Protein AF-0000000071471561 (afdb_homodimer)

Solvent-accessible surface area (backbone atoms only — not comparable to full-atom values): 44310 Å² total; per-residue (Å²): 127,81,76,67,47,61,45,76,45,82,42,90,43,82,54,46,35,36,35,37,38,11,44,52,33,10,51,59,67,51,56,48,54,49,37,71,71,69,61,42,63,32,34,41,39,25,17,30,48,26,49,35,51,91,61,40,70,78,67,25,47,67,76,41,44,51,57,51,51,70,68,31,80,70,55,53,69,68,57,44,51,56,53,57,59,40,50,43,67,58,82,99,40,77,39,69,52,59,49,96,84,70,33,74,63,61,74,44,59,95,60,61,74,28,47,41,52,40,36,59,72,56,79,39,81,59,83,48,40,34,40,28,31,46,13,34,66,25,28,41,65,48,52,39,32,42,74,73,59,76,43,70,44,77,47,59,43,70,31,29,36,63,29,34,38,32,43,35,28,76,78,50,36,32,36,42,35,32,38,33,17,35,83,44,80,90,37,28,89,47,56,62,60,82,81,74,79,81,79,52,100,82,62,79,70,71,32,18,34,48,31,39,25,34,35,32,46,54,47,51,8,39,28,50,49,48,52,52,48,46,42,68,75,36,47,68,59,51,68,36,28,52,29,37,36,38,23,21,55,42,33,85,63,33,41,70,53,33,48,50,38,40,72,70,62,37,43,32,36,40,12,23,42,93,76,37,44,48,55,27,28,44,36,49,57,71,74,36,86,42,74,70,64,56,46,46,53,42,31,51,46,41,52,53,50,24,56,52,43,66,74,43,42,69,67,52,49,56,54,32,70,75,39,61,87,54,42,59,26,40,49,49,36,30,48,58,54,54,63,54,67,57,76,94,55,96,81,69,69,74,44,66,76,54,69,65,57,38,60,74,63,66,62,76,73,68,49,77,79,42,42,66,54,62,77,41,40,70,57,37,50,52,49,36,33,72,61,25,37,40,34,28,33,11,40,44,91,31,26,43,37,40,37,34,37,49,83,41,22,40,23,39,39,39,36,18,47,35,55,72,53,53,76,44,64,107,129,82,76,68,46,61,45,75,45,80,41,89,43,81,52,46,36,37,35,37,38,11,44,52,33,9,51,59,68,52,56,47,54,49,36,70,70,69,61,42,63,35,33,42,38,23,18,29,49,25,50,34,51,92,60,39,70,77,66,24,48,65,76,41,44,52,57,51,51,69,68,31,80,70,54,54,70,66,57,42,50,56,53,57,61,42,50,44,69,58,81,100,42,75,39,66,53,59,47,97,85,70,32,75,64,64,72,45,58,93,60,60,74,28,46,42,52,41,36,61,72,57,79,39,80,58,83,46,41,33,39,29,30,47,14,34,65,23,27,41,65,49,51,38,32,40,75,72,58,76,42,72,44,78,45,59,42,69,31,28,36,63,29,35,37,32,44,35,28,76,79,48,36,34,35,41,34,31,39,34,15,36,83,43,82,91,36,27,88,47,57,61,59,80,81,75,76,82,79,50,99,81,62,80,72,69,32,16,32,48,31,39,23,34,36,32,45,56,46,51,8,38,28,49,50,49,52,50,49,46,41,66,76,37,46,69,58,51,68,36,28,51,28,37,38,39,22,22,55,41,34,87,65,32,42,71,53,33,48,48,38,39,74,70,62,37,43,32,36,40,13,25,41,92,76,34,43,48,53,28,27,43,35,50,57,72,74,35,86,40,73,67,64,57,47,46,54,42,29,52,45,43,52,53,51,23,55,52,44,68,74,44,42,68,65,49,50,56,54,34,71,76,38,61,86,53,42,60,25,42,48,47,36,30,49,59,54,53,64,54,67,58,77,95,56,96,81,70,71,75,43,67,74,54,69,66,59,40,60,74,62,66,60,78,73,69,50,74,77,42,43,64,53,60,76,40,38,70,57,36,49,53,48,36,34,72,61,24,37,40,35,27,33,11,38,45,91,31,25,42,36,39,36,34,36,48,84,41,23,40,24,39,40,39,37,16,48,35,54,72,53,51,77,44,65,106

Radius of gyration: 29.61 Å; Cα contacts (8 Å, |Δi|>4): 1736; chains: 2; bounding box: 71×85×74 Å

InterPro domains:
  IPR018829 Domain of unknown function DUF2433 [PF10360] (278-424)
  IPR029052 Metallo-dependent phosphatase-like [SSF56300] (18-195)
  IPR052743 Fungal Glutaminase GtaA [PTHR31987] (7-424)

pLDDT: mean 89.07, std 12.84, range [26.78, 98.81]

Sequence (852 aa):
MTMETVRTHVLEQHGIVILCVADVRGNLSLFNELADQYHPDVIIHTGNFGFLDSESIERIHESYLRHIVEFSPLLSPDLILKISELSKVSGDAVQHLSNDNMNLKTLLQGQDISELSKFLSGELKLNVPVYAIYGMCEDSYVINKFRYGEYSIPNLYIIDDSKLHVVQIKDQPILLSGIGGSLSYHKLFHQGTTHGAHRSNEIIPISGDPGNIWITMLQLGKLMDSLVRYSQEYPHMYNKAIKFFVTHQSPTREPLLEHLSIFFKMDYTISNSLHFKYISSYNALTVSLSFESYKLKFAEARTKLAKIWGKVQKKYERLLLQLPQLVSYIDLALCIYDKIPTKPLDDLPLLALSPTVKESLEVETPLQSLNSVIRHLNDLYYVSFQHAWHYNICDVGCGSLILELDNGTMKMNAISKGFNFSFRKEMTMETVRTHVLEQHGIVILCVADVRGNLSLFNELADQYHPDVIIHTGNFGFLDSESIERIHESYLRHIVEFSPLLSPDLILKISELSKVSGDAVQHLSNDNMNLKTLLQGQDISELSKFLSGELKLNVPVYAIYGMCEDSYVINKFRYGEYSIPNLYIIDDSKLHVVQIKDQPILLSGIGGSLSYHKLFHQGTTHGAHRSNEIIPISGDPGNIWITMLQLGKLMDSLVRYSQEYPHMYNKAIKFFVTHQSPTREPLLEHLSIFFKMDYTISNSLHFKYISSYNALTVSLSFESYKLKFAEARTKLAKIWGKVQKKYERLLLQLPQLVSYIDLALCIYDKIPTKPLDDLPLLALSPTVKESLEVETPLQSLNSVIRHLNDLYYVSFQHAWHYNICDVGCGSLILELDNGTMKMNAISKGFNFSFRKE

Structure (mmCIF, N/CA/C/O backbone):
data_AF-0000000071471561-model_v1
#
loop_
_entity.id
_entity.type
_entity.pdbx_description
1 polymer 'DUF2433 domain-containing protein'
#
loop_
_atom_site.group_PDB
_atom_site.id
_atom_site.type_symbol
_atom_site.label_atom_id
_atom_site.label_alt_id
_atom_site.label_comp_id
_atom_site.label_asym_id
_atom_site.label_entity_id
_atom_site.label_seq_id
_atom_site.pdbx_PDB_ins_code
_atom_site.Cartn_x
_atom_site.Cartn_y
_atom_site.Cartn_z
_atom_site.occupancy
_atom_site.B_iso_or_equiv
_atom_site.auth_seq_id
_atom_site.auth_comp_id
_atom_site.auth_asym_id
_atom_site.auth_atom_id
_atom_site.pdbx_PDB_model_num
ATOM 1 N N . MET A 1 1 ? 13.328 -34.906 -24.125 1 26.86 1 MET A N 1
ATOM 2 C CA . MET A 1 1 ? 13.664 -33.5 -24.219 1 26.86 1 MET A CA 1
ATOM 3 C C . MET A 1 1 ? 13.57 -32.812 -22.859 1 26.86 1 MET A C 1
ATOM 5 O O . MET A 1 1 ? 12.531 -32.875 -22.203 1 26.86 1 MET A O 1
ATOM 9 N N . THR A 1 2 ? 14.5 -32.688 -22 1 36.34 2 THR A N 1
ATOM 10 C CA . THR A 1 2 ? 14.602 -32.094 -20.672 1 36.34 2 THR A CA 1
ATOM 11 C C . THR A 1 2 ? 13.812 -30.797 -20.578 1 36.34 2 THR A C 1
ATOM 13 O O . THR A 1 2 ? 14.039 -29.875 -21.359 1 36.34 2 THR A O 1
ATOM 16 N N . MET A 1 3 ? 12.555 -30.891 -20.297 1 46.47 3 MET A N 1
ATOM 17 C CA . MET A 1 3 ? 11.648 -29.75 -20.25 1 46.47 3 MET A CA 1
ATOM 18 C C . MET A 1 3 ? 12.367 -28.516 -19.703 1 46.47 3 MET A C 1
ATOM 20 O O . MET A 1 3 ? 12.984 -28.562 -18.641 1 46.47 3 MET A O 1
ATOM 24 N N . GLU A 1 4 ? 12.766 -27.625 -20.484 1 60.59 4 GLU A N 1
ATOM 25 C CA . GLU A 1 4 ? 13.484 -26.391 -20.203 1 60.59 4 GLU A CA 1
ATOM 26 C C . GLU A 1 4 ? 12.805 -25.609 -19.078 1 60.59 4 GLU A C 1
ATOM 28 O O . GLU A 1 4 ? 11.633 -25.25 -19.188 1 60.59 4 GLU A O 1
ATOM 33 N N . THR A 1 5 ? 13.305 -25.641 -17.875 1 71.69 5 THR A N 1
ATOM 34 C CA . THR A 1 5 ? 12.875 -25.016 -16.625 1 71.69 5 THR A CA 1
ATOM 35 C C . THR A 1 5 ? 12.75 -23.5 -16.797 1 71.69 5 THR A C 1
ATOM 37 O O . THR A 1 5 ? 11.93 -22.859 -16.141 1 71.69 5 THR A O 1
ATOM 40 N N . VAL A 1 6 ? 13.469 -23.016 -17.844 1 81.56 6 VAL A N 1
ATOM 41 C CA . VAL A 1 6 ? 13.469 -21.562 -18.031 1 81.56 6 VAL A CA 1
ATOM 42 C C . VAL A 1 6 ? 13.25 -21.234 -19.5 1 81.56 6 VAL A C 1
ATOM 44 O O . VAL A 1 6 ? 13.922 -21.797 -20.375 1 81.56 6 VAL A O 1
ATOM 47 N N . ARG A 1 7 ? 12.289 -20.484 -19.766 1 84.69 7 ARG A N 1
ATOM 48 C CA . ARG A 1 7 ? 12.047 -19.969 -21.109 1 84.69 7 ARG A CA 1
ATOM 49 C C . ARG A 1 7 ? 12.445 -18.516 -21.234 1 84.69 7 ARG A C 1
ATOM 51 O O . ARG A 1 7 ? 12.07 -17.688 -20.391 1 84.69 7 ARG A O 1
ATOM 58 N N . THR A 1 8 ? 13.203 -18.188 -22.219 1 83.75 8 THR A N 1
ATOM 59 C CA . THR A 1 8 ? 13.703 -16.828 -22.406 1 83.75 8 THR A CA 1
ATOM 60 C C . THR A 1 8 ? 13.078 -16.188 -23.641 1 83.75 8 THR A C 1
ATOM 62 O O . THR A 1 8 ? 13.023 -16.797 -24.703 1 83.75 8 THR A O 1
ATOM 65 N N . HIS A 1 9 ? 12.5 -15.141 -23.406 1 87.12 9 HIS A N 1
ATOM 66 C CA . HIS A 1 9 ? 11.984 -14.305 -24.484 1 87.12 9 HIS A CA 1
ATOM 67 C C . HIS A 1 9 ? 12.859 -13.07 -24.688 1 87.12 9 HIS A C 1
ATOM 69 O O . HIS A 1 9 ? 12.977 -12.234 -23.797 1 87.12 9 HIS A O 1
ATOM 75 N N . VAL A 1 10 ? 13.406 -12.891 -25.859 1 85 10 VAL A N 1
ATOM 76 C CA . VAL A 1 10 ? 14.367 -11.812 -26.109 1 85 10 VAL A CA 1
ATOM 77 C C . VAL A 1 10 ? 13.672 -10.672 -26.844 1 85 10 VAL A C 1
ATOM 79 O O . VAL A 1 10 ? 13 -10.883 -27.859 1 85 10 VAL A O 1
ATOM 82 N N . LEU A 1 11 ? 13.766 -9.531 -26.203 1 85.69 11 LEU A N 1
ATOM 83 C CA . LEU A 1 11 ? 13.297 -8.297 -26.828 1 85.69 11 LEU A CA 1
ATOM 84 C C . LEU A 1 11 ? 14.461 -7.383 -27.172 1 85.69 11 LEU A C 1
ATOM 86 O O . LEU A 1 11 ? 15.328 -7.125 -26.344 1 85.69 11 LEU A O 1
ATOM 90 N N . GLU A 1 12 ? 14.594 -6.898 -28.344 1 80.44 12 GLU A N 1
ATOM 91 C CA . GLU A 1 12 ? 15.727 -6.102 -28.812 1 80.44 12 GLU A CA 1
ATOM 92 C C . GLU A 1 12 ? 15.562 -4.637 -28.438 1 80.44 12 GLU A C 1
ATOM 94 O O . GLU A 1 12 ? 16.484 -3.834 -28.625 1 80.44 12 GLU A O 1
ATOM 99 N N . GLN A 1 13 ? 14.641 -4.312 -27.719 1 81 13 GLN A N 1
ATOM 100 C CA . GLN A 1 13 ? 14.375 -2.918 -27.391 1 81 13 GLN A CA 1
ATOM 101 C C . GLN A 1 13 ? 15.055 -2.531 -26.078 1 81 13 GLN A C 1
ATOM 103 O O . GLN A 1 13 ? 15.453 -3.4 -25.297 1 81 13 GLN A O 1
ATOM 108 N N . HIS A 1 14 ? 15.344 -1.159 -25.953 1 79.38 14 HIS A N 1
ATOM 109 C CA . HIS A 1 14 ? 16 -0.63 -24.766 1 79.38 14 HIS A CA 1
ATOM 110 C C . HIS A 1 14 ? 15.031 -0.507 -23.594 1 79.38 14 HIS A C 1
ATOM 112 O O . HIS A 1 14 ? 15.445 -0.505 -22.438 1 79.38 14 HIS A O 1
ATOM 118 N N . GLY A 1 15 ? 13.766 -0.477 -23.781 1 88.62 15 GLY A N 1
ATOM 119 C CA . GLY A 1 15 ? 12.734 -0.353 -22.766 1 88.62 15 GLY A CA 1
ATOM 120 C C . GLY A 1 15 ? 11.555 -1.28 -22.984 1 88.62 15 GLY A C 1
ATOM 121 O O . GLY A 1 15 ? 11.391 -1.833 -24.078 1 88.62 15 GLY A O 1
ATOM 122 N N . ILE A 1 16 ? 10.938 -1.589 -21.891 1 94.88 16 ILE A N 1
ATOM 123 C CA . ILE A 1 16 ? 9.789 -2.486 -21.984 1 94.88 16 ILE A CA 1
ATOM 124 C C . ILE A 1 16 ? 8.617 -1.907 -21.203 1 94.88 16 ILE A C 1
ATOM 126 O O . ILE A 1 16 ? 8.805 -1.293 -20.156 1 94.88 16 ILE A O 1
ATOM 130 N N . VAL A 1 17 ? 7.453 -2.047 -21.75 1 97.56 17 VAL A N 1
ATOM 131 C CA . VAL A 1 17 ? 6.219 -1.693 -21.062 1 97.56 17 VAL A CA 1
ATOM 132 C C . VAL A 1 17 ? 5.492 -2.963 -20.609 1 97.56 17 VAL A C 1
ATOM 134 O O . VAL A 1 17 ? 5.172 -3.822 -21.438 1 97.56 17 VAL A O 1
ATOM 137 N N . ILE A 1 18 ? 5.285 -3.098 -19.344 1 98.38 18 ILE A N 1
ATOM 138 C CA . ILE A 1 18 ? 4.621 -4.262 -18.766 1 98.38 18 ILE A CA 1
ATOM 139 C C . ILE A 1 18 ? 3.25 -3.865 -18.219 1 98.38 18 ILE A C 1
ATOM 141 O O . ILE A 1 18 ? 3.145 -2.998 -17.359 1 98.38 18 ILE A O 1
ATOM 145 N N . LEU A 1 19 ? 2.254 -4.461 -18.766 1 98.81 19 LEU A N 1
ATOM 146 C CA . LEU A 1 19 ? 0.909 -4.27 -18.234 1 98.81 19 LEU A CA 1
ATOM 147 C C . LEU A 1 19 ? 0.542 -5.387 -17.266 1 98.81 19 LEU A C 1
ATOM 149 O O . LEU A 1 19 ? 0.648 -6.566 -17.609 1 98.81 19 LEU A O 1
ATOM 153 N N . CYS A 1 20 ? 0.188 -5.051 -16.031 1 98.75 20 CYS A N 1
ATOM 154 C CA . CYS A 1 20 ? -0.228 -6.031 -15.031 1 98.75 20 CYS A CA 1
ATOM 155 C C . CYS A 1 20 ? -1.725 -5.934 -14.758 1 98.75 20 CYS A C 1
ATOM 157 O O . CYS A 1 20 ? -2.23 -4.863 -14.422 1 98.75 20 CYS A O 1
ATOM 159 N N . VAL A 1 21 ? -2.432 -7.008 -14.883 1 98.06 21 VAL A N 1
ATOM 160 C CA . VAL A 1 21 ? -3.871 -7.051 -14.648 1 98.06 21 VAL A CA 1
ATOM 161 C C . VAL A 1 21 ? -4.23 -8.297 -13.844 1 98.06 21 VAL A C 1
ATOM 163 O O . VAL A 1 21 ? -3.402 -9.203 -13.688 1 98.06 21 VAL A O 1
ATOM 166 N N . ALA A 1 22 ? -5.418 -8.289 -13.312 1 97.5 22 ALA A N 1
ATOM 167 C CA . ALA A 1 22 ? -5.836 -9.422 -12.484 1 97.5 22 ALA A CA 1
ATOM 168 C C . ALA A 1 22 ? -7.273 -9.82 -12.797 1 97.5 22 ALA A C 1
ATOM 170 O O . ALA A 1 22 ? -8.102 -8.977 -13.148 1 97.5 22 ALA A O 1
ATOM 171 N N . ASP A 1 23 ? -7.551 -11.078 -12.727 1 96.62 23 ASP A N 1
ATOM 172 C CA . ASP A 1 23 ? -8.891 -11.648 -12.727 1 96.62 23 ASP A CA 1
ATOM 173 C C . ASP A 1 23 ? -9.633 -11.312 -14.016 1 96.62 23 ASP A C 1
ATOM 175 O O . ASP A 1 23 ? -10.727 -10.742 -13.984 1 96.62 23 ASP A O 1
ATOM 179 N N . VAL A 1 24 ? -9.086 -11.789 -15.062 1 97.38 24 VAL A N 1
ATOM 180 C CA . VAL A 1 24 ? -9.75 -11.641 -16.359 1 97.38 24 VAL A CA 1
ATOM 181 C C . VAL A 1 24 ? -10.93 -12.609 -16.438 1 97.38 24 VAL A C 1
ATOM 183 O O . VAL A 1 24 ? -11.875 -12.391 -17.203 1 97.38 24 VAL A O 1
ATOM 186 N N . ARG A 1 25 ? -10.891 -13.711 -15.805 1 96.75 25 ARG A N 1
ATOM 187 C CA . ARG A 1 25 ? -11.961 -14.672 -15.555 1 96.75 25 ARG A CA 1
ATOM 188 C C . ARG A 1 25 ? -12.594 -15.148 -16.859 1 96.75 25 ARG A C 1
ATOM 190 O O . ARG A 1 25 ? -13.812 -15.117 -17.016 1 96.75 25 ARG A O 1
ATOM 197 N N . GLY A 1 26 ? -11.719 -15.508 -17.812 1 97.94 26 GLY A N 1
ATOM 198 C CA . GLY A 1 26 ? -12.188 -16.156 -19.016 1 97.94 26 GLY A CA 1
ATOM 199 C C . GLY A 1 26 ? -12.398 -15.18 -20.172 1 97.94 26 GLY A C 1
ATOM 200 O O . GLY A 1 26 ? -12.547 -15.594 -21.328 1 97.94 26 GLY A O 1
ATOM 201 N N . ASN A 1 27 ? -12.523 -13.883 -19.844 1 98 27 ASN A N 1
ATOM 202 C CA . ASN A 1 27 ? -12.625 -12.875 -20.891 1 98 27 ASN A CA 1
ATOM 203 C C . ASN A 1 27 ? -11.266 -12.57 -21.516 1 98 27 ASN A C 1
ATOM 205 O O . ASN A 1 27 ? -10.773 -11.445 -21.406 1 98 27 ASN A O 1
ATOM 209 N N . LEU A 1 28 ? -10.781 -13.484 -22.234 1 98.5 28 LEU A N 1
ATOM 210 C CA . LEU A 1 28 ? -9.391 -13.469 -22.672 1 98.5 28 LEU A CA 1
ATOM 211 C C . LEU A 1 28 ? -9.188 -12.453 -23.797 1 98.5 28 LEU A C 1
ATOM 213 O O . LEU A 1 28 ? -8.102 -11.883 -23.922 1 98.5 28 LEU A O 1
ATOM 217 N N . SER A 1 29 ? -10.125 -12.172 -24.562 1 98.31 29 SER A N 1
ATOM 218 C CA . SER A 1 29 ? -10.031 -11.188 -25.625 1 98.31 29 SER A CA 1
ATOM 219 C C . SER A 1 29 ? -9.75 -9.797 -25.078 1 98.31 29 SER A C 1
ATOM 221 O O . SER A 1 29 ? -9.266 -8.922 -25.797 1 98.31 29 SER A O 1
ATOM 223 N N . LEU A 1 30 ? -10.117 -9.656 -23.844 1 98.25 30 LEU A N 1
ATOM 224 C CA . LEU A 1 30 ? -9.852 -8.383 -23.172 1 98.25 30 LEU A CA 1
ATOM 225 C C . LEU A 1 30 ? -8.367 -8.039 -23.219 1 98.25 30 LEU A C 1
ATOM 227 O O . LEU A 1 30 ? -7.996 -6.867 -23.266 1 98.25 30 LEU A O 1
ATOM 231 N N . PHE A 1 31 ? -7.484 -9.031 -23.266 1 98.69 31 PHE A N 1
ATOM 232 C CA . PHE A 1 31 ? -6.051 -8.789 -23.344 1 98.69 31 PHE A CA 1
ATOM 233 C C . PHE A 1 31 ? -5.715 -7.992 -24.609 1 98.69 31 PHE A C 1
ATOM 235 O O . PHE A 1 31 ? -4.875 -7.094 -24.562 1 98.69 31 PHE A O 1
ATOM 242 N N . ASN A 1 32 ? -6.355 -8.359 -25.641 1 98.62 32 ASN A N 1
ATOM 243 C CA . ASN A 1 32 ? -6.102 -7.668 -26.891 1 98.62 32 ASN A CA 1
ATOM 244 C C . ASN A 1 32 ? -6.625 -6.234 -26.859 1 98.62 32 ASN A C 1
ATOM 246 O O . ASN A 1 32 ? -5.988 -5.324 -27.406 1 98.62 32 ASN A O 1
ATOM 250 N N . GLU A 1 33 ? -7.777 -6.062 -26.25 1 98.31 33 GLU A N 1
ATOM 251 C CA . GLU A 1 33 ? -8.297 -4.711 -26.078 1 98.31 33 GLU A CA 1
ATOM 252 C C . GLU A 1 33 ? -7.332 -3.854 -25.25 1 98.31 33 GLU A C 1
ATOM 254 O O . GLU A 1 33 ? -7.055 -2.705 -25.609 1 98.31 33 GLU A O 1
ATOM 259 N N . LEU A 1 34 ? -6.883 -4.414 -24.172 1 98.19 34 LEU A N 1
ATOM 260 C CA . LEU A 1 34 ? -5.941 -3.709 -23.312 1 98.19 34 LEU A CA 1
ATOM 261 C C . LEU A 1 34 ? -4.625 -3.449 -24.031 1 98.19 34 LEU A C 1
ATOM 263 O O . LEU A 1 34 ? -3.996 -2.408 -23.828 1 98.19 34 LEU A O 1
ATOM 267 N N . ALA A 1 35 ? -4.215 -4.387 -24.859 1 98.25 35 ALA A N 1
ATOM 268 C CA . ALA A 1 35 ? -2.998 -4.211 -25.656 1 98.25 35 ALA A CA 1
ATOM 269 C C . ALA A 1 35 ? -3.129 -3.031 -26.609 1 98.25 35 ALA A C 1
ATOM 271 O O . ALA A 1 35 ? -2.168 -2.291 -26.828 1 98.25 35 ALA A O 1
ATOM 272 N N . ASP A 1 36 ? -4.25 -2.871 -27.156 1 98.19 36 ASP A N 1
ATOM 273 C CA . ASP A 1 36 ? -4.504 -1.753 -28.062 1 98.19 36 ASP A CA 1
ATOM 274 C C . ASP A 1 36 ? -4.5 -0.427 -27.312 1 98.19 36 ASP A C 1
ATOM 276 O O . ASP A 1 36 ? -4.035 0.59 -27.828 1 98.19 36 ASP A O 1
ATOM 280 N N . GLN A 1 37 ? -4.977 -0.523 -26.125 1 97.25 37 GLN A N 1
ATOM 281 C CA . GLN A 1 37 ? -5.137 0.687 -25.328 1 97.25 37 GLN A CA 1
ATOM 282 C C . GLN A 1 37 ? -3.797 1.152 -24.766 1 97.25 37 GLN A C 1
ATOM 284 O O . GLN A 1 37 ? -3.473 2.34 -24.828 1 97.25 37 GLN A O 1
ATOM 289 N N . TYR A 1 38 ? -3.018 0.22 -24.203 1 97 38 TYR A N 1
ATOM 290 C CA . TYR A 1 38 ? -1.844 0.606 -23.438 1 97 38 TYR A CA 1
ATOM 291 C C . TYR A 1 38 ? -0.561 0.299 -24.203 1 97 38 TYR A C 1
ATOM 293 O O . TYR A 1 38 ? 0.523 0.733 -23.797 1 97 38 TYR A O 1
ATOM 301 N N . HIS A 1 39 ? -0.584 -0.482 -25.234 1 97.62 39 HIS A N 1
ATOM 302 C CA . HIS A 1 39 ? 0.533 -0.859 -26.094 1 97.62 39 HIS A CA 1
ATOM 303 C C . HIS A 1 39 ? 1.671 -1.468 -25.281 1 97.62 39 HIS A C 1
ATOM 305 O O . HIS A 1 39 ? 2.824 -1.051 -25.422 1 97.62 39 HIS A O 1
ATOM 311 N N . PRO A 1 40 ? 1.354 -2.469 -24.5 1 97.94 40 PRO A N 1
ATOM 312 C CA . PRO A 1 40 ? 2.412 -3.145 -23.734 1 97.94 40 PRO A CA 1
ATOM 313 C C . PRO A 1 40 ? 3.244 -4.086 -24.609 1 97.94 40 PRO A C 1
ATOM 315 O O . PRO A 1 40 ? 2.785 -4.531 -25.656 1 97.94 40 PRO A O 1
ATOM 318 N N . ASP A 1 41 ? 4.465 -4.344 -24.172 1 96.94 41 ASP A N 1
ATOM 319 C CA . ASP A 1 41 ? 5.281 -5.387 -24.797 1 96.94 41 ASP A CA 1
ATOM 320 C C . ASP A 1 41 ? 4.914 -6.766 -24.25 1 96.94 41 ASP A C 1
ATOM 322 O O . ASP A 1 41 ? 5.008 -7.766 -24.969 1 96.94 41 ASP A O 1
ATOM 326 N N . VAL A 1 42 ? 4.527 -6.793 -22.969 1 97.5 42 VAL A N 1
ATOM 327 C CA . VAL A 1 42 ? 4.102 -8.031 -22.328 1 97.5 42 VAL A CA 1
ATOM 328 C C . VAL A 1 42 ? 2.998 -7.742 -21.312 1 97.5 42 VAL A C 1
ATOM 330 O O . VAL A 1 42 ? 2.889 -6.617 -20.812 1 97.5 42 VAL A O 1
ATOM 333 N N . ILE A 1 43 ? 2.18 -8.703 -21.047 1 98.69 43 ILE A N 1
ATOM 334 C CA . ILE A 1 43 ? 1.148 -8.617 -20.016 1 98.69 43 ILE A CA 1
ATOM 335 C C . ILE A 1 43 ? 1.405 -9.672 -18.938 1 98.69 43 ILE A C 1
ATOM 337 O O . ILE A 1 43 ? 1.694 -10.828 -19.25 1 98.69 43 ILE A O 1
ATOM 341 N N . ILE A 1 44 ? 1.419 -9.258 -17.719 1 98.75 44 ILE A N 1
ATOM 342 C CA . ILE A 1 44 ? 1.446 -10.18 -16.578 1 98.75 44 ILE A CA 1
ATOM 343 C C . ILE A 1 44 ? 0.057 -10.273 -15.961 1 98.75 44 ILE A C 1
ATOM 345 O O . ILE A 1 44 ? -0.538 -9.25 -15.602 1 98.75 44 ILE A O 1
ATOM 349 N N . HIS A 1 45 ? -0.479 -11.43 -15.883 1 98.69 45 HIS A N 1
ATOM 350 C CA . HIS A 1 45 ? -1.801 -11.633 -15.297 1 98.69 45 HIS A CA 1
ATOM 351 C C . HIS A 1 45 ? -1.715 -12.445 -14.016 1 98.69 45 HIS A C 1
ATOM 353 O O . HIS A 1 45 ? -0.998 -13.453 -13.953 1 98.69 45 HIS A O 1
ATOM 359 N N . THR A 1 46 ? -2.385 -12 -12.961 1 98.25 46 THR A N 1
ATOM 360 C CA . THR A 1 46 ? -2.535 -12.766 -11.727 1 98.25 46 THR A CA 1
ATOM 361 C C . THR A 1 46 ? -4.012 -12.992 -11.414 1 98.25 46 THR A C 1
ATOM 363 O O . THR A 1 46 ? -4.887 -12.391 -12.039 1 98.25 46 THR A O 1
ATOM 366 N N . GLY A 1 47 ? -4.297 -13.867 -10.508 1 96.94 47 GLY A N 1
ATOM 367 C CA . GLY A 1 47 ? -5.664 -14.188 -10.148 1 96.94 47 GLY A CA 1
ATOM 368 C C . GLY A 1 47 ? -6.301 -15.219 -11.062 1 96.94 47 GLY A C 1
ATOM 369 O O . GLY A 1 47 ? -5.605 -16.062 -11.633 1 96.94 47 GLY A O 1
ATOM 370 N N . ASN A 1 48 ? -7.633 -15.164 -11.125 1 97 48 ASN A N 1
ATOM 371 C CA . ASN A 1 48 ? -8.352 -16.125 -11.961 1 97 48 ASN A CA 1
ATOM 372 C C . ASN A 1 48 ? -8.266 -15.758 -13.438 1 97 48 ASN A C 1
ATOM 374 O O . ASN A 1 48 ? -8.734 -14.688 -13.844 1 97 48 ASN A O 1
ATOM 378 N N . PHE A 1 49 ? -7.727 -16.656 -14.219 1 98.19 49 PHE A N 1
ATOM 379 C CA . PHE A 1 49 ? -7.473 -16.422 -15.633 1 98.19 49 PHE A CA 1
ATOM 380 C C . PHE A 1 49 ? -8.656 -16.875 -16.469 1 98.19 49 PHE A C 1
ATOM 382 O O . PHE A 1 49 ? -9.117 -16.141 -17.359 1 98.19 49 PHE A O 1
ATOM 389 N N . GLY A 1 50 ? -9.172 -18 -16.188 1 98.19 50 GLY A N 1
ATOM 390 C CA . GLY A 1 50 ? -10.219 -18.625 -16.984 1 98.19 50 GLY A CA 1
ATOM 391 C C . GLY A 1 50 ? -9.766 -19.906 -17.672 1 98.19 50 GLY A C 1
ATOM 392 O O . GLY A 1 50 ? -10.164 -20.188 -18.797 1 98.19 50 GLY A O 1
ATOM 393 N N . PHE A 1 51 ? -8.922 -20.656 -16.953 1 98.12 51 PHE A N 1
ATOM 394 C CA . PHE A 1 51 ? -8.547 -21.969 -17.469 1 98.12 51 PHE A CA 1
ATOM 395 C C . PHE A 1 51 ? -9.703 -22.953 -17.359 1 98.12 51 PHE A C 1
ATOM 397 O O . PHE A 1 51 ? -9.641 -23.922 -16.594 1 98.12 51 PHE A O 1
ATOM 404 N N . LEU A 1 52 ? -10.711 -22.703 -18.156 1 97.44 52 LEU A N 1
ATOM 405 C CA . LEU A 1 52 ? -11.953 -23.469 -18.25 1 97.44 52 LEU A CA 1
ATOM 406 C C . LEU A 1 52 ? -12.266 -23.812 -19.703 1 97.44 52 LEU A C 1
ATOM 408 O O . LEU A 1 52 ? -12.281 -22.938 -20.562 1 97.44 52 LEU A O 1
ATOM 412 N N . ASP A 1 53 ? -12.445 -25.062 -20 1 95.19 53 ASP A N 1
ATOM 413 C CA . ASP A 1 53 ? -12.789 -25.453 -21.359 1 95.19 53 ASP A CA 1
ATOM 414 C C . ASP A 1 53 ? -14.25 -25.891 -21.453 1 95.19 53 ASP A C 1
ATOM 416 O O . ASP A 1 53 ? -15.031 -25.641 -20.531 1 95.19 53 ASP A O 1
ATOM 420 N N . SER A 1 54 ? -14.672 -26.469 -22.547 1 91.69 54 SER A N 1
ATOM 421 C CA . SER A 1 54 ? -16.078 -26.766 -22.844 1 91.69 54 SER A CA 1
ATOM 422 C C . SER A 1 54 ? -16.625 -27.844 -21.906 1 91.69 54 SER A C 1
ATOM 424 O O . SER A 1 54 ? -17.828 -27.906 -21.688 1 91.69 54 SER A O 1
ATOM 426 N N . GLU A 1 55 ? -15.797 -28.609 -21.344 1 92.56 55 GLU A N 1
ATOM 427 C CA . GLU A 1 55 ? -16.25 -29.719 -20.5 1 92.56 55 GLU A CA 1
ATOM 428 C C . GLU A 1 55 ? -16.172 -29.344 -19.016 1 92.56 55 GLU A C 1
ATOM 430 O O . GLU A 1 55 ? -16.578 -30.125 -18.156 1 92.56 55 GLU A O 1
ATOM 435 N N . SER A 1 56 ? -15.641 -28.172 -18.734 1 94.69 56 SER A N 1
ATOM 436 C CA . SER A 1 56 ? -15.391 -27.781 -17.359 1 94.69 56 SER A CA 1
ATOM 437 C C . SER A 1 56 ? -16.688 -27.672 -16.562 1 94.69 56 SER A C 1
ATOM 439 O O . SER A 1 56 ? -16.75 -28.031 -15.391 1 94.69 56 SER A O 1
ATOM 441 N N . ILE A 1 57 ? -17.734 -27.203 -17.203 1 93.94 57 ILE A N 1
ATOM 442 C CA . ILE A 1 57 ? -19.016 -27 -16.531 1 93.94 57 ILE A CA 1
ATOM 443 C C . ILE A 1 57 ? -19.516 -28.328 -15.977 1 93.94 57 ILE A C 1
ATOM 445 O O . ILE A 1 57 ? -20 -28.391 -14.844 1 93.94 57 ILE A O 1
ATOM 449 N N . GLU A 1 58 ? -19.344 -29.344 -16.703 1 91.19 58 GLU A N 1
ATOM 450 C CA . GLU A 1 58 ? -19.812 -30.656 -16.281 1 91.19 58 GLU A CA 1
ATOM 451 C C . GLU A 1 58 ? -18.906 -31.234 -15.195 1 91.19 58 GLU A C 1
ATOM 453 O O . GLU A 1 58 ? -19.375 -31.891 -14.273 1 91.19 58 GLU A O 1
ATOM 458 N N . ARG A 1 59 ? -17.656 -30.953 -15.258 1 91.62 59 ARG A N 1
ATOM 459 C CA . ARG A 1 59 ? -16.656 -31.547 -14.375 1 91.62 59 ARG A CA 1
ATOM 460 C C . ARG A 1 59 ? -16.672 -30.859 -13.008 1 91.62 59 ARG A C 1
ATOM 462 O O . ARG A 1 59 ? -16.422 -31.516 -11.984 1 91.62 59 ARG A O 1
ATOM 469 N N . ILE A 1 60 ? -16.906 -29.625 -12.93 1 93.56 60 ILE A N 1
ATOM 470 C CA . ILE A 1 60 ? -16.734 -28.828 -11.719 1 93.56 60 ILE A CA 1
ATOM 471 C C . ILE A 1 60 ? -17.938 -29.016 -10.797 1 93.56 60 ILE A C 1
ATOM 473 O O . ILE A 1 60 ? -19.078 -29.016 -11.258 1 93.56 60 ILE A O 1
ATOM 477 N N . HIS A 1 61 ? -17.594 -29.219 -9.539 1 91.94 61 HIS A N 1
ATOM 478 C CA . HIS A 1 61 ? -18.641 -29.344 -8.523 1 91.94 61 HIS A CA 1
ATOM 479 C C . HIS A 1 61 ? -19.516 -28.094 -8.477 1 91.94 61 HIS A C 1
ATOM 481 O O . HIS A 1 61 ? -19.016 -26.984 -8.664 1 91.94 61 HIS A O 1
ATOM 487 N N . GLU A 1 62 ? -20.719 -28.25 -8.125 1 89.69 62 GLU A N 1
ATOM 488 C CA . GLU A 1 62 ? -21.719 -27.188 -8.195 1 89.69 62 GLU A CA 1
ATOM 489 C C . GLU A 1 62 ? -21.328 -26 -7.309 1 89.69 62 GLU A C 1
ATOM 491 O O . GLU A 1 62 ? -21.5 -24.844 -7.699 1 89.69 62 GLU A O 1
ATOM 496 N N . SER A 1 63 ? -20.875 -26.297 -6.137 1 89.12 63 SER A N 1
ATOM 497 C CA . SER A 1 63 ? -20.531 -25.219 -5.203 1 89.12 63 SER A CA 1
ATOM 498 C C . SER A 1 63 ? -19.453 -24.312 -5.773 1 89.12 63 SER A C 1
ATOM 500 O O . SER A 1 63 ? -19.531 -23.094 -5.66 1 89.12 63 SER A O 1
ATOM 502 N N . TYR A 1 64 ? -18.469 -24.906 -6.398 1 93 64 TYR A N 1
ATOM 503 C CA . TYR A 1 64 ? -17.391 -24.141 -7.02 1 93 64 TYR A CA 1
ATOM 504 C C . TYR A 1 64 ? -17.891 -23.422 -8.273 1 93 64 TYR A C 1
ATOM 506 O O . TYR A 1 64 ? -17.516 -22.281 -8.531 1 93 64 TYR A O 1
ATOM 514 N N . LEU A 1 65 ? -18.719 -24.094 -8.938 1 93.31 65 LEU A N 1
ATOM 515 C CA . LEU A 1 65 ? -19.234 -23.547 -10.18 1 93.31 65 LEU A CA 1
ATOM 516 C C . LEU A 1 65 ? -20.062 -22.297 -9.914 1 93.31 65 LEU A C 1
ATOM 518 O O . LEU A 1 65 ? -20.031 -21.344 -10.695 1 93.31 65 LEU A O 1
ATOM 522 N N . ARG A 1 66 ? -20.781 -22.266 -8.875 1 91.62 66 ARG A N 1
ATOM 523 C CA . ARG A 1 66 ? -21.578 -21.094 -8.5 1 91.62 66 ARG A CA 1
ATOM 524 C C . ARG A 1 66 ? -20.703 -19.875 -8.273 1 91.62 66 ARG A C 1
ATOM 526 O O . ARG A 1 66 ? -21.031 -18.781 -8.703 1 91.62 66 ARG A O 1
ATOM 533 N N . HIS A 1 67 ? -19.625 -20.109 -7.68 1 90.25 67 HIS A N 1
ATOM 534 C CA . HIS A 1 67 ? -18.688 -19.031 -7.422 1 90.25 67 HIS A CA 1
ATOM 535 C C . HIS A 1 67 ? -18.094 -18.484 -8.727 1 90.25 67 HIS A C 1
ATOM 537 O O . HIS A 1 67 ? -17.984 -17.281 -8.906 1 90.25 67 HIS A O 1
ATOM 543 N N . ILE A 1 68 ? -17.766 -19.391 -9.555 1 94.19 68 ILE A N 1
ATOM 544 C CA . ILE A 1 68 ? -17.172 -19.016 -10.828 1 94.19 68 ILE A CA 1
ATOM 545 C C . ILE A 1 68 ? -18.172 -18.203 -11.648 1 94.19 68 ILE A C 1
ATOM 547 O O . ILE A 1 68 ? -17.828 -17.156 -12.211 1 94.19 68 ILE A O 1
ATOM 551 N N . VAL A 1 69 ? -19.391 -18.641 -11.609 1 93.06 69 VAL A N 1
ATOM 552 C CA . VAL A 1 69 ? -20.438 -18.031 -12.414 1 93.06 69 VAL A CA 1
ATOM 553 C C . VAL A 1 69 ? -20.812 -16.672 -11.852 1 93.06 69 VAL A C 1
ATOM 555 O O . VAL A 1 69 ? -21.078 -15.734 -12.602 1 93.06 69 VAL A O 1
ATOM 558 N N . GLU A 1 70 ? -20.766 -16.562 -10.609 1 90.62 70 GLU A N 1
ATOM 559 C CA . GLU A 1 70 ? -21.141 -15.328 -9.938 1 90.62 70 GLU A CA 1
ATOM 560 C C . GLU A 1 70 ? -20.25 -14.164 -10.398 1 90.62 70 GLU A C 1
ATOM 562 O O . GLU A 1 70 ? -20.734 -13.031 -10.5 1 90.62 70 GLU A O 1
ATOM 567 N N . PHE A 1 71 ? -19.031 -14.438 -10.75 1 89.62 71 PHE A N 1
ATOM 568 C CA . PHE A 1 71 ? -18.109 -13.359 -11.07 1 89.62 71 PHE A CA 1
ATOM 569 C C . PHE A 1 71 ? -17.719 -13.398 -12.547 1 89.62 71 PHE A C 1
ATOM 571 O O . PHE A 1 71 ? -16.781 -12.711 -12.969 1 89.62 71 PHE A O 1
ATOM 578 N N . SER A 1 72 ? -18.469 -14.141 -13.305 1 93.5 72 SER A N 1
ATOM 579 C CA . SER A 1 72 ? -18.125 -14.273 -14.719 1 93.5 72 SER A CA 1
ATOM 580 C C . SER A 1 72 ? -18.5 -13.016 -15.5 1 93.5 72 SER A C 1
ATOM 582 O O . SER A 1 72 ? -19.656 -12.57 -15.461 1 93.5 72 SER A O 1
ATOM 584 N N . PRO A 1 73 ? -17.547 -12.477 -16.234 1 94.31 73 PRO A N 1
ATOM 585 C CA . PRO A 1 73 ? -17.844 -11.305 -17.062 1 94.31 73 PRO A CA 1
ATOM 586 C C . PRO A 1 73 ? -18.531 -11.672 -18.375 1 94.31 73 PRO A C 1
ATOM 588 O O . PRO A 1 73 ? -18.953 -10.789 -19.125 1 94.31 73 PRO A O 1
ATOM 591 N N . LEU A 1 74 ? -18.672 -12.938 -18.656 1 95.44 74 LEU A N 1
ATOM 592 C CA . LEU A 1 74 ? -19.156 -13.383 -19.953 1 95.44 74 LEU A CA 1
ATOM 593 C C . LEU A 1 74 ? -20.656 -13.711 -19.891 1 95.44 74 LEU A C 1
ATOM 595 O O . LEU A 1 74 ? -21.312 -13.805 -20.922 1 95.44 74 LEU A O 1
ATOM 599 N N . LEU A 1 75 ? -21.141 -13.914 -18.719 1 94.62 75 LEU A N 1
ATOM 600 C CA . LEU A 1 75 ? -22.547 -14.297 -18.562 1 94.62 75 LEU A CA 1
ATOM 601 C C . LEU A 1 75 ? -23.422 -13.062 -18.328 1 94.62 75 LEU A C 1
ATOM 603 O O . LEU A 1 75 ? -22.984 -12.094 -17.703 1 94.62 75 LEU A O 1
ATOM 607 N N . SER A 1 76 ? -24.609 -13.133 -18.781 1 93.44 76 SER A N 1
ATOM 608 C CA . SER A 1 76 ? -25.531 -12.023 -18.594 1 93.44 76 SER A CA 1
ATOM 609 C C . SER A 1 76 ? -25.938 -11.883 -17.125 1 93.44 76 SER A C 1
ATOM 611 O O . SER A 1 76 ? -26.094 -12.883 -16.422 1 93.44 76 SER A O 1
ATOM 613 N N . PRO A 1 77 ? -26.125 -10.633 -16.75 1 91.38 77 PRO A N 1
ATOM 614 C CA . PRO A 1 77 ? -26.547 -10.406 -15.359 1 91.38 77 PRO A CA 1
ATOM 615 C C . PRO A 1 77 ? -27.844 -11.133 -15.023 1 91.38 77 PRO A C 1
ATOM 617 O O . PRO A 1 77 ? -28.016 -11.609 -13.891 1 91.38 77 PRO A O 1
ATOM 620 N N . ASP A 1 78 ? -28.734 -11.25 -15.938 1 91.56 78 ASP A N 1
ATOM 621 C CA . ASP A 1 78 ? -30 -11.93 -15.719 1 91.56 78 ASP A CA 1
ATOM 622 C C . ASP A 1 78 ? -29.797 -13.406 -15.422 1 91.56 78 ASP A C 1
ATOM 624 O O . ASP A 1 78 ? -30.453 -13.969 -14.539 1 91.56 78 ASP A O 1
ATOM 628 N N . LEU A 1 79 ? -28.922 -13.938 -16.188 1 91 79 LEU A N 1
ATOM 629 C CA . LEU A 1 79 ? -28.625 -15.352 -15.984 1 91 79 LEU A CA 1
ATOM 630 C C . LEU A 1 79 ? -27.984 -15.578 -14.617 1 91 79 LEU A C 1
ATOM 632 O O . LEU A 1 79 ? -28.328 -16.531 -13.906 1 91 79 LEU A O 1
ATOM 636 N N . ILE A 1 80 ? -27.047 -14.703 -14.211 1 90.88 80 ILE A N 1
ATOM 637 C CA . ILE A 1 80 ? -26.375 -14.805 -12.922 1 90.88 80 ILE A CA 1
ATOM 638 C C . ILE A 1 80 ? -27.406 -14.695 -11.797 1 90.88 80 ILE A C 1
ATOM 640 O O . ILE A 1 80 ? -27.359 -15.453 -10.828 1 90.88 80 ILE A O 1
ATOM 644 N N . LEU A 1 81 ? -28.312 -13.797 -11.992 1 89.69 81 LEU A N 1
ATOM 645 C CA . LEU A 1 81 ? -29.375 -13.625 -11 1 89.69 81 LEU A CA 1
ATOM 646 C C . LEU A 1 81 ? -30.234 -14.875 -10.898 1 89.69 81 LEU A C 1
ATOM 648 O O . LEU A 1 81 ? -30.594 -15.305 -9.797 1 89.69 81 LEU A O 1
ATOM 652 N N . LYS A 1 82 ? -30.609 -15.445 -11.984 1 87.38 82 LYS A N 1
ATOM 653 C CA . LYS A 1 82 ? -31.406 -16.672 -12.008 1 87.38 82 LYS A CA 1
ATOM 654 C C . LYS A 1 82 ? -30.703 -17.797 -11.273 1 87.38 82 LYS A C 1
ATOM 656 O O . LYS A 1 82 ? -31.328 -18.562 -10.547 1 87.38 82 LYS A O 1
ATOM 661 N N . ILE A 1 83 ? -29.438 -17.828 -11.547 1 87.31 83 ILE A N 1
ATOM 662 C CA . ILE A 1 83 ? -28.641 -18.875 -10.914 1 87.31 83 ILE A CA 1
ATOM 663 C C . ILE A 1 83 ? -28.578 -18.641 -9.414 1 87.31 83 ILE A C 1
ATOM 665 O O . ILE A 1 83 ? -28.656 -19.578 -8.617 1 87.31 83 ILE A O 1
ATOM 669 N N . SER A 1 84 ? -28.391 -17.391 -8.992 1 83.56 84 SER A N 1
ATOM 670 C CA . SER A 1 84 ? -28.312 -17.031 -7.582 1 83.56 84 SER A CA 1
ATOM 671 C C . SER A 1 84 ? -29.609 -17.391 -6.852 1 83.56 84 SER A C 1
ATOM 673 O O . SER A 1 84 ? -29.578 -17.719 -5.664 1 83.56 84 SER A O 1
ATOM 675 N N . GLU A 1 85 ? -30.641 -17.422 -7.488 1 81 85 GLU A N 1
ATOM 676 C CA . GLU A 1 85 ? -31.953 -17.703 -6.906 1 81 85 GLU A CA 1
ATOM 677 C C . GLU A 1 85 ? -32.125 -19.203 -6.676 1 81 85 GLU A C 1
ATOM 679 O O . GLU A 1 85 ? -33 -19.625 -5.898 1 81 85 GLU A O 1
ATOM 684 N N . LEU A 1 86 ? -31.422 -19.938 -7.402 1 77.44 86 LEU A N 1
ATOM 685 C CA . LEU A 1 86 ? -31.516 -21.391 -7.199 1 77.44 86 LEU A CA 1
ATOM 686 C C . LEU A 1 86 ? -31.016 -21.766 -5.809 1 77.44 86 LEU A C 1
ATOM 688 O O . LEU A 1 86 ? -31.297 -22.859 -5.324 1 77.44 86 LEU A O 1
ATOM 692 N N . SER A 1 87 ? -30.234 -20.953 -5.125 1 64.75 87 SER A N 1
ATOM 693 C CA . SER A 1 87 ? -29.688 -21.234 -3.803 1 64.75 87 SER A CA 1
ATOM 694 C C . SER A 1 87 ? -30.594 -20.703 -2.703 1 64.75 87 SER A C 1
ATOM 696 O O . SER A 1 87 ? -31 -19.547 -2.738 1 64.75 87 SER A O 1
ATOM 698 N N . LYS A 1 88 ? -31.812 -21.328 -2.338 1 53.31 88 LYS A N 1
ATOM 699 C CA . LYS A 1 88 ? -32.625 -20.922 -1.188 1 53.31 88 LYS A CA 1
ATOM 700 C C . LYS A 1 88 ? -31.891 -21.188 0.121 1 53.31 88 LYS A C 1
ATOM 702 O O . LYS A 1 88 ? -31.375 -22.297 0.338 1 53.31 88 LYS A O 1
ATOM 707 N N . VAL A 1 89 ? -31.391 -20.219 0.72 1 46.06 89 VAL A N 1
ATOM 708 C CA . VAL A 1 89 ? -30.859 -20.281 2.082 1 46.06 89 VAL A CA 1
ATOM 709 C C . VAL A 1 89 ? -31.953 -20.781 3.025 1 46.06 89 VAL A C 1
ATOM 711 O O . VAL A 1 89 ? -33 -20.141 3.184 1 46.06 89 VAL A O 1
ATOM 714 N N . SER A 1 90 ? -32.312 -21.938 2.928 1 43.97 90 SER A N 1
ATOM 715 C CA . SER A 1 90 ? -33.188 -22.328 4.02 1 43.97 90 SER A CA 1
ATOM 716 C C . SER A 1 90 ? -32.406 -22.641 5.285 1 43.97 90 SER A C 1
ATOM 718 O O . SER A 1 90 ? -31.844 -23.734 5.426 1 43.97 90 SER A O 1
ATOM 720 N N . GLY A 1 91 ? -32.312 -21.859 6.445 1 44.66 91 GLY A N 1
ATOM 721 C CA . GLY A 1 91 ? -31.656 -21.891 7.746 1 44.66 91 GLY A CA 1
ATOM 722 C C . GLY A 1 91 ? -30.141 -21.844 7.66 1 44.66 91 GLY A C 1
ATOM 723 O O . GLY A 1 91 ? -29.578 -21.016 6.949 1 44.66 91 GLY A O 1
ATOM 724 N N . ASP A 1 92 ? -29.484 -22.734 8.57 1 45.94 92 ASP A N 1
ATOM 725 C CA . ASP A 1 92 ? -28.047 -22.875 8.742 1 45.94 92 ASP A CA 1
ATOM 726 C C . ASP A 1 92 ? -27.406 -23.547 7.535 1 45.94 92 ASP A C 1
ATOM 728 O O . ASP A 1 92 ? -26.188 -23.766 7.504 1 45.94 92 ASP A O 1
ATOM 732 N N . ALA A 1 93 ? -28.375 -24.109 6.695 1 47.25 93 ALA A N 1
ATOM 733 C CA . ALA A 1 93 ? -27.906 -24.938 5.59 1 47.25 93 ALA A CA 1
ATOM 734 C C . ALA A 1 93 ? -28.297 -24.344 4.246 1 47.25 93 ALA A C 1
ATOM 736 O O . ALA A 1 93 ? -29.406 -23.828 4.086 1 47.25 93 ALA A O 1
ATOM 737 N N . VAL A 1 94 ? -27.312 -23.812 3.461 1 49.19 94 VAL A N 1
ATOM 738 C CA . VAL A 1 94 ? -27.547 -23.516 2.053 1 49.19 94 VAL A CA 1
ATOM 739 C C . VAL A 1 94 ? -28.172 -24.719 1.36 1 49.19 94 VAL A C 1
ATOM 741 O O . VAL A 1 94 ? -27.562 -25.797 1.317 1 49.19 94 VAL A O 1
ATOM 744 N N . GLN A 1 95 ? -29.422 -24.828 1.361 1 50.56 95 GLN A N 1
ATOM 745 C CA . GLN A 1 95 ? -30.047 -25.906 0.59 1 50.56 95 GLN A CA 1
ATOM 746 C C . GLN A 1 95 ? -30.062 -25.562 -0.899 1 50.56 95 GLN A C 1
ATOM 748 O O . GLN A 1 95 ? -30.438 -24.469 -1.289 1 50.56 95 GLN A O 1
ATOM 753 N N . HIS A 1 96 ? -29.125 -26.125 -1.655 1 52.47 96 HIS A N 1
ATOM 754 C CA . HIS A 1 96 ? -29.156 -26.062 -3.111 1 52.47 96 HIS A CA 1
ATOM 755 C C . HIS A 1 96 ? -30.453 -26.656 -3.666 1 52.47 96 HIS A C 1
ATOM 757 O O . HIS A 1 96 ? -30.781 -27.797 -3.377 1 52.47 96 HIS A O 1
ATOM 763 N N . LEU A 1 97 ? -31.438 -25.875 -3.781 1 51.16 97 LEU A N 1
ATOM 764 C CA . LEU A 1 97 ? -32.688 -26.344 -4.352 1 51.16 97 LEU A CA 1
ATOM 765 C C . LEU A 1 97 ? -32.469 -26.906 -5.75 1 51.16 97 LEU A C 1
ATOM 767 O O . LEU A 1 97 ? -32.938 -26.328 -6.738 1 51.16 97 LEU A O 1
ATOM 771 N N . SER A 1 98 ? -31.344 -27.375 -5.996 1 50.88 98 SER A N 1
ATOM 772 C CA . SER A 1 98 ? -31.312 -28.062 -7.277 1 50.88 98 SER A CA 1
ATOM 773 C C . SER A 1 98 ? -32.438 -29.109 -7.371 1 50.88 98 SER A C 1
ATOM 775 O O . SER A 1 98 ? -32.344 -30.156 -6.738 1 50.88 98 SER A O 1
ATOM 777 N N . ASN A 1 99 ? -33.625 -28.75 -7.336 1 48.16 99 ASN A N 1
ATOM 778 C CA . ASN A 1 99 ? -34.594 -29.734 -7.758 1 48.16 99 ASN A CA 1
ATOM 779 C C . ASN A 1 99 ? -34.25 -30.328 -9.125 1 48.16 99 ASN A C 1
ATOM 781 O O . ASN A 1 99 ? -33.5 -29.734 -9.891 1 48.16 99 ASN A O 1
ATOM 785 N N . ASP A 1 100 ? -34.688 -31.562 -9.461 1 48.66 100 ASP A N 1
ATOM 786 C CA . ASP A 1 100 ? -34.5 -32.438 -10.602 1 48.66 100 ASP A CA 1
ATOM 787 C C . ASP A 1 100 ? -34.5 -31.656 -11.914 1 48.66 100 ASP A C 1
ATOM 789 O O . ASP A 1 100 ? -33.812 -32.031 -12.859 1 48.66 100 ASP A O 1
ATOM 793 N N . ASN A 1 101 ? -35.438 -30.594 -12.109 1 49.34 101 ASN A N 1
ATOM 794 C CA . ASN A 1 101 ? -35.719 -30.062 -13.438 1 49.34 101 ASN A CA 1
ATOM 795 C C . ASN A 1 101 ? -34.781 -28.922 -13.805 1 49.34 101 ASN A C 1
ATOM 797 O O . ASN A 1 101 ? -34.438 -28.766 -14.977 1 49.34 101 ASN A O 1
ATOM 801 N N . MET A 1 102 ? -34.5 -27.812 -12.953 1 58.78 102 MET A N 1
ATOM 802 C CA . MET A 1 102 ? -33.656 -26.703 -13.359 1 58.78 102 MET A CA 1
ATOM 803 C C . MET A 1 102 ? -32.375 -26.641 -12.516 1 58.78 102 MET A C 1
ATOM 805 O O . MET A 1 102 ? -32.438 -26.344 -11.32 1 58.78 102 MET A O 1
ATOM 809 N N . ASN A 1 103 ? -31.281 -27.359 -12.938 1 78.31 103 ASN A N 1
ATOM 810 C CA . ASN A 1 103 ? -29.984 -27.422 -12.266 1 78.31 103 ASN A CA 1
ATOM 811 C C . ASN A 1 103 ? -28.984 -26.438 -12.898 1 78.31 103 ASN A C 1
ATOM 813 O O . ASN A 1 103 ? -29.203 -25.953 -14 1 78.31 103 ASN A O 1
ATOM 817 N N . LEU A 1 104 ? -28.094 -25.812 -12.086 1 85.94 104 LEU A N 1
ATOM 818 C CA . LEU A 1 104 ? -27.062 -24.859 -12.484 1 85.94 104 LEU A CA 1
ATOM 819 C C . LEU A 1 104 ? -26.438 -25.25 -13.82 1 85.94 104 LEU A C 1
ATOM 821 O O . LEU A 1 104 ? -26.312 -24.422 -14.727 1 85.94 104 LEU A O 1
ATOM 825 N N . LYS A 1 105 ? -26.297 -26.484 -13.977 1 87.56 105 LYS A N 1
ATOM 826 C CA . LYS A 1 105 ? -25.625 -26.969 -15.172 1 87.56 105 LYS A CA 1
ATOM 827 C C . LYS A 1 105 ? -26.547 -26.906 -16.391 1 87.56 105 LYS A C 1
ATOM 829 O O . LYS A 1 105 ? -26.094 -26.625 -17.5 1 87.56 105 LYS A O 1
ATOM 834 N N . THR A 1 106 ? -27.828 -27.078 -16.125 1 86.81 106 THR A N 1
ATOM 835 C CA . THR A 1 106 ? -28.797 -26.953 -17.203 1 86.81 106 THR A CA 1
ATOM 836 C C . THR A 1 106 ? -28.922 -25.516 -17.672 1 86.81 106 THR A C 1
ATOM 838 O O . THR A 1 106 ? -29 -25.25 -18.875 1 86.81 106 THR A O 1
ATOM 841 N N . LEU A 1 107 ? -28.875 -24.656 -16.766 1 88 107 LEU A N 1
ATOM 842 C CA . LEU A 1 107 ? -29 -23.25 -17.078 1 88 107 LEU A CA 1
ATOM 843 C C . LEU A 1 107 ? -27.781 -22.75 -17.859 1 88 107 LEU A C 1
ATOM 845 O O . LEU A 1 107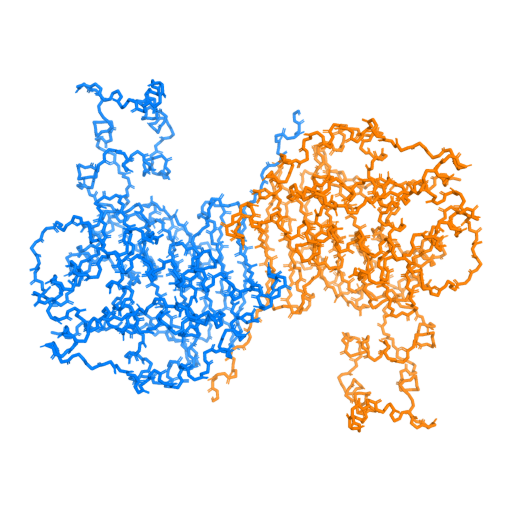 ? -27.875 -21.812 -18.641 1 88 107 LEU A O 1
ATOM 849 N N . LEU A 1 108 ? -26.656 -23.438 -17.625 1 91.81 108 LEU A N 1
ATOM 850 C CA . LEU A 1 108 ? -25.406 -23 -18.234 1 91.81 108 LEU A CA 1
ATOM 851 C C . LEU A 1 108 ? -25.188 -23.703 -19.578 1 91.81 108 LEU A C 1
ATOM 853 O O . LEU A 1 108 ? -24.172 -23.469 -20.234 1 91.81 108 LEU A O 1
ATOM 857 N N . GLN A 1 109 ? -26.219 -24.5 -19.922 1 86.5 109 GLN A N 1
ATOM 858 C CA . GLN A 1 109 ? -26.094 -25.188 -21.219 1 86.5 109 GLN A CA 1
ATOM 859 C C . GLN A 1 109 ? -26 -24.188 -22.359 1 86.5 109 GLN A C 1
ATOM 861 O O . GLN A 1 109 ? -26.812 -23.266 -22.469 1 86.5 109 GLN A O 1
ATOM 866 N N . GLY A 1 110 ? -24.969 -24.344 -23.203 1 85.44 110 GLY A N 1
ATOM 867 C CA . GLY A 1 110 ? -24.781 -23.469 -24.344 1 85.44 110 GLY A CA 1
ATOM 868 C C . GLY A 1 110 ? -24.062 -22.172 -24 1 85.44 110 GLY A C 1
ATOM 869 O O . GLY A 1 110 ? -23.828 -21.344 -24.859 1 85.44 110 GLY A O 1
ATOM 870 N N . GLN A 1 111 ? -23.766 -22.016 -22.703 1 90.38 111 GLN A N 1
ATOM 871 C CA . GLN A 1 111 ? -23.078 -20.797 -22.266 1 90.38 111 GLN A CA 1
ATOM 872 C C . GLN A 1 111 ? -21.562 -21.016 -22.188 1 90.38 111 GLN A C 1
ATOM 874 O O . GLN A 1 111 ? -21.109 -22.125 -21.891 1 90.38 111 GLN A O 1
ATOM 879 N N . ASP A 1 112 ? -20.828 -19.969 -22.547 1 91.25 112 ASP A N 1
ATOM 880 C CA . ASP A 1 112 ? -19.375 -20 -22.375 1 91.25 112 ASP A CA 1
ATOM 881 C C . ASP A 1 112 ? -18.953 -19.25 -21.109 1 91.25 112 ASP A C 1
ATOM 883 O O . ASP A 1 112 ? -19.25 -18.062 -20.969 1 91.25 112 ASP A O 1
ATOM 887 N N . ILE A 1 113 ? -18.266 -19.953 -20.281 1 94.75 113 ILE A N 1
ATOM 888 C CA . ILE A 1 113 ? -17.781 -19.312 -19.062 1 94.75 113 ILE A CA 1
ATOM 889 C C . ILE A 1 113 ? -16.328 -18.906 -19.234 1 94.75 113 ILE A C 1
ATOM 891 O O . ILE A 1 113 ? -15.727 -18.328 -18.328 1 94.75 113 ILE A O 1
ATOM 895 N N . SER A 1 114 ? -15.695 -19.234 -20.391 1 97.94 114 SER A N 1
ATOM 896 C CA . SER A 1 114 ? -14.352 -18.828 -20.781 1 97.94 114 SER A CA 1
ATOM 897 C C . SER A 1 114 ? -14.18 -18.859 -22.281 1 97.94 114 SER A C 1
ATOM 899 O O . SER A 1 114 ? -14.727 -19.734 -22.969 1 97.94 114 SER A O 1
ATOM 901 N N . GLU A 1 115 ? -13.398 -17.969 -22.766 1 98.12 115 GLU A N 1
ATOM 902 C CA . GLU A 1 115 ? -13.094 -17.938 -24.188 1 98.12 115 GLU A CA 1
ATOM 903 C C . GLU A 1 115 ? -11.93 -18.875 -24.531 1 98.12 115 GLU A C 1
ATOM 905 O O . GLU A 1 115 ? -11.453 -18.875 -25.672 1 98.12 115 GLU A O 1
ATOM 910 N N . LEU A 1 116 ? -11.508 -19.656 -23.641 1 98.44 116 LEU A N 1
ATOM 911 C CA . LEU A 1 116 ? -10.312 -20.484 -23.781 1 98.44 116 LEU A CA 1
ATOM 912 C C . LEU A 1 116 ? -10.43 -21.375 -25.016 1 98.44 116 LEU A C 1
ATOM 914 O O . LEU A 1 116 ? -9.469 -21.516 -25.766 1 98.44 116 LEU A O 1
ATOM 918 N N . SER A 1 117 ? -11.602 -21.969 -25.203 1 97.12 117 SER A N 1
ATOM 919 C CA . SER A 1 117 ? -11.797 -22.891 -26.312 1 97.12 117 SER A CA 1
ATOM 920 C C . SER A 1 117 ? -11.586 -22.203 -27.656 1 97.12 117 SER A C 1
ATOM 922 O O . SER A 1 117 ? -11.07 -22.797 -28.594 1 97.12 117 SER A O 1
ATOM 924 N N . LYS A 1 118 ? -11.938 -20.984 -27.703 1 97.75 118 LYS A N 1
ATOM 925 C CA . LYS A 1 118 ? -11.766 -20.219 -28.938 1 97.75 118 LYS A CA 1
ATOM 926 C C . LYS A 1 118 ? -10.289 -19.938 -29.203 1 97.75 118 LYS A C 1
ATOM 928 O O . LYS A 1 118 ? -9.867 -19.828 -30.359 1 97.75 118 LYS A O 1
ATOM 933 N N . PHE A 1 119 ? -9.539 -19.75 -28.219 1 98.38 119 PHE A N 1
ATOM 934 C CA . PHE A 1 119 ? -8.102 -19.531 -28.359 1 98.38 119 PHE A CA 1
ATOM 935 C C . PHE A 1 119 ? -7.387 -20.844 -28.672 1 98.38 119 PHE A C 1
ATOM 937 O O . PHE A 1 119 ? -6.422 -20.875 -29.438 1 98.38 119 PHE A O 1
ATOM 944 N N . LEU A 1 120 ? -7.883 -21.938 -28.109 1 97.81 120 LEU A N 1
ATOM 945 C CA . LEU A 1 120 ? -7.305 -23.25 -28.375 1 97.81 120 LEU A CA 1
ATOM 946 C C . LEU A 1 120 ? -7.523 -23.672 -29.812 1 97.81 120 LEU A C 1
ATOM 948 O O . LEU A 1 120 ? -6.641 -24.266 -30.438 1 97.81 120 LEU A O 1
ATOM 952 N N . SER A 1 121 ? -8.664 -23.312 -30.359 1 96.62 121 SER A N 1
ATOM 953 C CA . SER A 1 121 ? -9 -23.703 -31.719 1 96.62 121 SER A CA 1
ATOM 954 C C . SER A 1 121 ? -8.312 -22.781 -32.75 1 96.62 121 SER A C 1
ATOM 956 O O . SER A 1 121 ? -8.258 -23.109 -33.938 1 96.62 121 SER A O 1
ATOM 958 N N . GLY A 1 122 ? -7.887 -21.578 -32.25 1 96.88 122 GLY A N 1
ATOM 959 C CA . GLY A 1 122 ? -7.25 -20.609 -33.156 1 96.88 122 GLY A CA 1
ATOM 960 C C . GLY A 1 122 ? -8.211 -19.594 -33.719 1 96.88 122 GLY A C 1
ATOM 961 O O . GLY A 1 122 ? -7.816 -18.703 -34.469 1 96.88 122 GLY A O 1
ATOM 962 N N . GLU A 1 123 ? -9.445 -19.734 -33.312 1 97.44 123 GLU A N 1
ATOM 963 C CA . GLU A 1 123 ? -10.422 -18.719 -33.719 1 97.44 123 GLU A CA 1
ATOM 964 C C . GLU A 1 123 ? -10.016 -17.344 -33.219 1 97.44 123 GLU A C 1
ATOM 966 O O . GLU A 1 123 ? -10.188 -16.344 -33.938 1 97.44 123 GLU A O 1
ATOM 971 N N . LEU A 1 124 ? -9.555 -17.25 -31.984 1 97.81 124 LEU A N 1
ATOM 972 C CA . LEU A 1 124 ? -8.992 -16.031 -31.391 1 97.81 124 LEU A CA 1
ATOM 973 C C . LEU A 1 124 ? -7.508 -16.219 -31.109 1 97.81 124 LEU A C 1
ATOM 975 O O . LEU A 1 124 ? -7.035 -17.344 -30.938 1 97.81 124 LEU A O 1
ATOM 979 N N . LYS A 1 125 ? -6.801 -15.094 -31.125 1 98.31 125 LYS A N 1
ATOM 980 C CA . LYS A 1 125 ? -5.367 -15.133 -30.859 1 98.31 125 LYS A CA 1
ATOM 981 C C . LYS A 1 125 ? -4.953 -13.992 -29.922 1 98.31 125 LYS A C 1
ATOM 983 O O . LYS A 1 125 ? -5.602 -12.953 -29.891 1 98.31 125 LYS A O 1
ATOM 988 N N . LEU A 1 126 ? -3.955 -14.227 -29.141 1 98.44 126 LEU A N 1
ATOM 989 C CA . LEU A 1 126 ? -3.359 -13.164 -28.344 1 98.44 126 LEU A CA 1
ATOM 990 C C . LEU A 1 126 ? -2.357 -12.359 -29.156 1 98.44 126 LEU A C 1
ATOM 992 O O . LEU A 1 126 ? -1.454 -12.922 -29.781 1 98.44 126 LEU A O 1
ATOM 996 N N . ASN A 1 127 ? -2.41 -11.047 -29.094 1 97.81 127 ASN A N 1
ATOM 997 C CA . ASN A 1 127 ? -1.585 -10.172 -29.906 1 97.81 127 ASN A CA 1
ATOM 998 C C . ASN A 1 127 ? -0.233 -9.891 -29.266 1 97.81 127 ASN A C 1
ATOM 1000 O O . ASN A 1 127 ? 0.725 -9.523 -29.938 1 97.81 127 ASN A O 1
ATOM 1004 N N . VAL A 1 128 ? -0.202 -10 -27.953 1 97.19 128 VAL A N 1
ATOM 1005 C CA . VAL A 1 128 ? 1.025 -9.766 -27.203 1 97.19 128 VAL A CA 1
ATOM 1006 C C . VAL A 1 128 ? 1.261 -10.922 -26.234 1 97.19 128 VAL A C 1
ATOM 1008 O O . VAL A 1 128 ? 0.316 -11.602 -25.828 1 97.19 128 VAL A O 1
ATOM 1011 N N . PRO A 1 129 ? 2.539 -11.188 -25.891 1 97.69 129 PRO A N 1
ATOM 1012 C CA . PRO A 1 129 ? 2.803 -12.242 -24.906 1 97.69 129 PRO A CA 1
ATOM 1013 C C . PRO A 1 129 ? 2.117 -12 -23.562 1 97.69 129 PRO A C 1
ATOM 1015 O O . PRO A 1 129 ? 2.172 -10.883 -23.031 1 97.69 129 PRO A O 1
ATOM 1018 N N . VAL A 1 130 ? 1.464 -13 -23.078 1 98.62 130 VAL A N 1
ATOM 1019 C CA . VAL A 1 130 ? 0.787 -12.961 -21.781 1 98.62 130 VAL A CA 1
ATOM 1020 C C . VAL A 1 130 ? 1.41 -13.992 -20.844 1 98.62 130 VAL A C 1
ATOM 1022 O O . VAL A 1 130 ? 1.443 -15.188 -21.156 1 98.62 130 VAL A O 1
ATOM 1025 N N . TYR A 1 131 ? 1.988 -13.547 -19.797 1 98.62 131 TYR A N 1
ATOM 1026 C CA . TYR A 1 131 ? 2.494 -14.398 -18.719 1 98.62 131 TYR A CA 1
ATOM 1027 C C . TYR A 1 131 ? 1.498 -14.484 -17.578 1 98.62 131 TYR A C 1
ATOM 1029 O O . TYR A 1 131 ? 1.174 -13.469 -16.953 1 98.62 131 TYR A O 1
ATOM 1037 N N . ALA A 1 132 ? 1.025 -15.688 -17.25 1 98.5 132 ALA A N 1
ATOM 1038 C CA . ALA A 1 132 ? -0.079 -15.781 -16.297 1 98.5 132 ALA A CA 1
ATOM 1039 C C . ALA A 1 132 ? 0.14 -16.922 -15.32 1 98.5 132 ALA A C 1
ATOM 1041 O O . ALA A 1 132 ? 0.677 -17.969 -15.688 1 98.5 132 ALA A O 1
ATOM 1042 N N . ILE A 1 133 ? -0.247 -16.688 -14.109 1 98.25 133 ILE A N 1
ATOM 1043 C CA . ILE A 1 133 ? -0.463 -17.812 -13.195 1 98.25 133 ILE A CA 1
ATOM 1044 C C . ILE A 1 133 ? -1.933 -18.219 -13.227 1 98.25 133 ILE A C 1
ATOM 1046 O O . ILE A 1 133 ? -2.768 -17.531 -13.82 1 98.25 133 ILE A O 1
ATOM 1050 N N . TYR A 1 134 ? -2.203 -19.406 -12.695 1 97.56 134 TYR A N 1
ATOM 1051 C CA . TYR A 1 134 ? -3.594 -19.812 -12.5 1 97.56 134 TYR A CA 1
ATOM 1052 C C . TYR A 1 134 ? -4.082 -19.406 -11.109 1 97.56 134 TYR A C 1
ATOM 1054 O O . TYR A 1 134 ? -3.311 -19.406 -10.148 1 97.56 134 TYR A O 1
ATOM 1062 N N . GLY A 1 135 ? -5.348 -19.016 -11.008 1 96.75 135 GLY A N 1
ATOM 1063 C CA . GLY A 1 135 ? -5.945 -18.641 -9.742 1 96.75 135 GLY A CA 1
ATOM 1064 C C . GLY A 1 135 ? -6.547 -19.812 -8.992 1 96.75 135 GLY A C 1
ATOM 1065 O O . GLY A 1 135 ? -6.184 -20.969 -9.242 1 96.75 135 GLY A O 1
ATOM 1066 N N . MET A 1 136 ? -7.395 -19.516 -8.047 1 96.19 136 MET A N 1
ATOM 1067 C CA . MET A 1 136 ? -8.031 -20.516 -7.199 1 96.19 136 MET A CA 1
ATOM 1068 C C . MET A 1 136 ? -9.195 -21.172 -7.926 1 96.19 136 MET A C 1
ATOM 1070 O O . MET A 1 136 ? -9.383 -22.391 -7.84 1 96.19 136 MET A O 1
ATOM 1074 N N . CYS A 1 137 ? -9.922 -20.406 -8.648 1 96.12 137 CYS A N 1
ATOM 1075 C CA . CYS A 1 137 ? -11.156 -20.875 -9.258 1 96.12 137 CYS A CA 1
ATOM 1076 C C . CYS A 1 137 ? -10.922 -21.281 -10.711 1 96.12 137 CYS A C 1
ATOM 1078 O O . CYS A 1 137 ? -11.484 -20.688 -11.625 1 96.12 137 CYS A O 1
ATOM 1080 N N . GLU A 1 138 ? -10.133 -22.25 -10.906 1 96.69 138 GLU A N 1
ATOM 1081 C CA . GLU A 1 138 ? -9.789 -22.797 -12.219 1 96.69 138 GLU A CA 1
ATOM 1082 C C . GLU A 1 138 ? -10.047 -24.297 -12.273 1 96.69 138 GLU A C 1
ATOM 1084 O O . GLU A 1 138 ? -10.352 -24.922 -11.258 1 96.69 138 GLU A O 1
ATOM 1089 N N . ASP A 1 139 ? -10.031 -24.844 -13.445 1 95.56 139 ASP A N 1
ATOM 1090 C CA . ASP A 1 139 ? -10.172 -26.281 -13.633 1 95.56 139 ASP A CA 1
ATOM 1091 C C . ASP A 1 139 ? -8.812 -26.969 -13.664 1 95.56 139 ASP A C 1
ATOM 1093 O O . ASP A 1 139 ? -8.047 -26.797 -14.617 1 95.56 139 ASP A O 1
ATOM 1097 N N . SER A 1 140 ? -8.562 -27.781 -12.664 1 93.69 140 SER A N 1
ATOM 1098 C CA . SER A 1 140 ? -7.27 -28.453 -12.539 1 93.69 140 SER A CA 1
ATOM 1099 C C . SER A 1 140 ? -6.977 -29.312 -13.766 1 93.69 140 SER A C 1
ATOM 1101 O O . SER A 1 140 ? -5.824 -29.422 -14.195 1 93.69 140 SER A O 1
ATOM 1103 N N . TYR A 1 141 ? -7.996 -29.844 -14.359 1 92.31 141 TYR A N 1
ATOM 1104 C CA . TYR A 1 141 ? -7.832 -30.688 -15.539 1 92.31 141 TYR A CA 1
ATOM 1105 C C . TYR A 1 141 ? -7.301 -29.875 -16.719 1 92.31 1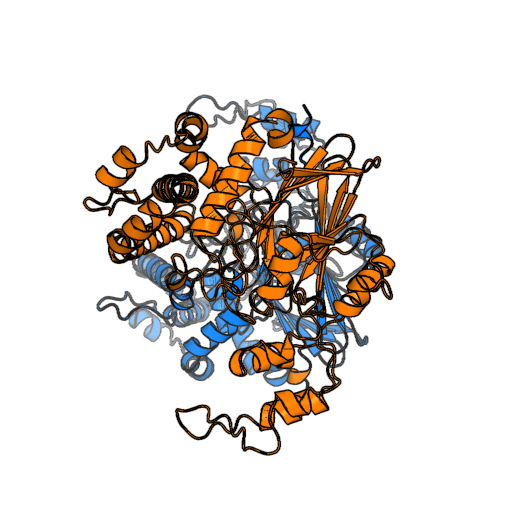41 TYR A C 1
ATOM 1107 O O . TYR A 1 141 ? -6.406 -30.328 -17.438 1 92.31 141 TYR A O 1
ATOM 1115 N N . VAL A 1 142 ? -7.82 -28.797 -16.859 1 95.38 142 VAL A N 1
ATOM 1116 C CA . VAL A 1 142 ? -7.445 -27.938 -17.984 1 95.38 142 VAL A CA 1
ATOM 1117 C C . VAL A 1 142 ? -6.008 -27.453 -17.797 1 95.38 142 VAL A C 1
ATOM 1119 O O . VAL A 1 142 ? -5.215 -27.469 -18.75 1 95.38 142 VAL A O 1
ATOM 1122 N N . ILE A 1 143 ? -5.625 -27.047 -16.625 1 95 143 ILE A N 1
ATOM 1123 C CA . ILE A 1 143 ? -4.277 -26.562 -16.344 1 95 143 ILE A CA 1
ATOM 1124 C C . ILE A 1 143 ? -3.27 -27.688 -16.594 1 95 143 ILE A C 1
ATOM 1126 O O . ILE A 1 143 ? -2.207 -27.453 -17.188 1 95 143 ILE A O 1
ATOM 1130 N N . ASN A 1 144 ? -3.598 -28.859 -16.203 1 91.75 144 ASN A N 1
ATOM 1131 C CA . ASN A 1 144 ? -2.705 -29.984 -16.406 1 91.75 144 ASN A CA 1
ATOM 1132 C C . ASN A 1 144 ? -2.533 -30.297 -17.891 1 91.75 144 ASN A C 1
ATOM 1134 O O . ASN A 1 144 ? -1.461 -30.734 -18.312 1 91.75 144 ASN A O 1
ATOM 1138 N N . LYS A 1 145 ? -3.619 -30.094 -18.641 1 92.25 145 LYS A N 1
ATOM 1139 C CA . LYS A 1 145 ? -3.484 -30.281 -20.078 1 92.25 145 LYS A CA 1
ATOM 1140 C C . LYS A 1 145 ? -2.453 -29.328 -20.672 1 92.25 145 LYS A C 1
ATOM 1142 O O . LYS A 1 145 ? -1.74 -29.672 -21.609 1 92.25 145 LYS A O 1
ATOM 1147 N N . PHE A 1 146 ? -2.396 -28.141 -20.125 1 93.5 146 PHE A N 1
ATOM 1148 C CA . PHE A 1 146 ? -1.353 -27.219 -20.547 1 93.5 146 PHE A CA 1
ATOM 1149 C C . PHE A 1 146 ? 0.018 -27.703 -20.094 1 93.5 146 PHE A C 1
ATOM 1151 O O . PHE A 1 146 ? 0.982 -27.656 -20.859 1 93.5 146 PHE A O 1
ATOM 1158 N N . ARG A 1 147 ? 0.071 -28.172 -18.891 1 89.69 147 ARG A N 1
ATOM 1159 C CA . ARG A 1 147 ? 1.326 -28.609 -18.297 1 89.69 147 ARG A CA 1
ATOM 1160 C C . ARG A 1 147 ? 1.917 -29.797 -19.062 1 89.69 147 ARG A C 1
ATOM 1162 O O . ARG A 1 147 ? 3.135 -29.891 -19.219 1 89.69 147 ARG A O 1
ATOM 1169 N N . TYR A 1 148 ? 1.035 -30.641 -19.578 1 86.88 148 TYR A N 1
ATOM 1170 C CA . TYR A 1 148 ? 1.483 -31.844 -20.266 1 86.88 148 TYR A CA 1
ATOM 1171 C C . TYR A 1 148 ? 1.646 -31.578 -21.766 1 86.88 148 TYR A C 1
ATOM 1173 O O . TYR A 1 148 ? 2.004 -32.469 -22.516 1 86.88 148 TYR A O 1
ATOM 1181 N N . GLY A 1 149 ? 1.272 -30.391 -22.188 1 89.06 149 GLY A N 1
ATOM 1182 C CA . GLY A 1 149 ? 1.507 -30 -23.578 1 89.06 149 GLY A CA 1
ATOM 1183 C C . GLY A 1 149 ? 0.361 -30.359 -24.5 1 89.06 149 GLY A C 1
ATOM 1184 O O . GLY A 1 149 ? 0.484 -30.25 -25.719 1 89.06 149 GLY A O 1
ATOM 1185 N N . GLU A 1 150 ? -0.702 -30.875 -23.875 1 91.94 150 GLU A N 1
ATOM 1186 C CA . GLU A 1 150 ? -1.877 -31.156 -24.703 1 91.94 150 GLU A CA 1
ATOM 1187 C C . GLU A 1 150 ? -2.516 -29.875 -25.219 1 91.94 150 GLU A C 1
ATOM 1189 O O . GLU A 1 150 ? -3.068 -29.859 -26.328 1 91.94 150 GLU A O 1
ATOM 1194 N N . TYR A 1 151 ? -2.547 -28.922 -24.375 1 95.69 151 TYR A N 1
ATOM 1195 C CA . TYR A 1 151 ? -3.043 -27.609 -24.75 1 95.69 151 TYR A CA 1
ATOM 1196 C C . TYR A 1 151 ? -1.895 -26.609 -24.922 1 95.69 151 TYR A C 1
ATOM 1198 O O . TYR A 1 151 ? -0.878 -26.719 -24.234 1 95.69 151 TYR A O 1
ATOM 1206 N N . SER A 1 152 ? -2.023 -25.781 -25.859 1 96.25 152 SER A N 1
ATOM 1207 C CA . SER A 1 152 ? -1.102 -24.672 -26.062 1 96.25 152 SER A CA 1
ATOM 1208 C C . SER A 1 152 ? -1.778 -23.516 -26.797 1 96.25 152 SER A C 1
ATOM 1210 O O . SER A 1 152 ? -2.574 -23.734 -27.703 1 96.25 152 SER A O 1
ATOM 1212 N N . ILE A 1 153 ? -1.527 -22.391 -26.359 1 97.81 153 ILE A N 1
ATOM 1213 C CA . ILE A 1 153 ? -2.006 -21.172 -27 1 97.81 153 ILE A CA 1
ATOM 1214 C C . ILE A 1 153 ? -0.824 -20.25 -27.297 1 97.81 153 ILE A C 1
ATOM 1216 O O . ILE A 1 153 ? -0.081 -19.875 -26.391 1 97.81 153 ILE A O 1
ATOM 1220 N N . PRO A 1 154 ? -0.613 -19.891 -28.594 1 97.25 154 PRO A N 1
ATOM 1221 C CA . PRO A 1 154 ? 0.481 -18.969 -28.906 1 97.25 154 PRO A CA 1
ATOM 1222 C C . PRO A 1 154 ? 0.422 -17.688 -28.078 1 97.25 154 PRO A C 1
ATOM 1224 O O . PRO A 1 154 ? -0.656 -17.109 -27.891 1 97.25 154 PRO A O 1
ATOM 1227 N N . ASN A 1 155 ? 1.546 -17.297 -27.484 1 97.5 155 ASN A N 1
ATOM 1228 C CA . ASN A 1 155 ? 1.736 -16.062 -26.719 1 97.5 155 ASN A CA 1
ATOM 1229 C C . ASN A 1 155 ? 1.24 -16.203 -25.281 1 97.5 155 ASN A C 1
ATOM 1231 O O . ASN A 1 155 ? 1.305 -15.258 -24.5 1 97.5 155 ASN A O 1
ATOM 1235 N N . LEU A 1 156 ? 0.757 -17.344 -24.953 1 98.19 156 LEU A N 1
ATOM 1236 C CA . LEU A 1 156 ? 0.406 -17.578 -23.547 1 98.19 156 LEU A CA 1
ATOM 1237 C C . LEU A 1 156 ? 1.498 -18.375 -22.844 1 98.19 156 LEU A C 1
ATOM 1239 O O . LEU A 1 156 ? 1.852 -19.469 -23.266 1 98.19 156 LEU A O 1
ATOM 1243 N N . TYR A 1 157 ? 2.041 -17.859 -21.859 1 97.44 157 TYR A N 1
ATOM 1244 C CA . TYR A 1 157 ? 3.084 -18.484 -21.047 1 97.44 157 TYR A CA 1
ATOM 1245 C C . TYR A 1 157 ? 2.643 -18.641 -19.609 1 97.44 157 TYR A C 1
ATOM 1247 O O . TYR A 1 157 ? 2.465 -17.641 -18.891 1 97.44 157 TYR A O 1
ATOM 1255 N N . ILE A 1 158 ? 2.535 -19.812 -19.172 1 97.19 158 ILE A N 1
ATOM 1256 C CA . ILE A 1 158 ? 2.047 -20.078 -17.828 1 97.19 158 ILE A CA 1
ATOM 1257 C C . ILE A 1 158 ? 3.221 -20.109 -16.859 1 97.19 158 ILE A C 1
ATOM 1259 O O . ILE A 1 158 ? 4.188 -20.859 -17.062 1 97.19 158 ILE A O 1
ATOM 1263 N N . ILE A 1 159 ? 3.146 -19.266 -15.836 1 97.06 159 ILE A N 1
ATOM 1264 C CA . ILE A 1 159 ? 4.117 -19.234 -14.742 1 97.06 159 ILE A CA 1
ATOM 1265 C C . ILE A 1 159 ? 3.715 -20.25 -13.68 1 97.06 159 ILE A C 1
ATOM 1267 O O . ILE A 1 159 ? 2.604 -20.203 -13.148 1 97.06 159 ILE A O 1
ATOM 1271 N N . ASP A 1 160 ? 4.551 -21.141 -13.359 1 94.38 160 ASP A N 1
ATOM 1272 C CA . ASP A 1 160 ? 4.227 -22.109 -12.312 1 94.38 160 ASP A CA 1
ATOM 1273 C C . ASP A 1 160 ? 5.488 -22.625 -11.633 1 94.38 160 ASP A C 1
ATOM 1275 O O . ASP A 1 160 ? 6.551 -22 -11.727 1 94.38 160 ASP A O 1
ATOM 1279 N N . ASP A 1 161 ? 5.371 -23.688 -10.891 1 93.12 161 ASP A N 1
ATOM 1280 C CA . ASP A 1 161 ? 6.461 -24.203 -10.062 1 93.12 161 ASP A CA 1
ATOM 1281 C C . ASP A 1 161 ? 7.586 -24.766 -10.922 1 93.12 161 ASP A C 1
ATOM 1283 O O . ASP A 1 161 ? 8.742 -24.812 -10.484 1 93.12 161 ASP A O 1
ATOM 1287 N N . SER A 1 162 ? 7.312 -25.094 -12.156 1 89.69 162 SER A N 1
ATOM 1288 C CA . SER A 1 162 ? 8.32 -25.75 -12.977 1 89.69 162 SER A CA 1
ATOM 1289 C C . SER A 1 162 ? 8.773 -24.844 -14.117 1 89.69 162 SER A C 1
ATOM 1291 O O . SER A 1 162 ? 9.773 -25.125 -14.781 1 89.69 162 SER A O 1
ATOM 1293 N N . LYS A 1 163 ? 8.094 -23.781 -14.305 1 91.25 163 LYS A N 1
ATOM 1294 C CA . LYS A 1 163 ? 8.398 -22.938 -15.461 1 91.25 163 LYS A CA 1
ATOM 1295 C C . LYS A 1 163 ? 8.695 -21.5 -15.031 1 91.25 163 LYS A C 1
ATOM 1297 O O . LYS A 1 163 ? 7.793 -20.781 -14.602 1 91.25 163 LYS A O 1
ATOM 1302 N N . LEU A 1 164 ? 9.922 -21.125 -15.188 1 95.12 164 LEU A N 1
ATOM 1303 C CA . LEU A 1 164 ? 10.367 -19.75 -15.039 1 95.12 164 LEU A CA 1
ATOM 1304 C C . LEU A 1 164 ? 10.492 -19.062 -16.391 1 95.12 164 LEU A C 1
ATOM 1306 O O . LEU A 1 164 ? 10.766 -19.719 -17.406 1 95.12 164 LEU A O 1
ATOM 1310 N N . HIS A 1 165 ? 10.227 -17.828 -16.406 1 97.06 165 HIS A N 1
ATOM 1311 C CA . HIS A 1 165 ? 10.32 -17.094 -17.672 1 97.06 165 HIS A CA 1
ATOM 1312 C C . HIS A 1 165 ? 11.258 -15.891 -17.531 1 97.06 165 HIS A C 1
ATOM 1314 O O . HIS A 1 165 ? 11.195 -15.164 -16.547 1 97.06 165 HIS A O 1
ATOM 1320 N N . VAL A 1 166 ? 12.125 -15.758 -18.5 1 95.94 166 VAL A N 1
ATOM 1321 C CA . VAL A 1 166 ? 13.031 -14.617 -18.531 1 95.94 166 VAL A CA 1
ATOM 1322 C C . VAL A 1 166 ? 12.742 -13.758 -19.766 1 95.94 166 VAL A C 1
ATOM 1324 O O . VAL A 1 166 ? 12.719 -14.266 -20.891 1 95.94 166 VAL A O 1
ATOM 1327 N N . VAL A 1 167 ? 12.383 -12.547 -19.531 1 94.81 167 VAL A N 1
ATOM 1328 C CA . VAL A 1 167 ? 12.273 -11.57 -20.609 1 94.81 167 VAL A CA 1
ATOM 1329 C C . VAL A 1 167 ? 13.578 -10.773 -20.719 1 94.81 167 VAL A C 1
ATOM 1331 O O . VAL A 1 167 ? 13.867 -9.938 -19.875 1 94.81 167 VAL A O 1
ATOM 1334 N N . GLN A 1 168 ? 14.281 -11.031 -21.734 1 90.12 168 GLN A N 1
ATOM 1335 C CA . GLN A 1 168 ? 15.586 -10.406 -21.906 1 90.12 168 GLN A CA 1
ATOM 1336 C C . GLN A 1 168 ? 15.477 -9.109 -22.703 1 90.12 168 GLN A C 1
ATOM 1338 O O . GLN A 1 168 ? 15.062 -9.117 -23.875 1 90.12 168 GLN A O 1
ATOM 1343 N N . ILE A 1 169 ? 15.742 -8.055 -22 1 86.56 169 ILE A N 1
ATOM 1344 C CA . ILE A 1 169 ? 15.844 -6.75 -22.641 1 86.56 169 ILE A CA 1
ATOM 1345 C C . ILE A 1 169 ? 17.297 -6.293 -22.656 1 86.56 169 ILE A C 1
ATOM 1347 O O . ILE A 1 169 ? 18.016 -6.438 -21.656 1 86.56 169 ILE A O 1
ATOM 1351 N N . LYS A 1 170 ? 17.922 -5.934 -23.734 1 78.38 170 LYS A N 1
ATOM 1352 C CA . LYS A 1 170 ? 19.312 -5.656 -24.062 1 78.38 170 LYS A CA 1
ATOM 1353 C C . LYS A 1 170 ? 20.203 -5.758 -22.812 1 78.38 170 LYS A C 1
ATOM 1355 O O . LYS A 1 170 ? 21.156 -6.543 -22.797 1 78.38 170 LYS A O 1
ATOM 1360 N N . ASP A 1 171 ? 20.047 -4.879 -21.812 1 76 171 ASP A N 1
ATOM 1361 C CA . ASP A 1 171 ? 21.047 -4.961 -20.75 1 76 171 ASP A CA 1
ATOM 1362 C C . ASP A 1 171 ? 20.391 -5.258 -19.406 1 76 171 ASP A C 1
ATOM 1364 O O . ASP A 1 171 ? 21.031 -5.156 -18.359 1 76 171 ASP A O 1
ATOM 1368 N N . GLN A 1 172 ? 19.25 -5.695 -19.359 1 88.69 172 GLN A N 1
ATOM 1369 C CA . GLN A 1 172 ? 18.594 -5.922 -18.078 1 88.69 172 GLN A CA 1
ATOM 1370 C C . GLN A 1 172 ? 17.5 -6.988 -18.203 1 88.69 172 GLN A C 1
ATOM 1372 O O . GLN A 1 172 ? 16.406 -6.719 -18.703 1 88.69 172 GLN A O 1
ATOM 1377 N N . PRO A 1 173 ? 17.844 -8.219 -17.75 1 92.25 173 PRO A N 1
ATOM 1378 C CA . PRO A 1 173 ? 16.812 -9.266 -17.828 1 92.25 173 PRO A CA 1
ATOM 1379 C C . PRO A 1 173 ? 15.75 -9.133 -16.734 1 92.25 173 PRO A C 1
ATOM 1381 O O . PRO A 1 173 ? 16.031 -8.617 -15.648 1 92.25 173 PRO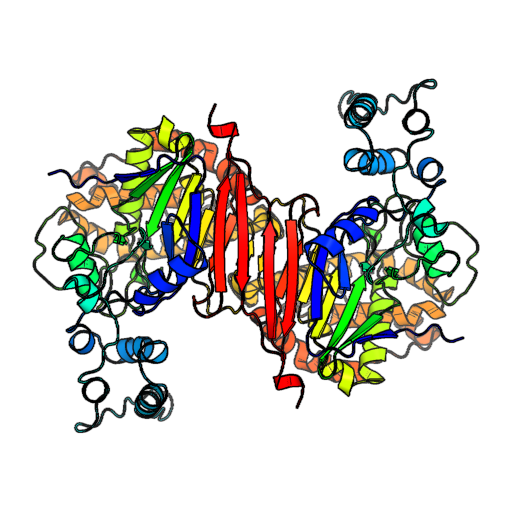 A O 1
ATOM 1384 N N . ILE A 1 174 ? 14.555 -9.57 -17.047 1 96.19 174 ILE A N 1
ATOM 1385 C CA . ILE A 1 174 ? 13.453 -9.664 -16.094 1 96.19 174 ILE A CA 1
ATOM 1386 C C . ILE A 1 174 ? 13.102 -11.133 -15.852 1 96.19 174 ILE A C 1
ATOM 1388 O O . ILE A 1 174 ? 12.852 -11.883 -16.797 1 96.19 174 ILE A O 1
ATOM 1392 N N . LEU A 1 175 ? 13.203 -11.57 -14.672 1 97.62 175 LEU A N 1
ATOM 1393 C CA . LEU A 1 175 ? 12.828 -12.93 -14.305 1 97.62 175 LEU A CA 1
ATOM 1394 C C . LEU A 1 175 ? 11.414 -12.969 -13.742 1 97.62 175 LEU A C 1
ATOM 1396 O O . LEU A 1 175 ? 11.102 -12.258 -12.789 1 97.62 175 LEU A O 1
ATOM 1400 N N . LEU A 1 176 ? 10.547 -13.75 -14.336 1 98.31 176 LEU A N 1
ATOM 1401 C CA . LEU A 1 176 ? 9.188 -13.969 -13.867 1 98.31 176 LEU A CA 1
ATOM 1402 C C . LEU A 1 176 ? 9.039 -15.352 -13.242 1 98.31 176 LEU A C 1
ATOM 1404 O O . LEU A 1 176 ? 9.219 -16.359 -13.914 1 98.31 176 LEU A O 1
ATOM 1408 N N . SER A 1 177 ? 8.797 -15.367 -11.977 1 98.25 177 SER A N 1
ATOM 1409 C CA . SER A 1 177 ? 8.508 -16.594 -11.242 1 98.25 177 SER A CA 1
ATOM 1410 C C . SER A 1 177 ? 7.215 -16.469 -10.438 1 98.25 177 SER A C 1
ATOM 1412 O O . SER A 1 177 ? 6.707 -15.352 -10.25 1 98.25 177 SER A O 1
ATOM 1414 N N . GLY A 1 178 ? 6.691 -17.547 -10.062 1 98.06 178 GLY A N 1
ATOM 1415 C CA . GLY A 1 178 ? 5.449 -17.469 -9.312 1 98.06 178 GLY A CA 1
ATOM 1416 C C . GLY A 1 178 ? 4.777 -18.828 -9.141 1 98.06 178 GLY A C 1
ATOM 1417 O O . GLY A 1 178 ? 5.328 -19.844 -9.531 1 98.06 178 GLY A O 1
ATOM 1418 N N . ILE A 1 179 ? 3.672 -18.797 -8.539 1 97.38 179 ILE A N 1
ATOM 1419 C CA . ILE A 1 179 ? 2.877 -19.984 -8.289 1 97.38 179 ILE A CA 1
ATOM 1420 C C . ILE A 1 179 ? 1.399 -19.609 -8.188 1 97.38 179 ILE A C 1
ATOM 1422 O O . ILE A 1 179 ? 1.046 -18.625 -7.551 1 97.38 179 ILE A O 1
ATOM 1426 N N . GLY A 1 180 ? 0.615 -20.344 -8.898 1 97.12 180 GLY A N 1
ATOM 1427 C CA . GLY A 1 180 ? -0.821 -20.125 -8.836 1 97.12 180 GLY A CA 1
ATOM 1428 C C . GLY A 1 180 ? -1.513 -20.969 -7.785 1 97.12 180 GLY A C 1
ATOM 1429 O O . GLY A 1 180 ? -0.899 -21.875 -7.203 1 97.12 180 GLY A O 1
ATOM 1430 N N . GLY A 1 181 ? -2.814 -20.656 -7.52 1 96.69 181 GLY A N 1
ATOM 1431 C CA . GLY A 1 181 ? -3.59 -21.375 -6.523 1 96.69 181 GLY A CA 1
ATOM 1432 C C . GLY A 1 181 ? -3.605 -20.688 -5.172 1 96.69 181 GLY A C 1
ATOM 1433 O O . GLY A 1 181 ? -2.814 -19.781 -4.926 1 96.69 181 GLY A O 1
ATOM 1434 N N . SER A 1 182 ? -4.426 -21.156 -4.332 1 96.06 182 SER A N 1
ATOM 1435 C CA . SER A 1 182 ? -4.551 -20.578 -3.002 1 96.06 182 SER A CA 1
ATOM 1436 C C . SER A 1 182 ? -3.654 -21.281 -1.995 1 96.06 182 SER A C 1
ATOM 1438 O O . SER A 1 182 ? -3.422 -22.5 -2.107 1 96.06 182 SER A O 1
ATOM 1440 N N . LEU A 1 183 ? -3.158 -20.562 -1.089 1 96.88 183 LEU A N 1
ATOM 1441 C CA . LEU A 1 183 ? -2.387 -21.156 -0.002 1 96.88 183 LEU A CA 1
ATOM 1442 C C . LEU A 1 183 ? -3.26 -21.375 1.231 1 96.88 183 LEU A C 1
ATOM 1444 O O . LEU A 1 183 ? -3.834 -20.422 1.76 1 96.88 183 LEU A O 1
ATOM 1448 N N . SER A 1 184 ? -3.465 -22.562 1.555 1 95.19 184 SER A N 1
ATOM 1449 C CA . SER A 1 184 ? -4.129 -22.984 2.785 1 95.19 184 SER A CA 1
ATOM 1450 C C . SER A 1 184 ? -3.287 -24 3.547 1 95.19 184 SER A C 1
ATOM 1452 O O . SER A 1 184 ? -2.928 -25.047 3.004 1 95.19 184 SER A O 1
ATOM 1454 N N . TYR A 1 185 ? -3.094 -23.75 4.789 1 95.69 185 TYR A N 1
ATOM 1455 C CA . TYR A 1 185 ? -2.189 -24.578 5.578 1 95.69 185 TYR A CA 1
ATOM 1456 C C . TYR A 1 185 ? -2.691 -26.016 5.652 1 95.69 185 TYR A C 1
ATOM 1458 O O . TYR A 1 185 ? -1.906 -26.969 5.555 1 95.69 185 TYR A O 1
ATOM 1466 N N . HIS A 1 186 ? -3.914 -26.156 5.766 1 93 186 HIS A N 1
ATOM 1467 C CA . HIS A 1 186 ? -4.484 -27.484 5.949 1 93 186 HIS A CA 1
ATOM 1468 C C . HIS A 1 186 ? -4.441 -28.297 4.656 1 93 186 HIS A C 1
ATOM 1470 O O . HIS A 1 186 ? -4.652 -29.5 4.668 1 93 186 HIS A O 1
ATOM 1476 N N . LYS A 1 187 ? -4.172 -27.625 3.551 1 95.56 187 LYS A N 1
ATOM 1477 C CA . LYS A 1 187 ? -4.152 -28.312 2.266 1 95.56 187 LYS A CA 1
ATOM 1478 C C . LYS A 1 187 ? -2.729 -28.469 1.743 1 95.56 187 LYS A C 1
ATOM 1480 O O . LYS A 1 187 ? -2.514 -29.031 0.665 1 95.56 187 LYS A O 1
ATOM 1485 N N . LEU A 1 188 ? -1.763 -28.047 2.479 1 96.56 188 LEU A N 1
ATOM 1486 C CA . LEU A 1 188 ? -0.375 -28 2.029 1 96.56 188 LEU A CA 1
ATOM 1487 C C . LEU A 1 188 ? 0.133 -29.406 1.706 1 96.56 188 LEU A C 1
ATOM 1489 O O . LEU A 1 188 ? 1.062 -29.562 0.911 1 96.56 188 LEU A O 1
ATOM 1493 N N . PHE A 1 189 ? -0.469 -30.453 2.309 1 95.12 189 PHE A N 1
ATOM 1494 C CA . PHE A 1 189 ? 0.018 -31.812 2.113 1 95.12 189 PHE A CA 1
ATOM 1495 C C . PHE A 1 189 ? -1.072 -32.688 1.523 1 95.12 189 PHE A C 1
ATOM 1497 O O . PHE A 1 189 ? -1.067 -33.906 1.724 1 95.12 189 PHE A O 1
ATOM 1504 N N . HIS A 1 190 ? -1.956 -32 0.824 1 91.31 190 HIS A N 1
ATOM 1505 C CA . HIS A 1 190 ? -3.057 -32.688 0.152 1 91.31 190 HIS A CA 1
ATOM 1506 C C . HIS A 1 190 ? -3.078 -32.375 -1.338 1 91.31 190 HIS A C 1
ATOM 1508 O O . HIS A 1 190 ? -3.307 -31.219 -1.725 1 91.31 190 HIS A O 1
ATOM 1514 N N . GLN A 1 191 ? -2.934 -33.312 -2.186 1 87.94 191 GLN A N 1
ATOM 1515 C CA . GLN A 1 191 ? -2.822 -33.094 -3.625 1 87.94 191 GLN A CA 1
ATOM 1516 C C . GLN A 1 191 ? -4.195 -32.906 -4.262 1 87.94 191 GLN A C 1
ATOM 1518 O O . GLN A 1 191 ? -4.312 -32.25 -5.305 1 87.94 191 GLN A O 1
ATOM 1523 N N . GLY A 1 192 ? -5.188 -33.25 -3.668 1 86.5 192 GLY A N 1
ATOM 1524 C CA . GLY A 1 192 ? -6.512 -33.188 -4.266 1 86.5 192 GLY A CA 1
ATOM 1525 C C . GLY A 1 192 ? -6.797 -34.344 -5.211 1 86.5 192 GLY A C 1
ATOM 1526 O O . GLY A 1 192 ? -6.254 -35.438 -5.051 1 86.5 192 GLY A O 1
ATOM 1527 N N . THR A 1 193 ? -7.789 -34.156 -6.086 1 76.62 193 THR A N 1
ATOM 1528 C CA . THR A 1 193 ? -8.234 -35.188 -6.996 1 76.62 193 THR A CA 1
ATOM 1529 C C . THR A 1 193 ? -7.328 -35.281 -8.219 1 76.62 193 THR A C 1
ATOM 1531 O O . THR A 1 193 ? -6.977 -34.25 -8.805 1 76.62 193 THR A O 1
ATOM 1534 N N . THR A 1 194 ? -6.625 -36.344 -8.398 1 66.94 194 THR A N 1
ATOM 1535 C CA . THR A 1 194 ? -5.789 -36.531 -9.578 1 66.94 194 THR A CA 1
ATOM 1536 C C . THR A 1 194 ? -6.562 -37.219 -10.695 1 66.94 194 THR A C 1
ATOM 1538 O O . THR A 1 194 ? -7.176 -38.25 -10.469 1 66.94 194 THR A O 1
ATOM 1541 N N . HIS A 1 195 ? -7.094 -36.281 -11.523 1 57.22 195 HIS A N 1
ATOM 1542 C CA . HIS A 1 195 ? -7.785 -36.875 -12.656 1 57.22 195 HIS A CA 1
ATOM 1543 C C . HIS A 1 195 ? -6.828 -37.125 -13.82 1 57.22 195 HIS A C 1
ATOM 1545 O O . HIS A 1 195 ? -6.016 -36.25 -14.156 1 57.22 195 HIS A O 1
ATOM 1551 N N . GLY A 1 196 ? -6.73 -38.438 -14.398 1 53.19 196 GLY A N 1
ATOM 1552 C CA . GLY A 1 196 ? -6.066 -38.875 -15.609 1 53.19 196 GLY A CA 1
ATOM 1553 C C . GLY A 1 196 ? -4.668 -39.406 -15.367 1 53.19 196 GLY A C 1
ATOM 1554 O O . GLY A 1 196 ? -4.125 -39.281 -14.273 1 53.19 196 GLY A O 1
ATOM 1555 N N . ALA A 1 197 ? -4.207 -40.125 -16.359 1 49.34 197 ALA A N 1
ATOM 1556 C CA . ALA A 1 197 ? -3.045 -41.031 -16.453 1 49.34 197 ALA A CA 1
ATOM 1557 C C . ALA A 1 197 ? -1.76 -40.281 -16.109 1 49.34 197 ALA A C 1
ATOM 1559 O O . ALA A 1 197 ? -1.521 -39.156 -16.625 1 49.34 197 ALA A O 1
ATOM 1560 N N . HIS A 1 198 ? -1.268 -40.375 -14.867 1 50.97 198 HIS A N 1
ATOM 1561 C CA . HIS A 1 198 ? 0.124 -40.094 -14.555 1 50.97 198 HIS A CA 1
ATOM 1562 C C . HIS A 1 198 ? 1.037 -40.375 -15.734 1 50.97 198 HIS A C 1
ATOM 1564 O O . HIS A 1 198 ? 1.327 -41.531 -16.031 1 50.97 198 HIS A O 1
ATOM 1570 N N . ARG A 1 199 ? 0.865 -39.562 -16.844 1 50.41 199 ARG A N 1
ATOM 1571 C CA . ARG A 1 199 ? 1.655 -39.969 -18 1 50.41 199 ARG A CA 1
ATOM 1572 C C . ARG A 1 199 ? 3.139 -40.031 -17.656 1 50.41 199 ARG A C 1
ATOM 1574 O O . ARG A 1 199 ? 3.877 -40.844 -18.234 1 50.41 199 ARG A O 1
ATOM 1581 N N . SER A 1 200 ? 3.689 -38.875 -17.047 1 49.62 200 SER A N 1
ATOM 1582 C CA . SER A 1 200 ? 5.141 -38.875 -16.875 1 49.62 200 SER A CA 1
ATOM 1583 C C . SER A 1 200 ? 5.527 -38.656 -15.422 1 49.62 200 SER A C 1
ATOM 1585 O O . SER A 1 200 ? 4.809 -37.969 -14.688 1 49.62 200 SER A O 1
ATOM 1587 N N . ASN A 1 201 ? 6.25 -39.594 -14.773 1 50.09 201 ASN A N 1
ATOM 1588 C CA . ASN A 1 201 ? 6.883 -39.5 -13.461 1 50.09 201 ASN A CA 1
ATOM 1589 C C . ASN A 1 201 ? 7.516 -38.156 -13.234 1 50.09 201 ASN A C 1
ATOM 1591 O O . ASN A 1 201 ? 7.887 -37.812 -12.109 1 50.09 201 ASN A O 1
ATOM 1595 N N . GLU A 1 202 ? 7.609 -37.281 -14.266 1 55.06 202 GLU A N 1
ATOM 1596 C CA . GLU A 1 202 ? 8.469 -36.125 -14.102 1 55.06 202 GLU A CA 1
ATOM 1597 C C . GLU A 1 202 ? 7.652 -34.875 -13.773 1 55.06 202 GLU A C 1
ATOM 1599 O O . GLU A 1 202 ? 8.18 -33.906 -13.219 1 55.06 202 GLU A O 1
ATOM 1604 N N . ILE A 1 203 ? 6.309 -34.875 -14.07 1 61.25 203 ILE A N 1
ATOM 1605 C CA . ILE A 1 203 ? 5.562 -33.656 -13.805 1 61.25 203 ILE A CA 1
ATOM 1606 C C . ILE A 1 203 ? 4.523 -33.906 -12.711 1 61.25 203 ILE A C 1
ATOM 1608 O O . ILE A 1 203 ? 3.699 -34.812 -12.828 1 61.25 203 ILE A O 1
ATOM 1612 N N . ILE A 1 204 ? 4.699 -33.094 -11.641 1 71.12 204 ILE A N 1
ATOM 1613 C CA . ILE A 1 204 ? 3.717 -33.156 -10.562 1 71.12 204 ILE A CA 1
ATOM 1614 C C . ILE A 1 204 ? 2.441 -32.438 -11 1 71.12 204 ILE A C 1
ATOM 1616 O O . ILE A 1 204 ? 2.48 -31.25 -11.375 1 71.12 204 ILE A O 1
ATOM 1620 N N . PRO A 1 205 ? 1.409 -33.188 -11.109 1 79.94 205 PRO A N 1
ATOM 1621 C CA . PRO A 1 205 ? 0.157 -32.5 -11.445 1 79.94 205 PRO A CA 1
ATOM 1622 C C . PRO A 1 205 ? -0.177 -31.375 -10.477 1 79.94 205 PRO A C 1
ATOM 1624 O O . PRO A 1 205 ? 0.225 -31.422 -9.312 1 79.94 205 PRO A O 1
ATOM 1627 N N . ILE A 1 206 ? -0.853 -30.391 -11.055 1 87.69 206 ILE A N 1
ATOM 1628 C CA . ILE A 1 206 ? -1.262 -29.297 -10.18 1 87.69 206 ILE A CA 1
ATOM 1629 C C . ILE A 1 206 ? -2.236 -29.828 -9.125 1 87.69 206 ILE A C 1
ATOM 1631 O O . ILE A 1 206 ? -2.953 -30.797 -9.367 1 87.69 206 ILE A O 1
ATOM 1635 N N . SER A 1 207 ? -2.158 -29.203 -8.039 1 90 207 SER A N 1
ATOM 1636 C CA . SER A 1 207 ? -2.982 -29.656 -6.918 1 90 207 SER A CA 1
ATOM 1637 C C . SER A 1 207 ? -4.332 -28.953 -6.906 1 90 207 SER A C 1
ATOM 1639 O O . SER A 1 207 ? -4.43 -27.781 -7.297 1 90 207 SER A O 1
ATOM 1641 N N . GLY A 1 208 ? -5.297 -29.672 -6.426 1 91.75 208 GLY A N 1
ATOM 1642 C CA . GLY A 1 208 ? -6.645 -29.125 -6.309 1 91.75 208 GLY A CA 1
ATOM 1643 C C . GLY A 1 208 ? -7.688 -30 -6.992 1 91.75 208 GLY A C 1
ATOM 1644 O O . GLY A 1 208 ? -7.398 -31.125 -7.41 1 91.75 208 GLY A O 1
ATOM 1645 N N . ASP A 1 209 ? -8.922 -29.516 -6.957 1 91.88 209 ASP A N 1
ATOM 1646 C CA . ASP A 1 209 ? -10.062 -30.094 -7.656 1 91.88 209 ASP A CA 1
ATOM 1647 C C . ASP A 1 209 ? -10.539 -29.172 -8.781 1 91.88 209 ASP A C 1
ATOM 1649 O O . ASP A 1 209 ? -10.211 -27.984 -8.805 1 91.88 209 ASP A O 1
ATOM 1653 N N . PRO A 1 210 ? -11.188 -29.875 -9.727 1 93.56 210 PRO A N 1
ATOM 1654 C CA . PRO A 1 210 ? -11.797 -28.953 -10.695 1 93.56 210 PRO A CA 1
ATOM 1655 C C . PRO A 1 210 ? -12.609 -27.844 -10.031 1 93.56 210 PRO A C 1
ATOM 1657 O O . PRO A 1 210 ? -13.539 -28.141 -9.273 1 93.56 210 PRO A O 1
ATOM 1660 N N . GLY A 1 211 ? -12.172 -26.641 -10.227 1 95.12 211 GLY A N 1
ATOM 1661 C CA . GLY A 1 211 ? -12.906 -25.516 -9.672 1 95.12 211 GLY A CA 1
ATOM 1662 C C . GLY A 1 211 ? -12.289 -24.969 -8.391 1 95.12 211 GLY A C 1
ATOM 1663 O O . GLY A 1 211 ? -12.727 -23.938 -7.871 1 95.12 211 GLY A O 1
ATOM 1664 N N . ASN A 1 212 ? -11.305 -25.609 -7.891 1 95.94 212 ASN A N 1
ATOM 1665 C CA . ASN A 1 212 ? -10.656 -25.203 -6.656 1 95.94 212 ASN A CA 1
ATOM 1666 C C . ASN A 1 212 ? -9.195 -25.641 -6.621 1 95.94 212 ASN A C 1
ATOM 1668 O O . ASN A 1 212 ? -8.891 -26.781 -6.266 1 95.94 212 ASN A O 1
ATOM 1672 N N . ILE A 1 213 ? -8.32 -24.688 -6.902 1 96.44 213 ILE A N 1
ATOM 1673 C CA . ILE A 1 213 ? -6.891 -24.984 -7.016 1 96.44 213 ILE A CA 1
ATOM 1674 C C . ILE A 1 213 ? -6.164 -24.453 -5.781 1 96.44 213 ILE A C 1
ATOM 1676 O O . ILE A 1 213 ? -6.449 -23.359 -5.305 1 96.44 213 ILE A O 1
ATOM 1680 N N . TRP A 1 214 ? -5.281 -25.25 -5.168 1 96.81 214 TRP A N 1
ATOM 1681 C CA . TRP A 1 214 ? -4.5 -24.766 -4.031 1 96.81 214 TRP A CA 1
ATOM 1682 C C . TRP A 1 214 ? -3.033 -25.172 -4.176 1 96.81 214 TRP A C 1
ATOM 1684 O O . TRP A 1 214 ? -2.672 -25.906 -5.09 1 96.81 214 TRP A O 1
ATOM 1694 N N . ILE A 1 215 ? -2.176 -24.594 -3.363 1 96.81 215 ILE A N 1
ATOM 1695 C CA . ILE A 1 215 ? -0.732 -24.812 -3.377 1 96.81 215 ILE A CA 1
ATOM 1696 C C . ILE A 1 215 ? -0.366 -25.938 -2.418 1 96.81 215 ILE A C 1
ATOM 1698 O O . ILE A 1 215 ? -0.907 -26.016 -1.312 1 96.81 215 ILE A O 1
ATOM 1702 N N . THR A 1 216 ? 0.542 -26.75 -2.783 1 95.94 216 THR A N 1
ATOM 1703 C CA . THR A 1 216 ? 1.05 -27.781 -1.896 1 95.94 216 THR A CA 1
ATOM 1704 C C . THR A 1 216 ? 2.525 -27.562 -1.582 1 95.94 216 THR A C 1
ATOM 1706 O O . THR A 1 216 ? 3.207 -26.812 -2.291 1 95.94 216 THR A O 1
ATOM 1709 N N . MET A 1 217 ? 2.965 -28.281 -0.572 1 96.06 217 MET A N 1
ATOM 1710 C CA . MET A 1 217 ? 4.375 -28.219 -0.19 1 96.06 217 MET A CA 1
ATOM 1711 C C . MET A 1 217 ? 5.258 -28.781 -1.297 1 96.06 217 MET A C 1
ATOM 1713 O O . MET A 1 217 ? 6.379 -28.312 -1.503 1 96.06 217 MET A O 1
ATOM 1717 N N . LEU A 1 218 ? 4.781 -29.766 -1.945 1 93.81 218 LEU A N 1
ATOM 1718 C CA . LEU A 1 218 ? 5.512 -30.359 -3.062 1 93.81 218 LEU A CA 1
ATOM 1719 C C . LEU A 1 218 ? 5.727 -29.328 -4.172 1 93.81 218 LEU A C 1
ATOM 1721 O O . LEU A 1 218 ? 6.836 -29.219 -4.703 1 93.81 218 LEU A O 1
ATOM 1725 N N . GLN A 1 219 ? 4.699 -28.594 -4.484 1 94.81 219 GLN A N 1
ATOM 1726 C CA . GLN A 1 219 ? 4.805 -27.562 -5.508 1 94.81 219 GLN A CA 1
ATOM 1727 C C . GLN A 1 219 ? 5.77 -26.469 -5.086 1 94.81 219 GLN A C 1
ATOM 1729 O O . GLN A 1 219 ? 6.551 -25.969 -5.898 1 94.81 219 GLN A O 1
ATOM 1734 N N . LEU A 1 220 ? 5.691 -26.094 -3.854 1 97.06 220 LEU A N 1
ATOM 1735 C CA . LEU A 1 220 ? 6.617 -25.078 -3.338 1 97.06 220 LEU A CA 1
ATOM 1736 C C . LEU A 1 220 ? 8.055 -25.578 -3.424 1 97.06 220 LEU A C 1
ATOM 1738 O O . LEU A 1 220 ? 8.953 -24.828 -3.816 1 97.06 220 LEU A O 1
ATOM 1742 N N . GLY A 1 221 ? 8.211 -26.844 -3.027 1 95.38 221 GLY A N 1
ATOM 1743 C CA . GLY A 1 221 ? 9.539 -27.438 -3.152 1 95.38 221 GLY A CA 1
ATOM 1744 C C . GLY A 1 221 ? 10.055 -27.438 -4.578 1 95.38 221 GLY A C 1
ATOM 1745 O O . GLY A 1 221 ? 11.234 -27.156 -4.82 1 95.38 221 GLY A O 1
ATOM 1746 N N . LYS A 1 222 ? 9.195 -27.781 -5.496 1 94 222 LYS A N 1
ATOM 1747 C CA . LYS A 1 222 ? 9.578 -27.781 -6.906 1 94 222 LYS A CA 1
ATOM 1748 C C . LYS A 1 222 ? 9.945 -26.375 -7.379 1 94 222 LYS A C 1
ATOM 1750 O O . LYS A 1 222 ? 10.93 -26.203 -8.102 1 94 222 LYS A O 1
ATOM 1755 N N . LEU A 1 223 ? 9.164 -25.406 -7.016 1 95.94 223 LEU A N 1
ATOM 1756 C CA . LEU A 1 223 ? 9.461 -24.016 -7.355 1 95.94 223 LEU A CA 1
ATOM 1757 C C . LEU A 1 223 ? 10.82 -23.594 -6.809 1 95.94 223 LEU A C 1
ATOM 1759 O O . LEU A 1 223 ? 11.625 -22.984 -7.52 1 95.94 223 LEU A O 1
ATOM 1763 N N . MET A 1 224 ? 11.086 -23.984 -5.562 1 95.94 224 MET A N 1
ATOM 1764 C CA . MET A 1 224 ? 12.375 -23.672 -4.934 1 95.94 224 MET A CA 1
ATOM 1765 C C . MET A 1 224 ? 13.523 -24.312 -5.707 1 95.94 224 MET A C 1
ATOM 1767 O O . MET A 1 224 ? 14.539 -23.672 -5.953 1 95.94 224 MET A O 1
ATOM 1771 N N . ASP A 1 225 ? 13.32 -25.484 -6.047 1 93.69 225 ASP A N 1
ATOM 1772 C CA . ASP A 1 225 ? 14.336 -26.203 -6.809 1 93.69 225 ASP A CA 1
ATOM 1773 C C . ASP A 1 225 ? 14.609 -25.531 -8.148 1 93.69 225 ASP A C 1
ATOM 1775 O O . ASP A 1 225 ? 15.766 -25.375 -8.547 1 93.69 225 ASP A O 1
ATOM 1779 N N . SER A 1 226 ? 13.523 -25.172 -8.789 1 93.56 226 SER A N 1
ATOM 1780 C CA . SER A 1 226 ? 13.656 -24.5 -10.07 1 93.56 226 SER A CA 1
ATOM 1781 C C . SER A 1 226 ? 14.445 -23.203 -9.93 1 93.56 226 SER A C 1
ATOM 1783 O O . SER A 1 226 ? 15.312 -22.906 -10.758 1 93.56 226 SER A O 1
ATOM 1785 N N . LEU A 1 227 ? 14.195 -22.453 -8.938 1 95.19 227 LEU A N 1
ATOM 1786 C CA . LEU A 1 227 ? 14.867 -21.172 -8.711 1 95.19 227 LEU A CA 1
ATOM 1787 C C . LEU A 1 227 ? 16.328 -21.391 -8.32 1 95.19 227 LEU A C 1
ATOM 1789 O O . LEU A 1 227 ? 17.219 -20.672 -8.773 1 95.19 227 LEU A O 1
ATOM 1793 N N . VAL A 1 228 ? 16.562 -22.406 -7.492 1 93.5 228 VAL A N 1
ATOM 1794 C CA . VAL A 1 228 ? 17.938 -22.734 -7.078 1 93.5 228 VAL A CA 1
ATOM 1795 C C . VAL A 1 228 ? 18.75 -23.141 -8.297 1 93.5 228 VAL A C 1
ATOM 1797 O O . VAL A 1 228 ? 19.859 -22.656 -8.5 1 93.5 228 VAL A O 1
ATOM 1800 N N . ARG A 1 229 ? 18.188 -23.953 -9.078 1 91.75 229 ARG A N 1
ATOM 1801 C CA . ARG A 1 229 ? 18.891 -24.422 -10.273 1 91.75 229 ARG A CA 1
ATOM 1802 C C . ARG A 1 229 ? 19.203 -23.266 -11.211 1 91.75 229 ARG A C 1
ATOM 1804 O O . ARG A 1 229 ? 20.312 -23.156 -11.734 1 91.75 229 ARG A O 1
ATOM 1811 N N . TYR A 1 230 ? 18.25 -22.438 -11.398 1 92.81 230 TYR A N 1
ATOM 1812 C CA . TYR A 1 230 ? 18.469 -21.281 -12.266 1 92.81 230 TYR A CA 1
ATOM 1813 C C . TYR A 1 230 ? 19.578 -20.391 -11.719 1 92.81 230 TYR A C 1
ATOM 1815 O O . TYR A 1 230 ? 20.438 -19.922 -12.469 1 92.81 230 TYR A O 1
ATOM 1823 N N . SER A 1 231 ? 19.562 -20.141 -10.43 1 92.38 231 SER A N 1
ATOM 1824 C CA . SER A 1 231 ? 20.547 -19.266 -9.797 1 92.38 231 SER A CA 1
ATOM 1825 C C . SER A 1 231 ? 21.953 -19.859 -9.914 1 92.38 231 SER A C 1
ATOM 1827 O O . SER A 1 231 ? 22.938 -19.125 -9.992 1 92.38 231 SER A O 1
ATOM 1829 N N . GLN A 1 232 ? 22.047 -21.203 -9.969 1 90.75 232 GLN A N 1
ATOM 1830 C CA . GLN A 1 232 ? 23.328 -21.891 -10.047 1 90.75 232 GLN A CA 1
ATOM 1831 C C . GLN A 1 232 ? 23.812 -21.984 -11.492 1 90.75 232 GLN A C 1
ATOM 1833 O O . GLN A 1 232 ? 25 -21.812 -11.766 1 90.75 232 GLN A O 1
ATOM 1838 N N . GLU A 1 233 ? 22.922 -22.266 -12.305 1 91.75 233 GLU A N 1
ATOM 1839 C CA . GLU A 1 233 ? 23.266 -22.453 -13.711 1 91.75 233 GLU A CA 1
ATOM 1840 C C . GLU A 1 233 ? 23.578 -21.125 -14.391 1 91.75 233 GLU A C 1
ATOM 1842 O O . GLU A 1 233 ? 24.438 -21.062 -15.266 1 91.75 233 GLU A O 1
ATOM 1847 N N . TYR A 1 234 ? 22.875 -20.094 -14.023 1 91.75 234 TYR A N 1
ATOM 1848 C CA . TYR A 1 234 ? 23.047 -18.781 -14.633 1 91.75 234 TYR A CA 1
ATOM 1849 C C . TYR A 1 234 ? 23.234 -17.703 -13.57 1 91.75 234 TYR A C 1
ATOM 1851 O O . TYR A 1 234 ? 22.438 -16.75 -13.516 1 91.75 234 TYR A O 1
ATOM 1859 N N . PRO A 1 235 ? 24.281 -17.734 -12.812 1 91.25 235 PRO A N 1
ATOM 1860 C CA . PRO A 1 235 ? 24.453 -16.828 -11.68 1 91.25 235 PRO A CA 1
ATOM 1861 C C . PRO A 1 235 ? 24.5 -15.359 -12.109 1 91.25 235 PRO A C 1
ATOM 1863 O O . PRO A 1 235 ? 23.938 -14.5 -11.43 1 91.25 235 PRO A O 1
ATOM 1866 N N . HIS A 1 236 ? 25.125 -15.078 -13.242 1 91.19 236 HIS A N 1
ATOM 1867 C CA . HIS A 1 236 ? 25.25 -13.695 -13.695 1 91.19 236 HIS A CA 1
ATOM 1868 C C . HIS A 1 236 ? 23.891 -13.133 -14.117 1 91.19 236 HIS A C 1
ATOM 1870 O O . HIS A 1 236 ? 23.531 -12.008 -13.742 1 91.19 236 HIS A O 1
ATOM 1876 N N . MET A 1 237 ? 23.172 -13.938 -14.797 1 90.44 237 MET A N 1
ATOM 1877 C CA . MET A 1 237 ? 21.844 -13.508 -15.242 1 90.44 237 MET A CA 1
ATOM 1878 C C . MET A 1 237 ? 20.891 -13.359 -14.055 1 90.44 237 MET A C 1
ATOM 1880 O O . MET A 1 237 ? 20.125 -12.406 -13.992 1 90.44 237 MET A O 1
ATOM 1884 N N . TYR A 1 238 ? 21.047 -14.289 -13.164 1 93.25 238 TYR A N 1
ATOM 1885 C CA . TYR A 1 238 ? 20.188 -14.289 -11.977 1 93.25 238 TYR A CA 1
ATOM 1886 C C . TYR A 1 238 ? 20.438 -13.039 -11.133 1 93.25 238 TYR A C 1
ATOM 1888 O O . TYR A 1 238 ? 19.484 -12.398 -10.672 1 93.25 238 TYR A O 1
ATOM 1896 N N . ASN A 1 239 ? 21.672 -12.625 -10.984 1 92.62 239 ASN A N 1
ATOM 1897 C CA . ASN A 1 239 ? 22.016 -11.484 -10.141 1 92.62 239 ASN A CA 1
ATOM 1898 C C . ASN A 1 239 ? 21.688 -10.164 -10.812 1 92.62 239 ASN A C 1
ATOM 1900 O O . ASN A 1 239 ? 21.406 -9.164 -10.141 1 92.62 239 ASN A O 1
ATOM 1904 N N . LYS A 1 240 ? 21.641 -10.18 -12.07 1 93.38 240 LYS A N 1
ATOM 1905 C CA . LYS A 1 240 ? 21.359 -8.969 -12.836 1 93.38 240 LYS A CA 1
ATOM 1906 C C . LYS A 1 240 ? 19.859 -8.766 -13.031 1 93.38 240 LYS A C 1
ATOM 1908 O O . LYS A 1 240 ? 19.406 -7.641 -13.234 1 93.38 240 LYS A O 1
ATOM 1913 N N . ALA A 1 241 ? 19.141 -9.781 -12.898 1 95.75 241 ALA A N 1
ATOM 1914 C CA . ALA A 1 241 ? 17.734 -9.766 -13.289 1 95.75 241 ALA A CA 1
ATOM 1915 C C . ALA A 1 241 ? 16.891 -8.969 -12.289 1 95.75 241 ALA A C 1
ATOM 1917 O O . ALA A 1 241 ? 17.156 -9.008 -11.086 1 95.75 241 ALA A O 1
ATOM 1918 N N . ILE A 1 242 ? 15.969 -8.148 -12.805 1 96.88 242 ILE A N 1
ATOM 1919 C CA . ILE A 1 242 ? 14.867 -7.664 -11.984 1 96.88 242 ILE A CA 1
ATOM 1920 C C . ILE A 1 242 ? 13.852 -8.789 -11.766 1 96.88 242 ILE A C 1
ATOM 1922 O O . ILE A 1 242 ? 13.305 -9.328 -12.727 1 96.88 242 ILE A O 1
ATOM 1926 N N . LYS A 1 243 ? 13.602 -9.156 -10.602 1 98.12 243 LYS A N 1
ATOM 1927 C CA . LYS A 1 243 ? 12.883 -10.398 -10.312 1 98.12 243 LYS A CA 1
ATOM 1928 C C . LYS A 1 243 ? 11.461 -10.109 -9.828 1 98.12 243 LYS A C 1
ATOM 1930 O O . LYS A 1 243 ? 11.266 -9.32 -8.898 1 98.12 243 LYS A O 1
ATOM 1935 N N . PHE A 1 244 ? 10.516 -10.75 -10.461 1 98.69 244 PHE A N 1
ATOM 1936 C CA . PHE A 1 244 ? 9.102 -10.664 -10.102 1 98.69 244 PHE A CA 1
ATOM 1937 C C . PHE A 1 244 ? 8.594 -12 -9.555 1 98.69 244 PHE A C 1
ATOM 1939 O O . PHE A 1 244 ? 8.922 -13.055 -10.094 1 98.69 244 PHE A O 1
ATOM 1946 N N . PHE A 1 245 ? 7.891 -11.93 -8.492 1 98.81 245 PHE A N 1
ATOM 1947 C CA . PHE A 1 245 ? 7.199 -13.086 -7.926 1 98.81 245 PHE A CA 1
ATOM 1948 C C . PHE A 1 245 ? 5.688 -12.922 -8.047 1 98.81 245 PHE A C 1
ATOM 1950 O O . PHE A 1 245 ? 5.09 -12.102 -7.352 1 98.81 245 PHE A O 1
ATOM 1957 N N . VAL A 1 246 ? 5.031 -13.656 -8.945 1 98.75 246 VAL A N 1
ATOM 1958 C CA . VAL A 1 246 ? 3.609 -13.523 -9.242 1 98.75 246 VAL A CA 1
ATOM 1959 C C . VAL A 1 246 ? 2.826 -14.617 -8.523 1 98.75 246 VAL A C 1
ATOM 1961 O O . VAL A 1 246 ? 3.105 -15.812 -8.695 1 98.75 246 VAL A O 1
ATOM 1964 N N . THR A 1 247 ? 1.879 -14.273 -7.676 1 98.31 247 THR A N 1
ATOM 1965 C CA . THR A 1 247 ? 1.089 -15.227 -6.906 1 98.31 247 THR A CA 1
ATOM 1966 C C . THR A 1 247 ? -0.39 -14.852 -6.934 1 98.31 247 THR A C 1
ATOM 1968 O O . THR A 1 247 ? -0.744 -13.734 -7.309 1 98.31 247 THR A O 1
ATOM 1971 N N . HIS A 1 248 ? -1.215 -15.844 -6.574 1 97.19 248 HIS A N 1
ATOM 1972 C CA . HIS A 1 248 ? -2.641 -15.562 -6.445 1 97.19 248 HIS A CA 1
ATOM 1973 C C . HIS A 1 248 ? -2.936 -14.781 -5.168 1 97.19 248 HIS A C 1
ATOM 1975 O O . HIS A 1 248 ? -3.504 -13.688 -5.219 1 97.19 248 HIS A O 1
ATOM 1981 N N . GLN A 1 249 ? -2.508 -15.305 -4.074 1 95.12 249 GLN A N 1
ATOM 1982 C CA . GLN A 1 249 ? -2.637 -14.594 -2.805 1 95.12 249 GLN A CA 1
ATOM 1983 C C . GLN A 1 249 ? -1.432 -13.695 -2.555 1 95.12 249 GLN A C 1
ATOM 1985 O O . GLN A 1 249 ? -0.309 -14.023 -2.943 1 95.12 249 GLN A O 1
ATOM 1990 N N . SER A 1 250 ? -1.691 -12.633 -1.915 1 95.38 250 SER A N 1
ATOM 1991 C CA . SER A 1 250 ? -0.614 -11.695 -1.632 1 95.38 250 SER A CA 1
ATOM 1992 C C . SER A 1 250 ? 0.419 -12.305 -0.69 1 95.38 250 SER A C 1
ATOM 1994 O O . SER A 1 250 ? 0.078 -12.758 0.403 1 95.38 250 SER A O 1
ATOM 1996 N N . PRO A 1 251 ? 1.699 -12.273 -1.041 1 96.38 251 PRO A N 1
ATOM 1997 C CA . PRO A 1 251 ? 2.74 -12.797 -0.151 1 96.38 251 PRO A CA 1
ATOM 1998 C C . PRO A 1 251 ? 2.785 -12.07 1.19 1 96.38 251 PRO A C 1
ATOM 2000 O O . PRO A 1 251 ? 3.131 -12.664 2.211 1 96.38 251 PRO A O 1
ATOM 2003 N N . THR A 1 252 ? 2.404 -10.82 1.191 1 94.12 252 THR A N 1
ATOM 2004 C CA . THR A 1 252 ? 2.482 -10.047 2.426 1 94.12 252 THR A CA 1
ATOM 2005 C C . THR A 1 252 ? 1.445 -10.539 3.436 1 94.12 252 THR A C 1
ATOM 2007 O O . THR A 1 252 ? 1.578 -10.289 4.637 1 94.12 252 THR A O 1
ATOM 2010 N N . ARG A 1 253 ? 0.455 -11.188 2.988 1 92.81 253 ARG A N 1
ATOM 2011 C CA . ARG A 1 253 ? -0.552 -11.766 3.875 1 92.81 253 ARG A CA 1
ATOM 2012 C C . ARG A 1 253 ? -0.277 -13.242 4.129 1 92.81 253 ARG A C 1
ATOM 2014 O O . ARG A 1 253 ? -0.907 -13.859 4.988 1 92.81 253 ARG A O 1
ATOM 2021 N N . GLU A 1 254 ? 0.544 -13.781 3.314 1 95.44 254 GLU A N 1
ATOM 2022 C CA . GLU A 1 254 ? 0.974 -15.172 3.439 1 95.44 254 GLU A CA 1
ATOM 2023 C C . GLU A 1 254 ? 2.48 -15.266 3.668 1 95.44 254 GLU A C 1
ATOM 2025 O O . GLU A 1 254 ? 3.248 -15.43 2.719 1 95.44 254 GLU A O 1
ATOM 2030 N N . PRO A 1 255 ? 2.857 -15.336 4.902 1 96.19 255 PRO A N 1
ATOM 2031 C CA . PRO A 1 255 ? 4.281 -15.227 5.23 1 96.19 255 PRO A CA 1
ATOM 2032 C C . PRO A 1 255 ? 5.117 -16.344 4.613 1 96.19 255 PRO A C 1
ATOM 2034 O O . PRO A 1 255 ? 6.309 -16.141 4.348 1 96.19 255 PRO A O 1
ATOM 2037 N N . LEU A 1 256 ? 4.598 -17.516 4.355 1 97.62 256 LEU A N 1
ATOM 2038 C CA . LEU A 1 256 ? 5.359 -18.562 3.703 1 97.62 256 LEU A CA 1
ATOM 2039 C C . LEU A 1 256 ? 5.754 -18.156 2.287 1 97.62 256 LEU A C 1
ATOM 2041 O O . LEU A 1 256 ? 6.883 -18.422 1.856 1 97.62 256 LEU A O 1
ATOM 2045 N N . LEU A 1 257 ? 4.859 -17.562 1.605 1 98.19 257 LEU A N 1
ATOM 2046 C CA . LEU A 1 257 ? 5.16 -17.078 0.263 1 98.19 257 LEU A CA 1
ATOM 2047 C C . LEU A 1 257 ? 6.133 -15.906 0.316 1 98.19 257 LEU A C 1
ATOM 2049 O O . LEU A 1 257 ? 7.023 -15.789 -0.529 1 98.19 257 LEU A O 1
ATOM 2053 N N . GLU A 1 258 ? 5.871 -15.016 1.278 1 97.94 258 GLU A N 1
ATOM 2054 C CA . GLU A 1 258 ? 6.762 -13.867 1.397 1 97.94 258 GLU A CA 1
ATOM 2055 C C . GLU A 1 258 ? 8.188 -14.305 1.729 1 97.94 258 GLU A C 1
ATOM 2057 O O . GLU A 1 258 ? 9.156 -13.695 1.256 1 97.94 258 GLU A O 1
ATOM 2062 N N . HIS A 1 259 ? 8.328 -15.312 2.582 1 98.12 259 HIS A N 1
ATOM 2063 C CA . HIS A 1 259 ? 9.648 -15.852 2.881 1 98.12 259 HIS A CA 1
ATOM 2064 C C . HIS A 1 259 ? 10.367 -16.281 1.608 1 98.12 259 HIS A C 1
ATOM 2066 O O . HIS A 1 259 ? 11.562 -16.047 1.453 1 98.12 259 HIS A O 1
ATOM 2072 N N . LEU A 1 260 ? 9.633 -16.906 0.729 1 97.94 260 LEU A N 1
ATOM 2073 C CA . LEU A 1 260 ? 10.234 -17.312 -0.537 1 97.94 260 LEU A CA 1
ATOM 2074 C C . LEU A 1 260 ? 10.695 -16.094 -1.333 1 97.94 260 LEU A C 1
ATOM 2076 O O . LEU A 1 260 ? 11.781 -16.109 -1.912 1 97.94 260 LEU A O 1
ATOM 2080 N N . SER A 1 261 ? 9.836 -15.102 -1.374 1 98.19 261 SER A N 1
ATOM 2081 C CA . SER A 1 261 ? 10.195 -13.867 -2.07 1 98.19 261 SER A CA 1
ATOM 2082 C C . SER A 1 261 ? 11.484 -13.273 -1.517 1 98.19 261 SER A C 1
ATOM 2084 O O . SER A 1 261 ? 12.328 -12.789 -2.275 1 98.19 261 SER A O 1
ATOM 2086 N N . ILE A 1 262 ? 11.641 -13.32 -0.213 1 97.94 262 ILE A N 1
ATOM 2087 C CA . ILE A 1 262 ? 12.82 -12.781 0.455 1 97.94 262 ILE A CA 1
ATOM 2088 C C . ILE A 1 262 ? 14.023 -13.672 0.181 1 97.94 262 ILE A C 1
ATOM 2090 O O . ILE A 1 262 ? 15.094 -13.18 -0.204 1 97.94 262 ILE A O 1
ATOM 2094 N N . PHE A 1 263 ? 13.828 -14.969 0.332 1 97.19 263 PHE A N 1
ATOM 2095 C CA . PHE A 1 263 ? 14.898 -15.945 0.205 1 97.19 263 PHE A CA 1
ATOM 2096 C C . PHE A 1 263 ? 15.531 -15.883 -1.179 1 97.19 263 PHE A C 1
ATOM 2098 O O . PHE A 1 263 ? 16.75 -16 -1.314 1 97.19 263 PHE A O 1
ATOM 2105 N N . PHE A 1 264 ? 14.719 -15.672 -2.135 1 96.88 264 PHE A N 1
ATOM 2106 C CA . PHE A 1 264 ? 15.211 -15.68 -3.506 1 96.88 264 PHE A CA 1
ATOM 2107 C C . PHE A 1 264 ? 15.375 -14.258 -4.031 1 96.88 264 PHE A C 1
ATOM 2109 O O . PHE A 1 264 ? 15.492 -14.047 -5.242 1 96.88 264 PHE A O 1
ATOM 2116 N N . LYS A 1 265 ? 15.289 -13.219 -3.205 1 96.56 265 LYS A N 1
ATOM 2117 C CA . LYS A 1 265 ? 15.633 -11.82 -3.455 1 96.56 265 LYS A CA 1
ATOM 2118 C C . LYS A 1 265 ? 14.766 -11.227 -4.562 1 96.56 265 LYS A C 1
ATOM 2120 O O . LYS A 1 265 ? 15.273 -10.586 -5.484 1 96.56 265 LYS A O 1
ATOM 2125 N N . MET A 1 266 ? 13.5 -11.531 -4.465 1 98.31 266 MET A N 1
ATOM 2126 C CA . MET A 1 266 ? 12.555 -10.914 -5.395 1 98.31 266 MET A CA 1
ATOM 2127 C C . MET A 1 266 ? 12.469 -9.406 -5.16 1 98.31 266 MET A C 1
ATOM 2129 O O . MET A 1 266 ? 12.469 -8.953 -4.016 1 98.31 266 MET A O 1
ATOM 2133 N N . ASP A 1 267 ? 12.391 -8.656 -6.254 1 98 267 ASP A N 1
ATOM 2134 C CA . ASP A 1 267 ? 12.289 -7.203 -6.156 1 98 267 ASP A CA 1
ATOM 2135 C C . ASP A 1 267 ? 10.828 -6.766 -6.047 1 98 267 ASP A C 1
ATOM 2137 O O . ASP A 1 267 ? 10.516 -5.809 -5.336 1 98 267 ASP A O 1
ATOM 2141 N N . TYR A 1 268 ? 9.984 -7.492 -6.746 1 98.44 268 TYR A N 1
ATOM 2142 C CA . TYR A 1 268 ? 8.57 -7.152 -6.805 1 98.44 268 TYR A CA 1
ATOM 2143 C C . TYR A 1 268 ? 7.699 -8.383 -6.586 1 98.44 268 TYR A C 1
ATOM 2145 O O . TYR A 1 268 ? 8.039 -9.477 -7.043 1 98.44 268 TYR A O 1
ATOM 2153 N N . THR A 1 269 ? 6.625 -8.203 -5.898 1 98.44 269 THR A N 1
ATOM 2154 C CA . THR A 1 269 ? 5.566 -9.211 -5.91 1 98.44 269 THR A CA 1
ATOM 2155 C C . THR A 1 269 ? 4.301 -8.656 -6.555 1 98.44 269 THR A C 1
ATOM 2157 O O . THR A 1 269 ? 3.965 -7.484 -6.375 1 98.44 269 THR A O 1
ATOM 2160 N N . ILE A 1 270 ? 3.658 -9.445 -7.352 1 98.44 270 ILE A N 1
ATOM 2161 C CA . ILE A 1 270 ? 2.387 -9.117 -7.988 1 98.44 270 ILE A CA 1
ATOM 2162 C C . ILE A 1 270 ? 1.336 -10.156 -7.609 1 98.44 270 ILE A C 1
ATOM 2164 O O . ILE A 1 270 ? 1.53 -11.352 -7.828 1 98.44 270 ILE A O 1
ATOM 2168 N N . SER A 1 271 ? 0.287 -9.719 -7.02 1 97.38 271 SER A N 1
ATOM 2169 C CA . SER A 1 271 ? -0.772 -10.625 -6.602 1 97.38 271 SER A CA 1
ATOM 2170 C C . SER A 1 271 ? -2.15 -10.008 -6.801 1 97.38 271 SER A C 1
ATOM 2172 O O . SER A 1 271 ? -2.26 -8.82 -7.133 1 97.38 271 SER A O 1
ATOM 2174 N N . ASN A 1 272 ? -3.104 -10.867 -6.703 1 92.06 272 ASN A N 1
ATOM 2175 C CA . ASN A 1 272 ? -4.469 -10.367 -6.832 1 92.06 272 ASN A CA 1
ATOM 2176 C C . ASN A 1 272 ? -4.984 -9.797 -5.512 1 92.06 272 ASN A C 1
ATOM 2178 O O . ASN A 1 272 ? -4.508 -10.18 -4.441 1 92.06 272 ASN A O 1
ATOM 2182 N N . SER A 1 273 ? -5.902 -8.844 -5.668 1 73.88 273 SER A N 1
ATOM 2183 C CA . SER A 1 273 ? -6.438 -8.148 -4.504 1 73.88 273 SER A CA 1
ATOM 2184 C C . SER A 1 273 ? -7.738 -8.781 -4.027 1 73.88 273 SER A C 1
ATOM 2186 O O . SER A 1 273 ? -8.359 -9.555 -4.758 1 73.88 273 SER A O 1
ATOM 2188 N N . LEU A 1 274 ? -8.031 -8.594 -2.756 1 66.31 274 LEU A N 1
ATOM 2189 C CA . LEU A 1 274 ? -9.297 -9 -2.146 1 66.31 274 LEU A CA 1
ATOM 2190 C C . LEU A 1 274 ? -10.422 -8.055 -2.551 1 66.31 274 LEU A C 1
ATOM 2192 O O . LEU A 1 274 ? -11.094 -7.477 -1.692 1 66.31 274 LEU A O 1
ATOM 2196 N N . HIS A 1 275 ? -10.664 -7.914 -3.873 1 65.25 275 HIS A N 1
ATOM 2197 C CA . HIS A 1 275 ? -11.766 -7.141 -4.441 1 65.25 275 HIS A CA 1
ATOM 2198 C C . HIS A 1 275 ? -11.633 -5.66 -4.102 1 65.25 275 HIS A C 1
ATOM 2200 O O . HIS A 1 275 ? -12.633 -4.988 -3.836 1 65.25 275 HIS A O 1
ATOM 2206 N N . PHE A 1 276 ? -10.539 -5.297 -4.215 1 69.81 276 PHE A N 1
ATOM 2207 C CA . PHE A 1 276 ? -10.289 -3.895 -3.904 1 69.81 276 PHE A CA 1
ATOM 2208 C C . PHE A 1 276 ? -10.586 -3.014 -5.113 1 69.81 276 PHE A C 1
ATOM 2210 O O . PHE A 1 276 ? -10.523 -3.475 -6.254 1 69.81 276 PHE A O 1
ATOM 2217 N N . LYS A 1 277 ? -10.891 -1.805 -4.691 1 85.75 277 LYS A N 1
ATOM 2218 C CA . LYS A 1 277 ? -11.266 -0.846 -5.727 1 85.75 277 LYS A CA 1
ATOM 2219 C C . LYS A 1 277 ? -10.039 -0.096 -6.25 1 85.75 277 LYS A C 1
ATOM 2221 O O . LYS A 1 277 ? -10.094 0.526 -7.312 1 85.75 277 LYS A O 1
ATOM 2226 N N . TYR A 1 278 ? -8.977 -0.176 -5.465 1 94.31 278 TYR A N 1
ATOM 2227 C CA . TYR A 1 278 ? -7.734 0.451 -5.914 1 94.31 278 TYR A CA 1
ATOM 2228 C C . TYR A 1 278 ? -6.602 -0.564 -5.973 1 94.31 278 TYR A C 1
ATOM 2230 O O . TYR A 1 278 ? -6.598 -1.546 -5.227 1 94.31 278 TYR A O 1
ATOM 2238 N N . ILE A 1 279 ? -5.699 -0.345 -6.84 1 96.12 279 ILE A N 1
ATOM 2239 C CA . ILE A 1 279 ? -4.445 -1.091 -6.828 1 96.12 279 ILE A CA 1
ATOM 2240 C C . ILE A 1 279 ? -3.637 -0.722 -5.586 1 96.12 279 ILE A C 1
ATOM 2242 O O . ILE A 1 279 ? -3.492 0.459 -5.262 1 96.12 279 ILE A O 1
ATOM 2246 N N . SER A 1 280 ? -3.199 -1.709 -4.914 1 96 280 SER A N 1
ATOM 2247 C CA . SER A 1 280 ? -2.34 -1.473 -3.756 1 96 280 SER A CA 1
ATOM 2248 C C . SER A 1 280 ? -0.867 -1.495 -4.148 1 96 280 SER A C 1
ATOM 2250 O O . SER A 1 280 ? -0.439 -2.35 -4.93 1 96 280 SER A O 1
ATOM 2252 N N . SER A 1 281 ? -0.119 -0.606 -3.717 1 96.06 281 SER A N 1
ATOM 2253 C CA . SER A 1 281 ? 1.318 -0.431 -3.898 1 96.06 281 SER A CA 1
ATOM 2254 C C . SER A 1 281 ? 1.996 -0.038 -2.59 1 96.06 281 SER A C 1
ATOM 2256 O O . SER A 1 281 ? 1.657 0.985 -1.991 1 96.06 281 SER A O 1
ATOM 2258 N N . TYR A 1 282 ? 2.879 -0.892 -2.102 1 94.94 282 TYR A N 1
ATOM 2259 C CA . TYR A 1 282 ? 3.484 -0.567 -0.815 1 94.94 282 TYR A CA 1
ATOM 2260 C C . TYR A 1 282 ? 4.715 -1.433 -0.558 1 94.94 282 TYR A C 1
ATOM 2262 O O . TYR A 1 282 ? 5.008 -2.35 -1.328 1 94.94 282 TYR A O 1
ATOM 2270 N N . ASN A 1 283 ? 5.457 -1.095 0.428 1 94.25 283 ASN A N 1
ATOM 2271 C CA . ASN A 1 283 ? 6.531 -1.938 0.947 1 94.25 283 ASN A CA 1
ATOM 2272 C C . ASN A 1 283 ? 6.387 -2.166 2.449 1 94.25 283 ASN A C 1
ATOM 2274 O O . ASN A 1 283 ? 5.535 -1.554 3.096 1 94.25 283 ASN A O 1
ATOM 2278 N N . ALA A 1 284 ? 7.129 -3.047 2.949 1 93.56 284 ALA A N 1
ATOM 2279 C CA . ALA A 1 284 ? 6.984 -3.441 4.348 1 93.56 284 ALA A CA 1
ATOM 2280 C C . ALA A 1 284 ? 7.301 -2.277 5.281 1 93.56 284 ALA A C 1
ATOM 2282 O O . ALA A 1 284 ? 6.66 -2.119 6.324 1 93.56 284 ALA A O 1
ATOM 2283 N N . LEU A 1 285 ? 8.227 -1.473 4.945 1 91.81 285 LEU A N 1
ATOM 2284 C CA . LEU A 1 285 ? 8.617 -0.337 5.773 1 91.81 285 LEU A CA 1
ATOM 2285 C C . LEU A 1 285 ? 7.461 0.646 5.934 1 91.81 285 LEU A C 1
ATOM 2287 O O . LEU A 1 285 ? 7.273 1.223 7.004 1 91.81 285 LEU A O 1
ATOM 2291 N N . THR A 1 286 ? 6.73 0.813 4.945 1 89.81 286 THR A N 1
ATOM 2292 C CA . THR A 1 286 ? 5.621 1.763 4.938 1 89.81 286 THR A CA 1
ATOM 2293 C C . THR A 1 286 ? 4.484 1.273 5.828 1 89.81 286 THR A C 1
ATOM 2295 O O . THR A 1 286 ? 3.836 2.07 6.512 1 89.81 286 THR A O 1
ATOM 2298 N N . VAL A 1 287 ? 4.277 0.004 5.832 1 91 287 VAL A N 1
ATOM 2299 C CA . VAL A 1 287 ? 3.016 -0.474 6.387 1 91 287 VAL A CA 1
ATOM 2300 C C . VAL A 1 287 ? 3.266 -1.14 7.738 1 91 287 VAL A C 1
ATOM 2302 O O . VAL A 1 287 ? 2.32 -1.483 8.453 1 91 287 VAL A O 1
ATOM 2305 N N . SER A 1 288 ? 4.531 -1.34 8.094 1 89.62 288 SER A N 1
ATOM 2306 C CA . SER A 1 288 ? 4.859 -1.968 9.375 1 89.62 288 SER A CA 1
ATOM 2307 C C . SER A 1 288 ? 5.352 -0.94 10.383 1 89.62 288 SER A C 1
ATOM 2309 O O . SER A 1 288 ? 5.992 0.045 10.016 1 89.62 288 SER A O 1
ATOM 2311 N N . LEU A 1 289 ? 5.098 -1.207 11.633 1 85.75 289 LEU A N 1
ATOM 2312 C CA . LEU A 1 289 ? 5.496 -0.284 12.695 1 85.75 289 LEU A CA 1
ATOM 2313 C C . LEU A 1 289 ? 7 -0.358 12.945 1 85.75 289 LEU A C 1
ATOM 2315 O O . LEU A 1 289 ? 7.641 0.661 13.211 1 85.75 289 LEU A O 1
ATOM 2319 N N . SER A 1 290 ? 7.5 -1.623 12.883 1 89 290 SER A N 1
ATOM 2320 C CA . SER A 1 290 ? 8.922 -1.851 13.109 1 89 290 SER A CA 1
ATOM 2321 C C . SER A 1 290 ? 9.391 -3.129 12.422 1 89 290 SER A C 1
ATOM 2323 O O . SER A 1 290 ? 8.578 -3.951 12.008 1 89 290 SER A O 1
ATOM 2325 N N . PHE A 1 291 ? 10.727 -3.213 12.305 1 93.19 291 PHE A N 1
ATOM 2326 C CA . PHE A 1 291 ? 11.312 -4.41 11.711 1 93.19 291 PHE A CA 1
ATOM 2327 C C . PHE A 1 291 ? 11.031 -5.633 12.57 1 93.19 291 PHE A C 1
ATOM 2329 O O . PHE A 1 291 ? 10.773 -6.723 12.047 1 93.19 291 PHE A O 1
ATOM 2336 N N . GLU A 1 292 ? 10.984 -5.48 13.852 1 90.25 292 GLU A N 1
ATOM 2337 C CA . GLU A 1 292 ? 10.695 -6.578 14.766 1 90.25 292 GLU A CA 1
ATOM 2338 C C . GLU A 1 292 ? 9.258 -7.059 14.625 1 90.25 292 GLU A C 1
ATOM 2340 O O . GLU A 1 292 ? 9 -8.266 14.578 1 90.25 292 GLU A O 1
ATOM 2345 N N . SER A 1 293 ? 8.445 -6.129 14.516 1 86.88 293 SER A N 1
ATOM 2346 C CA . SER A 1 293 ? 7.043 -6.484 14.328 1 86.88 293 SER A CA 1
ATOM 2347 C C . SER A 1 293 ? 6.828 -7.184 12.992 1 86.88 293 SER A C 1
ATOM 2349 O O . SER A 1 293 ? 6.027 -8.117 12.898 1 86.88 293 SER A O 1
ATOM 2351 N N . TYR A 1 294 ? 7.562 -6.75 12.047 1 92.06 294 TYR A N 1
ATOM 2352 C CA . TYR A 1 294 ? 7.508 -7.324 10.711 1 92.06 294 TYR A CA 1
ATOM 2353 C C . TYR A 1 294 ? 7.926 -8.789 10.727 1 92.06 294 TYR A C 1
ATOM 2355 O O . TYR A 1 294 ? 7.309 -9.625 10.07 1 92.06 294 TYR A O 1
ATOM 2363 N N . LYS A 1 295 ? 8.867 -9.156 11.461 1 93.62 295 LYS A N 1
ATOM 2364 C CA . LYS A 1 295 ? 9.438 -10.5 11.477 1 93.62 295 LYS A CA 1
ATOM 2365 C C . LYS A 1 295 ? 8.523 -11.469 12.234 1 93.62 295 LYS A C 1
ATOM 2367 O O . LYS A 1 295 ? 8.602 -12.68 12.031 1 93.62 295 LYS A O 1
ATOM 2372 N N . LEU A 1 296 ? 7.66 -10.977 13.078 1 90.69 296 LEU A N 1
ATOM 2373 C CA . LEU A 1 296 ? 6.832 -11.805 13.953 1 90.69 296 LEU A CA 1
ATOM 2374 C C . LEU A 1 296 ? 5.906 -12.695 13.133 1 90.69 296 LEU A C 1
ATOM 2376 O O . LEU A 1 296 ? 5.68 -13.859 13.484 1 90.69 296 LEU A O 1
ATOM 2380 N N . LYS A 1 297 ? 5.445 -12.195 12.078 1 92.06 297 LYS A N 1
ATOM 2381 C CA . LYS A 1 297 ? 4.488 -12.961 11.289 1 92.06 297 LYS A CA 1
ATOM 2382 C C . LYS A 1 297 ? 5.141 -14.195 10.68 1 92.06 297 LYS A C 1
ATOM 2384 O O . LYS A 1 297 ? 4.484 -15.227 10.508 1 92.06 297 LYS A O 1
ATOM 2389 N N . PHE A 1 298 ? 6.41 -14.125 10.344 1 95.88 298 PHE A N 1
ATOM 2390 C CA . PHE A 1 298 ? 7.117 -15.266 9.773 1 95.88 298 PHE A CA 1
ATOM 2391 C C . PHE A 1 298 ? 7.309 -16.359 10.82 1 95.88 298 PHE A C 1
ATOM 2393 O O . PHE A 1 298 ? 7.125 -17.547 10.523 1 95.88 298 PHE A O 1
ATOM 2400 N N . ALA A 1 299 ? 7.645 -15.922 12 1 93 299 ALA A N 1
ATOM 2401 C CA . ALA A 1 299 ? 7.832 -16.875 13.094 1 93 299 ALA A CA 1
ATOM 2402 C C . ALA A 1 299 ? 6.539 -17.625 13.391 1 93 299 ALA A C 1
ATOM 2404 O O . ALA A 1 299 ? 6.551 -18.844 13.602 1 93 299 ALA A O 1
ATOM 2405 N N . GLU A 1 300 ? 5.52 -16.906 13.398 1 91.81 300 GLU A N 1
ATOM 2406 C CA . GLU A 1 300 ? 4.215 -17.516 13.641 1 91.81 300 GLU A CA 1
ATOM 2407 C C . GLU A 1 300 ? 3.863 -18.516 12.539 1 91.81 300 GLU A C 1
ATOM 2409 O O . GLU A 1 300 ? 3.344 -19.594 12.82 1 91.81 300 GLU A O 1
ATOM 2414 N N . ALA A 1 301 ? 4.117 -18.156 11.336 1 94.38 301 ALA A N 1
ATOM 2415 C CA . ALA A 1 301 ? 3.832 -19.031 10.203 1 94.38 301 ALA A CA 1
ATOM 2416 C C . ALA A 1 301 ? 4.668 -20.297 10.258 1 94.38 301 ALA A C 1
ATOM 2418 O O . ALA A 1 301 ? 4.168 -21.391 9.977 1 94.38 301 ALA A O 1
ATOM 2419 N N . ARG A 1 302 ? 5.926 -20.156 10.617 1 95.06 302 ARG A N 1
ATOM 2420 C CA . ARG A 1 302 ? 6.801 -21.312 10.75 1 95.06 302 ARG A CA 1
ATOM 2421 C C . ARG A 1 302 ? 6.281 -22.281 11.805 1 95.06 302 ARG A C 1
ATOM 2423 O O . ARG A 1 302 ? 6.285 -23.5 11.602 1 95.06 302 ARG A O 1
ATOM 2430 N N . THR A 1 303 ? 5.902 -21.719 12.945 1 93.12 303 THR A N 1
ATOM 2431 C CA . THR A 1 303 ? 5.387 -22.547 14.031 1 93.12 303 THR A CA 1
ATOM 2432 C C . THR A 1 303 ? 4.121 -23.281 13.602 1 93.12 303 THR A C 1
ATOM 2434 O O . THR A 1 303 ? 3.965 -24.469 13.891 1 93.12 303 THR A O 1
ATOM 2437 N N . LYS A 1 304 ? 3.307 -22.594 12.945 1 93.56 304 LYS A N 1
ATOM 2438 C CA . LYS A 1 304 ? 2.078 -23.203 12.445 1 93.56 304 LYS A CA 1
ATOM 2439 C C . LYS A 1 304 ? 2.381 -24.328 11.461 1 93.56 304 LYS A C 1
ATOM 2441 O O . LYS A 1 304 ? 1.801 -25.406 11.555 1 93.56 304 LYS A O 1
ATOM 2446 N N . LEU A 1 305 ? 3.301 -24.078 10.57 1 96.44 305 LEU A N 1
ATOM 2447 C CA . LEU A 1 305 ? 3.699 -25.078 9.594 1 96.44 305 LEU A CA 1
ATOM 2448 C C . LEU A 1 305 ? 4.305 -26.297 10.281 1 96.44 305 LEU A C 1
ATOM 2450 O O . LEU A 1 305 ? 4 -27.438 9.914 1 96.44 305 LEU A O 1
ATOM 2454 N N . ALA A 1 306 ? 5.09 -26.031 11.273 1 94.88 306 ALA A N 1
ATOM 2455 C CA . ALA A 1 306 ? 5.75 -27.109 11.992 1 94.88 306 ALA A CA 1
ATOM 2456 C C . ALA A 1 306 ? 4.73 -27.984 12.719 1 94.88 306 ALA A C 1
ATOM 2458 O O . ALA A 1 306 ? 4.875 -29.219 12.766 1 94.88 306 ALA A O 1
ATOM 2459 N N . LYS A 1 307 ? 3.781 -27.359 13.32 1 93.62 307 LYS A N 1
ATOM 2460 C CA . LYS A 1 307 ? 2.727 -28.109 14 1 93.62 307 LYS A CA 1
ATOM 2461 C C . LYS A 1 307 ? 1.956 -28.984 13.023 1 93.62 307 LYS A C 1
ATOM 2463 O O . LYS A 1 307 ? 1.667 -30.141 13.312 1 93.62 307 LYS A O 1
ATOM 2468 N N . ILE A 1 308 ? 1.7 -28.5 11.898 1 95.69 308 ILE A N 1
ATOM 2469 C CA . ILE A 1 308 ? 0.981 -29.25 10.875 1 95.69 308 ILE A CA 1
ATOM 2470 C C . ILE A 1 308 ? 1.854 -30.391 10.367 1 95.69 308 ILE A C 1
ATOM 2472 O O . ILE A 1 308 ? 1.392 -31.531 10.25 1 95.69 308 ILE A O 1
ATOM 2476 N N . TRP A 1 309 ? 3.078 -30.109 10.062 1 96.06 309 TRP A N 1
ATOM 2477 C CA . TRP A 1 309 ? 4.004 -31.141 9.617 1 96.06 309 TRP A CA 1
ATOM 2478 C C . TRP A 1 309 ? 4.102 -32.281 10.641 1 96.06 309 TRP A C 1
ATOM 2480 O O . TRP A 1 309 ? 4.047 -33.438 10.273 1 96.06 309 TRP A O 1
ATOM 2490 N N . GLY A 1 310 ? 4.203 -31.891 11.859 1 93.81 310 GLY A N 1
ATOM 2491 C CA . GLY A 1 310 ? 4.277 -32.906 12.914 1 93.81 310 GLY A CA 1
ATOM 2492 C C . GLY A 1 310 ? 3.102 -33.844 12.914 1 93.81 310 GLY A C 1
ATOM 2493 O O . GLY A 1 310 ? 3.266 -35.031 13.18 1 93.81 310 GLY A O 1
ATOM 2494 N N . LYS A 1 311 ? 1.992 -33.406 12.586 1 93.88 311 LYS A N 1
ATOM 2495 C CA . LYS A 1 311 ? 0.774 -34.188 12.594 1 93.88 311 LYS A CA 1
ATOM 2496 C C . LYS A 1 311 ? 0.706 -35.125 11.367 1 93.88 311 LYS A C 1
ATOM 2498 O O . LYS A 1 311 ? 0.159 -36.219 11.438 1 93.88 311 LYS A O 1
ATOM 2503 N N . VAL A 1 312 ? 1.247 -34.688 10.266 1 95.06 312 VAL A N 1
ATOM 2504 C CA . VAL A 1 312 ? 1.064 -35.438 9.023 1 95.06 312 VAL A CA 1
ATOM 2505 C C . VAL A 1 312 ? 2.357 -36.156 8.664 1 95.06 312 VAL A C 1
ATOM 2507 O O . VAL A 1 312 ? 2.383 -36.969 7.73 1 95.06 312 VAL A O 1
ATOM 2510 N N . GLN A 1 313 ? 3.416 -35.969 9.336 1 94.5 313 GLN A N 1
ATOM 2511 C CA . GLN A 1 313 ? 4.766 -36.406 8.969 1 94.5 313 GLN A CA 1
ATOM 2512 C C . GLN A 1 313 ? 4.828 -37.906 8.695 1 94.5 313 GLN A C 1
ATOM 2514 O O . GLN A 1 313 ? 5.289 -38.312 7.633 1 94.5 313 GLN A O 1
ATOM 2519 N N . LYS A 1 314 ? 4.379 -38.688 9.578 1 93.94 314 LYS A N 1
ATOM 2520 C CA . LYS A 1 314 ? 4.473 -40.156 9.445 1 93.94 314 LYS A CA 1
ATOM 2521 C C . LYS A 1 314 ? 3.744 -40.625 8.195 1 93.94 314 LYS A C 1
ATOM 2523 O O . LYS A 1 314 ? 4.305 -41.375 7.395 1 93.94 314 LYS A O 1
ATOM 2528 N N . LYS A 1 315 ? 2.566 -40.219 8.086 1 93.88 315 LYS A N 1
ATOM 2529 C CA . LYS A 1 315 ? 1.76 -40.625 6.938 1 93.88 315 LYS A CA 1
ATOM 2530 C C . LYS A 1 315 ? 2.371 -40.125 5.633 1 93.88 315 LYS A C 1
ATOM 2532 O O . LYS A 1 315 ? 2.438 -40.875 4.648 1 93.88 315 LYS A O 1
ATOM 2537 N N . TYR A 1 316 ? 2.793 -38.906 5.621 1 93.88 316 TYR A N 1
ATOM 2538 C CA . TYR A 1 316 ? 3.34 -38.312 4.41 1 93.88 316 TYR A CA 1
ATOM 2539 C C . TYR A 1 316 ? 4.668 -38.969 4.031 1 93.88 316 TYR A C 1
ATOM 2541 O O . TYR A 1 316 ? 4.938 -39.188 2.852 1 93.88 316 TYR A O 1
ATOM 2549 N N . GLU A 1 317 ? 5.453 -39.281 4.945 1 93.44 317 GLU A N 1
ATOM 2550 C CA . GLU A 1 317 ? 6.734 -39.938 4.688 1 93.44 317 GLU A CA 1
ATOM 2551 C C . GLU A 1 317 ? 6.539 -41.344 4.117 1 93.44 317 GLU A C 1
ATOM 2553 O O . GLU A 1 317 ? 7.332 -41.812 3.291 1 93.44 317 GLU A O 1
ATOM 2558 N N . ARG A 1 318 ? 5.551 -42 4.574 1 92.62 318 ARG A N 1
ATOM 2559 C CA . ARG A 1 318 ? 5.227 -43.281 3.986 1 92.62 318 ARG A CA 1
ATOM 2560 C C . ARG A 1 318 ? 4.902 -43.156 2.504 1 92.62 318 ARG A C 1
ATOM 2562 O O . ARG A 1 318 ? 5.297 -44 1.696 1 92.62 318 ARG A O 1
ATOM 2569 N N . LEU A 1 319 ? 4.215 -42.156 2.197 1 88.81 319 LEU A N 1
ATOM 2570 C CA . LEU A 1 319 ? 3.881 -41.875 0.803 1 88.81 319 LEU A CA 1
ATOM 2571 C C . LEU A 1 319 ? 5.133 -41.562 0 1 88.81 319 LEU A C 1
ATOM 2573 O O . LEU A 1 319 ? 5.27 -41.969 -1.15 1 88.81 319 LEU A O 1
ATOM 2577 N N . LEU A 1 320 ? 6.027 -40.844 0.612 1 89.56 320 LEU A N 1
ATOM 2578 C CA . LEU A 1 320 ? 7.254 -40.438 -0.062 1 89.56 320 LEU A CA 1
ATOM 2579 C C . LEU A 1 320 ? 8.141 -41.656 -0.347 1 89.56 320 LEU A C 1
ATOM 2581 O O . LEU A 1 320 ? 8.859 -41.688 -1.35 1 89.56 320 LEU A O 1
ATOM 2585 N N . LEU A 1 321 ? 8.094 -42.594 0.493 1 89.44 321 LEU A N 1
ATOM 2586 C CA . LEU A 1 321 ? 8.867 -43.812 0.286 1 89.44 321 LEU A CA 1
ATOM 2587 C C . LEU A 1 321 ? 8.406 -44.531 -0.979 1 89.44 321 LEU A C 1
ATOM 2589 O O . LEU A 1 321 ? 9.203 -45.219 -1.624 1 89.44 321 LEU A O 1
ATOM 2593 N N . GLN A 1 322 ? 7.219 -44.281 -1.347 1 86.25 322 GLN A N 1
ATOM 2594 C CA . GLN A 1 322 ? 6.676 -44.875 -2.559 1 86.25 322 GLN A CA 1
ATOM 2595 C C . GLN A 1 322 ? 6.992 -44.031 -3.785 1 86.25 322 GLN A C 1
ATOM 2597 O O . GLN A 1 322 ? 6.926 -44.531 -4.918 1 86.25 322 GLN A O 1
ATOM 2602 N N . LEU A 1 323 ? 7.309 -42.812 -3.551 1 86.12 323 LEU A N 1
ATOM 2603 C CA . LEU A 1 323 ? 7.625 -41.875 -4.625 1 86.12 323 LEU A CA 1
ATOM 2604 C C . LEU A 1 323 ? 8.945 -41.156 -4.352 1 86.12 323 LEU A C 1
ATOM 2606 O O . LEU A 1 323 ? 8.969 -39.938 -4.164 1 86.12 323 LEU A O 1
ATOM 2610 N N . PRO A 1 324 ? 10.008 -41.844 -4.445 1 85.38 324 PRO A N 1
ATOM 2611 C CA . PRO A 1 324 ? 11.312 -41.312 -4.027 1 85.38 324 PRO A CA 1
ATOM 2612 C C . PRO A 1 324 ? 11.75 -40.125 -4.844 1 85.38 324 PRO A C 1
ATOM 2614 O O . PRO A 1 324 ? 12.508 -39.281 -4.348 1 85.38 324 PRO A O 1
ATOM 2617 N N . GLN A 1 325 ? 11.234 -40 -6.008 1 82.25 325 GLN A N 1
ATOM 2618 C CA . GLN A 1 325 ? 11.641 -38.875 -6.875 1 82.25 325 GLN A CA 1
ATOM 2619 C C . GLN A 1 325 ? 11.148 -37.531 -6.336 1 82.25 325 GLN A C 1
ATOM 2621 O O . GLN A 1 325 ? 11.664 -36.5 -6.719 1 82.25 325 GLN A O 1
ATOM 2626 N N . LEU A 1 326 ? 10.195 -37.562 -5.473 1 88.94 326 LEU A N 1
ATOM 2627 C CA . LEU A 1 326 ? 9.578 -36.312 -4.977 1 88.94 326 LEU A CA 1
ATOM 2628 C C . LEU A 1 326 ? 10.203 -35.906 -3.652 1 88.94 326 LEU A C 1
ATOM 2630 O O . LEU A 1 326 ? 9.992 -34.781 -3.193 1 88.94 326 LEU A O 1
ATOM 2634 N N . VAL A 1 327 ? 11.016 -36.688 -3.055 1 91 327 VAL A N 1
ATOM 2635 C CA . VAL A 1 327 ? 11.492 -36.5 -1.69 1 91 327 VAL A CA 1
ATOM 2636 C C . VAL A 1 327 ? 12.43 -35.312 -1.642 1 91 327 VAL A C 1
ATOM 2638 O O . VAL A 1 327 ? 12.438 -34.562 -0.662 1 91 327 VAL A O 1
ATOM 2641 N N . SER A 1 328 ? 13.148 -35.125 -2.703 1 91.06 328 SER A N 1
ATOM 2642 C CA . SER A 1 328 ? 14.109 -34.031 -2.727 1 91.06 328 SER A CA 1
ATOM 2643 C C . SER A 1 328 ? 13.406 -32.656 -2.641 1 91.06 328 SER A C 1
ATOM 2645 O O . SER A 1 328 ? 13.914 -31.734 -2.01 1 91.06 328 SER A O 1
ATOM 2647 N N . TYR A 1 329 ? 12.266 -32.562 -3.271 1 92.44 329 TYR A N 1
ATOM 2648 C CA . TYR A 1 329 ? 11.516 -31.297 -3.252 1 92.44 329 TYR A CA 1
ATOM 2649 C C . TYR A 1 329 ? 10.984 -31 -1.854 1 92.44 329 TYR A C 1
ATOM 2651 O O . TYR A 1 329 ? 11.078 -29.875 -1.375 1 92.44 329 TYR A O 1
ATOM 2659 N N . ILE A 1 330 ? 10.484 -32 -1.213 1 94 330 ILE A N 1
ATOM 2660 C CA . ILE A 1 330 ? 9.93 -31.828 0.125 1 94 330 ILE A CA 1
ATOM 2661 C C . ILE A 1 330 ? 11.055 -31.5 1.109 1 94 330 ILE A C 1
ATOM 2663 O O . ILE A 1 330 ? 10.906 -30.609 1.955 1 94 330 ILE A O 1
ATOM 2667 N N . ASP A 1 331 ? 12.117 -32.188 0.959 1 93.94 331 ASP A N 1
ATOM 2668 C CA . ASP A 1 331 ? 13.258 -31.953 1.84 1 93.94 331 ASP A CA 1
ATOM 2669 C C . ASP A 1 331 ? 13.758 -30.516 1.695 1 93.94 331 ASP A C 1
ATOM 2671 O O . ASP A 1 331 ? 14.039 -29.859 2.691 1 93.94 331 ASP A O 1
ATOM 2675 N N . LEU A 1 332 ? 13.836 -30.094 0.456 1 93.75 332 LEU A N 1
ATOM 2676 C CA . LEU A 1 332 ? 14.289 -28.734 0.186 1 93.75 332 LEU A CA 1
ATOM 2677 C C . LEU A 1 332 ? 13.336 -27.719 0.798 1 93.75 332 LEU A C 1
ATOM 2679 O O . LEU A 1 332 ? 13.773 -26.766 1.448 1 93.75 332 LEU A O 1
ATOM 2683 N N . ALA A 1 333 ? 12.062 -27.906 0.626 1 96.12 333 ALA A N 1
ATOM 2684 C CA . ALA A 1 333 ? 11.062 -26.984 1.155 1 96.12 333 ALA A CA 1
ATOM 2685 C C . ALA A 1 333 ? 11.125 -26.906 2.678 1 96.12 333 ALA A C 1
ATOM 2687 O O . ALA A 1 333 ? 11.141 -25.828 3.256 1 96.12 333 ALA A O 1
ATOM 2688 N N . LEU A 1 334 ? 11.188 -28.109 3.314 1 95.12 334 LEU A N 1
ATOM 2689 C CA . LEU A 1 334 ? 11.25 -28.156 4.77 1 95.12 334 LEU A CA 1
ATOM 2690 C C . LEU A 1 334 ? 12.508 -27.453 5.281 1 95.12 334 LEU A C 1
ATOM 2692 O O . LEU A 1 334 ? 12.453 -26.719 6.27 1 95.12 334 LEU A O 1
ATOM 2696 N N . CYS A 1 335 ? 13.555 -27.625 4.617 1 93.31 335 CYS A N 1
ATOM 2697 C CA . CYS A 1 335 ? 14.828 -27.016 5.008 1 93.31 335 CYS A CA 1
ATOM 2698 C C . CYS A 1 335 ? 14.75 -25.5 4.938 1 93.31 335 CYS A C 1
ATOM 2700 O O . CYS A 1 335 ? 15.133 -24.797 5.879 1 93.31 335 CYS A O 1
ATOM 2702 N N . ILE A 1 336 ? 14.234 -25 3.842 1 94.88 336 ILE A N 1
ATOM 2703 C CA . ILE A 1 336 ? 14.18 -23.562 3.615 1 94.88 336 ILE A CA 1
ATOM 2704 C C . ILE A 1 336 ? 13.234 -22.906 4.625 1 94.88 336 ILE A C 1
ATOM 2706 O O . ILE A 1 336 ? 13.547 -21.859 5.199 1 94.88 336 ILE A O 1
ATOM 2710 N N . TYR A 1 337 ? 12.094 -23.484 4.902 1 96 337 TYR A N 1
ATOM 2711 C CA . TYR A 1 337 ? 11.133 -22.906 5.84 1 96 337 TYR A CA 1
ATOM 2712 C C . TYR A 1 337 ? 11.633 -23.031 7.273 1 96 337 TYR A C 1
ATOM 2714 O O . TYR A 1 337 ? 11.281 -22.219 8.133 1 96 337 TYR A O 1
ATOM 2722 N N . ASP A 1 338 ? 12.477 -24.047 7.508 1 93.19 338 ASP A N 1
ATOM 2723 C CA . ASP A 1 338 ? 13.031 -24.219 8.844 1 93.19 338 ASP A CA 1
ATOM 2724 C C . ASP A 1 338 ? 13.992 -23.078 9.195 1 93.19 338 ASP A C 1
ATOM 2726 O O . ASP A 1 338 ? 14.297 -22.844 10.367 1 93.19 338 ASP A O 1
ATOM 2730 N N . LYS A 1 339 ? 14.43 -22.391 8.219 1 91.81 339 LYS A N 1
ATOM 2731 C CA . LYS A 1 339 ? 15.406 -21.328 8.438 1 91.81 339 LYS A CA 1
ATOM 2732 C C . LYS A 1 339 ? 14.727 -20 8.734 1 91.81 339 LYS A C 1
ATOM 2734 O O . LYS A 1 339 ? 15.391 -19 8.977 1 91.81 339 LYS A O 1
ATOM 2739 N N . ILE A 1 340 ? 13.461 -19.953 8.672 1 93.44 340 ILE A N 1
ATOM 2740 C CA . ILE A 1 340 ? 12.75 -18.75 9.07 1 93.44 340 ILE A CA 1
ATOM 2741 C C . ILE A 1 340 ? 13.164 -18.344 10.484 1 93.44 340 ILE A C 1
ATOM 2743 O O . ILE A 1 340 ? 13.133 -19.172 11.406 1 93.44 340 ILE A O 1
ATOM 2747 N N . PRO A 1 341 ? 13.555 -17.094 10.633 1 85.38 341 PRO A N 1
ATOM 2748 C CA . PRO A 1 341 ? 14.023 -16.641 11.945 1 85.38 341 PRO A CA 1
ATOM 2749 C C . PRO A 1 341 ? 12.922 -16.656 13.008 1 85.38 341 PRO A C 1
ATOM 2751 O O . PRO A 1 341 ? 11.789 -16.25 12.734 1 85.38 341 PRO A O 1
ATOM 2754 N N . THR A 1 342 ? 13.172 -17.234 14.062 1 82.94 342 THR A N 1
ATOM 2755 C CA . THR A 1 342 ? 12.258 -17.281 15.195 1 82.94 342 THR A CA 1
ATOM 2756 C C . THR A 1 342 ? 12.945 -16.812 16.469 1 82.94 342 THR A C 1
ATOM 2758 O O . THR A 1 342 ? 14.172 -16.734 16.531 1 82.94 342 THR A O 1
ATOM 2761 N N . LYS A 1 343 ? 12.055 -16.219 17.391 1 73 343 LYS A N 1
ATOM 2762 C CA . LYS A 1 343 ? 12.602 -15.93 18.703 1 73 343 LYS A CA 1
ATOM 2763 C C . LYS A 1 343 ? 13.109 -17.188 19.391 1 73 343 LYS A C 1
ATOM 2765 O O . LYS A 1 343 ? 12.555 -18.281 19.188 1 73 343 LYS A O 1
ATOM 2770 N N . PRO A 1 344 ? 14.367 -17.047 19.938 1 64.06 344 PRO A N 1
ATOM 2771 C CA . PRO A 1 344 ? 14.922 -18.234 20.594 1 64.06 344 PRO A CA 1
ATOM 2772 C C . PRO A 1 344 ? 13.93 -18.906 21.547 1 64.06 344 PRO A C 1
ATOM 2774 O O . PRO A 1 344 ? 13.398 -18.25 22.453 1 64.06 344 PRO A O 1
ATOM 2777 N N . LEU A 1 345 ? 13.031 -19.641 20.984 1 61.94 345 LEU A N 1
ATOM 2778 C CA . LEU A 1 345 ? 12.195 -20.422 21.891 1 61.94 345 LEU A CA 1
ATOM 2779 C C . LEU A 1 345 ? 12.789 -21.797 22.125 1 61.94 345 LEU A C 1
ATOM 2781 O O . LEU A 1 345 ? 13.406 -22.375 21.234 1 61.94 345 LEU A O 1
ATOM 2785 N N . ASP A 1 346 ? 12.859 -22.375 23.359 1 56.59 346 ASP A N 1
ATOM 2786 C CA . ASP A 1 346 ? 13.422 -23.625 23.859 1 56.59 346 ASP A CA 1
ATOM 2787 C C . ASP A 1 346 ? 12.891 -24.812 23.047 1 56.59 346 ASP A C 1
ATOM 2789 O O . ASP A 1 346 ? 13.625 -25.781 22.812 1 56.59 346 ASP A O 1
ATOM 2793 N N . ASP A 1 347 ? 11.555 -24.859 22.641 1 64.88 347 ASP A N 1
ATOM 2794 C CA . ASP A 1 347 ? 11.008 -26.094 22.078 1 64.88 347 ASP A CA 1
ATOM 2795 C C . ASP A 1 347 ? 10.484 -25.859 20.656 1 64.88 347 ASP A C 1
ATOM 2797 O O . ASP A 1 347 ? 9.297 -26.078 20.391 1 64.88 347 ASP A O 1
ATOM 2801 N N . LEU A 1 348 ? 11.383 -25.562 19.781 1 70.25 348 LEU A N 1
ATOM 2802 C CA . LEU A 1 348 ? 10.914 -25.344 18.422 1 70.25 348 LEU A CA 1
ATOM 2803 C C . LEU A 1 348 ? 10.82 -26.656 17.656 1 70.25 348 LEU A C 1
ATOM 2805 O O . LEU A 1 348 ? 11.805 -27.391 17.547 1 70.25 348 LEU A O 1
ATOM 2809 N N . PRO A 1 349 ? 9.523 -27.031 17.219 1 77.56 349 PRO A N 1
ATOM 2810 C CA . PRO A 1 349 ? 9.414 -28.25 16.422 1 77.56 349 PRO A CA 1
ATOM 2811 C C . PRO A 1 349 ? 10.211 -28.172 15.125 1 77.56 349 PRO A C 1
ATOM 2813 O O . PRO A 1 349 ? 10.211 -27.141 14.453 1 77.56 349 PRO A O 1
ATOM 2816 N N . LEU A 1 350 ? 10.93 -29.219 14.859 1 77.19 350 LEU A N 1
ATOM 2817 C CA . LEU A 1 350 ? 11.805 -29.234 13.695 1 77.19 350 LEU A CA 1
ATOM 2818 C C . LEU A 1 350 ? 11.008 -29.484 12.422 1 77.19 350 LEU A C 1
ATOM 2820 O O . LEU A 1 350 ? 10.055 -30.266 12.43 1 77.19 350 LEU A O 1
ATOM 2824 N N . LEU A 1 351 ? 11.305 -28.766 11.398 1 90.94 351 LEU A N 1
ATOM 2825 C CA . LEU A 1 351 ? 10.805 -28.984 10.047 1 90.94 351 LEU A CA 1
ATOM 2826 C C . LEU A 1 351 ? 11.797 -29.781 9.219 1 90.94 351 LEU A C 1
ATOM 2828 O O . LEU A 1 351 ? 12.664 -29.219 8.547 1 90.94 351 LEU A O 1
ATOM 2832 N N . ALA A 1 352 ? 11.711 -31.062 9.383 1 91.31 352 ALA A N 1
ATOM 2833 C CA . ALA A 1 352 ? 12.633 -31.938 8.656 1 91.31 352 ALA A CA 1
ATOM 2834 C C . ALA A 1 352 ? 12.031 -33.344 8.477 1 91.31 352 ALA A C 1
ATOM 2836 O O . ALA A 1 352 ? 11.117 -33.719 9.203 1 91.31 352 ALA A O 1
ATOM 2837 N N . LEU A 1 353 ? 12.578 -33.938 7.484 1 92.31 353 LEU A N 1
ATOM 2838 C CA . LEU A 1 353 ? 12.25 -35.375 7.324 1 92.31 353 LEU A CA 1
ATOM 2839 C C . LEU A 1 353 ? 12.875 -36.188 8.438 1 92.31 353 LEU A C 1
ATOM 2841 O O . LEU A 1 353 ? 13.914 -35.812 8.984 1 92.31 353 LEU A O 1
ATOM 2845 N N . SER A 1 354 ? 12.25 -37.281 8.711 1 90.62 354 SER A N 1
ATOM 2846 C CA . SER A 1 354 ? 12.82 -38.188 9.695 1 90.62 354 SER A CA 1
ATOM 2847 C C . SER A 1 354 ? 14.156 -38.75 9.219 1 90.62 354 SER A C 1
ATOM 2849 O O . SER A 1 354 ? 14.344 -39 8.023 1 90.62 354 SER A O 1
ATOM 2851 N N . PRO A 1 355 ? 15.086 -38.938 10.172 1 87.81 355 PRO A N 1
ATOM 2852 C CA . PRO A 1 355 ? 16.406 -39.469 9.797 1 87.81 355 PRO A CA 1
ATOM 2853 C C . PRO A 1 355 ? 16.297 -40.812 9.039 1 87.81 355 PRO A C 1
ATOM 2855 O O . PRO A 1 355 ? 17.078 -41.031 8.117 1 87.81 355 PRO A O 1
ATOM 2858 N N . THR A 1 356 ? 15.391 -41.594 9.352 1 86.81 356 THR A N 1
ATOM 2859 C CA . THR A 1 356 ? 15.211 -42.875 8.711 1 86.81 356 THR A CA 1
ATOM 2860 C C . THR A 1 356 ? 14.867 -42.719 7.234 1 86.81 356 THR A C 1
ATOM 2862 O O . THR A 1 356 ? 15.422 -43.406 6.383 1 86.81 356 THR A O 1
ATOM 2865 N N . VAL A 1 357 ? 14 -41.781 7.027 1 87.56 357 VAL A N 1
ATOM 2866 C CA . VAL A 1 357 ? 13.57 -41.562 5.652 1 87.56 357 VAL A CA 1
ATOM 2867 C C . VAL A 1 357 ? 14.703 -40.906 4.859 1 87.56 357 VAL A C 1
ATOM 2869 O O . VAL A 1 357 ? 14.938 -41.25 3.701 1 87.56 357 VAL A O 1
ATOM 2872 N N . LYS A 1 358 ? 15.461 -40.094 5.445 1 87.12 358 LYS A N 1
ATOM 2873 C CA . LYS A 1 358 ? 16.578 -39.438 4.773 1 87.12 358 LYS A CA 1
ATOM 2874 C C . LYS A 1 358 ? 17.672 -40.438 4.406 1 87.12 358 LYS A C 1
ATOM 2876 O O . LYS A 1 358 ? 18.234 -40.375 3.311 1 87.12 358 LYS A O 1
ATOM 2881 N N . GLU A 1 359 ? 17.844 -41.312 5.305 1 84.62 359 GLU A N 1
ATOM 2882 C CA . GLU A 1 359 ? 18.859 -42.344 5.07 1 84.62 359 GLU A CA 1
ATOM 2883 C C . GLU A 1 359 ? 18.391 -43.344 4.012 1 84.62 359 GLU A C 1
ATOM 2885 O O . GLU A 1 359 ? 19.141 -43.688 3.111 1 84.62 359 GLU A O 1
ATOM 2890 N N . SER A 1 360 ? 17.234 -43.688 4.16 1 84.62 360 SER A N 1
ATOM 2891 C CA . SER A 1 360 ? 16.688 -44.688 3.266 1 84.62 360 SER A CA 1
ATOM 2892 C C . SER A 1 360 ? 16.641 -44.188 1.824 1 84.62 360 SER A C 1
ATOM 2894 O O . SER A 1 360 ? 16.891 -44.969 0.892 1 84.62 360 SER A O 1
ATOM 2896 N N . LEU A 1 361 ? 16.422 -42.938 1.685 1 82.44 361 LEU A N 1
ATOM 2897 C CA . LEU A 1 361 ? 16.219 -42.406 0.343 1 82.44 361 LEU A CA 1
ATOM 2898 C C . LEU A 1 361 ? 17.438 -41.625 -0.117 1 82.44 361 LEU A C 1
ATOM 2900 O O . LEU A 1 361 ? 17.406 -41 -1.175 1 82.44 361 LEU A O 1
ATOM 2904 N N . GLU A 1 362 ? 18.547 -41.594 0.589 1 79.88 362 GLU A N 1
ATOM 2905 C CA . GLU A 1 362 ? 19.812 -40.938 0.272 1 79.88 362 GLU A CA 1
ATOM 2906 C C . GLU A 1 362 ? 19.594 -39.5 -0.195 1 79.88 362 GLU A C 1
ATOM 2908 O O . GLU A 1 362 ? 20.109 -39.094 -1.237 1 79.88 362 GLU A O 1
ATOM 2913 N N . VAL A 1 363 ? 18.812 -38.875 0.532 1 79.12 363 VAL A N 1
ATOM 2914 C CA . VAL A 1 363 ? 18.469 -37.5 0.183 1 79.12 363 VAL A CA 1
ATOM 2915 C C . VAL A 1 363 ? 19.641 -36.562 0.489 1 79.12 363 VAL A C 1
ATOM 2917 O O . VAL A 1 363 ? 20.172 -36.594 1.602 1 79.12 363 VAL A O 1
ATOM 2920 N N . GLU A 1 364 ? 20.234 -35.875 -0.518 1 75.06 364 GLU A N 1
ATOM 2921 C CA . GLU A 1 364 ? 21.25 -34.844 -0.33 1 75.06 364 GLU A CA 1
ATOM 2922 C C . GLU A 1 364 ? 20.672 -33.438 -0.428 1 75.06 364 GLU A C 1
ATOM 2924 O O . GLU A 1 364 ? 20.203 -33.031 -1.494 1 75.06 364 GLU A O 1
ATOM 2929 N N . THR A 1 365 ? 20.531 -32.875 0.679 1 71 365 THR A N 1
ATOM 2930 C CA . THR A 1 365 ? 20.062 -31.5 0.675 1 71 365 THR A CA 1
ATOM 2931 C C . THR A 1 365 ? 21.141 -30.562 0.157 1 71 365 THR A C 1
ATOM 2933 O O . THR A 1 365 ? 22.297 -30.641 0.599 1 71 365 THR A O 1
ATOM 2936 N N . PRO A 1 366 ? 20.781 -29.812 -0.861 1 71.44 366 PRO A N 1
ATOM 2937 C CA . PRO A 1 366 ? 21.797 -28.906 -1.393 1 71.44 366 PRO A CA 1
ATOM 2938 C C . PRO A 1 366 ? 22.125 -27.766 -0.437 1 71.44 366 PRO A C 1
ATOM 2940 O O . PRO A 1 366 ? 22.016 -26.594 -0.807 1 71.44 366 PRO A O 1
ATOM 2943 N N . LEU A 1 367 ? 22.562 -28.125 0.672 1 67.69 367 LEU A N 1
ATOM 2944 C CA . LEU A 1 367 ? 22.844 -27.172 1.73 1 67.69 367 LEU A CA 1
ATOM 2945 C C . LEU A 1 367 ? 24 -26.25 1.346 1 67.69 367 LEU A C 1
ATOM 2947 O O . LEU A 1 367 ? 23.984 -25.062 1.673 1 67.69 367 LEU A O 1
ATOM 2951 N N . GLN A 1 368 ? 24.875 -26.781 0.61 1 69 368 GLN A N 1
ATOM 2952 C CA . GLN A 1 368 ? 26.062 -25.984 0.265 1 69 368 GLN A CA 1
ATOM 2953 C C . GLN A 1 368 ? 25.672 -24.766 -0.574 1 69 368 GLN A C 1
ATOM 2955 O O . GLN A 1 368 ? 26.172 -23.672 -0.343 1 69 368 GLN A O 1
ATOM 2960 N N . SER A 1 369 ? 24.781 -25.016 -1.41 1 74 369 SER A N 1
ATOM 2961 C CA . SER A 1 369 ? 24.359 -23.938 -2.297 1 74 369 SER A CA 1
ATOM 2962 C C . SER A 1 369 ? 23.484 -22.922 -1.563 1 74 369 SER A C 1
ATOM 2964 O O . SER A 1 369 ? 23.438 -21.75 -1.938 1 74 369 SER A O 1
ATOM 2966 N N . LEU A 1 370 ? 22.953 -23.391 -0.515 1 84.75 370 LEU A N 1
ATOM 2967 C CA . LEU A 1 370 ? 22 -22.547 0.211 1 84.75 370 LEU A CA 1
ATOM 2968 C C . LEU A 1 370 ? 22.688 -21.844 1.373 1 84.75 370 LEU A C 1
ATOM 2970 O O . LEU A 1 370 ? 22.141 -20.875 1.916 1 84.75 370 LEU A O 1
ATOM 2974 N N . ASN A 1 371 ? 23.859 -22.266 1.692 1 84.56 371 ASN A N 1
ATOM 2975 C CA . ASN A 1 371 ? 24.531 -21.812 2.898 1 84.56 371 ASN A CA 1
ATOM 2976 C C . ASN A 1 371 ? 24.797 -20.312 2.854 1 84.56 371 ASN A C 1
ATOM 2978 O O . ASN A 1 371 ? 24.641 -19.609 3.863 1 84.56 371 ASN A O 1
ATOM 2982 N N . SER A 1 372 ? 25.156 -19.906 1.695 1 83.06 372 SER A N 1
ATOM 2983 C CA . SER A 1 372 ? 25.438 -18.469 1.579 1 83.06 372 SER A CA 1
ATOM 2984 C C . SER A 1 372 ? 24.188 -17.641 1.848 1 83.06 372 SER A C 1
ATOM 2986 O O . SER A 1 372 ? 24.25 -16.641 2.568 1 83.06 372 SER A O 1
ATOM 2988 N N . VAL A 1 373 ? 23.109 -18.078 1.353 1 86.25 373 VAL A N 1
ATOM 2989 C CA . VAL A 1 373 ? 21.844 -17.359 1.53 1 86.25 373 VAL A CA 1
ATOM 2990 C C . VAL A 1 373 ? 21.391 -17.469 2.984 1 86.25 373 VAL A C 1
ATOM 2992 O O . VAL A 1 373 ? 20.984 -16.469 3.584 1 86.25 373 VAL A O 1
ATOM 2995 N N . ILE A 1 374 ? 21.594 -18.625 3.531 1 85.75 374 ILE A N 1
ATOM 2996 C CA . ILE A 1 374 ? 21.141 -18.891 4.895 1 85.75 374 ILE A CA 1
ATOM 2997 C C . ILE A 1 374 ? 21.953 -18.047 5.879 1 85.75 374 ILE A C 1
ATOM 2999 O O . ILE A 1 374 ? 21.406 -17.484 6.82 1 85.75 374 ILE A O 1
ATOM 3003 N N . ARG A 1 375 ? 23.219 -17.797 5.617 1 86.94 375 ARG A N 1
ATOM 3004 C CA . ARG A 1 375 ? 24.094 -17.016 6.492 1 86.94 375 ARG A CA 1
ATOM 3005 C C . ARG A 1 375 ? 23.688 -15.547 6.516 1 86.94 375 ARG A C 1
ATOM 3007 O O . ARG A 1 375 ? 23.844 -14.867 7.531 1 86.94 375 ARG A O 1
ATOM 3014 N N . HIS A 1 376 ? 23.062 -15.164 5.426 1 91.25 376 HIS A N 1
ATOM 3015 C CA . HIS A 1 376 ? 22.719 -13.75 5.297 1 91.25 376 HIS A CA 1
ATOM 3016 C C . HIS A 1 376 ? 21.219 -13.539 5.332 1 91.25 376 HIS A C 1
ATOM 3018 O O . HIS A 1 376 ? 20.719 -12.516 4.855 1 91.25 376 HIS A O 1
ATOM 3024 N N . LEU A 1 377 ? 20.562 -14.461 5.832 1 93.31 377 LEU A N 1
ATOM 3025 C CA . LEU A 1 377 ? 19.094 -14.453 5.75 1 93.31 377 LEU A CA 1
ATOM 3026 C C . LEU A 1 377 ? 18.516 -13.266 6.5 1 93.31 377 LEU A C 1
ATOM 3028 O O . LEU A 1 377 ? 17.609 -12.602 6.008 1 93.31 377 LEU A O 1
ATOM 3032 N N . ASN A 1 378 ? 19.031 -12.922 7.66 1 92.06 378 ASN A N 1
ATOM 3033 C CA . ASN A 1 378 ? 18.547 -11.773 8.422 1 92.06 378 ASN A CA 1
ATOM 3034 C C . ASN A 1 378 ? 18.75 -10.469 7.66 1 92.06 378 ASN A C 1
ATOM 3036 O O . ASN A 1 378 ? 17.891 -9.586 7.684 1 92.06 378 ASN A O 1
ATOM 3040 N N . ASP A 1 379 ? 19.828 -10.375 7.004 1 94.94 379 ASP A N 1
ATOM 3041 C CA . ASP A 1 379 ? 20.094 -9.203 6.176 1 94.94 379 ASP A CA 1
ATOM 3042 C C . ASP A 1 379 ? 19.109 -9.133 5 1 94.94 379 ASP A C 1
ATOM 3044 O O . ASP A 1 379 ? 18.656 -8.047 4.629 1 94.94 379 ASP A O 1
ATOM 3048 N N . LEU A 1 380 ? 18.859 -10.273 4.488 1 96 380 LEU A N 1
ATOM 3049 C CA . LEU A 1 380 ? 17.922 -10.328 3.373 1 96 380 LEU A CA 1
ATOM 3050 C C . LEU A 1 380 ? 16.547 -9.852 3.807 1 96 380 LEU A C 1
ATOM 3052 O O . LEU A 1 380 ? 15.859 -9.156 3.055 1 96 380 LEU A O 1
ATOM 3056 N N . TYR A 1 381 ? 16.188 -10.227 5.016 1 96.56 381 TYR A N 1
ATOM 3057 C CA . TYR A 1 381 ? 14.914 -9.75 5.551 1 96.56 381 TYR A CA 1
ATOM 3058 C C . TYR A 1 381 ? 14.906 -8.234 5.664 1 96.56 381 TYR A C 1
ATOM 3060 O O . TYR A 1 381 ? 13.914 -7.586 5.312 1 96.56 381 TYR A O 1
ATOM 3068 N N . TYR A 1 382 ? 15.93 -7.703 6.105 1 95.81 382 TYR A N 1
ATOM 3069 C CA . TYR A 1 382 ? 16 -6.258 6.289 1 95.81 382 TYR A CA 1
ATOM 3070 C C . TYR A 1 382 ? 16 -5.535 4.949 1 95.81 382 TYR A C 1
ATOM 3072 O O . TYR A 1 382 ? 15.328 -4.512 4.789 1 95.81 382 TYR A O 1
ATOM 3080 N N . VAL A 1 383 ? 16.719 -6.07 4 1 95.12 383 VAL A N 1
ATOM 3081 C CA . VAL A 1 383 ? 16.766 -5.492 2.66 1 95.12 383 VAL A CA 1
ATOM 3082 C C . VAL A 1 383 ? 15.359 -5.523 2.049 1 95.12 383 VAL A C 1
ATOM 3084 O O . VAL A 1 383 ? 14.906 -4.531 1.476 1 95.12 383 VAL A O 1
ATOM 3087 N N . SER A 1 384 ? 14.75 -6.645 2.16 1 96.25 384 SER A N 1
ATOM 3088 C CA . SER A 1 384 ? 13.391 -6.77 1.635 1 96.25 384 SER A CA 1
ATOM 3089 C C . SER A 1 384 ? 12.43 -5.82 2.346 1 96.25 384 SER A C 1
ATOM 3091 O O . SER A 1 384 ? 11.57 -5.215 1.713 1 96.25 384 SER A O 1
ATOM 3093 N N . PHE A 1 385 ? 12.594 -5.668 3.652 1 95.62 385 PHE A N 1
ATOM 3094 C CA . PHE A 1 385 ? 11.797 -4.758 4.461 1 95.62 385 PHE A CA 1
ATOM 3095 C C . PHE A 1 385 ? 11.875 -3.336 3.918 1 95.62 385 PHE A C 1
ATOM 3097 O O . PHE A 1 385 ? 10.867 -2.627 3.871 1 95.62 385 PHE A O 1
ATOM 3104 N N . GLN A 1 386 ? 12.961 -3.014 3.365 1 92.5 386 GLN A N 1
ATOM 3105 C CA . GLN A 1 386 ? 13.211 -1.641 2.936 1 92.5 386 GLN A CA 1
ATOM 3106 C C . GLN A 1 386 ? 12.922 -1.471 1.446 1 92.5 386 GLN A C 1
ATOM 3108 O O . GLN A 1 386 ? 12.477 -0.408 1.012 1 92.5 386 GLN A O 1
ATOM 3113 N N . HIS A 1 387 ? 13.156 -2.582 0.678 1 92.12 387 HIS A N 1
ATOM 3114 C CA . HIS A 1 387 ? 13.305 -2.285 -0.743 1 92.12 387 HIS A CA 1
ATOM 3115 C C . HIS A 1 387 ? 12.328 -3.107 -1.579 1 92.12 387 HIS A C 1
ATOM 3117 O O . HIS A 1 387 ? 12.055 -2.768 -2.732 1 92.12 387 HIS A O 1
ATOM 3123 N N . ALA A 1 388 ? 11.945 -4.246 -1.076 1 96.31 388 ALA A N 1
ATOM 3124 C CA . ALA A 1 388 ? 10.992 -5.023 -1.87 1 96.31 388 ALA A CA 1
ATOM 3125 C C . ALA A 1 388 ? 9.656 -4.297 -1.998 1 96.31 388 ALA A C 1
ATOM 3127 O O . ALA A 1 388 ? 9.18 -3.689 -1.036 1 96.31 388 ALA A O 1
ATOM 3128 N N . TRP A 1 389 ? 9.102 -4.332 -3.156 1 97.44 389 TRP A N 1
ATOM 3129 C CA . TRP A 1 389 ? 7.844 -3.631 -3.373 1 97.44 389 TRP A CA 1
ATOM 3130 C C . TRP A 1 389 ? 6.73 -4.609 -3.74 1 97.44 389 TRP A C 1
ATOM 3132 O O . TRP A 1 389 ? 6.953 -5.555 -4.496 1 97.44 389 TRP A O 1
ATOM 3142 N N . HIS A 1 390 ? 5.547 -4.391 -3.227 1 96.94 390 HIS A N 1
ATOM 3143 C CA . HIS A 1 390 ? 4.426 -5.309 -3.389 1 96.94 390 HIS A CA 1
ATOM 3144 C C . HIS A 1 390 ? 3.244 -4.625 -4.07 1 96.94 390 HIS A C 1
ATOM 3146 O O . HIS A 1 390 ? 2.822 -3.545 -3.652 1 96.94 390 HIS A O 1
ATOM 3152 N N . TYR A 1 391 ? 2.76 -5.262 -5.121 1 97.31 391 TYR A N 1
ATOM 3153 C CA . TYR A 1 391 ? 1.563 -4.793 -5.809 1 97.31 391 TYR A CA 1
ATOM 3154 C C . TYR A 1 391 ? 0.422 -5.789 -5.664 1 97.31 391 TYR A C 1
ATOM 3156 O O . TYR A 1 391 ? 0.586 -6.977 -5.953 1 97.31 391 TYR A O 1
ATOM 3164 N N . ASN A 1 392 ? -0.643 -5.383 -5.137 1 96.75 392 ASN A N 1
ATOM 3165 C CA . ASN A 1 392 ? -1.905 -6.109 -5.227 1 96.75 392 ASN A CA 1
ATOM 3166 C C . ASN A 1 392 ? -2.838 -5.484 -6.262 1 96.75 392 ASN A C 1
ATOM 3168 O O . ASN A 1 392 ? -3.338 -4.375 -6.062 1 96.75 392 ASN A O 1
ATOM 3172 N N . ILE A 1 393 ? -3.076 -6.238 -7.273 1 96.88 393 ILE A N 1
ATOM 3173 C CA . ILE A 1 393 ? -3.791 -5.695 -8.422 1 96.88 393 ILE A CA 1
ATOM 3174 C C . ILE A 1 393 ? -5.289 -5.957 -8.273 1 96.88 393 ILE A C 1
ATOM 3176 O O . ILE A 1 393 ? -5.703 -7.082 -7.984 1 96.88 393 ILE A O 1
ATOM 3180 N N . CYS A 1 394 ? -6.086 -4.926 -8.398 1 94 394 CYS A N 1
ATOM 3181 C CA . CYS A 1 394 ? -7.535 -5.09 -8.344 1 94 394 CYS A CA 1
ATOM 3182 C C . CYS A 1 394 ? -8.062 -5.738 -9.617 1 94 394 CYS A C 1
ATOM 3184 O O . CYS A 1 394 ? -7.309 -5.945 -10.57 1 94 394 CYS A O 1
ATOM 3186 N N . ASP A 1 395 ? -9.312 -6.023 -9.633 1 93.19 395 ASP A N 1
ATOM 3187 C CA . ASP A 1 395 ? -9.961 -6.633 -10.789 1 93.19 395 ASP A CA 1
ATOM 3188 C C . ASP A 1 395 ? -9.711 -5.812 -12.055 1 93.19 395 ASP A C 1
ATOM 3190 O O . ASP A 1 395 ? -9.711 -4.582 -12.008 1 93.19 395 ASP A O 1
ATOM 3194 N N . VAL A 1 396 ? -9.523 -6.477 -13.141 1 94.31 396 VAL A N 1
ATOM 3195 C CA . VAL A 1 396 ? -9.172 -5.844 -14.406 1 94.31 396 VAL A CA 1
ATOM 3196 C C . VAL A 1 396 ? -10.242 -4.82 -14.789 1 94.31 396 VAL A C 1
ATOM 3198 O O . VAL A 1 396 ? -9.945 -3.822 -15.445 1 94.31 396 VAL A O 1
ATOM 3201 N N . GLY A 1 397 ? -11.422 -5.012 -14.352 1 92.06 397 GLY A N 1
ATOM 3202 C CA . GLY A 1 397 ? -12.484 -4.051 -14.609 1 92.06 397 GLY A CA 1
ATOM 3203 C C . GLY A 1 397 ? -12.344 -2.783 -13.781 1 92.06 397 GLY A C 1
ATOM 3204 O O . GLY A 1 397 ? -12.969 -1.765 -14.094 1 92.06 397 GLY A O 1
ATOM 3205 N N . CYS A 1 398 ? -11.492 -2.84 -12.773 1 93.69 398 CYS A N 1
ATOM 3206 C CA . CYS A 1 398 ? -11.398 -1.724 -11.836 1 93.69 398 CYS A CA 1
ATOM 3207 C C . CYS A 1 398 ? -10.07 -0.991 -11.992 1 93.69 398 CYS A C 1
ATOM 3209 O O . CYS A 1 398 ? -9.922 0.139 -11.523 1 93.69 398 CYS A O 1
ATOM 3211 N N . GLY A 1 399 ? -9.141 -1.653 -12.641 1 94.94 399 GLY A N 1
ATOM 3212 C CA . GLY A 1 399 ? -7.875 -0.941 -12.766 1 94.94 399 GLY A CA 1
ATOM 3213 C C . GLY A 1 399 ? -6.777 -1.776 -13.398 1 94.94 399 GLY A C 1
ATOM 3214 O O . GLY A 1 399 ? -6.996 -2.939 -13.742 1 94.94 399 GLY A O 1
ATOM 3215 N N . SER A 1 400 ? -5.613 -1.142 -13.648 1 96.88 400 SER A N 1
ATOM 3216 C CA . SER A 1 400 ? -4.434 -1.758 -14.25 1 96.88 400 SER A CA 1
ATOM 3217 C C . SER A 1 400 ? -3.154 -1.09 -13.766 1 96.88 400 SER A C 1
ATOM 3219 O O . SER A 1 400 ? -3.16 0.089 -13.406 1 96.88 400 SER A O 1
ATOM 3221 N N . LEU A 1 401 ? -2.139 -1.856 -13.695 1 98.31 401 LEU A N 1
ATOM 3222 C CA . LEU A 1 401 ? -0.813 -1.364 -13.336 1 98.31 401 LEU A CA 1
ATOM 3223 C C . LEU A 1 401 ? 0.124 -1.414 -14.539 1 98.31 401 LEU A C 1
ATOM 3225 O O . LEU A 1 401 ? 0.286 -2.465 -15.164 1 98.31 401 LEU A O 1
ATOM 3229 N N . ILE A 1 402 ? 0.689 -0.338 -14.898 1 98.75 402 ILE A N 1
ATOM 3230 C CA . ILE A 1 402 ? 1.666 -0.269 -15.977 1 98.75 402 ILE A CA 1
ATOM 3231 C C . ILE A 1 402 ? 3.059 -0.023 -15.398 1 98.75 402 ILE A C 1
ATOM 3233 O O . ILE A 1 402 ? 3.279 0.965 -14.695 1 98.75 402 ILE A O 1
ATOM 3237 N N . LEU A 1 403 ? 3.938 -0.894 -15.641 1 98.44 403 LEU A N 1
ATOM 3238 C CA . LEU A 1 403 ? 5.348 -0.747 -15.297 1 98.44 403 LEU A CA 1
ATOM 3239 C C . LEU A 1 403 ? 6.195 -0.546 -16.547 1 98.44 403 LEU A C 1
ATOM 3241 O O . LEU A 1 403 ? 6.039 -1.271 -17.531 1 98.44 403 LEU A O 1
ATOM 3245 N N . GLU A 1 404 ? 7.02 0.428 -16.516 1 97.25 404 GLU A N 1
ATOM 3246 C CA . GLU A 1 404 ? 7.883 0.718 -17.656 1 97.25 404 GLU A CA 1
ATOM 3247 C C . GLU A 1 404 ? 9.352 0.722 -17.25 1 97.25 404 GLU A C 1
ATOM 3249 O O . GLU A 1 404 ? 9.773 1.527 -16.406 1 97.25 404 GLU A O 1
ATOM 3254 N N . LEU A 1 405 ? 10.023 -0.149 -17.781 1 95.19 405 LEU A N 1
ATOM 3255 C CA . LEU A 1 405 ? 11.469 -0.17 -17.578 1 95.19 405 LEU A CA 1
ATOM 3256 C C . LEU A 1 405 ? 12.18 0.626 -18.672 1 95.19 405 LEU A C 1
ATOM 3258 O O . LEU A 1 405 ? 12.07 0.296 -19.844 1 95.19 405 LEU A O 1
ATOM 3262 N N . ASP A 1 406 ? 12.773 1.722 -18.281 1 91.38 406 ASP A N 1
ATOM 3263 C CA . ASP A 1 406 ? 13.516 2.584 -19.188 1 91.38 406 ASP A CA 1
ATOM 3264 C C . ASP A 1 406 ? 14.898 2.918 -18.625 1 91.38 406 ASP A C 1
ATOM 3266 O O . ASP A 1 406 ? 15.008 3.574 -17.594 1 91.38 406 ASP A O 1
ATOM 3270 N N . ASN A 1 407 ? 15.953 2.498 -19.266 1 87.88 407 ASN A N 1
ATOM 3271 C CA . ASN A 1 407 ? 17.328 2.75 -18.859 1 87.88 407 ASN A CA 1
ATOM 3272 C C . ASN A 1 407 ? 17.578 2.336 -17.406 1 87.88 407 ASN A C 1
ATOM 3274 O O . ASN A 1 407 ? 18.109 3.111 -16.625 1 87.88 407 ASN A O 1
ATOM 3278 N N . GLY A 1 408 ? 17 1.223 -17.078 1 89.44 408 GLY A N 1
ATOM 3279 C CA . GLY A 1 408 ? 17.25 0.642 -15.766 1 89.44 408 GLY A CA 1
ATOM 3280 C C . GLY A 1 408 ? 16.281 1.123 -14.703 1 89.44 408 GLY A C 1
ATOM 3281 O O . GLY A 1 408 ? 16.266 0.599 -13.586 1 89.44 408 GLY A O 1
ATOM 3282 N N . THR A 1 409 ? 15.469 2.088 -15 1 93.38 409 THR A N 1
ATOM 3283 C CA . THR A 1 409 ? 14.516 2.625 -14.039 1 93.38 409 THR A CA 1
ATOM 3284 C C . THR A 1 409 ? 13.125 2.053 -14.281 1 93.38 409 THR A C 1
ATOM 3286 O O . THR A 1 409 ? 12.625 2.084 -15.414 1 93.38 409 THR A O 1
ATOM 3289 N N . MET A 1 410 ? 12.562 1.509 -13.227 1 95.94 410 MET A N 1
ATOM 3290 C CA . MET A 1 410 ? 11.227 0.923 -13.336 1 95.94 410 MET A CA 1
ATOM 3291 C C . MET A 1 410 ? 10.156 1.92 -12.898 1 95.94 410 MET A C 1
ATOM 3293 O O . MET A 1 410 ? 9.891 2.072 -11.711 1 95.94 410 MET A O 1
ATOM 3297 N N . LYS A 1 411 ? 9.492 2.479 -13.844 1 97.12 411 LYS A N 1
ATOM 3298 C CA . LYS A 1 411 ? 8.438 3.457 -13.586 1 97.12 411 LYS A CA 1
ATOM 3299 C C . LYS A 1 411 ? 7.102 2.771 -13.32 1 97.12 411 LYS A C 1
ATOM 3301 O O . LYS A 1 411 ? 6.848 1.678 -13.836 1 97.12 411 LYS A O 1
ATOM 3306 N N . MET A 1 412 ? 6.32 3.395 -12.5 1 97.88 412 MET A N 1
ATOM 3307 C CA . MET A 1 412 ? 5.012 2.848 -12.156 1 97.88 412 MET A CA 1
ATOM 3308 C C . MET A 1 412 ? 3.898 3.814 -12.547 1 97.88 412 MET A C 1
ATOM 3310 O O . MET A 1 412 ? 4.008 5.02 -12.32 1 97.88 412 MET A O 1
ATOM 3314 N N . ASN A 1 413 ? 2.893 3.34 -13.125 1 98.25 413 ASN A N 1
ATOM 3315 C CA . ASN A 1 413 ? 1.617 4.012 -13.352 1 98.25 413 ASN A CA 1
ATOM 3316 C C . ASN A 1 413 ? 0.439 3.121 -12.969 1 98.25 413 ASN A C 1
ATOM 3318 O O . ASN A 1 413 ? 0.079 2.209 -13.719 1 98.25 413 ASN A O 1
ATOM 3322 N N . ALA A 1 414 ? -0.108 3.396 -11.82 1 97.88 414 ALA A N 1
ATOM 3323 C CA . ALA A 1 414 ? -1.238 2.615 -11.32 1 97.88 414 ALA A CA 1
ATOM 3324 C C . ALA A 1 414 ? -2.553 3.367 -11.523 1 97.88 414 ALA A C 1
ATOM 3326 O O . ALA A 1 414 ? -2.738 4.457 -10.977 1 97.88 414 ALA A O 1
ATOM 3327 N N . ILE A 1 415 ? -3.475 2.762 -12.258 1 97.62 415 ILE A N 1
ATOM 3328 C CA . ILE A 1 415 ? -4.75 3.396 -12.578 1 97.62 415 ILE A CA 1
ATOM 3329 C C . ILE A 1 415 ? -5.898 2.557 -12.031 1 97.62 415 ILE A C 1
ATOM 3331 O O . ILE A 1 415 ? -5.938 1.34 -12.227 1 97.62 415 ILE A O 1
ATOM 3335 N N . SER A 1 416 ? -6.801 3.164 -11.305 1 96.94 416 SER A N 1
ATOM 3336 C CA . SER A 1 416 ? -7.961 2.475 -10.75 1 96.94 416 SER A CA 1
ATOM 3337 C C . SER A 1 416 ? -9.211 3.338 -10.844 1 96.94 416 SER A C 1
ATOM 3339 O O . SER A 1 416 ? -9.141 4.562 -10.727 1 96.94 416 SER A O 1
ATOM 3341 N N . LYS A 1 417 ? -10.328 2.76 -11 1 95.06 417 LYS A N 1
ATOM 3342 C CA . LYS A 1 417 ? -11.609 3.467 -11.07 1 95.06 417 LYS A CA 1
ATOM 3343 C C . LYS A 1 417 ? -12.023 3.992 -9.703 1 95.06 417 LYS A C 1
ATOM 3345 O O . LYS A 1 417 ? -12.703 5.016 -9.602 1 95.06 417 LYS A O 1
ATOM 3350 N N . GLY A 1 418 ? -11.633 3.232 -8.703 1 93.88 418 GLY A N 1
ATOM 3351 C CA . GLY A 1 418 ? -11.773 3.721 -7.34 1 93.88 418 GLY A CA 1
ATOM 3352 C C . GLY A 1 418 ? -13.18 3.586 -6.797 1 93.88 418 GLY A C 1
ATOM 3353 O O . GLY A 1 418 ? -13.992 2.838 -7.344 1 93.88 418 GLY A O 1
ATOM 3354 N N . PHE A 1 419 ? -13.469 4.301 -5.688 1 93.25 419 PHE A N 1
ATOM 3355 C CA . PHE A 1 419 ? -14.719 4.211 -4.938 1 93.25 419 PHE A CA 1
ATOM 3356 C C . PHE A 1 419 ? -15.789 5.098 -5.562 1 93.25 419 PHE A C 1
ATOM 3358 O O . PHE A 1 419 ? -15.492 6.191 -6.047 1 93.25 419 PHE A O 1
ATOM 3365 N N . ASN A 1 420 ? -16.969 4.586 -5.488 1 92.25 420 ASN A N 1
ATOM 3366 C CA . ASN A 1 420 ? -18.141 5.367 -5.863 1 92.25 420 ASN A CA 1
ATOM 3367 C C . ASN A 1 420 ? -18.859 5.93 -4.641 1 92.25 420 ASN A C 1
ATOM 3369 O O . ASN A 1 420 ? -19.375 5.176 -3.812 1 92.25 420 ASN A O 1
ATOM 3373 N N . PHE A 1 421 ? -18.938 7.258 -4.508 1 92.06 421 PHE A N 1
ATOM 3374 C CA . PHE A 1 421 ? -19.516 7.914 -3.344 1 92.06 421 PHE A CA 1
ATOM 3375 C C . PHE A 1 421 ? -20.906 8.453 -3.664 1 92.06 421 PHE A C 1
ATOM 3377 O O . PHE A 1 421 ? -21.484 9.195 -2.867 1 92.06 421 PHE A O 1
ATOM 3384 N N . SER A 1 422 ? -21.484 8.086 -4.703 1 88 422 SER A N 1
ATOM 3385 C CA . SER A 1 422 ? -22.766 8.625 -5.137 1 88 422 SER A CA 1
ATOM 3386 C C . SER A 1 422 ? -23.875 8.273 -4.152 1 88 422 SER A C 1
ATOM 3388 O O . SER A 1 422 ? -24.906 8.953 -4.082 1 88 422 SER A O 1
ATOM 3390 N N . PHE A 1 423 ? -23.656 7.211 -3.447 1 86.06 423 PHE A N 1
ATOM 3391 C CA . PHE A 1 423 ? -24.672 6.781 -2.494 1 86.06 423 PHE A CA 1
ATOM 3392 C C . PHE A 1 423 ? -24.859 7.82 -1.393 1 86.06 423 PHE A C 1
ATOM 3394 O O . PHE A 1 423 ? -25.875 7.832 -0.703 1 86.06 423 PHE A O 1
ATOM 3401 N N . ARG A 1 424 ? -23.938 8.711 -1.207 1 87.12 424 ARG A N 1
ATOM 3402 C CA . ARG A 1 424 ? -24.016 9.734 -0.172 1 87.12 424 ARG A CA 1
ATOM 3403 C C . ARG A 1 424 ? -24.828 10.938 -0.651 1 87.12 424 ARG A C 1
ATOM 3405 O O . ARG A 1 424 ? -25.188 11.812 0.142 1 87.12 424 ARG A O 1
ATOM 3412 N N . LYS A 1 425 ? -25.078 11.016 -1.953 1 74.69 425 LYS A N 1
ATOM 3413 C CA . LYS A 1 425 ? -25.812 12.141 -2.52 1 74.69 425 LYS A CA 1
ATOM 3414 C C . LYS A 1 425 ? -27.297 12.062 -2.174 1 74.69 425 LYS A C 1
ATOM 3416 O O . LYS A 1 425 ? -27.984 13.078 -2.168 1 74.69 425 LYS A O 1
ATOM 3421 N N . GLU A 1 426 ? -27.766 10.859 -1.892 1 64.62 426 GLU A N 1
ATOM 3422 C CA . GLU A 1 426 ? -29.188 10.68 -1.615 1 64.62 426 GLU A CA 1
ATOM 3423 C C . GLU A 1 426 ? -29.5 10.953 -0.146 1 64.62 426 GLU A C 1
ATOM 3425 O O . GLU A 1 426 ? -28.672 10.719 0.727 1 64.62 426 GLU A O 1
ATOM 3430 N N . MET B 1 1 ? -13.969 39.531 14.125 1 26.78 1 MET B N 1
ATOM 3431 C CA . MET B 1 1 ? -14.438 38.719 13.016 1 26.78 1 MET B CA 1
ATOM 3432 C C . MET B 1 1 ? -14.188 37.219 13.305 1 26.78 1 MET B C 1
ATOM 3434 O O . MET B 1 1 ? -13.062 36.844 13.609 1 26.78 1 MET B O 1
ATOM 3438 N N . THR B 1 2 ? -14.992 36.406 13.859 1 36.28 2 THR B N 1
ATOM 3439 C CA . THR B 1 2 ? -14.945 35.031 14.25 1 36.28 2 THR B CA 1
ATOM 3440 C C . THR B 1 2 ? -14.25 34.188 13.18 1 36.28 2 THR B C 1
ATOM 3442 O O . THR B 1 2 ? -14.656 34.188 12.016 1 36.28 2 THR B O 1
ATOM 3445 N N . MET B 1 3 ? -12.953 34.125 13.242 1 46.41 3 MET B N 1
ATOM 3446 C CA . MET B 1 3 ? -12.141 33.406 12.25 1 46.41 3 MET B CA 1
ATOM 3447 C C . MET B 1 3 ? -12.859 32.188 11.734 1 46.41 3 MET B C 1
ATOM 3449 O O . MET B 1 3 ? -13.305 31.344 12.523 1 46.41 3 MET B O 1
ATOM 3453 N N . GLU B 1 4 ? -13.438 32.188 10.625 1 60.59 4 GLU B N 1
ATOM 3454 C CA . GLU B 1 4 ? -14.188 31.141 9.961 1 60.59 4 GLU B CA 1
ATOM 3455 C C . GLU B 1 4 ? -13.406 29.828 9.945 1 60.59 4 GLU B C 1
ATOM 3457 O O . GLU B 1 4 ? -12.297 29.766 9.414 1 60.59 4 GLU B O 1
ATOM 3462 N N . THR B 1 5 ? -13.703 28.891 10.805 1 71.88 5 THR B N 1
ATOM 3463 C CA . THR B 1 5 ? -13.141 27.562 11.016 1 71.88 5 THR B CA 1
ATOM 3464 C C . THR B 1 5 ? -13.172 26.75 9.727 1 71.88 5 THR B C 1
ATOM 3466 O O . THR B 1 5 ? -12.305 25.906 9.5 1 71.88 5 THR B O 1
ATOM 3469 N N . VAL B 1 6 ? -14.078 27.188 8.812 1 81.88 6 VAL B N 1
ATOM 3470 C CA . VAL B 1 6 ? -14.219 26.422 7.586 1 81.88 6 VAL B CA 1
ATOM 3471 C C . VAL B 1 6 ? -14.258 27.359 6.383 1 81.88 6 VAL B C 1
ATOM 3473 O O . VAL B 1 6 ? -15.008 28.344 6.375 1 81.88 6 VAL B O 1
ATOM 3476 N N . ARG B 1 7 ? -13.406 27.156 5.504 1 85.12 7 ARG B N 1
ATOM 3477 C CA . ARG B 1 7 ? -13.406 27.891 4.246 1 85.12 7 ARG B CA 1
ATOM 3478 C C . ARG B 1 7 ? -13.93 27.031 3.104 1 85.12 7 ARG B C 1
ATOM 3480 O O . ARG B 1 7 ? -13.484 25.891 2.916 1 85.12 7 ARG B O 1
ATOM 3487 N N . THR B 1 8 ? -14.852 27.547 2.359 1 83.94 8 THR B N 1
ATOM 3488 C CA . THR B 1 8 ? -15.469 26.781 1.277 1 83.94 8 THR B CA 1
ATOM 3489 C C . THR B 1 8 ? -15.094 27.375 -0.079 1 83.94 8 THR B C 1
ATOM 3491 O O . THR B 1 8 ? -15.172 28.594 -0.274 1 83.94 8 THR B O 1
ATOM 3494 N N . HIS B 1 9 ? -14.562 26.594 -0.838 1 87.44 9 HIS B N 1
ATOM 3495 C CA . HIS B 1 9 ? -14.289 26.938 -2.229 1 87.44 9 HIS B CA 1
ATOM 3496 C C . HIS B 1 9 ? -15.273 26.25 -3.17 1 87.44 9 HIS B C 1
ATOM 3498 O O . HIS B 1 9 ? -15.312 25.031 -3.248 1 87.44 9 HIS B O 1
ATOM 3504 N N . VAL B 1 10 ? -16 27 -3.951 1 85.19 10 VAL B N 1
ATOM 3505 C CA . VAL B 1 10 ? -17.062 26.453 -4.793 1 85.19 10 VAL B CA 1
ATOM 3506 C C . VAL B 1 10 ? -16.562 26.344 -6.234 1 85.19 10 VAL B C 1
ATOM 3508 O O . VAL B 1 10 ? -16.047 27.328 -6.789 1 85.19 10 VAL B O 1
ATOM 3511 N N . LEU B 1 11 ? -16.625 25.125 -6.703 1 85.88 11 LEU B N 1
ATOM 3512 C CA . LEU B 1 11 ? -16.344 24.875 -8.109 1 85.88 11 LEU B CA 1
ATOM 3513 C C . LEU B 1 11 ? -17.609 24.484 -8.859 1 85.88 11 LEU B C 1
ATOM 3515 O O . LEU B 1 11 ? -18.359 23.594 -8.414 1 85.88 11 LEU B O 1
ATOM 3519 N N . GLU B 1 12 ? -17.953 25.078 -9.93 1 80.62 12 GLU B N 1
ATOM 3520 C CA . GLU B 1 12 ? -19.203 24.844 -10.664 1 80.62 12 GLU B CA 1
ATOM 3521 C C . GLU B 1 12 ? -19.094 23.641 -11.586 1 80.62 12 GLU B C 1
ATOM 3523 O O . GLU B 1 12 ? -20.078 23.219 -12.188 1 80.62 12 GLU B O 1
ATOM 3528 N N . GLN B 1 13 ? -18.109 22.953 -11.539 1 81.25 13 GLN B N 1
ATOM 3529 C CA . GLN B 1 13 ? -17.891 21.844 -12.453 1 81.25 13 GLN B CA 1
ATOM 3530 C C . GLN B 1 13 ? -18.391 20.531 -11.844 1 81.25 13 GLN B C 1
ATOM 3532 O O . GLN B 1 13 ? -18.609 20.438 -10.633 1 81.25 13 GLN B O 1
ATOM 3537 N N . HIS B 1 14 ? -18.75 19.547 -12.797 1 79.44 14 HIS B N 1
ATOM 3538 C CA . HIS B 1 14 ? -19.266 18.25 -12.375 1 79.44 14 HIS B CA 1
ATOM 3539 C C . HIS B 1 14 ? -18.141 17.328 -11.898 1 79.44 14 HIS B C 1
ATOM 3541 O O . HIS B 1 14 ? -18.375 16.406 -11.133 1 79.44 14 HIS B O 1
ATOM 3547 N N . GLY B 1 15 ? -16.922 17.562 -12.227 1 88.56 15 GLY B N 1
ATOM 3548 C CA . GLY B 1 15 ? -15.766 16.766 -11.844 1 88.56 15 GLY B CA 1
ATOM 3549 C C . GLY B 1 15 ? -14.562 17.609 -11.453 1 88.56 15 GLY B C 1
ATOM 3550 O O . GLY B 1 15 ? -14.523 18.812 -11.727 1 88.56 15 GLY B O 1
ATOM 3551 N N . ILE B 1 16 ? -13.766 17.016 -10.633 1 94.94 16 ILE B N 1
ATOM 3552 C CA . ILE B 1 16 ? -12.586 17.734 -10.18 1 94.94 16 ILE B CA 1
ATOM 3553 C C . ILE B 1 16 ? -11.344 16.859 -10.32 1 94.94 16 ILE B C 1
ATOM 3555 O O . ILE B 1 16 ? -11.414 15.641 -10.117 1 94.94 16 ILE B O 1
ATOM 3559 N N . VAL B 1 17 ? -10.266 17.438 -10.719 1 97.56 17 VAL B N 1
ATOM 3560 C CA . VAL B 1 17 ? -8.969 16.781 -10.75 1 97.56 17 VAL B CA 1
ATOM 3561 C C . VAL B 1 17 ? -8.094 17.281 -9.609 1 97.56 17 VAL B C 1
ATOM 3563 O O . VAL B 1 17 ? -7.848 18.5 -9.508 1 97.56 17 VAL B O 1
ATOM 3566 N N . ILE B 1 18 ? -7.688 16.406 -8.75 1 98.38 18 ILE B N 1
ATOM 3567 C CA . ILE B 1 18 ? -6.863 16.75 -7.598 1 98.38 18 ILE B CA 1
ATOM 3568 C C . ILE B 1 18 ? -5.457 16.188 -7.785 1 98.38 18 ILE B C 1
ATOM 3570 O O . ILE B 1 18 ? -5.281 14.969 -7.934 1 98.38 18 ILE B O 1
ATOM 3574 N N . LEU B 1 19 ? -4.516 17.047 -7.812 1 98.81 19 LEU B N 1
ATOM 3575 C CA . LEU B 1 19 ? -3.121 16.625 -7.84 1 98.81 19 LEU B CA 1
ATOM 3576 C C . LEU B 1 19 ? -2.529 16.609 -6.434 1 98.81 19 LEU B C 1
ATOM 3578 O O . LEU B 1 19 ? -2.6 17.609 -5.715 1 98.81 19 LEU B O 1
ATOM 3582 N N . CYS B 1 20 ? -2.02 15.453 -5.988 1 98.69 20 CYS B N 1
ATOM 3583 C CA . CYS B 1 20 ? -1.387 15.336 -4.68 1 98.69 20 CYS B CA 1
ATOM 3584 C C . CYS B 1 20 ? 0.122 15.172 -4.816 1 98.69 20 CYS B C 1
ATOM 3586 O O . CYS B 1 20 ? 0.594 14.266 -5.512 1 98.69 20 CYS B O 1
ATOM 3588 N N . VAL B 1 21 ? 0.883 15.992 -4.172 1 98.06 21 VAL B N 1
ATOM 3589 C CA . VAL B 1 21 ? 2.34 15.953 -4.215 1 98.06 21 VAL B CA 1
ATOM 3590 C C . VAL B 1 21 ? 2.906 16.141 -2.811 1 98.06 21 VAL B C 1
ATOM 3592 O O . VAL B 1 21 ? 2.182 16.531 -1.889 1 98.06 21 VAL B O 1
ATOM 3595 N N . ALA B 1 22 ? 4.164 15.82 -2.666 1 97.5 22 ALA B N 1
ATOM 3596 C CA . ALA B 1 22 ? 4.781 15.93 -1.347 1 97.5 22 ALA B CA 1
ATOM 3597 C C . ALA B 1 22 ? 6.184 16.516 -1.443 1 97.5 22 ALA B C 1
ATOM 3599 O O . ALA B 1 22 ? 6.879 16.328 -2.443 1 97.5 22 ALA B O 1
ATOM 3600 N N . ASP B 1 23 ? 6.555 17.281 -0.471 1 96.62 23 ASP B N 1
ATOM 3601 C CA . ASP B 1 23 ? 7.918 17.734 -0.231 1 96.62 23 ASP B CA 1
ATOM 3602 C C . ASP B 1 23 ? 8.43 18.578 -1.396 1 96.62 23 ASP B C 1
ATOM 3604 O O . ASP B 1 23 ? 9.469 18.281 -1.978 1 96.62 23 ASP B O 1
ATOM 3608 N N . VAL B 1 24 ? 7.758 19.641 -1.597 1 97.38 24 VAL B N 1
ATOM 3609 C CA . VAL B 1 24 ? 8.203 20.594 -2.607 1 97.38 24 VAL B CA 1
ATOM 3610 C C . VAL B 1 24 ? 9.422 21.359 -2.088 1 97.38 24 VAL B C 1
ATOM 3612 O O . VAL B 1 24 ? 10.219 21.875 -2.875 1 97.38 24 VAL B O 1
ATOM 3615 N N . ARG B 1 25 ? 9.562 21.578 -0.845 1 96.75 25 ARG B N 1
ATOM 3616 C CA . ARG B 1 25 ? 10.727 22.078 -0.111 1 96.75 25 ARG B CA 1
ATOM 3617 C C . ARG B 1 25 ? 11.18 23.422 -0.644 1 96.75 25 ARG B C 1
ATOM 3619 O O . ARG B 1 25 ? 12.359 23.609 -0.954 1 96.75 25 ARG B O 1
ATOM 3626 N N . GLY B 1 26 ? 10.195 24.312 -0.81 1 97.94 26 GLY B N 1
ATOM 3627 C CA . GLY B 1 26 ? 10.523 25.688 -1.13 1 97.94 26 GLY B CA 1
ATOM 3628 C C . GLY B 1 26 ? 10.484 25.984 -2.617 1 97.94 26 GLY B C 1
ATOM 3629 O O . GLY B 1 26 ? 10.477 27.156 -3.027 1 97.94 26 GLY B O 1
ATOM 3630 N N . ASN B 1 27 ? 10.57 24.938 -3.443 1 98 27 ASN B N 1
ATOM 3631 C CA . ASN B 1 27 ? 10.438 25.109 -4.887 1 98 27 ASN B CA 1
ATOM 3632 C C . ASN B 1 27 ? 8.977 25.297 -5.297 1 98 27 ASN B C 1
ATOM 3634 O O . ASN B 1 27 ? 8.43 24.469 -6.027 1 98 27 ASN B O 1
ATOM 3638 N N . LEU B 1 28 ? 8.445 26.391 -4.957 1 98.5 28 LEU B N 1
ATOM 3639 C CA . LEU B 1 28 ? 7.004 26.609 -5.031 1 98.5 28 LEU B CA 1
ATOM 3640 C C . LEU B 1 28 ? 6.559 26.812 -6.473 1 98.5 28 LEU B C 1
ATOM 3642 O O . LEU B 1 28 ? 5.426 26.484 -6.836 1 98.5 28 LEU B O 1
ATOM 3646 N N . SER B 1 29 ? 7.355 27.312 -7.309 1 98.31 29 SER B N 1
ATOM 3647 C CA . SER B 1 29 ? 7.023 27.5 -8.719 1 98.31 29 SER B CA 1
ATOM 3648 C C . SER B 1 29 ? 6.738 26.172 -9.414 1 98.31 29 SER B C 1
ATOM 3650 O O . SER B 1 29 ? 6.086 26.141 -10.461 1 98.31 29 SER B O 1
ATOM 3652 N N . LEU B 1 30 ? 7.266 25.156 -8.812 1 98.25 30 LEU B N 1
ATOM 3653 C CA . LEU B 1 30 ? 7.02 23.828 -9.352 1 98.25 30 LEU B CA 1
ATOM 3654 C C . LEU B 1 30 ? 5.523 23.531 -9.414 1 98.25 30 LEU B C 1
ATOM 3656 O O . LEU B 1 30 ? 5.066 22.797 -10.289 1 98.25 30 LEU B O 1
ATOM 3660 N N . PHE B 1 31 ? 4.715 24.125 -8.531 1 98.69 31 PHE B N 1
ATOM 3661 C CA . PHE B 1 31 ? 3.27 23.922 -8.555 1 98.69 31 PHE B CA 1
ATOM 3662 C C . PHE B 1 31 ? 2.689 24.375 -9.891 1 98.69 31 PHE B C 1
ATOM 3664 O O . PHE B 1 31 ? 1.801 23.719 -10.438 1 98.69 31 PHE B O 1
ATOM 3671 N N . ASN B 1 32 ? 3.188 25.453 -10.344 1 98.62 32 ASN B N 1
ATOM 3672 C CA . ASN B 1 32 ? 2.691 25.969 -11.617 1 98.62 32 ASN B CA 1
ATOM 3673 C C . ASN B 1 32 ? 3.109 25.078 -12.781 1 98.62 32 ASN B C 1
ATOM 3675 O O . ASN B 1 32 ? 2.338 24.875 -13.719 1 98.62 32 ASN B O 1
ATOM 3679 N N . GLU B 1 33 ? 4.324 24.578 -12.711 1 98.31 33 GLU B N 1
ATOM 3680 C CA . GLU B 1 33 ? 4.762 23.641 -13.727 1 98.31 33 GLU B CA 1
ATOM 3681 C C . GLU B 1 33 ? 3.877 22.391 -13.742 1 98.31 33 GLU B C 1
ATOM 3683 O O . GLU B 1 33 ? 3.467 21.922 -14.805 1 98.31 33 GLU B O 1
ATOM 3688 N N . LEU B 1 34 ? 3.645 21.875 -12.578 1 98.19 34 LEU B N 1
ATOM 3689 C CA . LEU B 1 34 ? 2.803 20.688 -12.445 1 98.19 34 LEU B CA 1
ATOM 3690 C C . LEU B 1 34 ? 1.375 20.984 -12.891 1 98.19 34 LEU B C 1
ATOM 3692 O O . LEU B 1 34 ? 0.711 20.125 -13.477 1 98.19 34 LEU B O 1
ATOM 3696 N N . ALA B 1 35 ? 0.91 22.188 -12.609 1 98.25 35 ALA B N 1
ATOM 3697 C CA . ALA B 1 35 ? -0.422 22.594 -13.047 1 98.25 35 ALA B CA 1
ATOM 3698 C C . ALA B 1 35 ? -0.525 22.609 -14.57 1 98.25 35 ALA B C 1
ATOM 3700 O O . ALA B 1 35 ? -1.56 22.234 -15.125 1 98.25 35 ALA B O 1
ATOM 3701 N N . ASP B 1 36 ? 0.486 23.016 -15.211 1 98.19 36 ASP B N 1
ATOM 3702 C CA . ASP B 1 36 ? 0.515 23.031 -16.672 1 98.19 36 ASP B CA 1
ATOM 3703 C C . ASP B 1 36 ? 0.535 21.609 -17.234 1 98.19 36 ASP B C 1
ATOM 3705 O O . ASP B 1 36 ? -0.077 21.328 -18.266 1 98.19 36 ASP B O 1
ATOM 3709 N N . GLN B 1 37 ? 1.183 20.797 -16.5 1 97.31 37 GLN B N 1
ATOM 3710 C CA . GLN B 1 37 ? 1.375 19.422 -16.969 1 97.31 37 GLN B CA 1
ATOM 3711 C C . GLN B 1 37 ? 0.11 18.594 -16.781 1 97.31 37 GLN B C 1
ATOM 3713 O O . GLN B 1 37 ? -0.304 17.859 -17.688 1 97.31 37 GLN B O 1
ATOM 3718 N N . TYR B 1 38 ? -0.509 18.688 -15.594 1 97.06 38 TYR B N 1
ATOM 3719 C CA . TYR B 1 38 ? -1.573 17.766 -15.234 1 97.06 38 TYR B CA 1
ATOM 3720 C C . TYR B 1 38 ? -2.934 18.453 -15.273 1 97.06 38 TYR B C 1
ATOM 3722 O O . TYR B 1 38 ? -3.971 17.781 -15.195 1 97.06 38 TYR B O 1
ATOM 3730 N N . HIS B 1 39 ? -3.01 19.75 -15.305 1 97.62 39 HIS B N 1
ATOM 3731 C CA . HIS B 1 39 ? -4.215 20.562 -15.375 1 97.62 39 HIS B CA 1
ATOM 3732 C C . HIS B 1 39 ? -5.168 20.234 -14.227 1 97.62 39 HIS B C 1
ATOM 3734 O O . HIS B 1 39 ? -6.352 19.984 -14.453 1 97.62 39 HIS B O 1
ATOM 3740 N N . PRO B 1 40 ? -4.656 20.297 -13.016 1 97.94 40 PRO B N 1
ATOM 3741 C CA . PRO B 1 40 ? -5.531 20.062 -11.859 1 97.94 40 PRO B CA 1
ATOM 3742 C C . PRO B 1 40 ? -6.418 21.25 -11.539 1 97.94 40 PRO B C 1
ATOM 3744 O O . PRO B 1 40 ? -6.098 22.391 -11.914 1 97.94 40 PRO B O 1
ATOM 3747 N N . ASP B 1 41 ? -7.531 21 -10.891 1 96.94 41 ASP B N 1
ATOM 3748 C CA . ASP B 1 41 ? -8.359 22.062 -10.344 1 96.94 41 ASP B CA 1
ATOM 3749 C C . ASP B 1 41 ? -7.812 22.547 -9.008 1 96.94 41 ASP B C 1
ATOM 3751 O O . ASP B 1 41 ? -7.945 23.719 -8.664 1 96.94 41 ASP B O 1
ATOM 3755 N N . VAL B 1 42 ? -7.238 21.594 -8.242 1 97.5 42 VAL B N 1
ATOM 3756 C CA . VAL B 1 42 ? -6.629 21.922 -6.957 1 97.5 42 VAL B CA 1
ATOM 3757 C C . VAL B 1 42 ? -5.406 21.031 -6.73 1 97.5 42 VAL B C 1
ATOM 3759 O O . VAL B 1 42 ? -5.301 19.953 -7.309 1 97.5 42 VAL B O 1
ATOM 3762 N N . ILE B 1 43 ? -4.492 21.5 -5.953 1 98.69 43 ILE B N 1
ATOM 3763 C CA . ILE B 1 43 ? -3.322 20.719 -5.543 1 98.69 43 ILE B CA 1
ATOM 3764 C C . ILE B 1 43 ? -3.336 20.531 -4.031 1 98.69 43 ILE B C 1
ATOM 3766 O O . ILE B 1 43 ? -3.59 21.484 -3.279 1 98.69 43 ILE B O 1
ATOM 3770 N N . ILE B 1 44 ? -3.186 19.328 -3.588 1 98.75 44 ILE B N 1
ATOM 3771 C CA . ILE B 1 44 ? -2.971 19.031 -2.176 1 98.75 44 ILE B CA 1
ATOM 3772 C C . ILE B 1 44 ? -1.498 18.703 -1.934 1 98.75 44 ILE B C 1
ATOM 3774 O O . ILE B 1 44 ? -0.929 17.828 -2.598 1 98.75 44 ILE B O 1
ATOM 3778 N N . HIS B 1 45 ? -0.875 19.422 -1.07 1 98.69 45 HIS B N 1
ATOM 3779 C CA . HIS B 1 45 ? 0.531 19.188 -0.755 1 98.69 45 HIS B CA 1
ATOM 3780 C C . HIS B 1 45 ? 0.702 18.703 0.68 1 98.69 45 HIS B C 1
ATOM 3782 O O . HIS B 1 45 ? 0.076 19.234 1.6 1 98.69 45 HIS B O 1
ATOM 3788 N N . THR B 1 46 ? 1.476 17.656 0.875 1 98.25 46 THR B N 1
ATOM 3789 C CA . THR B 1 46 ? 1.872 17.188 2.201 1 98.25 46 THR B CA 1
ATOM 3790 C C . THR B 1 46 ? 3.391 17.203 2.344 1 98.25 46 THR B C 1
ATOM 3792 O O . THR B 1 46 ? 4.113 17.375 1.36 1 98.25 46 THR B O 1
ATOM 3795 N N . GLY B 1 47 ? 3.885 17.078 3.535 1 96.88 47 GLY B N 1
ATOM 3796 C CA . GLY B 1 47 ? 5.316 17.109 3.797 1 96.88 47 GLY B CA 1
ATOM 3797 C C . GLY B 1 47 ? 5.871 18.516 3.932 1 96.88 47 GLY B C 1
ATOM 3798 O O . GLY B 1 47 ? 5.16 19.438 4.336 1 96.88 47 GLY B O 1
ATOM 3799 N N . ASN B 1 48 ? 7.172 18.625 3.662 1 96.94 48 ASN B N 1
ATOM 3800 C CA . ASN B 1 48 ? 7.82 19.938 3.785 1 96.94 48 ASN B CA 1
ATOM 3801 C C . ASN B 1 48 ? 7.484 20.844 2.604 1 96.94 48 ASN B C 1
ATOM 3803 O O . ASN B 1 48 ? 7.797 20.516 1.458 1 96.94 48 ASN B O 1
ATOM 3807 N N . PHE B 1 49 ? 6.887 21.969 2.904 1 98.19 49 PHE B N 1
ATOM 3808 C CA . PHE B 1 49 ? 6.402 22.891 1.893 1 98.19 49 PHE B CA 1
ATOM 3809 C C . PHE B 1 49 ? 7.477 23.922 1.535 1 98.19 49 PHE B C 1
ATOM 3811 O O . PHE B 1 49 ? 7.73 24.172 0.355 1 98.19 49 PHE B O 1
ATOM 3818 N N . GLY B 1 50 ? 8.117 24.453 2.502 1 98.19 50 GLY B N 1
ATOM 3819 C CA . GLY B 1 50 ? 9.07 25.531 2.33 1 98.19 50 GLY B CA 1
ATOM 3820 C C . GLY B 1 50 ? 8.617 26.844 2.971 1 98.19 50 GLY B C 1
ATOM 3821 O O . GLY B 1 50 ? 8.852 27.922 2.426 1 98.19 50 GLY B O 1
ATOM 3822 N N . PHE B 1 51 ? 7.938 26.688 4.117 1 98.19 51 PHE B N 1
ATOM 3823 C CA . PHE B 1 51 ? 7.578 27.891 4.875 1 98.19 51 PHE B CA 1
ATOM 3824 C C . PHE B 1 51 ? 8.812 28.516 5.523 1 98.19 51 PHE B C 1
ATOM 3826 O O . PHE B 1 51 ? 8.93 28.531 6.75 1 98.19 51 PHE B O 1
ATOM 3833 N N . LEU B 1 52 ? 9.664 29.047 4.688 1 97.44 52 LEU B N 1
ATOM 3834 C CA . LEU B 1 52 ? 10.93 29.688 5.031 1 97.44 52 LEU B CA 1
ATOM 3835 C C . LEU B 1 52 ? 11.039 31.062 4.363 1 97.44 52 LEU B C 1
ATOM 3837 O O . LEU B 1 52 ? 10.875 31.172 3.146 1 97.44 52 LEU B O 1
ATOM 3841 N N . ASP B 1 53 ? 11.25 32.062 5.113 1 95.19 53 ASP B N 1
ATOM 3842 C CA . ASP B 1 53 ? 11.406 33.406 4.531 1 95.19 53 ASP B CA 1
ATOM 3843 C C . ASP B 1 53 ? 12.867 33.875 4.582 1 95.19 53 ASP B C 1
ATOM 3845 O O . ASP B 1 53 ? 13.766 33.062 4.844 1 95.19 53 ASP B O 1
ATOM 3849 N N . SER B 1 54 ? 13.156 35.125 4.297 1 91.62 54 SER B N 1
ATOM 3850 C CA . SER B 1 54 ? 14.516 35.625 4.125 1 91.62 54 SER B CA 1
ATOM 3851 C C . SER B 1 54 ? 15.273 35.625 5.445 1 91.62 54 SER B C 1
ATOM 3853 O O . SER B 1 54 ? 16.5 35.562 5.457 1 91.62 54 SER B O 1
ATOM 3855 N N . GLU B 1 55 ? 14.594 35.594 6.52 1 92.56 55 GLU B N 1
ATOM 3856 C CA . GLU B 1 55 ? 15.242 35.688 7.824 1 92.56 55 GLU B CA 1
ATOM 3857 C C . GLU B 1 55 ? 15.375 34.312 8.461 1 92.56 55 GLU B C 1
ATOM 3859 O O . GLU B 1 55 ? 15.961 34.156 9.531 1 92.56 55 GLU B O 1
ATOM 3864 N N . SER B 1 56 ? 14.812 33.312 7.812 1 94.75 56 SER B N 1
ATOM 3865 C CA . SER B 1 56 ? 14.75 31.969 8.398 1 94.75 56 SER B CA 1
ATOM 3866 C C . SER B 1 56 ? 16.141 31.391 8.594 1 94.75 56 SER B C 1
ATOM 3868 O O . SER B 1 56 ? 16.406 30.703 9.586 1 94.75 56 SER B O 1
ATOM 3870 N N . ILE B 1 57 ? 17.047 31.672 7.672 1 93.88 57 ILE B N 1
ATOM 3871 C CA . ILE B 1 57 ? 18.406 31.125 7.738 1 93.88 57 ILE B CA 1
ATOM 3872 C C . ILE B 1 57 ? 19.078 31.562 9.031 1 93.88 57 ILE B C 1
ATOM 3874 O O . ILE B 1 57 ? 19.734 30.766 9.703 1 93.88 57 ILE B O 1
ATOM 3878 N N . GLU B 1 58 ? 18.859 32.75 9.391 1 91.19 58 GLU B N 1
ATOM 3879 C CA . GLU B 1 58 ? 19.469 33.281 10.602 1 91.19 58 GLU B CA 1
ATOM 3880 C C . GLU B 1 58 ? 18.797 32.75 11.852 1 91.19 58 GLU B C 1
ATOM 3882 O O . GLU B 1 58 ? 19.453 32.5 12.867 1 91.19 58 GLU B O 1
ATOM 3887 N N . ARG B 1 59 ? 17.531 32.531 11.789 1 91.62 59 ARG B N 1
ATOM 3888 C CA . ARG B 1 59 ? 16.734 32.125 12.945 1 91.62 59 ARG B CA 1
ATOM 3889 C C . ARG B 1 59 ? 16.906 30.656 13.266 1 91.62 59 ARG B C 1
ATOM 3891 O O . ARG B 1 59 ? 16.859 30.25 14.43 1 91.62 59 ARG B O 1
ATOM 3898 N N . ILE B 1 60 ? 17.062 29.828 12.297 1 93.56 60 ILE B N 1
ATOM 3899 C CA . ILE B 1 60 ? 17.016 28.375 12.453 1 93.56 60 ILE B CA 1
ATOM 3900 C C . ILE B 1 60 ? 18.359 27.875 12.992 1 93.56 60 ILE B C 1
ATOM 3902 O O . ILE B 1 60 ? 19.422 28.312 12.539 1 93.56 60 ILE B O 1
ATOM 3906 N N . HIS B 1 61 ? 18.234 27.016 13.984 1 92 61 HIS B N 1
ATOM 3907 C CA . HIS B 1 61 ? 19.422 26.391 14.539 1 92 61 HIS B CA 1
ATOM 3908 C C . HIS B 1 61 ? 20.203 25.625 13.469 1 92 61 HIS B C 1
ATOM 3910 O O . HIS B 1 61 ? 19.609 25.031 12.57 1 92 61 HIS B O 1
ATOM 3916 N N . GLU B 1 62 ? 21.469 25.531 13.617 1 89.5 62 GLU B N 1
ATOM 3917 C CA . GLU B 1 62 ? 22.359 25 12.602 1 89.5 62 GLU B CA 1
ATOM 3918 C C . GLU B 1 62 ? 22.047 23.547 12.297 1 89.5 62 GLU B C 1
ATOM 3920 O O . GLU B 1 62 ? 22.062 23.125 11.133 1 89.5 62 GLU B O 1
ATOM 3925 N N . SER B 1 63 ? 21.781 22.781 13.305 1 88.81 63 SER B N 1
ATOM 3926 C CA . SER B 1 63 ? 21.516 21.359 13.094 1 88.81 63 SER B CA 1
ATOM 3927 C C . SER B 1 63 ? 20.297 21.141 12.211 1 88.81 63 SER B C 1
ATOM 3929 O O . SER B 1 63 ? 20.312 20.297 11.32 1 88.81 63 SER B O 1
ATOM 3931 N N . TYR B 1 64 ? 19.281 21.938 12.445 1 92.81 64 TYR B N 1
ATOM 3932 C CA . TYR B 1 64 ? 18.062 21.844 11.633 1 92.81 64 TYR B CA 1
ATOM 3933 C C . TYR B 1 64 ? 18.312 22.406 10.234 1 92.81 64 TYR B C 1
ATOM 3935 O O . TYR B 1 64 ? 17.812 21.859 9.25 1 92.81 64 TYR B O 1
ATOM 3943 N N . LEU B 1 65 ? 19.062 23.406 10.227 1 93.19 65 LEU B N 1
ATOM 3944 C CA . LEU B 1 65 ? 19.359 24.062 8.953 1 93.19 65 LEU B CA 1
ATOM 3945 C C . LEU B 1 65 ? 20.125 23.125 8.023 1 93.19 65 LEU B C 1
ATOM 3947 O O . LEU B 1 65 ? 19.891 23.125 6.812 1 93.19 65 LEU B O 1
ATOM 3951 N N . ARG B 1 66 ? 20.984 22.344 8.531 1 91.5 66 ARG B N 1
ATOM 3952 C CA . ARG B 1 66 ? 21.75 21.391 7.742 1 91.5 66 ARG B CA 1
ATOM 3953 C C . ARG B 1 66 ? 20.828 20.375 7.07 1 91.5 66 ARG B C 1
ATOM 3955 O O . ARG B 1 66 ? 21.016 20.031 5.902 1 91.5 66 ARG B O 1
ATOM 3962 N N . HIS B 1 67 ? 19.875 19.984 7.781 1 90.06 67 HIS B N 1
ATOM 3963 C CA . HIS B 1 67 ? 18.906 19.031 7.242 1 90.06 67 HIS B CA 1
ATOM 3964 C C . HIS B 1 67 ? 18.094 19.656 6.117 1 90.06 67 HIS B C 1
ATOM 3966 O O . HIS B 1 67 ? 17.859 19.016 5.086 1 90.06 67 HIS B O 1
ATOM 3972 N N . ILE B 1 68 ? 17.688 20.828 6.355 1 94.06 68 ILE B N 1
ATOM 3973 C CA . ILE B 1 68 ? 16.875 21.531 5.367 1 94.06 68 ILE B CA 1
ATOM 3974 C C . ILE B 1 68 ? 17.672 21.734 4.086 1 94.06 68 ILE B C 1
ATOM 3976 O O . ILE B 1 68 ? 17.172 21.484 2.986 1 94.06 68 ILE B O 1
ATOM 3980 N N . VAL B 1 69 ? 18.922 22.078 4.27 1 92.94 69 VAL B N 1
ATOM 3981 C CA . VAL B 1 69 ? 19.781 22.406 3.141 1 92.94 69 VAL B CA 1
ATOM 3982 C C . VAL B 1 69 ? 20.141 21.125 2.377 1 92.94 69 VAL B C 1
ATOM 3984 O O . VAL B 1 69 ? 20.234 21.141 1.147 1 92.94 69 VAL B O 1
ATOM 3987 N N . GLU B 1 70 ? 20.281 20.094 3.053 1 90.56 70 GLU B N 1
ATOM 3988 C CA . GLU B 1 70 ? 20.656 18.828 2.453 1 90.56 70 GLU B CA 1
ATOM 3989 C C . GLU B 1 70 ? 19.641 18.375 1.408 1 90.56 70 GLU B C 1
ATOM 3991 O O . GLU B 1 70 ? 20 17.781 0.393 1 90.56 70 GLU B O 1
ATOM 3996 N N . PHE B 1 71 ? 18.406 18.719 1.599 1 89.56 71 PHE B N 1
ATOM 3997 C CA . PHE B 1 71 ? 17.359 18.219 0.711 1 89.56 71 PHE B CA 1
ATOM 3998 C C . PHE B 1 71 ? 16.75 19.359 -0.11 1 89.56 71 PHE B C 1
ATOM 4000 O O . PHE B 1 71 ? 15.719 19.188 -0.754 1 89.56 71 PHE B O 1
ATOM 4007 N N . SER B 1 72 ? 17.422 20.469 -0.118 1 93.38 72 SER B N 1
ATOM 4008 C CA . SER B 1 72 ? 16.875 21.625 -0.836 1 93.38 72 SER B CA 1
ATOM 4009 C C . SER B 1 72 ? 17.031 21.453 -2.344 1 93.38 72 SER B C 1
ATOM 4011 O O . SER B 1 72 ? 18.141 21.234 -2.838 1 93.38 72 SER B O 1
ATOM 4013 N N . PRO B 1 73 ? 15.945 21.625 -3.07 1 94.25 73 PRO B N 1
ATOM 4014 C CA . PRO B 1 73 ? 16.031 21.547 -4.531 1 94.25 73 PRO B CA 1
ATOM 4015 C C . PRO B 1 73 ? 16.547 22.844 -5.16 1 94.25 73 PRO B C 1
ATOM 4017 O O . PRO B 1 73 ? 16.781 22.891 -6.367 1 94.25 73 PRO B O 1
ATOM 4020 N N . LEU B 1 74 ? 16.734 23.875 -4.379 1 95.44 74 LEU B N 1
ATOM 4021 C CA . LEU B 1 74 ? 17.047 25.188 -4.914 1 95.44 74 LEU B CA 1
ATOM 4022 C C . LEU B 1 74 ? 18.547 25.453 -4.844 1 95.44 74 LEU B C 1
ATOM 4024 O O . LEU B 1 74 ? 19.047 26.375 -5.504 1 95.44 74 LEU B O 1
ATOM 4028 N N . LEU B 1 75 ? 19.234 24.719 -4.047 1 94.62 75 LEU B N 1
ATOM 4029 C CA . LEU B 1 75 ? 20.656 24.938 -3.871 1 94.62 75 LEU B CA 1
ATOM 4030 C C . LEU B 1 75 ? 21.469 24.062 -4.816 1 94.62 75 LEU B C 1
ATOM 4032 O O . LEU B 1 75 ? 21.062 22.938 -5.113 1 94.62 75 LEU B O 1
ATOM 4036 N N . SER B 1 76 ? 22.562 24.531 -5.219 1 93.31 76 SER B N 1
ATOM 4037 C CA . SER B 1 76 ? 23.438 23.766 -6.102 1 93.31 76 SER B CA 1
ATOM 4038 C C . SER B 1 76 ? 24.047 22.578 -5.371 1 93.31 76 SER B C 1
ATOM 4040 O O . SER B 1 76 ? 24.391 22.672 -4.191 1 93.31 76 SER B O 1
ATOM 4042 N N . PRO B 1 77 ? 24.203 21.5 -6.133 1 91.38 77 PRO B N 1
ATOM 4043 C CA . PRO B 1 77 ? 24.812 20.328 -5.516 1 91.38 77 PRO B CA 1
ATOM 4044 C C . PRO B 1 77 ? 26.203 20.609 -4.945 1 91.38 77 PRO B C 1
ATOM 4046 O O . PRO B 1 77 ? 26.562 20.047 -3.908 1 91.38 77 PRO B O 1
ATOM 4049 N N . ASP B 1 78 ? 26.938 21.453 -5.555 1 91.44 78 ASP B N 1
ATOM 4050 C CA . ASP B 1 78 ? 28.281 21.812 -5.086 1 91.44 78 ASP B CA 1
ATOM 4051 C C . ASP B 1 78 ? 28.219 22.5 -3.727 1 91.44 78 ASP B C 1
ATOM 4053 O O . ASP B 1 78 ? 29.031 22.219 -2.848 1 91.44 78 ASP B O 1
ATOM 4057 N N . LEU B 1 79 ? 27.266 23.359 -3.662 1 90.81 79 LEU B N 1
ATOM 4058 C CA . LEU B 1 79 ? 27.109 24.062 -2.393 1 90.81 79 LEU B CA 1
ATOM 4059 C C . LEU B 1 79 ? 26.703 23.094 -1.285 1 90.81 79 LEU B C 1
ATOM 4061 O O . LEU B 1 79 ? 27.219 23.172 -0.167 1 90.81 79 LEU B O 1
ATOM 4065 N N . ILE B 1 80 ? 25.781 22.172 -1.564 1 90.69 80 ILE B N 1
ATOM 4066 C CA . ILE B 1 80 ? 25.328 21.188 -0.592 1 90.69 80 ILE B CA 1
ATOM 4067 C C . ILE B 1 80 ? 26.5 20.328 -0.14 1 90.69 80 ILE B C 1
ATOM 4069 O O . ILE B 1 80 ? 26.656 20.062 1.053 1 90.69 80 ILE B O 1
ATOM 4073 N N . LEU B 1 81 ? 27.312 19.984 -1.093 1 89.5 81 LEU B N 1
ATOM 4074 C CA . LEU B 1 81 ? 28.484 19.188 -0.777 1 89.5 81 LEU B CA 1
ATOM 4075 C C . LEU B 1 81 ? 29.453 19.969 0.123 1 89.5 81 LEU B C 1
ATOM 4077 O O . LEU B 1 81 ? 30 19.406 1.073 1 89.5 81 LEU B O 1
ATOM 4081 N N . LYS B 1 82 ? 29.688 21.172 -0.154 1 87.19 82 LYS B N 1
ATOM 4082 C CA . LYS B 1 82 ? 30.562 22.031 0.658 1 87.19 82 LYS B CA 1
ATOM 4083 C C . LYS B 1 82 ? 30.047 22.125 2.094 1 87.19 82 LYS B C 1
ATOM 4085 O O . LYS B 1 82 ? 30.844 22.078 3.041 1 87.19 82 LYS B O 1
ATOM 4090 N N . ILE B 1 83 ? 28.766 22.25 2.143 1 87 83 ILE B N 1
ATOM 4091 C CA . ILE B 1 83 ? 28.156 22.375 3.461 1 87 83 ILE B CA 1
ATOM 4092 C C . ILE B 1 83 ? 28.297 21.047 4.211 1 87 83 ILE B C 1
ATOM 4094 O O . ILE B 1 83 ? 28.578 21.031 5.414 1 87 83 ILE B O 1
ATOM 4098 N N . SER B 1 84 ? 28.094 19.922 3.525 1 83.25 84 SER B N 1
ATOM 4099 C CA . SER B 1 84 ? 28.203 18.594 4.129 1 83.25 84 SER B CA 1
ATOM 4100 C C . SER B 1 84 ? 29.625 18.359 4.664 1 83.25 84 SER B C 1
ATOM 4102 O O . SER B 1 84 ? 29.797 17.641 5.652 1 83.25 84 SER B O 1
ATOM 4104 N N . GLU B 1 85 ? 30.547 18.938 4.125 1 80.81 85 GLU B N 1
ATOM 4105 C CA . GLU B 1 85 ? 31.953 18.781 4.512 1 80.81 85 GLU B CA 1
ATOM 4106 C C . GLU B 1 85 ? 32.25 19.547 5.785 1 80.81 85 GLU B C 1
ATOM 4108 O O . GLU B 1 85 ? 33.25 19.266 6.461 1 80.81 85 GLU B O 1
ATOM 4113 N N . LEU B 1 86 ? 31.516 20.516 6.008 1 77.19 86 LEU B N 1
ATOM 4114 C CA . LEU B 1 86 ? 31.734 21.281 7.234 1 77.19 86 LEU B CA 1
ATOM 4115 C C . LEU B 1 86 ? 31.453 20.422 8.461 1 77.19 86 LEU B C 1
ATOM 4117 O O . LEU B 1 86 ? 31.875 20.766 9.57 1 77.19 86 LEU B O 1
ATOM 4121 N N . SER B 1 87 ? 30.719 19.328 8.367 1 64.62 87 SER B N 1
ATOM 4122 C CA . SER B 1 87 ? 30.391 18.453 9.492 1 64.62 87 SER B CA 1
ATOM 4123 C C . SER B 1 87 ? 31.406 17.328 9.633 1 64.62 87 SER B C 1
ATOM 4125 O O . SER B 1 87 ? 31.734 16.641 8.656 1 64.62 87 SER B O 1
ATOM 4127 N N . LYS B 1 88 ? 32.719 17.531 10.141 1 53.44 88 LYS B N 1
ATOM 4128 C CA . LYS B 1 88 ? 33.656 16.438 10.422 1 53.44 88 LYS B CA 1
ATOM 4129 C C . LYS B 1 88 ? 33.125 15.547 11.547 1 53.44 88 LYS B C 1
ATOM 4131 O O . LYS B 1 88 ? 32.75 16.047 12.609 1 53.44 88 LYS B O 1
ATOM 4136 N N . VAL B 1 89 ? 32.625 14.438 11.25 1 45.97 89 VAL B N 1
ATOM 4137 C CA . VAL B 1 89 ? 32.344 13.398 12.227 1 45.97 89 VAL B CA 1
ATOM 4138 C C . VAL B 1 89 ? 33.594 13.031 13 1 45.97 89 VAL B C 1
ATOM 4140 O O . VAL B 1 89 ? 34.562 12.547 12.414 1 45.97 89 VAL B O 1
ATOM 4143 N N . SER B 1 90 ? 34.031 13.852 13.742 1 43.88 90 SER B N 1
ATOM 4144 C CA . SER B 1 90 ? 35.125 13.305 14.562 1 43.88 90 SER B CA 1
ATOM 4145 C C . SER B 1 90 ? 34.562 12.484 15.719 1 43.88 90 SER B C 1
ATOM 4147 O O . SER B 1 90 ? 34.156 13.031 16.75 1 43.88 90 SER B O 1
ATOM 4149 N N . GLY B 1 91 ? 34.562 11.07 15.852 1 44.12 91 GLY B N 1
ATOM 4150 C CA . GLY B 1 91 ? 34.125 10.039 16.781 1 44.12 91 GLY B CA 1
ATOM 4151 C C . GLY B 1 91 ? 32.625 10 16.953 1 44.12 91 GLY B C 1
ATOM 4152 O O . GLY B 1 91 ? 31.875 9.984 15.969 1 44.12 91 GLY B O 1
ATOM 4153 N N . ASP B 1 92 ? 32.188 9.82 18.328 1 45.25 92 ASP B N 1
ATOM 4154 C CA . ASP B 1 92 ? 30.828 9.688 18.781 1 45.25 92 ASP B CA 1
ATOM 4155 C C . ASP B 1 92 ? 30.078 11.016 18.688 1 45.25 92 ASP B C 1
ATOM 4157 O O . ASP B 1 92 ? 28.891 11.102 19.031 1 45.25 92 ASP B O 1
ATOM 4161 N N . ALA B 1 93 ? 30.953 12.086 18.422 1 46.06 93 ALA B N 1
ATOM 4162 C CA . ALA B 1 93 ? 30.391 13.438 18.453 1 46.06 93 ALA B CA 1
ATOM 4163 C C . ALA B 1 93 ? 30.5 14.117 17.094 1 46.06 93 ALA B C 1
ATOM 4165 O O . ALA B 1 93 ? 31.516 13.977 16.406 1 46.06 93 ALA B O 1
ATOM 4166 N N . VAL B 1 94 ? 29.391 14.312 16.375 1 48.72 94 VAL B N 1
ATOM 4167 C CA . VAL B 1 94 ? 29.359 15.219 15.227 1 48.72 94 VAL B CA 1
ATOM 4168 C C . VAL B 1 94 ? 29.969 16.562 15.625 1 48.72 94 VAL B C 1
ATOM 4170 O O . VAL B 1 94 ? 29.453 17.234 16.516 1 48.72 94 VAL B O 1
ATOM 4173 N N . GLN B 1 95 ? 31.203 16.703 15.516 1 50.62 95 GLN B N 1
ATOM 4174 C CA . GLN B 1 95 ? 31.797 18.016 15.766 1 50.62 95 GLN B CA 1
ATOM 4175 C C . GLN B 1 95 ? 31.562 18.953 14.586 1 50.62 95 GLN B C 1
ATOM 4177 O O . GLN B 1 95 ? 31.797 18.578 13.43 1 50.62 95 GLN B O 1
ATOM 4182 N N . HIS B 1 96 ? 30.562 19.844 14.688 1 52.5 96 HIS B N 1
ATOM 4183 C CA . HIS B 1 96 ? 30.359 20.922 13.742 1 52.5 96 HIS B CA 1
ATOM 4184 C C . HIS B 1 96 ? 31.594 21.828 13.664 1 52.5 96 HIS B C 1
ATOM 4186 O O . HIS B 1 96 ? 32.031 22.344 14.68 1 52.5 96 HIS B O 1
ATOM 4192 N N . LEU B 1 97 ? 32.5 21.5 12.844 1 50.88 97 LEU B N 1
ATOM 4193 C CA . LEU B 1 97 ? 33.688 22.328 12.672 1 50.88 97 LEU B CA 1
ATOM 4194 C C . LEU B 1 97 ? 33.312 23.75 12.273 1 50.88 97 LEU B C 1
ATOM 4196 O O . LEU B 1 97 ? 33.625 24.188 11.156 1 50.88 97 LEU B O 1
ATOM 4200 N N . SER B 1 98 ? 32.188 24.156 12.648 1 50.84 98 SER B N 1
ATOM 4201 C CA . SER B 1 98 ? 32.031 25.578 12.391 1 50.84 98 SER B CA 1
ATOM 4202 C C . SER B 1 98 ? 33.156 26.391 12.977 1 50.84 98 SER B C 1
ATOM 4204 O O . SER B 1 98 ? 33.281 26.547 14.188 1 50.84 98 SER B O 1
ATOM 4206 N N . ASN B 1 99 ? 34.312 26.234 12.523 1 48.06 99 ASN B N 1
ATOM 4207 C CA . ASN B 1 99 ? 35.281 27.266 12.883 1 48.06 99 ASN B CA 1
ATOM 4208 C C . ASN B 1 99 ? 34.781 28.672 12.539 1 48.06 99 ASN B C 1
ATOM 4210 O O . ASN B 1 99 ? 33.875 28.812 11.711 1 48.06 99 ASN B O 1
ATOM 4214 N N . ASP B 1 100 ? 35.219 29.75 13.234 1 48.88 100 ASP B N 1
ATOM 4215 C CA . ASP B 1 100 ? 34.906 31.172 13.227 1 48.88 100 ASP B CA 1
ATOM 4216 C C . ASP B 1 100 ? 34.656 31.672 11.805 1 48.88 100 ASP B C 1
ATOM 4218 O O . ASP B 1 100 ? 33.844 32.562 11.578 1 48.88 100 ASP B O 1
ATOM 4222 N N . ASN B 1 101 ? 35.5 31.234 10.742 1 49.12 101 ASN B N 1
ATOM 4223 C CA . ASN B 1 101 ? 35.531 31.922 9.461 1 49.12 101 ASN B CA 1
ATOM 4224 C C . ASN B 1 101 ? 34.5 31.391 8.484 1 49.12 101 ASN B C 1
ATOM 4226 O O . ASN B 1 101 ? 33.969 32.125 7.656 1 49.12 101 ASN B O 1
ATOM 4230 N N . MET B 1 102 ? 34.25 30.016 8.242 1 58.91 102 MET B N 1
ATOM 4231 C CA . MET B 1 102 ? 33.312 29.531 7.246 1 58.91 102 MET B CA 1
ATOM 4232 C C . MET B 1 102 ? 32.188 28.734 7.906 1 58.91 102 MET B C 1
ATOM 4234 O O . MET B 1 102 ? 32.406 27.625 8.391 1 58.91 102 MET B O 1
ATOM 4238 N N . ASN B 1 103 ? 31.062 29.438 8.383 1 78.19 103 ASN B N 1
ATOM 4239 C CA . ASN B 1 103 ? 29.906 28.844 9.031 1 78.19 103 ASN B CA 1
ATOM 4240 C C . ASN B 1 103 ? 28.75 28.641 8.047 1 78.19 103 ASN B C 1
ATOM 4242 O O . ASN B 1 103 ? 28.766 29.219 6.957 1 78.19 103 ASN B O 1
ATOM 4246 N N . LEU B 1 104 ? 27.953 27.578 8.188 1 85.62 104 LEU B N 1
ATOM 4247 C CA . LEU B 1 104 ? 26.812 27.203 7.355 1 85.62 104 LEU B CA 1
ATOM 4248 C C . LEU B 1 104 ? 26.016 28.438 6.938 1 85.62 104 LEU B C 1
ATOM 4250 O O . LEU B 1 104 ? 25.703 28.609 5.758 1 85.62 104 LEU B O 1
ATOM 4254 N N . LYS B 1 105 ? 25.938 29.344 7.812 1 87.31 105 LYS B N 1
ATOM 4255 C CA . LYS B 1 105 ? 25.125 30.516 7.551 1 87.31 105 LYS B CA 1
ATOM 4256 C C . LYS B 1 105 ? 25.844 31.484 6.621 1 87.31 105 LYS B C 1
ATOM 4258 O O . LYS B 1 105 ? 25.203 32.156 5.789 1 87.31 105 LYS B O 1
ATOM 4263 N N . THR B 1 106 ? 27.156 31.5 6.723 1 86.44 106 THR B N 1
ATOM 4264 C CA . THR B 1 106 ? 27.938 32.344 5.824 1 86.44 106 THR B CA 1
ATOM 4265 C C . THR B 1 106 ? 27.891 31.797 4.398 1 86.44 106 THR B C 1
ATOM 4267 O O . THR B 1 106 ? 27.781 32.562 3.441 1 86.44 106 THR B O 1
ATOM 4270 N N . LEU B 1 107 ? 27.922 30.547 4.305 1 87.69 107 LEU B N 1
ATOM 4271 C CA . LEU B 1 107 ? 27.891 29.906 2.99 1 87.69 107 LEU B CA 1
ATOM 4272 C C . LEU B 1 107 ? 26.531 30.109 2.324 1 87.69 107 LEU B C 1
ATOM 4274 O O . LEU B 1 107 ? 26.438 30.141 1.095 1 87.69 107 LEU B O 1
ATOM 4278 N N . LEU B 1 108 ? 25.516 30.281 3.166 1 91.62 108 LEU B N 1
ATOM 4279 C CA . LEU B 1 108 ? 24.156 30.375 2.641 1 91.62 108 LEU B CA 1
ATOM 4280 C C . LEU B 1 108 ? 23.781 31.828 2.383 1 91.62 108 LEU B C 1
ATOM 4282 O O . LEU B 1 108 ? 22.672 32.125 1.947 1 91.62 108 LEU B O 1
ATOM 4286 N N . GLN B 1 109 ? 24.781 32.688 2.629 1 86.25 109 GLN B N 1
ATOM 4287 C CA . GLN B 1 109 ? 24.516 34.094 2.391 1 86.25 109 GLN B CA 1
ATOM 4288 C C . GLN B 1 109 ? 24.172 34.375 0.923 1 86.25 109 GLN B C 1
ATOM 4290 O O . GLN B 1 109 ? 24.906 33.938 0.029 1 86.25 109 GLN B O 1
ATOM 4295 N N . GLY B 1 110 ? 23.047 35.031 0.687 1 85.19 110 GLY B N 1
ATOM 4296 C CA . GLY B 1 110 ? 22.625 35.344 -0.667 1 85.19 110 GLY B CA 1
ATOM 4297 C C . GLY B 1 110 ? 21.891 34.219 -1.347 1 85.19 110 GLY B C 1
ATOM 4298 O O . GLY B 1 110 ? 21.453 34.344 -2.49 1 85.19 110 GLY B O 1
ATOM 4299 N N . GLN B 1 111 ? 21.766 33.094 -0.636 1 90.31 111 GLN B N 1
ATOM 4300 C CA . GLN B 1 111 ? 21.062 31.938 -1.201 1 90.31 111 GLN B CA 1
ATOM 4301 C C . GLN B 1 111 ? 19.609 31.906 -0.752 1 90.31 111 GLN B C 1
ATOM 4303 O O . GLN B 1 111 ? 19.281 32.344 0.35 1 90.31 111 GLN B O 1
ATOM 4308 N N . ASP B 1 112 ? 18.75 31.469 -1.678 1 91.25 112 ASP B N 1
ATOM 4309 C CA . ASP B 1 112 ? 17.359 31.25 -1.328 1 91.25 112 ASP B CA 1
ATOM 4310 C C . ASP B 1 112 ? 17.078 29.766 -1.069 1 91.25 112 ASP B C 1
ATOM 4312 O O . ASP B 1 112 ? 17.312 28.922 -1.94 1 91.25 112 ASP B O 1
ATOM 4316 N N . ILE B 1 113 ? 16.578 29.516 0.094 1 94.75 113 ILE B N 1
ATOM 4317 C CA . ILE B 1 113 ? 16.25 28.141 0.41 1 94.75 113 ILE B CA 1
ATOM 4318 C C . ILE B 1 113 ? 14.75 27.906 0.218 1 94.75 113 ILE B C 1
ATOM 4320 O O . ILE B 1 113 ? 14.258 26.797 0.41 1 94.75 113 ILE B O 1
ATOM 4324 N N . SER B 1 114 ? 13.984 28.953 -0.133 1 97.94 114 SER B N 1
ATOM 4325 C CA . SER B 1 114 ? 12.57 28.891 -0.478 1 97.94 114 SER B CA 1
ATOM 4326 C C . SER B 1 114 ? 12.164 30.062 -1.36 1 97.94 114 SER B C 1
ATOM 4328 O O . SER B 1 114 ? 12.664 31.188 -1.185 1 97.94 114 SER B O 1
ATOM 4330 N N . GLU B 1 115 ? 11.258 29.828 -2.223 1 98.12 115 GLU B N 1
ATOM 4331 C CA . GLU B 1 115 ? 10.742 30.891 -3.078 1 98.12 115 GLU B CA 1
ATOM 4332 C C . GLU B 1 115 ? 9.609 31.641 -2.393 1 98.12 115 GLU B C 1
ATOM 4334 O O . GLU B 1 115 ? 8.961 32.5 -3.008 1 98.12 115 GLU B O 1
ATOM 4339 N N . LEU B 1 116 ? 9.375 31.406 -1.169 1 98.44 116 LEU B N 1
ATOM 4340 C CA . LEU B 1 116 ? 8.234 31.953 -0.446 1 98.44 116 LEU B CA 1
ATOM 4341 C C . LEU B 1 116 ? 8.227 33.469 -0.519 1 98.44 116 LEU B C 1
ATOM 4343 O O . LEU B 1 116 ? 7.172 34.094 -0.735 1 98.44 116 LEU B O 1
ATOM 4347 N N . SER B 1 117 ? 9.391 34.062 -0.364 1 97.12 117 SER B N 1
ATOM 4348 C CA . SER B 1 117 ? 9.484 35.531 -0.359 1 97.12 117 SER B CA 1
ATOM 4349 C C . SER B 1 117 ? 9.023 36.125 -1.688 1 97.12 117 SER B C 1
ATOM 4351 O O . SER B 1 117 ? 8.422 37.188 -1.721 1 97.12 117 SER B O 1
ATOM 4353 N N . LYS B 1 118 ? 9.273 35.438 -2.707 1 97.75 118 LYS B N 1
ATOM 4354 C CA . LYS B 1 118 ? 8.859 35.875 -4.031 1 97.75 118 LYS B CA 1
ATOM 4355 C C . LYS B 1 118 ? 7.34 35.812 -4.188 1 97.75 118 LYS B C 1
ATOM 4357 O O . LYS B 1 118 ? 6.742 36.594 -4.91 1 97.75 118 LYS B O 1
ATOM 4362 N N . PHE B 1 119 ? 6.746 34.875 -3.607 1 98.38 119 PHE B N 1
ATOM 4363 C CA . PHE B 1 119 ? 5.293 34.75 -3.646 1 98.38 119 PHE B CA 1
ATOM 4364 C C . PHE B 1 119 ? 4.637 35.75 -2.709 1 98.38 119 PHE B C 1
ATOM 4366 O O . PHE B 1 119 ? 3.574 36.281 -3.016 1 98.38 119 PHE B O 1
ATOM 4373 N N . LEU B 1 120 ? 5.289 36.031 -1.604 1 97.81 120 LEU B N 1
ATOM 4374 C CA . LEU B 1 120 ? 4.777 37.031 -0.654 1 97.81 120 LEU B CA 1
ATOM 4375 C C . LEU B 1 120 ? 4.797 38.406 -1.256 1 97.81 120 LEU B C 1
ATOM 4377 O O . LEU B 1 120 ? 3.879 39.219 -1.028 1 97.81 120 LEU B O 1
ATOM 4381 N N . SER B 1 121 ? 5.812 38.688 -2.031 1 96.62 121 SER B N 1
ATOM 4382 C CA . SER B 1 121 ? 5.957 40.031 -2.633 1 96.62 121 SER B CA 1
ATOM 4383 C C . SER B 1 121 ? 5.055 40.188 -3.852 1 96.62 121 SER B C 1
ATOM 4385 O O . SER B 1 121 ? 4.84 41.281 -4.332 1 96.62 121 SER B O 1
ATOM 4387 N N . GLY B 1 122 ? 4.625 39 -4.449 1 96.81 122 GLY B N 1
ATOM 4388 C CA . GLY B 1 122 ? 3.789 39.062 -5.637 1 96.81 122 GLY B CA 1
ATOM 4389 C C . GLY B 1 122 ? 4.578 38.906 -6.926 1 96.81 122 GLY B C 1
ATOM 4390 O O . GLY B 1 122 ? 4 38.906 -8.016 1 96.81 122 GLY B O 1
ATOM 4391 N N . GLU B 1 123 ? 5.867 38.781 -6.762 1 97.44 123 GLU B N 1
ATOM 4392 C CA . GLU B 1 123 ? 6.688 38.531 -7.941 1 97.44 123 GLU B CA 1
ATOM 4393 C C . GLU B 1 123 ? 6.27 37.25 -8.648 1 97.44 123 GLU B C 1
ATOM 4395 O O . GLU B 1 123 ? 6.258 37.188 -9.875 1 97.44 123 GLU B O 1
ATOM 4400 N N . LEU B 1 124 ? 6.008 36.188 -7.879 1 97.88 124 LEU B N 1
ATOM 4401 C CA . LEU B 1 124 ? 5.453 34.938 -8.367 1 97.88 124 LEU B CA 1
ATOM 4402 C C . LEU B 1 124 ? 4.047 34.719 -7.82 1 97.88 124 LEU B C 1
ATOM 4404 O O . LEU B 1 124 ? 3.691 35.25 -6.77 1 97.88 124 LEU B O 1
ATOM 4408 N N . LYS B 1 125 ? 3.271 33.969 -8.594 1 98.31 125 LYS B N 1
ATOM 4409 C CA . LYS B 1 125 ? 1.902 33.688 -8.172 1 98.31 125 LYS B CA 1
ATOM 4410 C C . LYS B 1 125 ? 1.553 32.219 -8.422 1 98.31 125 LYS B C 1
ATOM 4412 O O . LYS B 1 125 ? 2.121 31.578 -9.312 1 98.31 125 LYS B O 1
ATOM 4417 N N . LEU B 1 126 ? 0.703 31.688 -7.613 1 98.44 126 LEU B N 1
ATOM 4418 C CA . LEU B 1 126 ? 0.163 30.344 -7.844 1 98.44 126 LEU B CA 1
ATOM 4419 C C . LEU B 1 126 ? -1.008 30.391 -8.82 1 98.44 126 LEU B C 1
ATOM 4421 O O . LEU B 1 126 ? -1.953 31.156 -8.625 1 98.44 126 LEU B O 1
ATOM 4425 N N . ASN B 1 127 ? -1.034 29.516 -9.797 1 97.81 127 ASN B N 1
ATOM 4426 C CA . ASN B 1 127 ? -2.039 29.547 -10.852 1 97.81 127 ASN B CA 1
ATOM 4427 C C . ASN B 1 127 ? -3.289 28.766 -10.461 1 97.81 127 ASN B C 1
ATOM 4429 O O . ASN B 1 127 ? -4.367 28.984 -11.016 1 97.81 127 ASN B O 1
ATOM 4433 N N . VAL B 1 128 ? -3.111 27.828 -9.57 1 97.25 128 VAL B N 1
ATOM 4434 C CA . VAL B 1 128 ? -4.223 27.016 -9.094 1 97.25 128 VAL B CA 1
ATOM 4435 C C . VAL B 1 128 ? -4.219 26.969 -7.566 1 97.25 128 VAL B C 1
ATOM 4437 O O . VAL B 1 128 ? -3.176 27.156 -6.938 1 97.25 128 VAL B O 1
ATOM 4440 N N . PRO B 1 129 ? -5.41 26.766 -6.949 1 97.69 129 PRO B N 1
ATOM 4441 C CA . PRO B 1 129 ? -5.441 26.656 -5.488 1 97.69 129 PRO B CA 1
ATOM 4442 C C . PRO B 1 129 ? -4.574 25.516 -4.957 1 97.69 129 PRO B C 1
ATOM 4444 O O . PRO B 1 129 ? -4.629 24.406 -5.484 1 97.69 129 PRO B O 1
ATOM 4447 N N . VAL B 1 130 ? -3.785 25.812 -3.98 1 98.62 130 VAL B N 1
ATOM 4448 C CA . VAL B 1 130 ? -2.922 24.844 -3.316 1 98.62 130 VAL B CA 1
ATOM 4449 C C . VAL B 1 130 ? -3.318 24.719 -1.848 1 98.62 130 VAL B C 1
ATOM 4451 O O . VAL B 1 130 ? -3.311 25.703 -1.109 1 98.62 130 VAL B O 1
ATOM 4454 N N . TYR B 1 131 ? -3.758 23.578 -1.454 1 98.62 131 TYR B N 1
ATOM 4455 C CA . TYR B 1 131 ? -4.031 23.25 -0.06 1 98.62 131 TYR B CA 1
ATOM 4456 C C . TYR B 1 131 ? -2.865 22.484 0.559 1 98.62 131 TYR B C 1
ATOM 4458 O O . TYR B 1 131 ? -2.523 21.391 0.11 1 98.62 131 TYR B O 1
ATOM 4466 N N . ALA B 1 132 ? -2.26 23.047 1.609 1 98.44 132 ALA B N 1
ATOM 4467 C CA . ALA B 1 132 ? -1.019 22.453 2.1 1 98.44 132 ALA B CA 1
ATOM 4468 C C . ALA B 1 132 ? -1.001 22.391 3.625 1 98.44 132 ALA B C 1
ATOM 4470 O O . ALA B 1 132 ? -1.505 23.312 4.289 1 98.44 132 ALA B O 1
ATOM 4471 N N . ILE B 1 133 ? -0.448 21.344 4.129 1 98.25 133 ILE B N 1
ATOM 4472 C CA . ILE B 1 133 ? -0.016 21.359 5.52 1 98.25 133 ILE B CA 1
ATOM 4473 C C . ILE B 1 133 ? 1.456 21.75 5.602 1 98.25 133 ILE B C 1
ATOM 4475 O O . ILE B 1 133 ? 2.135 21.859 4.578 1 98.25 133 ILE B O 1
ATOM 4479 N N . TYR B 1 134 ? 1.892 22.109 6.816 1 97.56 134 TYR B N 1
ATOM 4480 C CA . TYR B 1 134 ? 3.32 22.312 7.027 1 97.56 134 TYR B CA 1
ATOM 4481 C C . TYR B 1 134 ? 3.99 21.031 7.5 1 97.56 134 TYR B C 1
ATOM 4483 O O . TYR B 1 134 ? 3.381 20.219 8.219 1 97.56 134 TYR B O 1
ATOM 4491 N N . GLY B 1 135 ? 5.219 20.797 7.066 1 96.75 135 GLY B N 1
ATOM 4492 C CA . GLY B 1 135 ? 5.977 19.625 7.473 1 96.75 135 GLY B CA 1
ATOM 4493 C C . GLY B 1 135 ? 6.766 19.828 8.75 1 96.75 135 GLY B C 1
ATOM 4494 O O . GLY B 1 135 ? 6.453 20.719 9.539 1 96.75 135 GLY B O 1
ATOM 4495 N N . MET B 1 136 ? 7.734 18.969 8.961 1 96.12 136 MET B N 1
ATOM 4496 C CA . MET B 1 136 ? 8.562 19 10.164 1 96.12 136 MET B CA 1
ATOM 4497 C C . MET B 1 136 ? 9.648 20.062 10.047 1 96.12 136 MET B C 1
ATOM 4499 O O . MET B 1 136 ? 9.93 20.781 11.016 1 96.12 136 MET B O 1
ATOM 4503 N N . CYS B 1 137 ? 10.18 20.188 8.891 1 96.06 137 CYS B N 1
ATOM 4504 C CA . CYS B 1 137 ? 11.336 21.047 8.688 1 96.06 137 CYS B CA 1
ATOM 4505 C C . CYS B 1 137 ? 10.914 22.422 8.141 1 96.06 137 CYS B C 1
ATOM 4507 O O . CYS B 1 137 ? 11.289 22.781 7.027 1 96.06 137 CYS B O 1
ATOM 4509 N N . GLU B 1 138 ? 10.172 23.125 8.891 1 96.69 138 GLU B N 1
ATOM 4510 C CA . GLU B 1 138 ? 9.672 24.453 8.555 1 96.69 138 GLU B CA 1
ATOM 4511 C C . GLU B 1 138 ? 10.023 25.469 9.648 1 96.69 138 GLU B C 1
ATOM 4513 O O . GLU B 1 138 ? 10.523 25.094 10.711 1 96.69 138 GLU B O 1
ATOM 4518 N N . ASP B 1 139 ? 9.867 26.703 9.344 1 95.56 139 ASP B N 1
ATOM 4519 C CA . ASP B 1 139 ? 10.078 27.766 10.32 1 95.56 139 ASP B CA 1
ATOM 4520 C C . ASP B 1 139 ? 8.773 28.125 11.039 1 95.56 139 ASP B C 1
ATOM 4522 O O . ASP B 1 139 ? 7.871 28.703 10.438 1 95.56 139 ASP B O 1
ATOM 4526 N N . SER B 1 140 ? 8.742 27.844 12.328 1 93.75 140 SER B N 1
ATOM 4527 C CA . SER B 1 140 ? 7.535 28.062 13.109 1 93.75 140 SER B CA 1
ATOM 4528 C C . SER B 1 140 ? 7.117 29.531 13.062 1 93.75 140 SER B C 1
ATOM 4530 O O . SER B 1 140 ? 5.926 29.844 13.055 1 93.75 140 SER B O 1
ATOM 4532 N N . TYR B 1 141 ? 8.086 30.406 12.961 1 92.44 141 TYR B N 1
ATOM 4533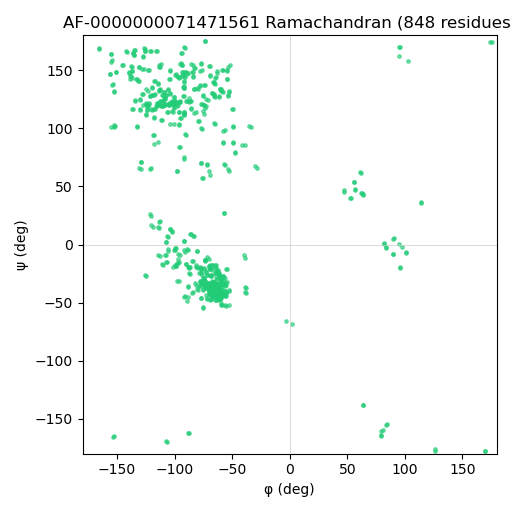 C CA . TYR B 1 141 ? 7.797 31.844 12.906 1 92.44 141 TYR B CA 1
ATOM 4534 C C . TYR B 1 141 ? 7.043 32.188 11.633 1 92.44 141 TYR B C 1
ATOM 4536 O O . TYR B 1 141 ? 6.086 32.969 11.672 1 92.44 141 TYR B O 1
ATOM 4544 N N . VAL B 1 142 ? 7.445 31.672 10.625 1 95.38 142 VAL B N 1
ATOM 4545 C CA . VAL B 1 142 ? 6.844 31.969 9.328 1 95.38 142 VAL B CA 1
ATOM 4546 C C . VAL B 1 142 ? 5.418 31.422 9.281 1 95.38 142 VAL B C 1
ATOM 4548 O O . VAL B 1 142 ? 4.496 32.094 8.844 1 95.38 142 VAL B O 1
ATOM 4551 N N . ILE B 1 143 ? 5.199 30.219 9.758 1 95.06 143 ILE B N 1
ATOM 4552 C CA . ILE B 1 143 ? 3.877 29.594 9.758 1 95.06 143 ILE B CA 1
ATOM 4553 C C . ILE B 1 143 ? 2.928 30.422 10.625 1 95.06 143 ILE B C 1
ATOM 4555 O O . ILE B 1 143 ? 1.774 30.656 10.25 1 95.06 143 ILE B O 1
ATOM 4559 N N . ASN B 1 144 ? 3.391 30.875 11.727 1 91.88 144 ASN B N 1
ATOM 4560 C CA . ASN B 1 144 ? 2.561 31.688 12.617 1 91.88 144 ASN B CA 1
ATOM 4561 C C . ASN B 1 144 ? 2.184 33.031 11.969 1 91.88 144 ASN B C 1
ATOM 4563 O O . ASN B 1 144 ? 1.093 33.531 12.203 1 91.88 144 ASN B O 1
ATOM 4567 N N . LYS B 1 145 ? 3.123 33.562 11.188 1 92.31 145 LYS B N 1
ATOM 4568 C CA . LYS B 1 145 ? 2.783 34.781 10.469 1 92.31 145 LYS B CA 1
ATOM 4569 C C . LYS B 1 145 ? 1.606 34.562 9.523 1 92.31 145 LYS B C 1
ATOM 4571 O O . LYS B 1 145 ? 0.784 35.438 9.32 1 92.31 145 LYS B O 1
ATOM 4576 N N . PHE B 1 146 ? 1.539 33.375 8.945 1 93.69 146 PHE B N 1
ATOM 4577 C CA . PHE B 1 146 ? 0.383 33.031 8.125 1 93.69 146 PHE B CA 1
ATOM 4578 C C . PHE B 1 146 ? -0.865 32.906 8.984 1 93.69 146 PHE B C 1
ATOM 4580 O O . PHE B 1 146 ? -1.936 33.375 8.633 1 93.69 146 PHE B O 1
ATOM 4587 N N . ARG B 1 147 ? -0.703 32.25 10.102 1 89.62 147 ARG B N 1
ATOM 4588 C CA . ARG B 1 147 ? -1.821 31.984 11 1 89.62 147 ARG B CA 1
ATOM 4589 C C . ARG B 1 147 ? -2.434 33.281 11.531 1 89.62 147 ARG B C 1
ATOM 4591 O O . ARG B 1 147 ? -3.652 33.375 11.688 1 89.62 147 ARG B O 1
ATOM 4598 N N . TYR B 1 148 ? -1.566 34.281 11.727 1 86.94 148 TYR B N 1
ATOM 4599 C CA . TYR B 1 148 ? -2.025 35.531 12.289 1 86.94 148 TYR B CA 1
ATOM 4600 C C . TYR B 1 148 ? -2.449 36.5 11.195 1 86.94 148 TYR B C 1
ATOM 4602 O O . TYR B 1 148 ? -2.883 37.625 11.477 1 86.94 148 TYR B O 1
ATOM 4610 N N . GLY B 1 149 ? -2.227 36.125 9.953 1 89.12 149 GLY B N 1
ATOM 4611 C CA . GLY B 1 149 ? -2.699 36.906 8.836 1 89.12 149 GLY B CA 1
ATOM 4612 C C . GLY B 1 149 ? -1.689 37.938 8.367 1 89.12 149 GLY B C 1
ATOM 4613 O O . GLY B 1 149 ? -2.004 38.812 7.539 1 89.12 149 GLY B O 1
ATOM 4614 N N . GLU B 1 150 ? -0.497 37.875 8.992 1 92 150 GLU B N 1
ATOM 4615 C CA . GLU B 1 150 ? 0.555 38.781 8.539 1 92 150 GLU B CA 1
ATOM 4616 C C . GLU B 1 150 ? 1.011 38.438 7.121 1 92 150 GLU B C 1
ATOM 4618 O O . GLU B 1 150 ? 1.371 39.312 6.344 1 92 150 GLU B O 1
ATOM 4623 N N . TYR B 1 151 ? 1.108 37.156 6.902 1 95.88 151 TYR B N 1
ATOM 4624 C CA . TYR B 1 151 ? 1.439 36.656 5.57 1 95.88 151 TYR B CA 1
ATOM 4625 C C . TYR B 1 151 ? 0.209 36.094 4.887 1 95.88 151 TYR B C 1
ATOM 4627 O O . TYR B 1 151 ? -0.676 35.531 5.543 1 95.88 151 TYR B O 1
ATOM 4635 N N . SER B 1 152 ? 0.133 36.312 3.645 1 96.25 152 SER B N 1
ATOM 4636 C CA . SER B 1 152 ? -0.885 35.688 2.805 1 96.25 152 SER B CA 1
ATOM 4637 C C . SER B 1 152 ? -0.415 35.562 1.357 1 96.25 152 SER B C 1
ATOM 4639 O O . SER B 1 152 ? 0.244 36.469 0.841 1 96.25 152 SER B O 1
ATOM 4641 N N . ILE B 1 153 ? -0.674 34.5 0.793 1 97.81 153 ILE B N 1
ATOM 4642 C CA . ILE B 1 153 ? -0.389 34.281 -0.617 1 97.81 153 ILE B CA 1
ATOM 4643 C C . ILE B 1 153 ? -1.666 33.844 -1.334 1 97.81 153 ILE B C 1
ATOM 4645 O O . ILE B 1 153 ? -2.285 32.844 -0.958 1 97.81 153 ILE B O 1
ATOM 4649 N N . PRO B 1 154 ? -2.094 34.594 -2.369 1 97.25 154 PRO B N 1
ATOM 4650 C CA . PRO B 1 154 ? -3.285 34.156 -3.109 1 97.25 154 PRO B CA 1
ATOM 4651 C C . PRO B 1 154 ? -3.193 32.719 -3.604 1 97.25 154 PRO B C 1
ATOM 4653 O O . PRO B 1 154 ? -2.143 32.312 -4.09 1 97.25 154 PRO B O 1
ATOM 4656 N N . ASN B 1 155 ? -4.234 31.922 -3.375 1 97.5 155 ASN B N 1
ATOM 4657 C CA . ASN B 1 155 ? -4.395 30.547 -3.824 1 97.5 155 ASN B CA 1
ATOM 4658 C C . ASN B 1 155 ? -3.674 29.562 -2.9 1 97.5 155 ASN B C 1
ATOM 4660 O O . ASN B 1 155 ? -3.682 28.359 -3.143 1 97.5 155 ASN B O 1
ATOM 4664 N N . LEU B 1 156 ? -3.066 30.062 -1.884 1 98.12 156 LEU B N 1
ATOM 4665 C CA . LEU B 1 156 ? -2.488 29.156 -0.899 1 98.12 156 LEU B CA 1
ATOM 4666 C C . LEU B 1 156 ? -3.398 29.016 0.318 1 98.12 156 LEU B C 1
ATOM 4668 O O . LEU B 1 156 ? -3.73 30.016 0.961 1 98.12 156 LEU B O 1
ATOM 4672 N N . TYR B 1 157 ? -3.811 27.891 0.608 1 97.44 157 TYR B N 1
ATOM 4673 C CA . TYR B 1 157 ? -4.668 27.594 1.75 1 97.44 157 TYR B CA 1
ATOM 4674 C C . TYR B 1 157 ? -3.998 26.594 2.691 1 97.44 157 TYR B C 1
ATOM 4676 O O . TYR B 1 157 ? -3.789 25.438 2.332 1 97.44 157 TYR B O 1
ATOM 4684 N N . ILE B 1 158 ? -3.744 27.031 3.85 1 97.19 158 ILE B N 1
ATOM 4685 C CA . ILE B 1 158 ? -3.037 26.188 4.809 1 97.19 158 ILE B CA 1
ATOM 4686 C C . ILE B 1 158 ? -4.043 25.359 5.617 1 97.19 158 ILE B C 1
ATOM 4688 O O . ILE B 1 158 ? -4.977 25.922 6.203 1 97.19 158 ILE B O 1
ATOM 4692 N N . ILE B 1 159 ? -3.863 24.031 5.57 1 97 159 ILE B N 1
ATOM 4693 C CA . ILE B 1 159 ? -4.652 23.109 6.371 1 97 159 ILE B CA 1
ATOM 4694 C C . ILE B 1 159 ? -4.02 22.938 7.75 1 97 159 ILE B C 1
ATOM 4696 O O . ILE B 1 159 ? -2.846 22.578 7.863 1 97 159 ILE B O 1
ATOM 4700 N N . ASP B 1 160 ? -4.734 23.203 8.773 1 94.31 160 ASP B N 1
ATOM 4701 C CA . ASP B 1 160 ? -4.184 23.031 10.109 1 94.31 160 ASP B CA 1
ATOM 4702 C C . ASP B 1 160 ? -5.285 22.734 11.125 1 94.31 160 ASP B C 1
ATOM 4704 O O . ASP B 1 160 ? -6.387 22.328 10.758 1 94.31 160 ASP B O 1
ATOM 4708 N N . ASP B 1 161 ? -4.984 22.859 12.383 1 93.06 161 ASP B N 1
ATOM 4709 C CA . ASP B 1 161 ? -5.891 22.453 13.453 1 93.06 161 ASP B CA 1
ATOM 4710 C C . ASP B 1 161 ? -7.094 23.391 13.539 1 93.06 161 ASP B C 1
ATOM 4712 O O . ASP B 1 161 ? -8.156 23 14.023 1 93.06 161 ASP B O 1
ATOM 4716 N N . SER B 1 162 ? -6.988 24.562 12.969 1 89.38 162 SER B N 1
ATOM 4717 C CA . SER B 1 162 ? -8.062 25.531 13.125 1 89.38 162 SER B CA 1
ATOM 4718 C C . SER B 1 162 ? -8.75 25.812 11.797 1 89.38 162 SER B C 1
ATOM 4720 O O . SER B 1 162 ? -9.82 26.422 11.766 1 89.38 162 SER B O 1
ATOM 4722 N N . LYS B 1 163 ? -8.195 25.328 10.758 1 91.06 163 LYS B N 1
ATOM 4723 C CA . LYS B 1 163 ? -8.734 25.672 9.445 1 91.06 163 LYS B CA 1
ATOM 4724 C C . LYS B 1 163 ? -9.07 24.406 8.648 1 91.06 163 LYS B C 1
ATOM 4726 O O . LYS B 1 163 ? -8.172 23.672 8.234 1 91.06 163 LYS B O 1
ATOM 4731 N N . LEU B 1 164 ? -10.336 24.219 8.438 1 95 164 LEU B N 1
ATOM 4732 C CA . LEU B 1 164 ? -10.859 23.188 7.539 1 95 164 LEU B CA 1
ATOM 4733 C C . LEU B 1 164 ? -11.234 23.797 6.191 1 95 164 LEU B C 1
ATOM 4735 O O . LEU B 1 164 ? -11.617 24.969 6.117 1 95 164 LEU B O 1
ATOM 4739 N N . HIS B 1 165 ? -11.047 23.062 5.18 1 97.06 165 HIS B N 1
ATOM 4740 C CA . HIS B 1 165 ? -11.383 23.547 3.852 1 97.06 165 HIS B CA 1
ATOM 4741 C C . HIS B 1 165 ? -12.367 22.625 3.148 1 97.06 165 HIS B C 1
ATOM 4743 O O . HIS B 1 165 ? -12.203 21.406 3.182 1 97.06 165 HIS B O 1
ATOM 4749 N N . VAL B 1 166 ? -13.391 23.219 2.584 1 95.94 166 VAL B N 1
ATOM 4750 C CA . VAL B 1 166 ? -14.375 22.469 1.82 1 95.94 166 VAL B CA 1
ATOM 4751 C C . VAL B 1 166 ? -14.336 22.906 0.357 1 95.94 166 VAL B C 1
ATOM 4753 O O . VAL B 1 166 ? -14.445 24.094 0.055 1 95.94 166 VAL B O 1
ATOM 4756 N N . VAL B 1 167 ? -14.047 21.984 -0.492 1 94.88 167 VAL B N 1
ATOM 4757 C CA . VAL B 1 167 ? -14.18 22.219 -1.927 1 94.88 167 VAL B CA 1
ATOM 4758 C C . VAL B 1 167 ? -15.531 21.703 -2.412 1 94.88 167 VAL B C 1
ATOM 4760 O O . VAL B 1 167 ? -15.742 20.484 -2.494 1 94.88 167 VAL B O 1
ATOM 4763 N N . GLN B 1 168 ? -16.359 22.578 -2.725 1 90.25 168 GLN B N 1
ATOM 4764 C CA . GLN B 1 168 ? -17.719 22.219 -3.121 1 90.25 168 GLN B CA 1
ATOM 4765 C C . GLN B 1 168 ? -17.828 22.031 -4.633 1 90.25 168 GLN B C 1
ATOM 4767 O O . GLN B 1 168 ? -17.578 22.969 -5.395 1 90.25 168 GLN B O 1
ATOM 4772 N N . ILE B 1 169 ? -18.047 20.797 -4.98 1 86.5 169 ILE B N 1
ATOM 4773 C CA . ILE B 1 169 ? -18.328 20.453 -6.375 1 86.5 169 ILE B CA 1
ATOM 4774 C C . ILE B 1 169 ? -19.797 20.078 -6.535 1 86.5 169 ILE B C 1
ATOM 4776 O O . ILE B 1 169 ? -20.297 19.219 -5.805 1 86.5 169 ILE B O 1
ATOM 4780 N N . LYS B 1 170 ? -20.609 20.688 -7.324 1 78.5 170 LYS B N 1
ATOM 4781 C CA . LYS B 1 170 ? -22.062 20.656 -7.539 1 78.5 170 LYS B CA 1
ATOM 4782 C C . LYS B 1 170 ? -22.734 19.703 -6.555 1 78.5 170 LYS B C 1
ATOM 4784 O O . LYS B 1 170 ? -23.562 20.125 -5.754 1 78.5 170 LYS B O 1
ATOM 4789 N N . ASP B 1 171 ? -22.516 18.375 -6.656 1 76.25 171 ASP B N 1
ATOM 4790 C CA . ASP B 1 171 ? -23.328 17.547 -5.777 1 76.25 171 ASP B CA 1
ATOM 4791 C C . ASP B 1 171 ? -22.469 16.75 -4.812 1 76.25 171 ASP B C 1
ATOM 4793 O O . ASP B 1 171 ? -22.953 15.836 -4.129 1 76.25 171 ASP B O 1
ATOM 4797 N N . GLN B 1 172 ? -21.266 17.047 -4.633 1 88.69 172 GLN B N 1
ATOM 4798 C CA . GLN B 1 172 ? -20.391 16.25 -3.77 1 88.69 172 GLN B CA 1
ATOM 4799 C C . GLN B 1 172 ? -19.281 17.109 -3.186 1 88.69 172 GLN B C 1
ATOM 4801 O O . GLN B 1 172 ? -18.297 17.406 -3.875 1 88.69 172 GLN B O 1
ATOM 4806 N N . PRO B 1 173 ? -19.422 17.484 -1.907 1 92.31 173 PRO B N 1
ATOM 4807 C CA . PRO B 1 173 ? -18.359 18.281 -1.295 1 92.31 173 PRO B CA 1
ATOM 4808 C C . PRO B 1 173 ? -17.156 17.438 -0.896 1 92.31 173 PRO B C 1
ATOM 4810 O O . PRO B 1 173 ? -17.297 16.25 -0.587 1 92.31 173 PRO B O 1
ATOM 4813 N N . ILE B 1 174 ? -16 18.016 -0.929 1 96.25 174 ILE B N 1
ATOM 4814 C CA . ILE B 1 174 ? -14.758 17.438 -0.442 1 96.25 174 ILE B CA 1
ATOM 4815 C C . ILE B 1 174 ? -14.273 18.203 0.787 1 96.25 174 ILE B C 1
ATOM 4817 O O . ILE B 1 174 ? -14.125 19.422 0.746 1 96.25 174 ILE B O 1
ATOM 4821 N N . LEU B 1 175 ? -14.164 17.562 1.874 1 97.62 175 LEU B N 1
ATOM 4822 C CA . LEU B 1 175 ? -13.633 18.156 3.096 1 97.62 175 LEU B CA 1
ATOM 4823 C C . LEU B 1 175 ? -12.148 17.844 3.258 1 97.62 175 LEU B C 1
ATOM 4825 O O . LEU B 1 175 ? -11.75 16.688 3.252 1 97.62 175 LEU B O 1
ATOM 4829 N N . LEU B 1 176 ? -11.336 18.859 3.363 1 98.31 176 LEU B N 1
ATOM 4830 C CA . LEU B 1 176 ? -9.898 18.734 3.615 1 98.31 176 LEU B CA 1
ATOM 4831 C C . LEU B 1 176 ? -9.562 19.125 5.047 1 98.31 176 LEU B C 1
ATOM 4833 O O . LEU B 1 176 ? -9.773 20.281 5.441 1 98.31 176 LEU B O 1
ATOM 4837 N N . SER B 1 177 ? -9.133 18.188 5.801 1 98.25 177 SER B N 1
ATOM 4838 C CA . SER B 1 177 ? -8.641 18.406 7.156 1 98.25 177 SER B CA 1
ATOM 4839 C C . SER B 1 177 ? -7.262 17.797 7.352 1 98.25 177 SER B C 1
ATOM 4841 O O . SER B 1 177 ? -6.812 17 6.539 1 98.25 177 SER B O 1
ATOM 4843 N N . GLY B 1 178 ? -6.605 18.234 8.336 1 98 178 GLY B N 1
ATOM 4844 C CA . GLY B 1 178 ? -5.27 17.703 8.555 1 98 178 GLY B CA 1
ATOM 4845 C C . GLY B 1 178 ? -4.48 18.469 9.594 1 98 178 GLY B C 1
ATOM 4846 O O . GLY B 1 178 ? -5.012 19.391 10.234 1 98 178 GLY B O 1
ATOM 4847 N N . ILE B 1 179 ? -3.303 18.078 9.781 1 97.31 179 ILE B N 1
ATOM 4848 C CA . ILE B 1 179 ? -2.395 18.703 10.734 1 97.31 179 ILE B CA 1
ATOM 4849 C C . ILE B 1 179 ? -0.95 18.5 10.281 1 97.31 179 ILE B C 1
ATOM 4851 O O . ILE B 1 179 ? -0.579 17.406 9.836 1 97.31 179 ILE B O 1
ATOM 4855 N N . GLY B 1 180 ? -0.232 19.562 10.305 1 97.12 180 GLY B N 1
ATOM 4856 C CA . GLY B 1 180 ? 1.176 19.484 9.953 1 97.12 180 GLY B CA 1
ATOM 4857 C C . GLY B 1 180 ? 2.082 19.25 11.148 1 97.12 180 GLY B C 1
ATOM 4858 O O . GLY B 1 180 ? 1.634 19.328 12.297 1 97.12 180 GLY B O 1
ATOM 4859 N N . GLY B 1 181 ? 3.381 18.953 10.867 1 96.69 181 GLY B N 1
ATOM 4860 C CA . GLY B 1 181 ? 4.352 18.688 11.914 1 96.69 181 GLY B CA 1
ATOM 4861 C C . GLY B 1 181 ? 4.523 17.203 12.211 1 96.69 181 GLY B C 1
ATOM 4862 O O . GLY B 1 181 ? 3.721 16.391 11.781 1 96.69 181 GLY B O 1
ATOM 4863 N N . SER B 1 182 ? 5.496 16.922 12.977 1 96.06 182 SER B N 1
ATOM 4864 C CA . SER B 1 182 ? 5.781 15.531 13.32 1 96.06 182 SER B CA 1
ATOM 4865 C C . SER B 1 182 ? 5.098 15.141 14.625 1 96.06 182 SER B C 1
ATOM 4867 O O . SER B 1 182 ? 4.938 15.969 15.523 1 96.06 182 SER B O 1
ATOM 4869 N N . LEU B 1 183 ? 4.691 13.938 14.688 1 96.88 183 LEU B N 1
ATOM 4870 C CA . LEU B 1 183 ? 4.141 13.414 15.93 1 96.88 183 LEU B CA 1
ATOM 4871 C C . LEU B 1 183 ? 5.203 12.656 16.719 1 96.88 183 LEU B C 1
ATOM 4873 O O . LEU B 1 183 ? 5.789 11.695 16.219 1 96.88 183 LEU B O 1
ATOM 4877 N N . SER B 1 184 ? 5.543 13.18 17.828 1 95.25 184 SER B N 1
ATOM 4878 C CA . SER B 1 184 ? 6.414 12.539 18.797 1 95.25 184 SER B CA 1
ATOM 4879 C C . SER B 1 184 ? 5.777 12.539 20.188 1 95.25 184 SER B C 1
ATOM 4881 O O . SER B 1 184 ? 5.422 13.594 20.719 1 95.25 184 SER B O 1
ATOM 4883 N N . TYR B 1 185 ? 5.758 11.398 20.781 1 95.62 185 TYR B N 1
ATOM 4884 C CA . TYR B 1 185 ? 5.047 11.25 22.047 1 95.62 185 TYR B CA 1
ATOM 4885 C C . TYR B 1 185 ? 5.656 12.133 23.125 1 95.62 185 TYR B C 1
ATOM 4887 O O . TYR B 1 185 ? 4.938 12.75 23.922 1 95.62 185 TYR B O 1
ATOM 4895 N N . HIS B 1 186 ? 6.887 12.234 23.125 1 92.94 186 HIS B N 1
ATOM 4896 C CA . HIS B 1 186 ? 7.574 12.969 24.172 1 92.94 186 HIS B CA 1
ATOM 4897 C C . HIS B 1 186 ? 7.391 14.477 24 1 92.94 186 HIS B C 1
ATOM 4899 O O . HIS B 1 186 ? 7.684 15.25 24.922 1 92.94 186 HIS B O 1
ATOM 4905 N N . LYS B 1 187 ? 6.91 14.891 22.828 1 95.5 187 LYS B N 1
ATOM 4906 C CA . LYS B 1 187 ? 6.742 16.328 22.578 1 95.5 187 LYS B CA 1
ATOM 4907 C C . LYS B 1 187 ? 5.27 16.719 22.594 1 95.5 187 LYS B C 1
ATOM 4909 O O . LYS B 1 187 ? 4.93 17.891 22.406 1 95.5 187 LYS B O 1
ATOM 4914 N N . LEU B 1 188 ? 4.398 15.797 22.859 1 96.5 188 LEU B N 1
ATOM 4915 C CA . LEU B 1 188 ? 2.959 16.016 22.766 1 96.5 188 LEU B CA 1
ATOM 4916 C C . LEU B 1 188 ? 2.51 17.109 23.734 1 96.5 188 LEU B C 1
ATOM 4918 O O . LEU B 1 188 ? 1.48 17.75 23.516 1 96.5 188 LEU B O 1
ATOM 4922 N N . PHE B 1 189 ? 3.275 17.359 24.828 1 95 189 PHE B N 1
ATOM 4923 C CA . PHE B 1 189 ? 2.859 18.328 25.844 1 95 189 PHE B CA 1
ATOM 4924 C C . PHE B 1 189 ? 3.902 19.438 25.984 1 95 189 PHE B C 1
ATOM 4926 O O . PHE B 1 189 ? 4.004 20.047 27.047 1 95 189 PHE B O 1
ATOM 4933 N N . HIS B 1 190 ? 4.629 19.594 24.891 1 91.25 190 HIS B N 1
ATOM 4934 C CA . HIS B 1 190 ? 5.652 20.625 24.828 1 91.25 190 HIS B CA 1
ATOM 4935 C C . HIS B 1 190 ? 5.422 21.562 23.656 1 91.25 190 HIS B C 1
ATOM 4937 O O . HIS B 1 190 ? 5.504 21.156 22.5 1 91.25 190 HIS B O 1
ATOM 4943 N N . GLN B 1 191 ? 5.219 22.812 23.891 1 87.75 191 GLN B N 1
ATOM 4944 C CA . GLN B 1 191 ? 4.875 23.781 22.859 1 87.75 191 GLN B CA 1
ATOM 4945 C C . GLN B 1 191 ? 6.121 24.25 22.109 1 87.75 191 GLN B C 1
ATOM 4947 O O . GLN B 1 191 ? 6.031 24.656 20.953 1 87.75 191 GLN B O 1
ATOM 4952 N N . GLY B 1 192 ? 7.207 24.094 22.609 1 86.38 192 GLY B N 1
ATOM 4953 C CA . GLY B 1 192 ? 8.422 24.609 21.984 1 86.38 192 GLY B CA 1
ATOM 4954 C C . GLY B 1 192 ? 8.648 26.078 22.25 1 86.38 192 GLY B C 1
ATOM 4955 O O . GLY B 1 192 ? 8.227 26.594 23.297 1 86.38 192 GLY B O 1
ATOM 4956 N N . THR B 1 193 ? 9.469 26.703 21.406 1 76.56 193 THR B N 1
ATOM 4957 C CA . THR B 1 193 ? 9.844 28.094 21.594 1 76.56 193 THR B CA 1
ATOM 4958 C C . THR B 1 193 ? 8.773 29.031 21.031 1 76.56 193 THR B C 1
ATOM 4960 O O . THR B 1 193 ? 8.289 28.812 19.922 1 76.56 193 THR B O 1
ATOM 4963 N N . THR B 1 194 ? 8.109 29.766 21.859 1 66.25 194 THR B N 1
ATOM 4964 C CA . THR B 1 194 ? 7.117 30.719 21.375 1 66.25 194 THR B CA 1
ATOM 4965 C C . THR B 1 194 ? 7.762 32.094 21.125 1 66.25 194 THR B C 1
ATOM 4967 O O . THR B 1 194 ? 8.461 32.625 22 1 66.25 194 THR B O 1
ATOM 4970 N N . HIS B 1 195 ? 8.102 32.188 19.797 1 56.91 195 HIS B N 1
ATOM 4971 C CA . HIS B 1 195 ? 8.656 33.5 19.469 1 56.91 195 HIS B CA 1
ATOM 4972 C C . HIS B 1 195 ? 7.559 34.5 19.094 1 56.91 195 HIS B C 1
ATOM 4974 O O . HIS B 1 195 ? 6.641 34.156 18.34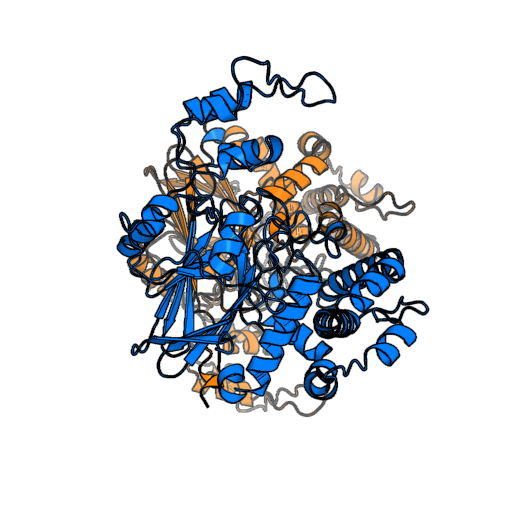4 1 56.91 195 HIS B O 1
ATOM 4980 N N . GLY B 1 196 ? 7.418 35.719 19.812 1 53.44 196 GLY B N 1
ATOM 4981 C CA . GLY B 1 196 ? 6.602 36.875 19.516 1 53.44 196 GLY B CA 1
ATOM 4982 C C . GLY B 1 196 ? 5.34 36.969 20.359 1 53.44 196 GLY B C 1
ATOM 4983 O O . GLY B 1 196 ? 4.984 36 21.031 1 53.44 196 GLY B O 1
ATOM 4984 N N . ALA B 1 197 ? 4.863 38.125 20.438 1 48.88 197 ALA B N 1
ATOM 4985 C CA . ALA B 1 197 ? 3.777 38.625 21.266 1 48.88 197 ALA B CA 1
ATOM 4986 C C . ALA B 1 197 ? 2.498 37.844 21.047 1 48.88 197 ALA B C 1
ATOM 4988 O O . ALA B 1 197 ? 2.104 37.594 19.906 1 48.88 197 ALA B O 1
ATOM 4989 N N . HIS B 1 198 ? 2.217 36.875 21.938 1 51.16 198 HIS B N 1
ATOM 4990 C CA . HIS B 1 198 ? 0.874 36.312 22.047 1 51.16 198 HIS B CA 1
ATOM 4991 C C . HIS B 1 198 ? -0.185 37.344 21.672 1 51.16 198 HIS B C 1
ATOM 4993 O O . HIS B 1 198 ? -0.452 38.281 22.438 1 51.16 198 HIS B O 1
ATOM 4999 N N . ARG B 1 199 ? -0.235 37.75 20.344 1 50.78 199 ARG B N 1
ATOM 5000 C CA . ARG B 1 199 ? -1.166 38.812 20.031 1 50.78 199 ARG B CA 1
ATOM 5001 C C . ARG B 1 199 ? -2.57 38.5 20.516 1 50.78 199 ARG B C 1
ATOM 5003 O O . ARG B 1 199 ? -3.326 39.375 20.906 1 50.78 199 ARG B O 1
ATOM 5010 N N . SER B 1 200 ? -3.104 37.219 20.109 1 49.22 200 SER B N 1
ATOM 5011 C CA . SER B 1 200 ? -4.504 37 20.438 1 49.22 200 SER B CA 1
ATOM 5012 C C . SER B 1 200 ? -4.684 35.688 21.203 1 49.22 200 SER B C 1
ATOM 5014 O O . SER B 1 200 ? -3.916 34.75 21.016 1 49.22 200 SER B O 1
ATOM 5016 N N . ASN B 1 201 ? -5.223 35.75 22.453 1 49.84 201 ASN B N 1
ATOM 5017 C CA . ASN B 1 201 ? -5.652 34.656 23.281 1 49.84 201 ASN B CA 1
ATOM 5018 C C . ASN B 1 201 ? -6.344 33.562 22.469 1 49.84 201 ASN B C 1
ATOM 5020 O O . ASN B 1 201 ? -6.559 32.438 22.953 1 49.84 201 ASN B O 1
ATOM 5024 N N . GLU B 1 202 ? -6.668 33.844 21.188 1 54.94 202 GLU B N 1
ATOM 5025 C CA . GLU B 1 202 ? -7.578 32.906 20.531 1 54.94 202 GLU B CA 1
ATOM 5026 C C . GLU B 1 202 ? -6.82 31.938 19.641 1 54.94 202 GLU B C 1
ATOM 5028 O O . GLU B 1 202 ? -7.332 30.859 19.312 1 54.94 202 GLU B O 1
ATOM 5033 N N . ILE B 1 203 ? -5.543 32.25 19.266 1 60.94 203 ILE B N 1
ATOM 5034 C CA . ILE B 1 203 ? -4.859 31.328 18.359 1 60.94 203 ILE B CA 1
ATOM 5035 C C . ILE B 1 203 ? -3.664 30.703 19.078 1 60.94 203 ILE B C 1
ATOM 5037 O O . ILE B 1 203 ? -2.809 31.422 19.609 1 60.94 203 ILE B O 1
ATOM 5041 N N . ILE B 1 204 ? -3.736 29.375 19.125 1 70.56 204 ILE B N 1
ATOM 5042 C CA . ILE B 1 204 ? -2.602 28.625 19.656 1 70.56 204 ILE B CA 1
ATOM 5043 C C . ILE B 1 204 ? -1.471 28.609 18.625 1 70.56 204 ILE B C 1
ATOM 5045 O O . ILE B 1 204 ? -1.65 28.141 17.5 1 70.56 204 ILE B O 1
ATOM 5049 N N . PRO B 1 205 ? -0.42 29.266 18.969 1 79.5 205 PRO B N 1
ATOM 5050 C CA . PRO B 1 205 ? 0.707 29.203 18.031 1 79.5 205 PRO B CA 1
ATOM 5051 C C . PRO B 1 205 ? 1.114 27.766 17.719 1 79.5 205 PRO B C 1
ATOM 5053 O O . PRO B 1 205 ? 0.905 26.859 18.531 1 79.5 205 PRO B O 1
ATOM 5056 N N . ILE B 1 206 ? 1.618 27.656 16.5 1 87.69 206 ILE B N 1
ATOM 5057 C CA . ILE B 1 206 ? 2.082 26.312 16.125 1 87.69 206 ILE B CA 1
ATOM 5058 C C . ILE B 1 206 ? 3.238 25.906 17.031 1 87.69 206 ILE B C 1
ATOM 5060 O O . ILE B 1 206 ? 3.977 26.75 17.547 1 87.69 206 ILE B O 1
ATOM 5064 N N . SER B 1 207 ? 3.277 24.688 17.25 1 89.94 207 SER B N 1
ATOM 5065 C CA . SER B 1 207 ? 4.289 24.156 18.172 1 89.94 207 SER B CA 1
ATOM 5066 C C . SER B 1 207 ? 5.57 23.797 17.422 1 89.94 207 SER B C 1
ATOM 5068 O O . SER B 1 207 ? 5.523 23.359 16.281 1 89.94 207 SER B O 1
ATOM 5070 N N . GLY B 1 208 ? 6.637 23.953 18.125 1 91.62 208 GLY B N 1
ATOM 5071 C CA . GLY B 1 208 ? 7.945 23.625 17.578 1 91.62 208 GLY B CA 1
ATOM 5072 C C . GLY B 1 208 ? 8.93 24.781 17.672 1 91.62 208 GLY B C 1
ATOM 5073 O O . GLY B 1 208 ? 8.672 25.781 18.344 1 91.62 208 GLY B O 1
ATOM 5074 N N . ASP B 1 209 ? 10.109 24.562 17.109 1 91.69 209 ASP B N 1
ATOM 5075 C CA . ASP B 1 209 ? 11.172 25.547 16.953 1 91.69 209 ASP B CA 1
ATOM 5076 C C . ASP B 1 209 ? 11.398 25.875 15.477 1 91.69 209 ASP B C 1
ATOM 5078 O O . ASP B 1 209 ? 10.977 25.125 14.594 1 91.69 209 ASP B O 1
ATOM 5082 N N . PRO B 1 210 ? 11.93 27.094 15.336 1 93.5 210 PRO B N 1
ATOM 5083 C CA . PRO B 1 210 ? 12.32 27.312 13.938 1 93.5 210 PRO B CA 1
ATOM 5084 C C . PRO B 1 210 ? 13.141 26.156 13.367 1 93.5 210 PRO B C 1
ATOM 5086 O O . PRO B 1 210 ? 14.203 25.828 13.906 1 93.5 210 PRO B O 1
ATOM 5089 N N . GLY B 1 211 ? 12.586 25.516 12.383 1 95.06 211 GLY B N 1
ATOM 5090 C CA . GLY B 1 211 ? 13.32 24.438 11.742 1 95.06 211 GLY B CA 1
ATOM 5091 C C . GLY B 1 211 ? 12.867 23.062 12.203 1 95.06 211 GLY B C 1
ATOM 5092 O O . GLY B 1 211 ? 13.312 22.047 11.656 1 95.06 211 GLY B O 1
ATOM 5093 N N . ASN B 1 212 ? 12.031 23 13.164 1 95.88 212 ASN B N 1
ATOM 5094 C CA . ASN B 1 212 ? 11.547 21.734 13.695 1 95.88 212 ASN B CA 1
ATOM 5095 C C . ASN B 1 212 ? 10.141 21.875 14.281 1 95.88 212 ASN B C 1
ATOM 5097 O O . ASN B 1 212 ? 9.984 22.297 15.422 1 95.88 212 ASN B O 1
ATOM 5101 N N . ILE B 1 213 ? 9.18 21.422 13.516 1 96.44 213 ILE B N 1
ATOM 5102 C CA . ILE B 1 213 ? 7.773 21.578 13.883 1 96.44 213 ILE B CA 1
ATOM 5103 C C . ILE B 1 213 ? 7.215 20.25 14.352 1 96.44 213 ILE B C 1
ATOM 5105 O O . ILE B 1 213 ? 7.496 19.203 13.758 1 96.44 213 ILE B O 1
ATOM 5109 N N . TRP B 1 214 ? 6.488 20.203 15.477 1 96.81 214 TRP B N 1
ATOM 5110 C CA . TRP B 1 214 ? 5.859 18.969 15.93 1 96.81 214 TRP B CA 1
ATOM 5111 C C . TRP B 1 214 ? 4.418 19.219 16.359 1 96.81 214 TRP B C 1
ATOM 5113 O O . TRP B 1 214 ? 3.979 20.375 16.438 1 96.81 214 TRP B O 1
ATOM 5123 N N . ILE B 1 215 ? 3.662 18.172 16.547 1 96.81 215 ILE B N 1
ATOM 5124 C CA . ILE B 1 215 ? 2.254 18.203 16.922 1 96.81 215 ILE B CA 1
ATOM 5125 C C . ILE B 1 215 ? 2.123 18.141 18.438 1 96.81 215 ILE B C 1
ATOM 5127 O O . ILE B 1 215 ? 2.838 17.391 19.109 1 96.81 215 ILE B O 1
ATOM 5131 N N . THR B 1 216 ? 1.229 18.875 18.984 1 95.94 216 THR B N 1
ATOM 5132 C CA . THR B 1 216 ? 0.942 18.797 20.422 1 95.94 216 THR B CA 1
ATOM 5133 C C . THR B 1 216 ? -0.48 18.297 20.656 1 95.94 216 THR B C 1
ATOM 5135 O O . THR B 1 216 ? -1.315 18.328 19.75 1 95.94 216 THR B O 1
ATOM 5138 N N . MET B 1 217 ? -0.701 17.938 21.906 1 96 217 MET B N 1
ATOM 5139 C CA . MET B 1 217 ? -2.035 17.5 22.312 1 96 217 MET B CA 1
ATOM 5140 C C . MET B 1 217 ? -3.035 18.656 22.203 1 96 217 MET B C 1
ATOM 5142 O O . MET B 1 217 ? -4.207 18.438 21.891 1 96 217 MET B O 1
ATOM 5146 N N . LEU B 1 218 ? -2.592 19.812 22.484 1 93.69 218 LEU B N 1
ATOM 5147 C CA . LEU B 1 218 ? -3.441 20.984 22.359 1 93.69 218 LEU B CA 1
ATOM 5148 C C . LEU B 1 218 ? -3.898 21.188 20.922 1 93.69 218 LEU B C 1
ATOM 5150 O O . LEU B 1 218 ? -5.078 21.438 20.672 1 93.69 218 LEU B O 1
ATOM 5154 N N . GLN B 1 219 ? -2.986 21.031 20 1 94.69 219 GLN B N 1
ATOM 5155 C CA . GLN B 1 219 ? -3.322 21.172 18.594 1 94.69 219 GLN B CA 1
ATOM 5156 C C . GLN B 1 219 ? -4.289 20.078 18.141 1 94.69 219 GLN B C 1
ATOM 5158 O O . GLN B 1 219 ? -5.219 20.344 17.375 1 94.69 219 GLN B O 1
ATOM 5163 N N . LEU B 1 220 ? -4.047 18.891 18.594 1 97.06 220 LEU B N 1
ATOM 5164 C CA . LEU B 1 220 ? -4.949 17.797 18.281 1 97.06 220 LEU B CA 1
ATOM 5165 C C . LEU B 1 220 ? -6.348 18.062 18.828 1 97.06 220 LEU B C 1
ATOM 5167 O O . LEU B 1 220 ? -7.344 17.828 18.141 1 97.06 220 LEU B O 1
ATOM 5171 N N . GLY B 1 221 ? -6.344 18.531 20.078 1 95.38 221 GLY B N 1
ATOM 5172 C CA . GLY B 1 221 ? -7.629 18.906 20.656 1 95.38 221 GLY B CA 1
ATOM 5173 C C . GLY B 1 221 ? -8.359 19.969 19.875 1 95.38 221 GLY B C 1
ATOM 5174 O O . GLY B 1 221 ? -9.57 19.891 19.688 1 95.38 221 GLY B O 1
ATOM 5175 N N . LYS B 1 222 ? -7.629 20.953 19.438 1 93.94 222 LYS B N 1
ATOM 5176 C CA . LYS B 1 222 ? -8.219 22.016 18.625 1 93.94 222 LYS B CA 1
ATOM 5177 C C . LYS B 1 222 ? -8.758 21.484 17.312 1 93.94 222 LYS B C 1
ATOM 5179 O O . LYS B 1 222 ? -9.852 21.859 16.875 1 93.94 222 LYS B O 1
ATOM 5184 N N . LEU B 1 223 ? -8.008 20.641 16.656 1 95.88 223 LEU B N 1
ATOM 5185 C CA . LEU B 1 223 ? -8.453 20.016 15.414 1 95.88 223 LEU B CA 1
ATOM 5186 C C . LEU B 1 223 ? -9.742 19.234 15.641 1 95.88 223 LEU B C 1
ATOM 5188 O O . LEU B 1 223 ? -10.68 19.328 14.852 1 95.88 223 LEU B O 1
ATOM 5192 N N . MET B 1 224 ? -9.773 18.484 16.734 1 95.94 224 MET B N 1
ATOM 5193 C CA . MET B 1 224 ? -10.961 17.703 17.094 1 95.94 224 MET B CA 1
ATOM 5194 C C . MET B 1 224 ? -12.164 18.625 17.281 1 95.94 224 MET B C 1
ATOM 5196 O O . MET B 1 224 ? -13.258 18.328 16.797 1 95.94 224 MET B O 1
ATOM 5200 N N . ASP B 1 225 ? -11.938 19.625 17.953 1 93.62 225 ASP B N 1
ATOM 5201 C CA . ASP B 1 225 ? -13.008 20.594 18.203 1 93.62 225 ASP B CA 1
ATOM 5202 C C . ASP B 1 225 ? -13.531 21.172 16.891 1 93.62 225 ASP B C 1
ATOM 5204 O O . ASP B 1 225 ? -14.742 21.312 16.703 1 93.62 225 ASP B O 1
ATOM 5208 N N . SER B 1 226 ? -12.586 21.547 16.047 1 93.5 226 SER B N 1
ATOM 5209 C CA . SER B 1 226 ? -12.969 22.109 14.758 1 93.5 226 SER B CA 1
ATOM 5210 C C . SER B 1 226 ? -13.82 21.125 13.961 1 93.5 226 SER B C 1
ATOM 5212 O O . SER B 1 226 ? -14.82 21.516 13.352 1 93.5 226 SER B O 1
ATOM 5214 N N . LEU B 1 227 ? -13.469 19.891 13.961 1 95.19 227 LEU B N 1
ATOM 5215 C CA . LEU B 1 227 ? -14.188 18.859 13.219 1 95.19 227 LEU B CA 1
ATOM 5216 C C . LEU B 1 227 ? -15.547 18.594 13.852 1 95.19 227 LEU B C 1
ATOM 5218 O O . LEU B 1 227 ? -16.547 18.422 13.148 1 95.19 227 LEU B O 1
ATOM 5222 N N . VAL B 1 228 ? -15.586 18.562 15.18 1 93.44 228 VAL B N 1
ATOM 5223 C CA . VAL B 1 228 ? -16.844 18.344 15.891 1 93.44 228 VAL B CA 1
ATOM 5224 C C . VAL B 1 228 ? -17.812 19.484 15.594 1 93.44 228 VAL B C 1
ATOM 5226 O O . VAL B 1 228 ? -18.969 19.25 15.258 1 93.44 228 VAL B O 1
ATOM 5229 N N . ARG B 1 229 ? -17.312 20.641 15.656 1 91.62 229 ARG B N 1
ATOM 5230 C CA . ARG B 1 229 ? -18.156 21.812 15.391 1 91.62 229 ARG B CA 1
ATOM 5231 C C . ARG B 1 229 ? -18.688 21.781 13.961 1 91.62 229 ARG B C 1
ATOM 5233 O O . ARG B 1 229 ? -19.859 22.047 13.727 1 91.62 229 ARG B O 1
ATOM 5240 N N . TYR B 1 230 ? -17.859 21.484 13.055 1 92.69 230 TYR B N 1
ATOM 5241 C CA . TYR B 1 230 ? -18.297 21.406 11.664 1 92.69 230 TYR B CA 1
ATOM 5242 C C . TYR B 1 230 ? -19.359 20.344 11.477 1 92.69 230 TYR B C 1
ATOM 5244 O O . TYR B 1 230 ? -20.359 20.578 10.789 1 92.69 230 TYR B O 1
ATOM 5252 N N . SER B 1 231 ? -19.156 19.188 12.07 1 92.44 231 SER B N 1
ATOM 5253 C CA . SER B 1 231 ? -20.094 18.094 11.945 1 92.44 231 SER B CA 1
ATOM 5254 C C . SER B 1 231 ? -21.453 18.453 12.547 1 92.44 231 SER B C 1
ATOM 5256 O O . SER B 1 231 ? -22.5 17.969 12.078 1 92.44 231 SER B O 1
ATOM 5258 N N . GLN B 1 232 ? -21.453 19.312 13.562 1 90.69 232 GLN B N 1
ATOM 5259 C CA . GLN B 1 232 ? -22.688 19.719 14.234 1 90.69 232 GLN B CA 1
ATOM 5260 C C . GLN B 1 232 ? -23.375 20.859 13.5 1 90.69 232 GLN B C 1
ATOM 5262 O O . GLN B 1 232 ? -24.609 20.875 13.375 1 90.69 232 GLN B O 1
ATOM 5267 N N . GLU B 1 233 ? -22.594 21.734 13.07 1 91.69 233 GLU B N 1
ATOM 5268 C CA . GLU B 1 233 ? -23.141 22.906 12.414 1 91.69 233 GLU B CA 1
ATOM 5269 C C . GLU B 1 233 ? -23.641 22.578 11.008 1 91.69 233 GLU B C 1
ATOM 5271 O O . GLU B 1 233 ? -24.641 23.141 10.555 1 91.69 233 GLU B O 1
ATOM 5276 N N . TYR B 1 234 ? -22.969 21.688 10.344 1 91.69 234 TYR B N 1
ATOM 5277 C CA . TYR B 1 234 ? -23.344 21.328 8.984 1 91.69 234 TYR B CA 1
ATOM 5278 C C . TYR B 1 234 ? -23.422 19.812 8.828 1 91.69 234 TYR B C 1
ATOM 5280 O O . TYR B 1 234 ? -22.703 19.234 8.008 1 91.69 234 TYR B O 1
ATOM 5288 N N . PRO B 1 235 ? -24.344 19.172 9.484 1 91.25 235 PRO B N 1
ATOM 5289 C CA . PRO B 1 235 ? -24.406 17.719 9.5 1 91.25 235 PRO B CA 1
ATOM 5290 C C . PRO B 1 235 ? -24.625 17.109 8.109 1 91.25 235 PRO B C 1
ATOM 5292 O O . PRO B 1 235 ? -24.031 16.094 7.773 1 91.25 235 PRO B O 1
ATOM 5295 N N . HIS B 1 236 ? -25.422 17.766 7.293 1 91.19 236 HIS B N 1
ATOM 5296 C CA . HIS B 1 236 ? -25.719 17.234 5.965 1 91.19 236 HIS B CA 1
ATOM 5297 C C . HIS B 1 236 ? -24.484 17.312 5.062 1 91.19 236 HIS B C 1
ATOM 5299 O O . HIS B 1 236 ? -24.172 16.344 4.367 1 91.19 236 HIS B O 1
ATOM 5305 N N . MET B 1 237 ? -23.828 18.406 5.152 1 90.5 237 MET B N 1
ATOM 5306 C CA . MET B 1 237 ? -22.625 18.562 4.34 1 90.5 237 MET B CA 1
ATOM 5307 C C . MET B 1 237 ? -21.516 17.641 4.812 1 90.5 237 MET B C 1
ATOM 5309 O O . MET B 1 237 ? -20.797 17.047 3.992 1 90.5 237 MET B O 1
ATOM 5313 N N . TYR B 1 238 ? -21.453 17.516 6.105 1 93.31 238 TYR B N 1
ATOM 5314 C CA . TYR B 1 238 ? -20.438 16.656 6.695 1 93.31 238 TYR B CA 1
ATOM 5315 C C . TYR B 1 238 ? -20.625 15.211 6.289 1 93.31 238 TYR B C 1
ATOM 5317 O O . TYR B 1 238 ? -19.672 14.516 5.934 1 93.31 238 TYR B O 1
ATOM 5325 N N . ASN B 1 239 ? -21.844 14.75 6.242 1 92.69 239 ASN B N 1
ATOM 5326 C CA . ASN B 1 239 ? -22.141 13.352 5.941 1 92.69 239 ASN B CA 1
ATOM 5327 C C . ASN B 1 239 ? -22.016 13.062 4.445 1 92.69 239 ASN B C 1
ATOM 5329 O O . ASN B 1 239 ? -21.719 11.938 4.051 1 92.69 239 ASN B O 1
ATOM 5333 N N . LYS B 1 240 ? -22.156 14.047 3.684 1 93.56 240 LYS B N 1
ATOM 5334 C CA . LYS B 1 240 ? -22.094 13.898 2.234 1 93.56 240 LYS B CA 1
ATOM 5335 C C . LYS B 1 240 ? -20.672 14.039 1.728 1 93.56 240 LYS B C 1
ATOM 5337 O O . LYS B 1 240 ? -20.328 13.516 0.661 1 93.56 240 LYS B O 1
ATOM 5342 N N . ALA B 1 241 ? -19.859 14.617 2.488 1 95.75 241 ALA B N 1
ATOM 5343 C CA . ALA B 1 241 ? -18.531 15.008 2.021 1 95.75 241 ALA B CA 1
ATOM 5344 C C . ALA B 1 241 ? -17.609 13.797 1.895 1 95.75 241 ALA B C 1
ATOM 5346 O O . ALA B 1 241 ? -17.688 12.867 2.705 1 95.75 241 ALA B O 1
ATOM 5347 N N . ILE B 1 242 ? -16.844 13.75 0.8 1 96.94 242 ILE B N 1
ATOM 5348 C CA . ILE B 1 242 ? -15.664 12.891 0.761 1 96.94 242 ILE B CA 1
ATOM 5349 C C . ILE B 1 242 ? -14.547 13.5 1.605 1 96.94 242 ILE B C 1
ATOM 5351 O O . ILE B 1 242 ? -14.125 14.633 1.356 1 96.94 242 ILE B O 1
ATOM 5355 N N . LYS B 1 243 ? -14.086 12.859 2.566 1 98.19 243 LYS B N 1
ATOM 5356 C CA . LYS B 1 243 ? -13.242 13.469 3.594 1 98.19 243 LYS B CA 1
ATOM 5357 C C . LYS B 1 243 ? -11.797 13.016 3.451 1 98.19 243 LYS B C 1
ATOM 5359 O O . LYS B 1 243 ? -11.516 11.812 3.371 1 98.19 243 LYS B O 1
ATOM 5364 N N . PHE B 1 244 ? -10.906 13.977 3.414 1 98.69 244 PHE B N 1
ATOM 5365 C CA . PHE B 1 244 ? -9.469 13.758 3.348 1 98.69 244 PHE B CA 1
ATOM 5366 C C . PHE B 1 244 ? -8.789 14.211 4.637 1 98.69 244 PHE B C 1
ATOM 5368 O O . PHE B 1 244 ? -9.109 15.273 5.168 1 98.69 244 PHE B O 1
ATOM 5375 N N . PHE B 1 245 ? -7.945 13.398 5.145 1 98.81 245 PHE B N 1
ATOM 5376 C CA . PHE B 1 245 ? -7.094 13.742 6.277 1 98.81 245 PHE B CA 1
ATOM 5377 C C . PHE B 1 245 ? -5.637 13.852 5.848 1 98.81 245 PHE B C 1
ATOM 5379 O O . PHE B 1 245 ? -4.996 12.836 5.543 1 98.81 245 PHE B O 1
ATOM 5386 N N . VAL B 1 246 ? -5.07 15.055 5.766 1 98.75 246 VAL B N 1
ATOM 5387 C CA . VAL B 1 246 ? -3.725 15.305 5.262 1 98.75 246 VAL B CA 1
ATOM 5388 C C . VAL B 1 246 ? -2.762 15.492 6.434 1 98.75 246 VAL B C 1
ATOM 5390 O O . VAL B 1 246 ? -2.977 16.359 7.285 1 98.75 246 VAL B O 1
ATOM 5393 N N . THR B 1 247 ? -1.729 14.688 6.535 1 98.38 247 THR B N 1
ATOM 5394 C CA . THR B 1 247 ? -0.764 14.758 7.625 1 98.38 247 THR B CA 1
ATOM 5395 C C . THR B 1 247 ? 0.663 14.648 7.094 1 98.38 247 THR B C 1
ATOM 5397 O O . THR B 1 247 ? 0.874 14.266 5.941 1 98.38 247 THR B O 1
ATOM 5400 N N . HIS B 1 248 ? 1.601 15.055 7.957 1 97.19 248 HIS B N 1
ATOM 5401 C CA . HIS B 1 248 ? 3.006 14.891 7.605 1 97.19 248 HIS B CA 1
ATOM 5402 C C . HIS B 1 248 ? 3.443 13.438 7.738 1 97.19 248 HIS B C 1
ATOM 5404 O O . HIS B 1 248 ? 3.928 12.836 6.777 1 97.19 248 HIS B O 1
ATOM 5410 N N . GLN B 1 249 ? 3.217 12.883 8.875 1 95.19 249 GLN B N 1
ATOM 5411 C CA . GLN B 1 249 ? 3.49 11.469 9.094 1 95.19 249 GLN B CA 1
ATOM 5412 C C . GLN B 1 249 ? 2.277 10.609 8.734 1 95.19 249 GLN B C 1
ATOM 5414 O O . GLN B 1 249 ? 1.136 11.039 8.914 1 95.19 249 GLN B O 1
ATOM 5419 N N . SER B 1 250 ? 2.561 9.469 8.258 1 95.38 250 SER B N 1
ATOM 5420 C CA . SER B 1 250 ? 1.477 8.578 7.867 1 95.38 250 SER B CA 1
ATOM 5421 C C . SER B 1 250 ? 0.645 8.156 9.078 1 95.38 250 SER B C 1
ATOM 5423 O O . SER B 1 250 ? 1.181 7.625 10.055 1 95.38 250 SER B O 1
ATOM 5425 N N . PRO B 1 251 ? -0.671 8.328 9.039 1 96.31 251 PRO B N 1
ATOM 5426 C CA . PRO B 1 251 ? -1.523 7.887 10.141 1 96.31 251 PRO B CA 1
ATOM 5427 C C . PRO B 1 251 ? -1.415 6.391 10.414 1 96.31 251 PRO B C 1
ATOM 5429 O O . PRO B 1 251 ? -1.56 5.953 11.555 1 96.31 251 PRO B O 1
ATOM 5432 N N . THR B 1 252 ? -1.12 5.629 9.398 1 94.12 252 THR B N 1
ATOM 5433 C CA . THR B 1 252 ? -1.064 4.184 9.578 1 94.12 252 THR B CA 1
ATOM 5434 C C . THR B 1 252 ? 0.146 3.787 10.422 1 94.12 252 THR B C 1
ATOM 5436 O O . THR B 1 252 ? 0.179 2.697 10.992 1 94.12 252 THR B O 1
ATOM 5439 N N . ARG B 1 253 ? 1.098 4.621 10.477 1 92.88 253 ARG B N 1
ATOM 5440 C CA . ARG B 1 253 ? 2.266 4.379 11.32 1 92.88 253 ARG B CA 1
ATOM 5441 C C . ARG B 1 253 ? 2.135 5.09 12.664 1 92.88 253 ARG B C 1
ATOM 5443 O O . ARG B 1 253 ? 2.932 4.855 13.57 1 92.88 253 ARG B O 1
ATOM 5450 N N . GLU B 1 254 ? 1.236 5.996 12.703 1 95.5 254 GLU B N 1
ATOM 5451 C CA . GLU B 1 254 ? 0.93 6.742 13.922 1 95.5 254 GLU B CA 1
ATOM 5452 C C . GLU B 1 254 ? -0.513 6.512 14.359 1 95.5 254 GLU B C 1
ATOM 5454 O O . GLU B 1 254 ? -1.403 7.297 14.023 1 95.5 254 GLU B O 1
ATOM 5459 N N . PRO B 1 255 ? -0.69 5.57 15.227 1 96.19 255 PRO B N 1
ATOM 5460 C CA . PRO B 1 255 ? -2.049 5.137 15.562 1 96.19 255 PRO B CA 1
ATOM 5461 C C . PRO B 1 255 ? -2.889 6.254 16.172 1 96.19 255 PRO B C 1
ATOM 5463 O O . PRO B 1 255 ? -4.117 6.25 16.047 1 96.19 255 PRO B O 1
ATOM 5466 N N . LEU B 1 256 ? -2.324 7.219 16.844 1 97.69 256 LEU B N 1
ATOM 5467 C CA . LEU B 1 256 ? -3.096 8.336 17.391 1 97.69 256 LEU B CA 1
ATOM 5468 C C . LEU B 1 256 ? -3.738 9.141 16.266 1 97.69 256 LEU B C 1
ATOM 5470 O O . LEU B 1 256 ? -4.895 9.555 16.375 1 97.69 256 LEU B O 1
ATOM 5474 N N . LEU B 1 257 ? -3.006 9.359 15.242 1 98.19 257 LEU B N 1
ATOM 5475 C CA . LEU B 1 257 ? -3.551 10.07 14.086 1 98.19 257 LEU B CA 1
ATOM 5476 C C . LEU B 1 257 ? -4.582 9.219 13.359 1 98.19 257 LEU B C 1
ATOM 5478 O O . LEU B 1 257 ? -5.602 9.734 12.891 1 98.19 257 LEU B O 1
ATOM 5482 N N . GLU B 1 258 ? -4.242 7.945 13.219 1 97.94 258 GLU B N 1
ATOM 5483 C CA . GLU B 1 258 ? -5.184 7.062 12.539 1 97.94 258 GLU B CA 1
ATOM 5484 C C . GLU B 1 258 ? -6.504 6.977 13.297 1 97.94 258 GLU B C 1
ATOM 5486 O O . GLU B 1 258 ? -7.574 6.891 12.688 1 97.94 258 GLU B O 1
ATOM 5491 N N . HIS B 1 259 ? -6.43 6.945 14.633 1 98.12 259 HIS B N 1
ATOM 5492 C CA . HIS B 1 259 ? -7.645 6.953 15.438 1 98.12 259 HIS B CA 1
ATOM 5493 C C . HIS B 1 259 ? -8.523 8.156 15.102 1 98.12 259 HIS B C 1
ATOM 5495 O O . HIS B 1 259 ? -9.742 8.031 15 1 98.12 259 HIS B O 1
ATOM 5501 N N . LEU B 1 260 ? -7.887 9.281 14.93 1 98 260 LEU B N 1
ATOM 5502 C CA . LEU B 1 260 ? -8.648 10.469 14.562 1 98 260 LEU B CA 1
ATOM 5503 C C . LEU B 1 260 ? -9.305 10.281 13.195 1 98 260 LEU B C 1
ATOM 5505 O O . LEU B 1 260 ? -10.469 10.656 13.008 1 98 260 LEU B O 1
ATOM 5509 N N . SER B 1 261 ? -8.539 9.75 12.266 1 98.25 261 SER B N 1
ATOM 5510 C CA . SER B 1 261 ? -9.086 9.484 10.945 1 98.25 261 SER B CA 1
ATOM 5511 C C . SER B 1 261 ? -10.32 8.586 11.016 1 98.25 261 SER B C 1
ATOM 5513 O O . SER B 1 261 ? -11.305 8.812 10.312 1 98.25 261 SER B O 1
ATOM 5515 N N . ILE B 1 262 ? -10.266 7.602 11.875 1 98 262 ILE B N 1
ATOM 5516 C CA . ILE B 1 262 ? -11.367 6.656 12.039 1 98 262 ILE B CA 1
ATOM 5517 C C . ILE B 1 262 ? -12.539 7.344 12.75 1 98 262 ILE B C 1
ATOM 5519 O O . ILE B 1 262 ? -13.68 7.258 12.297 1 98 262 ILE B O 1
ATOM 5523 N N . PHE B 1 263 ? -12.219 8.055 13.812 1 97.19 263 PHE B N 1
ATOM 5524 C CA . PHE B 1 263 ? -13.219 8.695 14.656 1 97.19 263 PHE B CA 1
ATOM 5525 C C . PHE B 1 263 ? -14.062 9.672 13.852 1 97.19 263 PHE B C 1
ATOM 5527 O O . PHE B 1 263 ? -15.273 9.773 14.047 1 97.19 263 PHE B O 1
ATOM 5534 N N . PHE B 1 264 ? -13.422 10.336 12.984 1 96.88 264 PHE B N 1
ATOM 5535 C CA . PHE B 1 264 ? -14.117 11.367 12.219 1 96.88 264 PHE B CA 1
ATOM 5536 C C . PHE B 1 264 ? -14.453 10.867 10.82 1 96.88 264 PHE B C 1
ATOM 5538 O O . PHE B 1 264 ? -14.766 11.656 9.93 1 96.88 264 PHE B O 1
ATOM 5545 N N . LYS B 1 265 ? -14.328 9.578 10.508 1 96.62 265 LYS B N 1
ATOM 5546 C CA . LYS B 1 265 ? -14.805 8.867 9.328 1 96.62 265 LYS B CA 1
ATOM 5547 C C . LYS B 1 265 ? -14.156 9.422 8.062 1 96.62 265 LYS B C 1
ATOM 5549 O O . LYS B 1 265 ? -14.844 9.695 7.074 1 96.62 265 LYS B O 1
ATOM 5554 N N . MET B 1 266 ? -12.875 9.625 8.156 1 98.38 266 MET B N 1
ATOM 5555 C CA . MET B 1 266 ? -12.133 10.023 6.965 1 98.38 266 MET B CA 1
ATOM 5556 C C . MET B 1 266 ? -12.117 8.898 5.934 1 98.38 266 MET B C 1
ATOM 5558 O O . MET B 1 266 ? -11.977 7.727 6.289 1 98.38 266 MET B O 1
ATOM 5562 N N . ASP B 1 267 ? -12.266 9.266 4.676 1 98.06 267 ASP B N 1
ATOM 5563 C CA . ASP B 1 267 ? -12.258 8.281 3.596 1 98.06 267 ASP B CA 1
ATOM 5564 C C . ASP B 1 267 ? -10.828 8.031 3.102 1 98.06 267 ASP B C 1
ATOM 5566 O O . ASP B 1 267 ? -10.484 6.902 2.756 1 98.06 267 ASP B O 1
ATOM 5570 N N . TYR B 1 268 ? -10.062 9.102 3.1 1 98.44 268 TYR B N 1
ATOM 5571 C CA . TYR B 1 268 ? -8.695 9.031 2.584 1 98.44 268 TYR B CA 1
ATOM 5572 C C . TYR B 1 268 ? -7.723 9.703 3.543 1 98.44 268 TYR B C 1
ATOM 5574 O O . TYR B 1 268 ? -8.047 10.719 4.16 1 98.44 268 TYR B O 1
ATOM 5582 N N . THR B 1 269 ? -6.566 9.133 3.672 1 98.44 269 THR B N 1
ATOM 5583 C CA . THR B 1 269 ? -5.453 9.859 4.281 1 98.44 269 THR B CA 1
ATOM 5584 C C . THR B 1 269 ? -4.344 10.102 3.262 1 98.44 269 THR B C 1
ATOM 5586 O O . THR B 1 269 ? -4.074 9.25 2.412 1 98.44 269 THR B O 1
ATOM 5589 N N . ILE B 1 270 ? -3.779 11.258 3.27 1 98.44 270 ILE B N 1
ATOM 5590 C CA . ILE B 1 270 ? -2.648 11.633 2.428 1 98.44 270 ILE B CA 1
ATOM 5591 C C . ILE B 1 270 ? -1.479 12.078 3.303 1 98.44 270 ILE B C 1
ATOM 5593 O O . ILE B 1 270 ? -1.616 12.992 4.121 1 98.44 270 ILE B O 1
ATOM 5597 N N . SER B 1 271 ? -0.386 11.422 3.178 1 97.38 271 SER B N 1
ATOM 5598 C CA . SER B 1 271 ? 0.788 11.75 3.979 1 97.38 271 SER B CA 1
ATOM 5599 C C . SER B 1 271 ? 2.068 11.617 3.16 1 97.38 271 SER B C 1
ATOM 5601 O O . SER B 1 271 ? 2.041 11.141 2.025 1 97.38 271 SER B O 1
ATOM 5603 N N . ASN B 1 272 ? 3.084 12.172 3.736 1 92.12 272 ASN B N 1
ATOM 5604 C CA . ASN B 1 272 ? 4.371 12.055 3.062 1 92.12 272 ASN B CA 1
ATOM 5605 C C . ASN B 1 272 ? 5.039 10.711 3.357 1 92.12 272 ASN B C 1
ATOM 5607 O O . ASN B 1 272 ? 4.754 10.086 4.379 1 92.12 272 ASN B O 1
ATOM 5611 N N . SER B 1 273 ? 5.844 10.297 2.385 1 73.5 273 SER B N 1
ATOM 5612 C CA . SER B 1 273 ? 6.5 8.992 2.48 1 73.5 273 SER B CA 1
ATOM 5613 C C . SER B 1 273 ? 7.898 9.125 3.076 1 73.5 273 SER B C 1
ATOM 5615 O O . SER B 1 273 ? 8.445 10.219 3.152 1 73.5 273 SER B O 1
ATOM 5617 N N . LEU B 1 274 ? 8.359 8.031 3.652 1 66.5 274 LEU B N 1
ATOM 5618 C CA . LEU B 1 274 ? 9.727 7.918 4.148 1 66.5 274 LEU B CA 1
ATOM 5619 C C . LEU B 1 274 ? 10.711 7.719 3 1 66.5 274 LEU B C 1
ATOM 5621 O O . LEU B 1 274 ? 11.477 6.75 2.988 1 66.5 274 LEU B O 1
ATOM 5625 N N . HIS B 1 275 ? 10.719 8.68 2.035 1 64.94 275 HIS B N 1
ATOM 5626 C CA . HIS B 1 275 ? 11.664 8.727 0.922 1 64.94 275 HIS B CA 1
ATOM 5627 C C . HIS B 1 275 ? 11.492 7.52 0.005 1 64.94 275 HIS B C 1
ATOM 5629 O O . HIS B 1 275 ? 12.477 6.965 -0.49 1 64.94 275 HIS B O 1
ATOM 5635 N N . PHE B 1 276 ? 10.375 7.301 -0.195 1 70.19 276 PHE B N 1
ATOM 5636 C CA . PHE B 1 276 ? 10.102 6.156 -1.055 1 70.19 276 PHE B CA 1
ATOM 5637 C C . PHE B 1 276 ? 10.133 6.562 -2.523 1 70.19 276 PHE B C 1
ATOM 5639 O O . PHE B 1 276 ? 9.922 7.73 -2.855 1 70.19 276 PHE B O 1
ATOM 5646 N N . LYS B 1 277 ? 10.414 5.492 -3.258 1 85.94 277 LYS B N 1
ATOM 5647 C CA . LYS B 1 277 ? 10.547 5.719 -4.691 1 85.94 277 LYS B CA 1
ATOM 5648 C C . LYS B 1 277 ? 9.203 5.551 -5.402 1 85.94 277 LYS B C 1
ATOM 5650 O O . LYS B 1 277 ? 9.047 5.977 -6.547 1 85.94 277 LYS B O 1
ATOM 5655 N N . TYR B 1 278 ? 8.281 4.91 -4.691 1 94.38 278 TYR B N 1
ATOM 5656 C CA . TYR B 1 278 ? 6.945 4.766 -5.258 1 94.38 278 TYR B CA 1
ATOM 5657 C C . TYR B 1 278 ? 5.895 5.367 -4.332 1 94.38 278 TYR B C 1
ATOM 5659 O O . TYR B 1 278 ? 6.078 5.406 -3.113 1 94.38 278 TYR B O 1
ATOM 5667 N N . ILE B 1 279 ? 4.855 5.828 -4.887 1 96.12 279 ILE B N 1
ATOM 5668 C CA . ILE B 1 279 ? 3.678 6.195 -4.109 1 96.12 279 ILE B CA 1
ATOM 5669 C C . ILE B 1 279 ? 3.045 4.945 -3.504 1 96.12 279 ILE B C 1
ATOM 5671 O O . ILE B 1 279 ? 2.867 3.938 -4.191 1 96.12 279 ILE B O 1
ATOM 5675 N N . SER B 1 280 ? 2.787 5.016 -2.26 1 95.94 280 SER B N 1
ATOM 5676 C CA . SER B 1 280 ? 2.1 3.91 -1.596 1 95.94 280 SER B CA 1
ATOM 5677 C C . SER B 1 280 ? 0.589 4.117 -1.599 1 95.94 280 SER B C 1
ATOM 5679 O O . SER B 1 280 ? 0.109 5.227 -1.356 1 95.94 280 SER B O 1
ATOM 5681 N N . SER B 1 281 ? -0.137 3.168 -1.902 1 96.12 281 SER B N 1
ATOM 5682 C CA . SER B 1 281 ? -1.595 3.094 -1.93 1 96.12 281 SER B CA 1
ATOM 5683 C C . SER B 1 281 ? -2.094 1.786 -1.325 1 96.12 281 SER B C 1
ATOM 5685 O O . SER B 1 281 ? -1.747 0.703 -1.802 1 96.12 281 SER B O 1
ATOM 5687 N N . TYR B 1 282 ? -2.822 1.883 -0.237 1 94.94 282 TYR B N 1
ATOM 5688 C CA . TYR B 1 282 ? -3.25 0.639 0.394 1 94.94 282 TYR B CA 1
ATOM 5689 C C . TYR B 1 282 ? -4.355 0.895 1.41 1 94.94 282 TYR B C 1
ATOM 5691 O O . TYR B 1 282 ? -4.695 2.047 1.69 1 94.94 282 TYR B O 1
ATOM 5699 N N . ASN B 1 283 ? -4.973 -0.134 1.87 1 94.25 283 ASN B N 1
ATOM 5700 C CA . ASN B 1 283 ? -5.891 -0.083 3.006 1 94.25 283 ASN B CA 1
ATOM 5701 C C . ASN B 1 283 ? -5.5 -1.09 4.086 1 94.25 283 ASN B C 1
ATOM 5703 O O . ASN B 1 283 ? -4.613 -1.917 3.877 1 94.25 283 ASN B O 1
ATOM 5707 N N . ALA B 1 284 ? -6.07 -0.973 5.191 1 93.69 284 ALA B N 1
ATOM 5708 C CA . ALA B 1 284 ? -5.691 -1.797 6.336 1 93.69 284 ALA B CA 1
ATOM 5709 C C . ALA B 1 284 ? -5.949 -3.275 6.059 1 93.69 284 ALA B C 1
ATOM 5711 O O . ALA B 1 284 ? -5.176 -4.137 6.48 1 93.69 284 ALA B O 1
ATOM 5712 N N . LEU B 1 285 ? -6.98 -3.578 5.363 1 91.88 285 LEU B N 1
ATOM 5713 C CA . LEU B 1 285 ? -7.328 -4.961 5.051 1 91.88 285 LEU B CA 1
ATOM 5714 C C . LEU B 1 285 ? -6.238 -5.617 4.211 1 91.88 285 LEU B C 1
ATOM 5716 O O . LEU B 1 285 ? -5.938 -6.801 4.387 1 91.88 285 LEU B O 1
ATOM 5720 N N . THR B 1 286 ? -5.672 -4.922 3.354 1 89.88 286 THR B N 1
ATOM 5721 C CA . THR B 1 286 ? -4.648 -5.43 2.445 1 89.88 286 THR B CA 1
ATOM 5722 C C . THR B 1 286 ? -3.359 -5.738 3.199 1 89.88 286 THR B C 1
ATOM 5724 O O . THR B 1 286 ? -2.678 -6.723 2.9 1 89.88 286 THR B O 1
ATOM 5727 N N . VAL B 1 287 ? -3.057 -4.934 4.172 1 91 287 VAL B N 1
ATOM 5728 C CA . VAL B 1 287 ? -1.695 -4.977 4.691 1 91 287 VAL B CA 1
ATOM 5729 C C . VAL B 1 287 ? -1.69 -5.629 6.074 1 91 287 VAL B C 1
ATOM 5731 O O . VAL B 1 287 ? -0.626 -5.91 6.629 1 91 287 VAL B O 1
ATOM 5734 N N . SER B 1 288 ? -2.873 -5.852 6.633 1 89.69 288 SER B N 1
ATOM 5735 C CA . SER B 1 288 ? -2.959 -6.469 7.953 1 89.69 288 SER B CA 1
ATOM 5736 C C . SER B 1 288 ? -3.369 -7.934 7.855 1 89.69 288 SER B C 1
ATOM 5738 O O . SER B 1 288 ? -4.133 -8.312 6.965 1 89.69 288 SER B O 1
ATOM 5740 N N . LEU B 1 289 ? -2.906 -8.703 8.789 1 85.88 289 LEU B N 1
ATOM 5741 C CA . LEU B 1 289 ? -3.209 -10.133 8.781 1 85.88 289 LEU B CA 1
ATOM 5742 C C . LEU B 1 289 ? -4.645 -10.391 9.234 1 85.88 289 LEU B C 1
ATOM 5744 O O . LEU B 1 289 ? -5.312 -11.281 8.711 1 85.88 289 LEU B O 1
ATOM 5748 N N . SER B 1 290 ? -5.059 -9.586 10.25 1 89.25 290 SER B N 1
ATOM 5749 C CA . SER B 1 290 ? -6.41 -9.719 10.781 1 89.25 290 SER B CA 1
ATOM 5750 C C . SER B 1 290 ? -6.883 -8.414 11.422 1 89.25 290 SER B C 1
ATOM 5752 O O . SER B 1 290 ? -6.078 -7.516 11.68 1 89.25 290 SER B O 1
ATOM 5754 N N . PHE B 1 291 ? -8.203 -8.359 11.617 1 93.31 291 PHE B N 1
ATOM 5755 C CA . PHE B 1 291 ? -8.781 -7.191 12.266 1 93.31 291 PHE B CA 1
ATOM 5756 C C . PHE B 1 291 ? -8.281 -7.066 13.703 1 93.31 291 PHE B C 1
ATOM 5758 O O . PHE B 1 291 ? -8.023 -5.957 14.18 1 93.31 291 PHE B O 1
ATOM 5765 N N . GLU B 1 292 ? -8.047 -8.148 14.359 1 90.56 292 GLU B N 1
ATOM 5766 C CA . GLU B 1 292 ? -7.543 -8.148 15.734 1 90.56 292 GLU B CA 1
ATOM 5767 C C . GLU B 1 292 ? -6.109 -7.629 15.797 1 90.56 292 GLU B C 1
ATOM 5769 O O . GLU B 1 292 ? -5.773 -6.82 16.656 1 90.56 292 GLU B O 1
ATOM 5774 N N . SER B 1 293 ? -5.402 -8.078 14.891 1 87 293 SER B N 1
ATOM 5775 C CA . SER B 1 293 ? -4.02 -7.605 14.836 1 87 293 SER B CA 1
ATOM 5776 C C . SER B 1 293 ? -3.957 -6.117 14.516 1 87 293 SER B C 1
ATOM 5778 O O . SER B 1 293 ? -3.111 -5.398 15.055 1 87 293 SER B O 1
ATOM 5780 N N . TYR B 1 294 ? -4.852 -5.711 13.703 1 92.12 294 TYR B N 1
ATOM 5781 C CA . TYR B 1 294 ? -4.957 -4.309 13.312 1 92.12 294 TYR B CA 1
ATOM 5782 C C . TYR B 1 294 ? -5.254 -3.428 14.516 1 92.12 294 TYR B C 1
ATOM 5784 O O . TYR B 1 294 ? -4.684 -2.344 14.664 1 92.12 294 TYR B O 1
ATOM 5792 N N . LYS B 1 295 ? -6.047 -3.842 15.398 1 93.69 295 LYS B N 1
ATOM 5793 C CA . LYS B 1 295 ? -6.496 -3.045 16.531 1 93.69 295 LYS B CA 1
ATOM 5794 C C . LYS B 1 295 ? -5.418 -2.953 17.609 1 93.69 295 LYS B C 1
ATOM 5796 O O . LYS B 1 295 ? -5.438 -2.045 18.438 1 93.69 295 LYS B O 1
ATOM 5801 N N . LEU B 1 296 ? -4.461 -3.852 17.625 1 90.69 296 LEU B N 1
ATOM 5802 C CA . LEU B 1 296 ? -3.449 -3.941 18.672 1 90.69 296 LEU B CA 1
ATOM 5803 C C . LEU B 1 296 ? -2.602 -2.676 18.719 1 90.69 296 LEU B C 1
ATOM 5805 O O . LEU B 1 296 ? -2.238 -2.205 19.797 1 90.69 296 LEU B O 1
ATOM 5809 N N . LYS B 1 297 ? -2.344 -2.143 17.609 1 92.19 297 LYS B N 1
ATOM 5810 C CA . LYS B 1 297 ? -1.466 -0.977 17.562 1 92.19 297 LYS B CA 1
ATOM 5811 C C . LYS B 1 297 ? -2.111 0.224 18.25 1 92.19 297 LYS B C 1
ATOM 5813 O O . LYS B 1 297 ? -1.419 1.053 18.844 1 92.19 297 LYS B O 1
ATOM 5818 N N . PHE B 1 298 ? -3.42 0.339 18.188 1 95.94 298 PHE B N 1
ATOM 5819 C CA . PHE B 1 298 ? -4.121 1.444 18.828 1 95.94 298 PHE B CA 1
ATOM 5820 C C . PHE B 1 298 ? -4.066 1.313 20.344 1 95.94 298 PHE B C 1
ATOM 5822 O O . PHE B 1 298 ? -3.846 2.299 21.047 1 95.94 298 PHE B O 1
ATOM 5829 N N . ALA B 1 299 ? -4.246 0.099 20.781 1 93.06 299 ALA B N 1
ATOM 5830 C CA . ALA B 1 299 ? -4.195 -0.157 22.219 1 93.06 299 ALA B CA 1
ATOM 5831 C C . ALA B 1 299 ? -2.816 0.18 22.797 1 93.06 299 ALA B C 1
ATOM 5833 O O . ALA B 1 299 ? -2.711 0.782 23.859 1 93.06 299 ALA B O 1
ATOM 5834 N N . GLU B 1 300 ? -1.867 -0.205 22.078 1 91.88 300 GLU B N 1
ATOM 5835 C CA . GLU B 1 300 ? -0.503 0.093 22.5 1 91.88 300 GLU B CA 1
ATOM 5836 C C . GLU B 1 300 ? -0.253 1.598 22.547 1 91.88 300 GLU B C 1
ATOM 5838 O O . GLU B 1 300 ? 0.377 2.104 23.469 1 91.88 300 GLU B O 1
ATOM 5843 N N . ALA B 1 301 ? -0.717 2.281 21.562 1 94.5 301 ALA B N 1
ATOM 5844 C CA . ALA B 1 301 ? -0.548 3.73 21.484 1 94.5 301 ALA B CA 1
ATOM 5845 C C . ALA B 1 301 ? -1.271 4.422 22.641 1 94.5 301 ALA B C 1
ATOM 5847 O O . ALA B 1 301 ? -0.745 5.367 23.234 1 94.5 301 ALA B O 1
ATOM 5848 N N . ARG B 1 302 ? -2.469 3.961 22.938 1 95.12 302 ARG B N 1
ATOM 5849 C CA . ARG B 1 302 ? -3.232 4.523 24.047 1 95.12 302 ARG B CA 1
ATOM 5850 C C . ARG B 1 302 ? -2.488 4.352 25.375 1 95.12 302 ARG B C 1
ATOM 5852 O O . ARG B 1 302 ? -2.439 5.273 26.188 1 95.12 302 ARG B O 1
ATOM 5859 N N . THR B 1 303 ? -1.977 3.158 25.578 1 93.19 303 THR B N 1
ATOM 5860 C CA . THR B 1 303 ? -1.242 2.863 26.797 1 93.19 303 THR B CA 1
ATOM 5861 C C . THR B 1 303 ? -0.011 3.758 26.922 1 93.19 303 THR B C 1
ATOM 5863 O O . THR B 1 303 ? 0.27 4.297 28 1 93.19 303 THR B O 1
ATOM 5866 N N . LYS B 1 304 ? 0.639 3.883 25.859 1 93.62 304 LYS B N 1
ATOM 5867 C CA . LYS B 1 304 ? 1.816 4.746 25.844 1 93.62 304 LYS B CA 1
ATOM 5868 C C . LYS B 1 304 ? 1.442 6.191 26.156 1 93.62 304 LYS B C 1
ATOM 5870 O O . LYS B 1 304 ? 2.104 6.848 26.969 1 93.62 304 LYS B O 1
ATOM 5875 N N . LEU B 1 305 ? 0.384 6.656 25.547 1 96.5 305 LEU B N 1
ATOM 5876 C CA . LEU B 1 305 ? -0.091 8.016 25.781 1 96.5 305 LEU B CA 1
ATOM 5877 C C . LEU B 1 305 ? -0.497 8.203 27.25 1 96.5 305 LEU B C 1
ATOM 5879 O O . LEU B 1 305 ? -0.175 9.227 27.859 1 96.5 305 LEU B O 1
ATOM 5883 N N . ALA B 1 306 ? -1.135 7.211 27.766 1 94.88 306 ALA B N 1
ATOM 5884 C CA . ALA B 1 306 ? -1.598 7.285 29.156 1 94.88 306 ALA B CA 1
ATOM 5885 C C . ALA B 1 306 ? -0.421 7.352 30.125 1 94.88 306 ALA B C 1
ATOM 5887 O O . ALA B 1 306 ? -0.473 8.07 31.125 1 94.88 306 ALA B O 1
ATOM 5888 N N . LYS B 1 307 ? 0.559 6.555 29.859 1 93.69 307 LYS B N 1
ATOM 5889 C CA . LYS B 1 307 ? 1.755 6.578 30.688 1 93.69 307 LYS B CA 1
ATOM 5890 C C . LYS B 1 307 ? 2.426 7.949 30.656 1 93.69 307 LYS B C 1
ATOM 5892 O O . LYS B 1 307 ? 2.836 8.477 31.688 1 93.69 307 LYS B O 1
ATOM 5897 N N . ILE B 1 308 ? 2.471 8.523 29.547 1 95.69 308 ILE B N 1
ATOM 5898 C CA . ILE B 1 308 ? 3.074 9.844 29.391 1 95.69 308 ILE B CA 1
ATOM 5899 C C . ILE B 1 308 ? 2.217 10.891 30.094 1 95.69 308 ILE B C 1
ATOM 5901 O O . ILE B 1 308 ? 2.734 11.734 30.828 1 95.69 308 ILE B O 1
ATOM 5905 N N . TRP B 1 309 ? 0.945 10.859 29.875 1 96 309 TRP B N 1
ATOM 5906 C CA . TRP B 1 309 ? 0.035 11.789 30.547 1 96 309 TRP B CA 1
ATOM 5907 C C . TRP B 1 309 ? 0.176 11.703 32.062 1 96 309 TRP B C 1
ATOM 5909 O O . TRP B 1 309 ? 0.259 12.727 32.75 1 96 309 TRP B O 1
ATOM 5919 N N . GLY B 1 310 ? 0.233 10.516 32.531 1 93.81 310 GLY B N 1
ATOM 5920 C CA . GLY B 1 310 ? 0.393 10.32 33.969 1 93.81 310 GLY B CA 1
ATOM 5921 C C . GLY B 1 310 ? 1.619 11.016 34.531 1 93.81 310 GLY B C 1
ATOM 5922 O O . GLY B 1 310 ? 1.582 11.547 35.625 1 93.81 310 GLY B O 1
ATOM 5923 N N . LYS B 1 311 ? 2.631 11.062 33.812 1 93.88 311 LYS B N 1
ATOM 5924 C CA . LYS B 1 311 ? 3.889 11.656 34.25 1 93.88 311 LYS B CA 1
ATOM 5925 C C . LYS B 1 311 ? 3.832 13.18 34.188 1 93.88 311 LYS B C 1
ATOM 5927 O O . LYS B 1 311 ? 4.461 13.867 35 1 93.88 311 LYS B O 1
ATOM 5932 N N . VAL B 1 312 ? 3.104 13.727 33.25 1 95.06 312 VAL B N 1
ATOM 5933 C CA . VAL B 1 312 ? 3.146 15.164 33.031 1 95.06 312 VAL B CA 1
ATOM 5934 C C . VAL B 1 312 ? 1.869 15.805 33.562 1 95.06 312 VAL B C 1
ATOM 5936 O O . VAL B 1 312 ? 1.758 17.031 33.625 1 95.06 312 VAL B O 1
ATOM 5939 N N . GLN B 1 313 ? 0.917 15.102 34.031 1 94.5 313 GLN B N 1
ATOM 5940 C CA . GLN B 1 313 ? -0.44 15.547 34.312 1 94.5 313 GLN B CA 1
ATOM 5941 C C . GLN B 1 313 ? -0.432 16.703 35.312 1 94.5 313 GLN B C 1
ATOM 5943 O O . GLN B 1 313 ? -1.017 17.766 35.062 1 94.5 313 GLN B O 1
ATOM 5948 N N . LYS B 1 314 ? 0.206 16.547 36.406 1 93.94 314 LYS B N 1
ATOM 5949 C CA . LYS B 1 314 ? 0.198 17.562 37.469 1 93.94 314 LYS B CA 1
ATOM 5950 C C . LYS B 1 314 ? 0.76 18.875 36.969 1 93.94 314 LYS B C 1
ATOM 5952 O O . LYS B 1 314 ? 0.138 19.938 37.125 1 93.94 314 LYS B O 1
ATOM 5957 N N . LYS B 1 315 ? 1.87 18.781 36.375 1 93.81 315 LYS B N 1
ATOM 5958 C CA . LYS B 1 315 ? 2.521 19.984 35.875 1 93.81 315 LYS B CA 1
ATOM 5959 C C . LYS B 1 315 ? 1.685 20.641 34.781 1 93.81 315 LYS B C 1
ATOM 5961 O O . LYS B 1 315 ? 1.527 21.859 34.75 1 93.81 315 LYS B O 1
ATOM 5966 N N . TYR B 1 316 ? 1.173 19.859 33.906 1 93.75 316 TYR B N 1
ATOM 5967 C CA . TYR B 1 316 ? 0.405 20.375 32.781 1 93.75 316 TYR B CA 1
ATOM 5968 C C . TYR B 1 316 ? -0.911 20.984 33.25 1 93.75 316 TYR B C 1
ATOM 5970 O O . TYR B 1 316 ? -1.339 22.031 32.75 1 93.75 316 TYR B O 1
ATOM 5978 N N . GLU B 1 317 ? -1.522 20.422 34.188 1 93.31 317 GLU B N 1
ATOM 5979 C CA . GLU B 1 317 ? -2.777 20.938 34.719 1 93.31 317 GLU B CA 1
ATOM 5980 C C . GLU B 1 317 ? -2.57 22.281 35.438 1 93.31 317 GLU B C 1
ATOM 5982 O O . GLU B 1 317 ? -3.449 23.141 35.406 1 93.31 317 GLU B O 1
ATOM 5987 N N . ARG B 1 318 ? -1.477 22.422 36.062 1 92.5 318 ARG B N 1
ATOM 5988 C CA . ARG B 1 318 ? -1.154 23.703 36.656 1 92.5 318 ARG B CA 1
ATOM 5989 C C . ARG B 1 318 ? -1.068 24.797 35.594 1 92.5 318 ARG B C 1
ATOM 5991 O O . ARG B 1 318 ? -1.521 25.922 35.812 1 92.5 318 ARG B O 1
ATOM 5998 N N . LEU B 1 319 ? -0.509 24.438 34.5 1 88.56 319 LEU B N 1
ATOM 5999 C CA . LEU B 1 319 ? -0.415 25.375 33.375 1 88.56 319 LEU B CA 1
ATOM 6000 C C . LEU B 1 319 ? -1.797 25.688 32.844 1 88.56 319 LEU B C 1
ATOM 6002 O O . LEU B 1 319 ? -2.074 26.844 32.469 1 88.56 319 LEU B O 1
ATOM 6006 N N . LEU B 1 320 ? -2.635 24.703 32.781 1 89.38 320 LEU B N 1
ATOM 6007 C CA . LEU B 1 320 ? -3.98 24.891 32.25 1 89.38 320 LEU B CA 1
ATOM 6008 C C . LEU B 1 320 ? -4.809 25.797 33.156 1 89.38 320 LEU B C 1
ATOM 6010 O O . LEU B 1 320 ? -5.668 26.531 32.656 1 89.38 320 LEU B O 1
ATOM 6014 N N . LEU B 1 321 ? -4.57 25.75 34.406 1 89.25 321 LEU B N 1
ATOM 6015 C CA . LEU B 1 321 ? -5.273 26.625 35.344 1 89.25 321 LEU B CA 1
ATOM 6016 C C . LEU B 1 321 ? -4.969 28.094 35.031 1 89.25 321 LEU B C 1
ATOM 6018 O O . LEU B 1 321 ? -5.797 28.969 35.312 1 89.25 321 LEU B O 1
ATOM 6022 N N . GLN B 1 322 ? -3.869 28.297 34.438 1 85.94 322 GLN B N 1
ATOM 6023 C CA . GLN B 1 322 ? -3.475 29.656 34.062 1 85.94 322 GLN B CA 1
ATOM 6024 C C . GLN B 1 322 ? -4.035 30.047 32.719 1 85.94 322 GLN B C 1
ATOM 6026 O O . GLN B 1 322 ? -4.109 31.234 32.375 1 85.94 322 GLN B O 1
ATOM 6031 N N . LEU B 1 323 ? -4.398 29.062 31.969 1 85.88 323 LEU B N 1
ATOM 6032 C CA . LEU B 1 323 ? -4.945 29.266 30.641 1 85.88 323 LEU B CA 1
ATOM 6033 C C . LEU B 1 323 ? -6.25 28.516 30.453 1 85.88 323 LEU B C 1
ATOM 6035 O O . LEU B 1 323 ? -6.336 27.594 29.625 1 85.88 323 LEU B O 1
ATOM 6039 N N . PRO B 1 324 ? -7.27 28.938 31.078 1 85 324 PRO B N 1
ATOM 6040 C CA . PRO B 1 324 ? -8.523 28.188 31.141 1 85 324 PRO B CA 1
ATOM 6041 C C . PRO B 1 324 ? -9.172 28.031 29.766 1 85 324 PRO B C 1
ATOM 6043 O O . PRO B 1 324 ? -9.906 27.062 29.531 1 85 324 PRO B O 1
ATOM 6046 N N . GLN B 1 325 ? -8.852 28.875 28.875 1 82.06 325 GLN B N 1
ATOM 6047 C CA . GLN B 1 325 ? -9.477 28.828 27.562 1 82.06 325 GLN B CA 1
ATOM 6048 C C . GLN B 1 325 ? -9.008 27.609 26.781 1 82.06 325 GLN B C 1
ATOM 6050 O O . GLN B 1 325 ? -9.648 27.203 25.797 1 82.06 325 GLN B O 1
ATOM 6055 N N . LEU B 1 326 ? -7.926 27.016 27.156 1 88.75 326 LEU B N 1
ATOM 6056 C CA . LEU B 1 326 ? -7.336 25.906 26.422 1 88.75 326 LEU B CA 1
ATOM 6057 C C . LEU B 1 326 ? -7.773 24.562 27 1 88.75 326 LEU B C 1
ATOM 6059 O O . LEU B 1 326 ? -7.582 23.516 26.375 1 88.75 326 LEU B O 1
ATOM 6063 N N . VAL B 1 327 ? -8.422 24.547 28.109 1 91 327 VAL B N 1
ATOM 6064 C CA . VAL B 1 327 ? -8.695 23.328 28.859 1 91 327 VAL B CA 1
ATOM 6065 C C . VAL B 1 327 ? -9.695 22.469 28.109 1 91 327 VAL B C 1
ATOM 6067 O O . VAL B 1 327 ? -9.602 21.234 28.125 1 91 327 VAL B O 1
ATOM 6070 N N . SER B 1 328 ? -10.57 23.125 27.422 1 91.12 328 SER B N 1
ATOM 6071 C CA . SER B 1 328 ? -11.602 22.375 26.703 1 91.12 328 SER B CA 1
ATOM 6072 C C . SER B 1 328 ? -10.992 21.516 25.594 1 91.12 328 SER B C 1
ATOM 6074 O O . SER B 1 328 ? -11.469 20.406 25.344 1 91.12 328 SER B O 1
ATOM 6076 N N . TYR B 1 329 ? -9.977 22.016 24.953 1 92.44 329 TYR B N 1
ATOM 6077 C CA . TYR B 1 329 ? -9.32 21.281 23.891 1 92.44 329 TYR B CA 1
ATOM 6078 C C . TYR B 1 329 ? -8.609 20.047 24.438 1 92.44 329 TYR B C 1
ATOM 6080 O O . TYR B 1 329 ? -8.703 18.953 23.859 1 92.44 329 TYR B O 1
ATOM 6088 N N . ILE B 1 330 ? -7.949 20.219 25.531 1 93.94 330 ILE B N 1
ATOM 6089 C CA . ILE B 1 330 ? -7.207 19.109 26.125 1 93.94 330 ILE B CA 1
ATOM 6090 C C . ILE B 1 330 ? -8.188 18.062 26.656 1 93.94 330 ILE B C 1
ATOM 6092 O O . ILE B 1 330 ? -7.973 16.859 26.469 1 93.94 330 ILE B O 1
ATOM 6096 N N . ASP B 1 331 ? -9.211 18.547 27.266 1 94 331 ASP B N 1
ATOM 6097 C CA . ASP B 1 331 ? -10.211 17.625 27.781 1 94 331 ASP B CA 1
ATOM 6098 C C . ASP B 1 331 ? -10.836 16.797 26.672 1 94 331 ASP B C 1
ATOM 6100 O O . ASP B 1 331 ? -11.016 15.578 26.812 1 94 331 ASP B O 1
ATOM 6104 N N . LEU B 1 332 ? -11.125 17.469 25.594 1 93.75 332 LEU B N 1
ATOM 6105 C CA . LEU B 1 332 ? -11.711 16.797 24.438 1 93.75 332 LEU B CA 1
ATOM 6106 C C . LEU B 1 332 ? -10.75 15.75 23.891 1 93.75 332 LEU B C 1
ATOM 6108 O O . LEU B 1 332 ? -11.148 14.617 23.609 1 93.75 332 LEU B O 1
ATOM 6112 N N . ALA B 1 333 ? -9.516 16.094 23.734 1 96.12 333 ALA B N 1
ATOM 6113 C CA . ALA B 1 333 ? -8.508 15.18 23.188 1 96.12 333 ALA B CA 1
ATOM 6114 C C . ALA B 1 333 ? -8.344 13.953 24.078 1 96.12 333 ALA B C 1
ATOM 6116 O O . ALA B 1 333 ? -8.344 12.82 23.594 1 96.12 333 ALA B O 1
ATOM 6117 N N . LEU B 1 334 ? -8.219 14.211 25.406 1 95.12 334 LEU B N 1
ATOM 6118 C CA . LEU B 1 334 ? -8.055 13.109 26.344 1 95.12 334 LEU B CA 1
ATOM 6119 C C . LEU B 1 334 ? -9.266 12.18 26.312 1 95.12 334 LEU B C 1
ATOM 6121 O O . LEU B 1 334 ? -9.117 10.961 26.344 1 95.12 334 LEU B O 1
ATOM 6125 N N . CYS B 1 335 ? -10.398 12.727 26.188 1 93.38 335 CYS B N 1
ATOM 6126 C CA . CYS B 1 335 ? -11.633 11.953 26.156 1 93.38 335 CYS B CA 1
ATOM 6127 C C . CYS B 1 335 ? -11.672 11.055 24.922 1 93.38 335 CYS B C 1
ATOM 6129 O O . CYS B 1 335 ? -11.961 9.859 25.016 1 93.38 335 CYS B O 1
ATOM 6131 N N . ILE B 1 336 ? -11.367 11.609 23.781 1 95 336 ILE B N 1
ATOM 6132 C CA . ILE B 1 336 ? -11.453 10.883 22.516 1 95 336 ILE B CA 1
ATOM 6133 C C . ILE B 1 336 ? -10.406 9.766 22.5 1 95 336 ILE B C 1
ATOM 6135 O O . ILE B 1 336 ? -10.703 8.641 22.094 1 95 336 ILE B O 1
ATOM 6139 N N . TYR B 1 337 ? -9.195 10.008 22.938 1 96.06 337 TYR B N 1
ATOM 6140 C CA . TYR B 1 337 ? -8.148 8.992 22.922 1 96.06 337 TYR B CA 1
ATOM 6141 C C . TYR B 1 337 ? -8.414 7.922 23.984 1 96.06 337 TYR B C 1
ATOM 6143 O O . TYR B 1 337 ? -7.996 6.77 23.812 1 96.06 337 TYR B O 1
ATOM 6151 N N . ASP B 1 338 ? -9.133 8.32 25.047 1 93.31 338 ASP B N 1
ATOM 6152 C CA . ASP B 1 338 ? -9.461 7.352 26.078 1 93.31 338 ASP B CA 1
ATOM 6153 C C . ASP B 1 338 ? -10.43 6.297 25.562 1 93.31 338 ASP B C 1
ATOM 6155 O O . ASP B 1 338 ? -10.57 5.227 26.156 1 93.31 338 ASP B O 1
ATOM 6159 N N . LYS B 1 339 ? -11.062 6.586 24.5 1 91.94 339 LYS B N 1
ATOM 6160 C CA . LYS B 1 339 ? -12.07 5.676 23.969 1 91.94 339 LYS B CA 1
ATOM 6161 C C . LYS B 1 339 ? -11.453 4.656 23.016 1 91.94 339 LYS B C 1
ATOM 6163 O O . LYS B 1 339 ? -12.141 3.781 22.484 1 91.94 339 LYS B O 1
ATOM 6168 N N . ILE B 1 340 ? -10.211 4.766 22.75 1 93.56 340 ILE B N 1
ATOM 6169 C CA . ILE B 1 340 ? -9.539 3.746 21.953 1 93.56 340 ILE B CA 1
ATOM 6170 C C . ILE B 1 340 ? -9.766 2.371 22.578 1 93.56 340 ILE B C 1
ATOM 6172 O O . ILE B 1 340 ? -9.523 2.178 23.781 1 93.56 340 ILE B O 1
ATOM 6176 N N . PRO B 1 341 ? -10.203 1.449 21.766 1 85.31 341 PRO B N 1
ATOM 6177 C CA . PRO B 1 341 ? -10.492 0.117 22.297 1 85.31 341 PRO B CA 1
ATOM 6178 C C . PRO B 1 341 ? -9.242 -0.611 22.797 1 85.31 341 PRO B C 1
ATOM 6180 O O . PRO B 1 341 ? -8.211 -0.583 22.125 1 85.31 341 PRO B O 1
ATOM 6183 N N . THR B 1 342 ? -9.297 -1.09 23.922 1 83 342 THR B N 1
ATOM 6184 C CA . THR B 1 342 ? -8.211 -1.868 24.516 1 83 342 THR B CA 1
ATOM 6185 C C . THR B 1 342 ? -8.727 -3.201 25.047 1 83 342 THR B C 1
ATOM 6187 O O . THR B 1 342 ? -9.938 -3.377 25.219 1 83 342 THR B O 1
ATOM 6190 N N . LYS B 1 343 ? -7.762 -4.211 25.031 1 72.56 343 LYS B N 1
ATOM 6191 C CA . LYS B 1 343 ? -8.133 -5.449 25.703 1 72.56 343 LYS B CA 1
ATOM 6192 C C . LYS B 1 343 ? -8.438 -5.203 27.188 1 72.56 343 LYS B C 1
ATOM 6194 O O . LYS B 1 343 ? -7.84 -4.324 27.812 1 72.56 343 LYS B O 1
ATOM 6199 N N . PRO B 1 344 ? -9.594 -5.809 27.609 1 64.38 344 PRO B N 1
ATOM 6200 C CA . PRO B 1 344 ? -9.961 -5.594 29.016 1 64.38 344 PRO B CA 1
ATOM 6201 C C . PRO B 1 344 ? -8.789 -5.824 29.969 1 64.38 344 PRO B C 1
ATOM 6203 O O . PRO B 1 344 ? -8.172 -6.895 29.953 1 64.38 344 PRO B O 1
ATOM 6206 N N . LEU B 1 345 ? -7.949 -4.852 30.062 1 62.09 345 LEU B N 1
ATOM 6207 C CA . LEU B 1 345 ? -6.93 -5.012 31.094 1 62.09 345 LEU B CA 1
ATOM 6208 C C . LEU B 1 345 ? -7.371 -4.359 32.406 1 62.09 345 LEU B C 1
ATOM 6210 O O . LEU B 1 345 ? -8.07 -3.342 32.375 1 62.09 345 LEU B O 1
ATOM 6214 N N . ASP B 1 346 ? -7.215 -4.961 33.594 1 57 346 ASP B N 1
ATOM 6215 C CA . ASP B 1 346 ? -7.605 -4.59 34.938 1 57 346 ASP B CA 1
ATOM 6216 C C . ASP B 1 346 ? -7.117 -3.184 35.281 1 57 346 ASP B C 1
ATOM 6218 O O . ASP B 1 346 ? -7.805 -2.438 35.969 1 57 346 ASP B O 1
ATOM 6222 N N . ASP B 1 347 ? -5.855 -2.764 34.844 1 65.25 347 ASP B N 1
ATOM 6223 C CA . ASP B 1 347 ? -5.305 -1.515 35.375 1 65.25 347 ASP B CA 1
ATOM 6224 C C . ASP B 1 347 ? -5.016 -0.531 34.25 1 65.25 347 ASP B C 1
ATOM 6226 O O . ASP B 1 347 ? -3.875 -0.101 34.062 1 65.25 347 ASP B O 1
ATOM 6230 N N . LEU B 1 348 ? -6.055 -0.099 33.594 1 70.75 348 LEU B N 1
ATOM 6231 C CA . LEU B 1 348 ? -5.812 0.848 32.5 1 70.75 348 LEU B CA 1
ATOM 6232 C C . LEU B 1 348 ? -5.75 2.275 33.031 1 70.75 348 LEU B C 1
ATOM 6234 O O . LEU B 1 348 ? -6.695 2.75 33.688 1 70.75 348 LEU B O 1
ATOM 6238 N N . PRO B 1 349 ? -4.535 2.93 32.875 1 77.69 349 PRO B N 1
ATOM 6239 C CA . PRO B 1 349 ? -4.473 4.328 33.312 1 77.69 349 PRO B CA 1
ATOM 6240 C C . PRO B 1 349 ? -5.461 5.223 32.562 1 77.69 349 PRO B C 1
ATOM 6242 O O . PRO B 1 349 ? -5.625 5.086 31.344 1 77.69 349 PRO B O 1
ATOM 6245 N N . LEU B 1 350 ? -6.145 6.02 33.312 1 77.44 350 LEU B N 1
ATOM 6246 C CA . LEU B 1 350 ? -7.184 6.871 32.75 1 77.44 350 LEU B CA 1
ATOM 6247 C C . LEU B 1 350 ? -6.57 8.07 32.062 1 77.44 350 LEU B C 1
ATOM 6249 O O . LEU B 1 350 ? -5.582 8.641 32.531 1 77.44 350 LEU B O 1
ATOM 6253 N N . LEU B 1 351 ? -7.07 8.383 30.906 1 90.94 351 LEU B N 1
ATOM 6254 C CA . LEU B 1 351 ? -6.758 9.602 30.172 1 90.94 351 LEU B CA 1
ATOM 6255 C C . LEU B 1 351 ? -7.805 10.68 30.438 1 90.94 351 LEU B C 1
ATOM 6257 O O . LEU B 1 351 ? -8.797 10.773 29.703 1 90.94 351 LEU B O 1
ATOM 6261 N N . ALA B 1 352 ? -7.605 11.359 31.516 1 91.31 352 ALA B N 1
ATOM 6262 C CA . ALA B 1 352 ? -8.555 12.398 31.875 1 91.31 352 ALA B CA 1
ATOM 6263 C C . ALA B 1 352 ? -7.895 13.461 32.75 1 91.31 352 ALA B C 1
ATOM 6265 O O . ALA B 1 352 ? -6.852 13.211 33.375 1 91.31 352 ALA B O 1
ATOM 6266 N N . LEU B 1 353 ? -8.531 14.562 32.719 1 92.25 353 LEU B N 1
ATOM 6267 C CA . LEU B 1 353 ? -8.133 15.602 33.656 1 92.25 353 LEU B CA 1
ATOM 6268 C C . LEU B 1 353 ? -8.516 15.219 35.062 1 92.25 353 LEU B C 1
ATOM 6270 O O . LEU B 1 353 ? -9.484 14.477 35.281 1 92.25 353 LEU B O 1
ATOM 6274 N N . SER B 1 354 ? -7.785 15.742 36 1 90.69 354 SER B N 1
ATOM 6275 C CA . SER B 1 354 ? -8.141 15.508 37.406 1 90.69 354 SER B CA 1
ATOM 6276 C C . SER B 1 354 ? -9.484 16.141 37.75 1 90.69 354 SER B C 1
ATOM 6278 O O . SER B 1 354 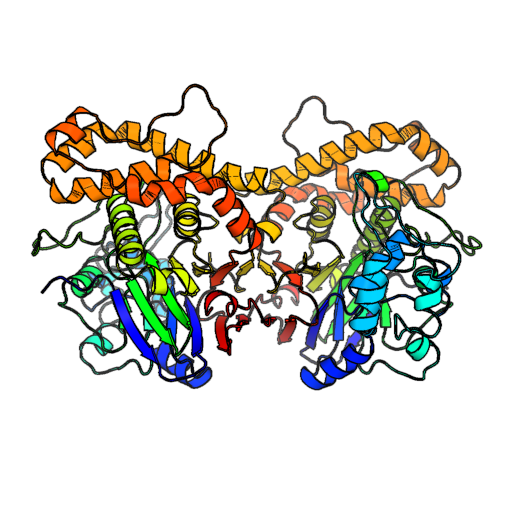? -9.836 17.188 37.219 1 90.69 354 SER B O 1
ATOM 6280 N N . PRO B 1 355 ? -10.242 15.438 38.594 1 88 355 PRO B N 1
ATOM 6281 C CA . PRO B 1 355 ? -11.547 15.969 38.969 1 88 355 PRO B CA 1
ATOM 6282 C C . PRO B 1 355 ? -11.477 17.391 39.531 1 88 355 PRO B C 1
ATOM 6284 O O . PRO B 1 355 ? -12.367 18.203 39.25 1 88 355 PRO B O 1
ATOM 6287 N N . THR B 1 356 ? -10.469 17.688 40.156 1 86.94 356 THR B N 1
ATOM 6288 C CA . THR B 1 356 ? -10.297 19.016 40.75 1 86.94 356 THR B CA 1
ATOM 6289 C C . THR B 1 356 ? -10.203 20.078 39.656 1 86.94 356 THR B C 1
ATOM 6291 O O . THR B 1 356 ? -10.828 21.141 39.75 1 86.94 356 THR B O 1
ATOM 6294 N N . VAL B 1 357 ? -9.414 19.703 38.656 1 87.31 357 VAL B N 1
ATOM 6295 C CA . VAL B 1 357 ? -9.219 20.656 37.562 1 87.31 357 VAL B CA 1
ATOM 6296 C C . VAL B 1 357 ? -10.5 20.781 36.75 1 87.31 357 VAL B C 1
ATOM 6298 O O . VAL B 1 357 ? -10.883 21.875 36.344 1 87.31 357 VAL B O 1
ATOM 6301 N N . LYS B 1 358 ? -11.211 19.797 36.562 1 84.81 358 LYS B N 1
ATOM 6302 C CA . LYS B 1 358 ? -12.469 19.812 35.812 1 84.81 358 LYS B CA 1
ATOM 6303 C C . LYS B 1 358 ? -13.516 20.672 36.531 1 84.81 358 LYS B C 1
ATOM 6305 O O . LYS B 1 358 ? -14.258 21.422 35.875 1 84.81 358 LYS B O 1
ATOM 6310 N N . GLU B 1 359 ? -13.523 20.469 37.812 1 83.5 359 GLU B N 1
ATOM 6311 C CA . GLU B 1 359 ? -14.477 21.234 38.625 1 83.5 359 GLU B CA 1
ATOM 6312 C C . GLU B 1 359 ? -14.109 22.703 38.656 1 83.5 359 GLU B C 1
ATOM 6314 O O . GLU B 1 359 ? -14.969 23.578 38.5 1 83.5 359 GLU B O 1
ATOM 6319 N N . SER B 1 360 ? -12.961 22.922 38.875 1 84.38 360 SER B N 1
ATOM 6320 C CA . SER B 1 360 ? -12.477 24.281 39.031 1 84.38 360 SER B CA 1
ATOM 6321 C C . SER B 1 360 ? -12.695 25.094 37.75 1 84.38 360 SER B C 1
ATOM 6323 O O . SER B 1 360 ? -13.016 26.281 37.812 1 84.38 360 SER B O 1
ATOM 6325 N N . LEU B 1 361 ? -12.594 24.422 36.688 1 82.5 361 LEU B N 1
ATOM 6326 C CA . LEU B 1 361 ? -12.633 25.141 35.406 1 82.5 361 LEU B CA 1
ATOM 6327 C C . LEU B 1 361 ? -13.961 24.906 34.688 1 82.5 361 LEU B C 1
ATOM 6329 O O . LEU B 1 361 ? -14.133 25.328 33.531 1 82.5 361 LEU B O 1
ATOM 6333 N N . GLU B 1 362 ? -14.945 24.266 35.281 1 80.19 362 GLU B N 1
ATOM 6334 C CA . GLU B 1 362 ? -16.281 24.016 34.75 1 80.19 362 GLU B CA 1
ATOM 6335 C C . GLU B 1 362 ? -16.234 23.484 33.312 1 80.19 362 GLU B C 1
ATOM 6337 O O . GLU B 1 362 ? -16.938 24 32.438 1 80.19 362 GLU B O 1
ATOM 6342 N N . VAL B 1 363 ? -15.391 22.609 33.156 1 78.88 363 VAL B N 1
ATOM 6343 C CA . VAL B 1 363 ? -15.195 22.031 31.828 1 78.88 363 VAL B CA 1
ATOM 6344 C C . VAL B 1 363 ? -16.375 21.125 31.469 1 78.88 363 VAL B C 1
ATOM 6346 O O . VAL B 1 363 ? -16.734 20.234 32.25 1 78.88 363 VAL B O 1
ATOM 6349 N N . GLU B 1 364 ? -17.141 21.406 30.391 1 75.31 364 GLU B N 1
ATOM 6350 C CA . GLU B 1 364 ? -18.203 20.547 29.875 1 75.31 364 GLU B CA 1
ATOM 6351 C C . GLU B 1 364 ? -17.734 19.812 28.609 1 75.31 364 GLU B C 1
ATOM 6353 O O . GLU B 1 364 ? -17.516 20.422 27.578 1 75.31 364 GLU B O 1
ATOM 6358 N N . THR B 1 365 ? -17.453 18.609 28.812 1 71.25 365 THR B N 1
ATOM 6359 C CA . THR B 1 365 ? -17.094 17.797 27.656 1 71.25 365 THR B CA 1
ATOM 6360 C C . THR B 1 365 ? -18.328 17.5 26.797 1 71.25 365 THR B C 1
ATOM 6362 O O . THR B 1 365 ? -19.375 17.094 27.312 1 71.25 365 THR B O 1
ATOM 6365 N N . PRO B 1 366 ? -18.203 17.844 25.547 1 71.5 366 PRO B N 1
ATOM 6366 C CA . PRO B 1 366 ? -19.375 17.594 24.703 1 71.5 366 PRO B CA 1
ATOM 6367 C C . PRO B 1 366 ? -19.625 16.109 24.453 1 71.5 366 PRO B C 1
ATOM 6369 O O . PRO B 1 366 ? -19.641 15.656 23.312 1 71.5 366 PRO B O 1
ATOM 6372 N N . LEU B 1 367 ? -19.891 15.469 25.484 1 68 367 LEU B N 1
ATOM 6373 C CA . LEU B 1 367 ? -20.047 14.016 25.453 1 68 367 LEU B CA 1
ATOM 6374 C C . LEU B 1 367 ? -21.297 13.633 24.656 1 68 367 LEU B C 1
ATOM 6376 O O . LEU B 1 367 ? -21.297 12.625 23.953 1 68 367 LEU B O 1
ATOM 6380 N N . GLN B 1 368 ? -22.234 14.461 24.719 1 69.94 368 GLN B N 1
ATOM 6381 C CA . GLN B 1 368 ? -23.5 14.125 24.062 1 69.94 368 GLN B CA 1
ATOM 6382 C C . GLN B 1 368 ? -23.312 14.016 22.547 1 69.94 368 GLN B C 1
ATOM 6384 O O . GLN B 1 368 ? -23.828 13.094 21.922 1 69.94 368 GLN B O 1
ATOM 6389 N N . SER B 1 369 ? -22.547 14.898 22.109 1 74.38 369 SER B N 1
ATOM 6390 C CA . SER B 1 369 ? -22.328 14.914 20.656 1 74.38 369 SER B CA 1
ATOM 6391 C C . SER B 1 369 ? -21.406 13.773 20.219 1 74.38 369 SER B C 1
ATOM 6393 O O . SER B 1 369 ? -21.484 13.312 19.078 1 74.38 369 SER B O 1
ATOM 6395 N N . LEU B 1 370 ? -20.703 13.32 21.172 1 84.88 370 LEU B N 1
ATOM 6396 C CA . LEU B 1 370 ? -19.703 12.297 20.859 1 84.88 370 LEU B CA 1
ATOM 6397 C C . LEU B 1 370 ? -20.25 10.898 21.125 1 84.88 370 LEU B C 1
ATOM 6399 O O . LEU B 1 370 ? -19.703 9.914 20.641 1 84.88 370 LEU B O 1
ATOM 6403 N N . ASN B 1 371 ? -21.328 10.852 21.844 1 85.06 371 ASN B N 1
ATOM 6404 C CA . ASN B 1 371 ? -21.844 9.578 22.328 1 85.06 371 ASN B CA 1
ATOM 6405 C C . ASN B 1 371 ? -22.219 8.648 21.172 1 85.06 371 ASN B C 1
ATOM 6407 O O . ASN B 1 371 ? -21.969 7.445 21.234 1 85.06 371 ASN B O 1
ATOM 6411 N N . SER B 1 372 ? -22.797 9.258 20.203 1 83.44 372 SER B N 1
ATOM 6412 C CA . SER B 1 372 ? -23.188 8.438 19.078 1 83.44 372 SER B CA 1
ATOM 6413 C C . SER B 1 372 ? -21.984 7.797 18.406 1 83.44 372 SER B C 1
ATOM 6415 O O . SER B 1 372 ? -22 6.605 18.078 1 83.44 372 SER B O 1
ATOM 6417 N N . VAL B 1 373 ? -20.953 8.539 18.266 1 86.38 373 VAL B N 1
ATOM 6418 C CA . VAL B 1 373 ? -19.75 8.039 17.625 1 86.38 373 VAL B CA 1
ATOM 6419 C C . VAL B 1 373 ? -19.078 7.008 18.531 1 86.38 373 VAL B C 1
ATOM 6421 O O . VAL B 1 373 ? -18.656 5.949 18.062 1 86.38 373 VAL B O 1
ATOM 6424 N N . ILE B 1 374 ? -19.109 7.301 19.797 1 86 374 ILE B N 1
ATOM 6425 C CA . ILE B 1 374 ? -18.438 6.445 20.766 1 86 374 ILE B CA 1
ATOM 6426 C C . ILE B 1 374 ? -19.141 5.094 20.844 1 86 374 ILE B C 1
ATOM 6428 O O . ILE B 1 374 ? -18.5 4.047 20.891 1 86 374 ILE B O 1
ATOM 6432 N N . ARG B 1 375 ? -20.438 5.059 20.688 1 86.62 375 ARG B N 1
ATOM 6433 C CA . ARG B 1 375 ? -21.234 3.832 20.766 1 86.62 375 ARG B CA 1
ATOM 6434 C C . ARG B 1 375 ? -20.938 2.924 19.578 1 86.62 375 ARG B C 1
ATOM 6436 O O . ARG B 1 375 ? -21 1.697 19.703 1 86.62 375 ARG B O 1
ATOM 6443 N N . HIS B 1 376 ? -20.516 3.568 18.516 1 91.31 376 HIS B N 1
ATOM 6444 C CA . HIS B 1 376 ? -20.312 2.805 17.281 1 91.31 376 HIS B CA 1
ATOM 6445 C C . HIS B 1 376 ? -18.828 2.754 16.906 1 91.31 376 HIS B C 1
ATOM 6447 O O . HIS B 1 376 ? -18.5 2.514 15.742 1 91.31 376 HIS B O 1
ATOM 6453 N N . LEU B 1 377 ? -18.031 3 17.828 1 93.5 377 LEU B N 1
ATOM 6454 C CA . LEU B 1 377 ? -16.609 3.17 17.562 1 93.5 377 LEU B CA 1
ATOM 6455 C C . LEU B 1 377 ? -16.016 1.882 17 1 93.5 377 LEU B C 1
ATOM 6457 O O . LEU B 1 377 ? -15.234 1.914 16.047 1 93.5 377 LEU B O 1
ATOM 6461 N N . ASN B 1 378 ? -16.359 0.727 17.531 1 92.19 378 ASN B N 1
ATOM 6462 C CA . ASN B 1 378 ? -15.844 -0.544 17.031 1 92.19 378 ASN B CA 1
ATOM 6463 C C . ASN B 1 378 ? -16.266 -0.792 15.594 1 92.19 378 ASN B C 1
ATOM 6465 O O . ASN B 1 378 ? -15.484 -1.307 14.789 1 92.19 378 ASN B O 1
ATOM 6469 N N . ASP B 1 379 ? -17.438 -0.434 15.289 1 94.94 379 ASP B N 1
ATOM 6470 C CA . ASP B 1 379 ? -17.922 -0.547 13.914 1 94.94 379 ASP B CA 1
ATOM 6471 C C . ASP B 1 379 ? -17.141 0.388 12.992 1 94.94 379 ASP B C 1
ATOM 6473 O O . ASP B 1 379 ? -16.844 0.028 11.852 1 94.94 379 ASP B O 1
ATOM 6477 N N . LEU B 1 380 ? -16.906 1.525 13.508 1 96.06 380 LEU B N 1
ATOM 6478 C CA . LEU B 1 380 ? -16.141 2.49 12.719 1 96.06 380 LEU B CA 1
ATOM 6479 C C . LEU B 1 380 ? -14.75 1.961 12.406 1 96.06 380 LEU B C 1
ATOM 6481 O O . LEU B 1 380 ? -14.242 2.156 11.297 1 96.06 380 LEU B O 1
ATOM 6485 N N . TYR B 1 381 ? -14.172 1.282 13.391 1 96.62 381 TYR B N 1
ATOM 6486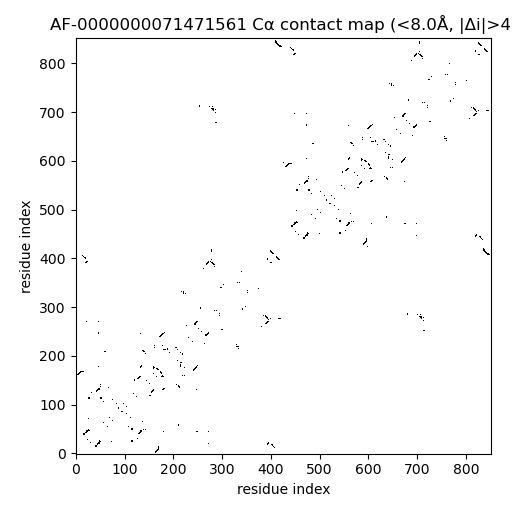 C CA . TYR B 1 381 ? -12.875 0.663 13.156 1 96.62 381 TYR B CA 1
ATOM 6487 C C . TYR B 1 381 ? -12.961 -0.379 12.047 1 96.62 381 TYR B C 1
ATOM 6489 O O . TYR B 1 381 ? -12.086 -0.443 11.18 1 96.62 381 TYR B O 1
ATOM 6497 N N . TYR B 1 382 ? -13.938 -1.125 12.07 1 95.88 382 TYR B N 1
ATOM 6498 C CA . TYR B 1 382 ? -14.094 -2.186 11.078 1 95.88 382 TYR B CA 1
ATOM 6499 C C . TYR B 1 382 ? -14.352 -1.604 9.695 1 95.88 382 TYR B C 1
ATOM 6501 O O . TYR B 1 382 ? -13.789 -2.074 8.695 1 95.88 382 TYR B O 1
ATOM 6509 N N . VAL B 1 383 ? -15.172 -0.592 9.633 1 95.06 383 VAL B N 1
ATOM 6510 C CA . VAL B 1 383 ? -15.453 0.077 8.367 1 95.06 383 VAL B CA 1
ATOM 6511 C C . VAL B 1 383 ? -14.164 0.672 7.805 1 95.06 383 VAL B C 1
ATOM 6513 O O . VAL B 1 383 ? -13.875 0.521 6.613 1 95.06 383 VAL B O 1
ATOM 6516 N N . SER B 1 384 ? -13.469 1.331 8.641 1 96.31 384 SER B N 1
ATOM 6517 C CA . SER B 1 384 ? -12.203 1.913 8.203 1 96.31 384 SER B CA 1
ATOM 6518 C C . SER B 1 384 ? -11.219 0.833 7.762 1 96.31 384 SER B C 1
ATOM 6520 O O . SER B 1 384 ? -10.508 1.001 6.766 1 96.31 384 SER B O 1
ATOM 6522 N N . PHE B 1 385 ? -11.211 -0.243 8.477 1 95.44 385 PHE B N 1
ATOM 6523 C CA . PHE B 1 385 ? -10.367 -1.387 8.156 1 95.44 385 PHE B CA 1
ATOM 6524 C C . PHE B 1 385 ? -10.633 -1.87 6.734 1 95.44 385 PHE B C 1
ATOM 6526 O O . PHE B 1 385 ? -9.695 -2.209 6.008 1 95.44 385 PHE B O 1
ATOM 6533 N N . GLN B 1 386 ? -11.789 -1.762 6.312 1 92.44 386 GLN B N 1
ATOM 6534 C CA . GLN B 1 386 ? -12.195 -2.312 5.023 1 92.44 386 GLN B CA 1
ATOM 6535 C C . GLN B 1 386 ? -12.156 -1.245 3.932 1 92.44 386 GLN B C 1
ATOM 6537 O O . GLN B 1 386 ? -11.852 -1.543 2.775 1 92.44 386 GLN B O 1
ATOM 6542 N N . HIS B 1 387 ? -12.422 0.04 4.34 1 92.25 387 HIS B N 1
ATOM 6543 C CA . HIS B 1 387 ? -12.805 0.941 3.262 1 92.25 387 HIS B CA 1
ATOM 6544 C C . HIS B 1 387 ? -11.914 2.18 3.232 1 92.25 387 HIS B C 1
ATOM 6546 O O . HIS B 1 387 ? -11.852 2.883 2.223 1 92.25 387 HIS B O 1
ATOM 6552 N N . ALA B 1 388 ? -11.359 2.535 4.371 1 96.44 388 ALA B N 1
ATOM 6553 C CA . ALA B 1 388 ? -10.492 3.707 4.336 1 96.44 388 ALA B CA 1
ATOM 6554 C C . ALA B 1 388 ? -9.25 3.439 3.49 1 96.44 388 ALA B C 1
ATOM 6556 O O . ALA B 1 388 ? -8.68 2.348 3.539 1 96.44 388 ALA B O 1
ATOM 6557 N N . TRP B 1 389 ? -8.859 4.395 2.727 1 97.44 389 TRP B N 1
ATOM 6558 C CA . TRP B 1 389 ? -7.703 4.215 1.86 1 97.44 389 TRP B CA 1
ATOM 6559 C C . TRP B 1 389 ? -6.594 5.199 2.221 1 97.44 389 TRP B C 1
ATOM 6561 O O . TRP B 1 389 ? -6.863 6.363 2.521 1 97.44 389 TRP B O 1
ATOM 6571 N N . HIS B 1 390 ? -5.367 4.754 2.184 1 96.94 390 HIS B N 1
ATOM 6572 C CA . HIS B 1 390 ? -4.223 5.539 2.627 1 96.94 390 HIS B CA 1
ATOM 6573 C C . HIS B 1 390 ? -3.213 5.723 1.499 1 96.94 390 HIS B C 1
ATOM 6575 O O . HIS B 1 390 ? -2.807 4.75 0.858 1 96.94 390 HIS B O 1
ATOM 6581 N N . TYR B 1 391 ? -2.854 6.977 1.268 1 97.38 391 TYR B N 1
ATOM 6582 C CA . TYR B 1 391 ? -1.815 7.305 0.298 1 97.38 391 TYR B CA 1
ATOM 6583 C C . TYR B 1 391 ? -0.596 7.906 0.987 1 97.38 391 TYR B C 1
ATOM 6585 O O . TYR B 1 391 ? -0.718 8.867 1.747 1 97.38 391 TYR B O 1
ATOM 6593 N N . ASN B 1 392 ? 0.508 7.316 0.843 1 96.75 392 ASN B N 1
ATOM 6594 C CA . ASN B 1 392 ? 1.788 7.941 1.157 1 96.75 392 ASN B CA 1
ATOM 6595 C C . ASN B 1 392 ? 2.504 8.422 -0.104 1 96.75 392 ASN B C 1
ATOM 6597 O O . ASN B 1 392 ? 2.951 7.605 -0.913 1 96.75 392 ASN B O 1
ATOM 6601 N N . ILE B 1 393 ? 2.631 9.695 -0.182 1 96.88 393 ILE B N 1
ATOM 6602 C CA . ILE B 1 393 ? 3.117 10.297 -1.421 1 96.88 393 ILE B CA 1
ATOM 6603 C C . ILE B 1 393 ? 4.633 10.453 -1.357 1 96.88 393 ILE B C 1
ATOM 6605 O O . ILE B 1 393 ? 5.172 10.969 -0.373 1 96.88 393 ILE B O 1
ATOM 6609 N N . CYS B 1 394 ? 5.328 9.961 -2.352 1 94 394 CYS B N 1
ATOM 6610 C CA . CYS B 1 394 ? 6.777 10.125 -2.41 1 94 394 CYS B CA 1
ATOM 6611 C C . CYS B 1 394 ? 7.148 11.555 -2.777 1 94 394 CYS B C 1
ATOM 6613 O O . CYS B 1 394 ? 6.273 12.375 -3.084 1 94 394 CYS B O 1
ATOM 6615 N N . ASP B 1 395 ? 8.398 11.844 -2.756 1 93.19 395 ASP B N 1
ATOM 6616 C CA . ASP B 1 395 ? 8.906 13.172 -3.094 1 93.19 395 ASP B CA 1
ATOM 6617 C C . ASP B 1 395 ? 8.406 13.609 -4.469 1 93.19 395 ASP B C 1
ATOM 6619 O O . ASP B 1 395 ? 8.328 12.797 -5.395 1 93.19 395 ASP B O 1
ATOM 6623 N N . VAL B 1 396 ? 8.102 14.852 -4.602 1 94.38 396 VAL B N 1
ATOM 6624 C CA . VAL B 1 396 ? 7.516 15.406 -5.816 1 94.38 396 VAL B CA 1
ATOM 6625 C C . VAL B 1 396 ? 8.438 15.133 -7.008 1 94.38 396 VAL B C 1
ATOM 6627 O O . VAL B 1 396 ? 7.969 14.992 -8.141 1 94.38 396 VAL B O 1
ATOM 6630 N N . GLY B 1 397 ? 9.68 15.008 -6.773 1 92 397 GLY B N 1
ATOM 6631 C CA . GLY B 1 397 ? 10.609 14.68 -7.84 1 92 397 GLY B CA 1
ATOM 6632 C C . GLY B 1 397 ? 10.516 13.234 -8.289 1 92 397 GLY B C 1
ATOM 6633 O O . GLY B 1 397 ? 11.008 12.883 -9.359 1 92 397 GLY B O 1
ATOM 6634 N N . CYS B 1 398 ? 9.836 12.422 -7.504 1 93.75 398 CYS B N 1
ATOM 6635 C CA . CYS B 1 398 ? 9.805 10.984 -7.777 1 93.75 398 CYS B CA 1
ATOM 6636 C C . CYS B 1 398 ? 8.422 10.547 -8.242 1 93.75 398 CYS B C 1
ATOM 6638 O O . CYS B 1 398 ? 8.266 9.461 -8.805 1 93.75 398 CYS B O 1
ATOM 6640 N N . GLY B 1 399 ? 7.445 11.398 -7.973 1 94.94 399 GLY B N 1
ATOM 6641 C CA . GLY B 1 399 ? 6.129 10.945 -8.398 1 94.94 399 GLY B CA 1
ATOM 6642 C C . GLY B 1 399 ? 5.012 11.883 -7.977 1 94.94 399 GLY B C 1
ATOM 6643 O O . GLY B 1 399 ? 5.258 12.898 -7.32 1 94.94 399 GLY B O 1
ATOM 6644 N N . SER B 1 400 ? 3.783 11.586 -8.445 1 96.81 400 SER B N 1
ATOM 6645 C CA . SER B 1 400 ? 2.574 12.352 -8.156 1 96.81 400 SER B CA 1
ATOM 6646 C C . SER B 1 400 ? 1.337 11.461 -8.18 1 96.81 400 SER B C 1
ATOM 6648 O O . SER B 1 400 ? 1.313 10.438 -8.867 1 96.81 400 SER B O 1
ATOM 6650 N N . LEU B 1 401 ? 0.408 11.812 -7.379 1 98.31 401 LEU B N 1
ATOM 6651 C CA . LEU B 1 401 ? -0.882 11.125 -7.336 1 98.31 401 LEU B CA 1
ATOM 6652 C C . LEU B 1 401 ? -1.986 12.023 -7.895 1 98.31 401 LEU B C 1
ATOM 6654 O O . LEU B 1 401 ? -2.162 13.156 -7.441 1 98.31 401 LEU B O 1
ATOM 6658 N N . ILE B 1 402 ? -2.678 11.578 -8.859 1 98.75 402 ILE B N 1
ATOM 6659 C CA . ILE B 1 402 ? -3.812 12.297 -9.422 1 98.75 402 ILE B CA 1
ATOM 6660 C C . ILE B 1 402 ? -5.113 11.594 -9.047 1 98.75 402 ILE B C 1
ATOM 6662 O O . ILE B 1 402 ? -5.297 10.406 -9.352 1 98.75 402 ILE B O 1
ATOM 6666 N N . LEU B 1 403 ? -5.949 12.258 -8.391 1 98.44 403 LEU B N 1
ATOM 6667 C CA . LEU B 1 403 ? -7.297 11.789 -8.07 1 98.44 403 LEU B CA 1
ATOM 6668 C C . LEU B 1 403 ? -8.344 12.57 -8.867 1 98.44 403 LEU B C 1
ATOM 6670 O O . LEU B 1 403 ? -8.281 13.797 -8.938 1 98.44 403 LEU B O 1
ATOM 6674 N N . GLU B 1 404 ? -9.219 11.867 -9.469 1 97.31 404 GLU B N 1
ATOM 6675 C CA . GLU B 1 404 ? -10.266 12.5 -10.266 1 97.31 404 GLU B CA 1
ATOM 6676 C C . GLU B 1 404 ? -11.648 12.078 -9.789 1 97.31 404 GLU B C 1
ATOM 6678 O O . GLU B 1 404 ? -11.992 10.898 -9.828 1 97.31 404 GLU B O 1
ATOM 6683 N N . LEU B 1 405 ? -12.32 13 -9.344 1 95.25 405 LEU B N 1
ATOM 6684 C CA . LEU B 1 405 ? -13.711 12.75 -8.984 1 95.25 405 LEU B CA 1
ATOM 6685 C C . LEU B 1 405 ? -14.641 13.039 -10.156 1 95.25 405 LEU B C 1
ATOM 6687 O O . LEU B 1 405 ? -14.703 14.164 -10.648 1 95.25 405 LEU B O 1
ATOM 6691 N N . ASP B 1 406 ? -15.242 12 -10.672 1 91.44 406 ASP B N 1
ATOM 6692 C CA . ASP B 1 406 ? -16.172 12.102 -11.789 1 91.44 406 ASP B CA 1
ATOM 6693 C C . ASP B 1 406 ? -17.469 11.352 -11.484 1 91.44 406 ASP B C 1
ATOM 6695 O O . ASP B 1 406 ? -17.469 10.133 -11.336 1 91.44 406 ASP B O 1
ATOM 6699 N N . ASN B 1 407 ? -18.594 12.039 -11.406 1 87.94 407 ASN B N 1
ATOM 6700 C CA . ASN B 1 407 ? -19.906 11.461 -11.141 1 87.94 407 ASN B CA 1
ATOM 6701 C C . ASN B 1 407 ? -19.891 10.586 -9.891 1 87.94 407 ASN B C 1
ATOM 6703 O O . ASN B 1 407 ? -20.359 9.445 -9.922 1 87.94 407 ASN B O 1
ATOM 6707 N N . GLY B 1 408 ? -19.188 11.07 -8.914 1 89.5 408 GLY B N 1
ATOM 6708 C CA . GLY B 1 408 ? -19.188 10.414 -7.617 1 89.5 408 GLY B CA 1
ATOM 6709 C C . GLY B 1 408 ? -18.109 9.359 -7.477 1 89.5 408 GLY B C 1
ATOM 6710 O O . GLY B 1 408 ? -17.891 8.828 -6.387 1 89.5 408 GLY B O 1
ATOM 6711 N N . THR B 1 409 ? -17.422 9.039 -8.531 1 93.44 409 THR B N 1
ATOM 6712 C CA . THR B 1 409 ? -16.375 8.031 -8.5 1 93.44 409 THR B CA 1
ATOM 6713 C C . THR B 1 409 ? -15 8.68 -8.422 1 93.44 409 THR B C 1
ATOM 6715 O O . THR B 1 409 ? -14.68 9.57 -9.219 1 93.44 409 THR B O 1
ATOM 6718 N N . MET B 1 410 ? -14.242 8.25 -7.434 1 96 410 MET B N 1
ATOM 6719 C CA . MET B 1 410 ? -12.906 8.805 -7.258 1 96 410 MET B CA 1
ATOM 6720 C C . MET B 1 410 ? -11.852 7.922 -7.922 1 96 410 MET B C 1
ATOM 6722 O O . MET B 1 410 ? -11.414 6.934 -7.336 1 96 410 MET B O 1
ATOM 6726 N N . LYS B 1 411 ? -11.398 8.336 -9.047 1 97.19 411 LYS B N 1
ATOM 6727 C CA . LYS B 1 411 ? -10.391 7.598 -9.805 1 97.19 411 LYS B CA 1
ATOM 6728 C C . LYS B 1 411 ? -8.984 7.93 -9.312 1 97.19 411 LYS B C 1
ATOM 6730 O O . LYS B 1 411 ? -8.734 9.031 -8.828 1 97.19 411 LYS B O 1
ATOM 6735 N N . MET B 1 412 ? -8.133 6.953 -9.406 1 97.88 412 MET B N 1
ATOM 6736 C CA . MET B 1 412 ? -6.75 7.129 -8.977 1 97.88 412 MET B CA 1
ATOM 6737 C C . MET B 1 412 ? -5.785 6.91 -10.141 1 97.88 412 MET B C 1
ATOM 6739 O O . MET B 1 412 ? -5.949 5.965 -10.914 1 97.88 412 MET B O 1
ATOM 6743 N N . ASN B 1 413 ? -4.852 7.734 -10.289 1 98.31 413 ASN B N 1
ATOM 6744 C CA . ASN B 1 413 ? -3.68 7.578 -11.148 1 98.31 413 ASN B CA 1
ATOM 6745 C C . ASN B 1 413 ? -2.393 7.938 -10.406 1 98.31 413 ASN B C 1
ATOM 6747 O O . ASN B 1 413 ? -2.086 9.117 -10.219 1 98.31 413 ASN B O 1
ATOM 6751 N N . ALA B 1 414 ? -1.699 6.914 -9.984 1 97.88 414 ALA B N 1
ATOM 6752 C CA . ALA B 1 414 ? -0.45 7.105 -9.25 1 97.88 414 ALA B CA 1
ATOM 6753 C C . ALA B 1 414 ? 0.757 6.879 -10.156 1 97.88 414 ALA B C 1
ATOM 6755 O O . ALA B 1 414 ? 0.942 5.785 -10.695 1 97.88 414 ALA B O 1
ATOM 6756 N N . ILE B 1 415 ? 1.598 7.895 -10.289 1 97.69 415 ILE B N 1
ATOM 6757 C CA . ILE B 1 415 ? 2.754 7.84 -11.172 1 97.69 415 ILE B CA 1
ATOM 6758 C C . ILE B 1 415 ? 4.035 8.023 -10.367 1 97.69 415 ILE B C 1
ATOM 6760 O O . ILE B 1 415 ? 4.133 8.953 -9.555 1 97.69 415 ILE B O 1
ATOM 6764 N N . SER B 1 416 ? 4.992 7.148 -10.523 1 96.94 416 SER B N 1
ATOM 6765 C CA . SER B 1 416 ? 6.273 7.242 -9.828 1 96.94 416 SER B CA 1
ATOM 6766 C C . SER B 1 416 ? 7.43 6.867 -10.75 1 96.94 416 SER B C 1
ATOM 6768 O O . SER B 1 416 ? 7.289 6 -11.617 1 96.94 416 SER B O 1
ATOM 6770 N N . LYS B 1 417 ? 8.547 7.445 -10.578 1 95.06 417 LYS B N 1
ATOM 6771 C CA . LYS B 1 417 ? 9.742 7.152 -11.367 1 95.06 417 LYS B CA 1
ATOM 6772 C C . LYS B 1 417 ? 10.328 5.789 -10.992 1 95.06 417 LYS B C 1
ATOM 6774 O O . LYS B 1 417 ? 10.93 5.117 -11.836 1 95.06 417 LYS B O 1
ATOM 6779 N N . GLY B 1 418 ? 10.156 5.465 -9.734 1 93.88 418 GLY B N 1
ATOM 6780 C CA . GLY B 1 418 ? 10.461 4.113 -9.297 1 93.88 418 GLY B CA 1
ATOM 6781 C C . GLY B 1 418 ? 11.945 3.881 -9.078 1 93.88 418 GLY B C 1
ATOM 6782 O O . GLY B 1 418 ? 12.719 4.832 -8.969 1 93.88 418 GLY B O 1
ATOM 6783 N N . PHE B 1 419 ? 12.352 2.605 -8.984 1 93.25 419 PHE B N 1
ATOM 6784 C CA . PHE B 1 419 ? 13.703 2.172 -8.641 1 93.25 419 PHE B CA 1
ATOM 6785 C C . PHE B 1 419 ? 14.602 2.168 -9.875 1 93.25 419 PHE B C 1
ATOM 6787 O O . PHE B 1 419 ? 14.156 1.82 -10.977 1 93.25 419 PHE B O 1
ATOM 6794 N N . ASN B 1 420 ? 15.82 2.512 -9.617 1 92.38 420 ASN B N 1
ATOM 6795 C CA . ASN B 1 420 ? 16.859 2.393 -10.641 1 92.38 420 ASN B CA 1
ATOM 6796 C C . ASN B 1 420 ? 17.703 1.146 -10.422 1 92.38 420 ASN B C 1
ATOM 6798 O O . ASN B 1 420 ? 18.391 1.022 -9.406 1 92.38 420 ASN B O 1
ATOM 6802 N N . PHE B 1 421 ? 17.703 0.211 -11.383 1 92.12 421 PHE B N 1
ATOM 6803 C CA . PHE B 1 421 ? 18.406 -1.061 -11.266 1 92.12 421 PHE B CA 1
ATOM 6804 C C . PHE B 1 421 ? 19.688 -1.053 -12.094 1 92.12 421 PHE B C 1
ATOM 6806 O O . PHE B 1 421 ? 20.328 -2.092 -12.258 1 92.12 421 PHE B O 1
ATOM 6813 N N . SER B 1 422 ? 20.125 0.028 -12.539 1 88.19 422 SER B 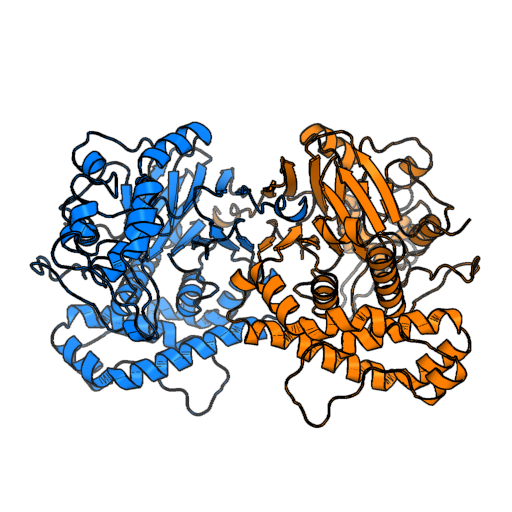N 1
ATOM 6814 C CA . SER B 1 422 ? 21.281 0.118 -13.422 1 88.19 422 SER B CA 1
ATOM 6815 C C . SER B 1 422 ? 22.562 -0.332 -12.703 1 88.19 422 SER B C 1
ATOM 6817 O O . SER B 1 422 ? 23.531 -0.74 -13.352 1 88.19 422 SER B O 1
ATOM 6819 N N . PHE B 1 423 ? 22.516 -0.228 -11.406 1 86.12 423 PHE B N 1
ATOM 6820 C CA . PHE B 1 423 ? 23.703 -0.621 -10.648 1 86.12 423 PHE B CA 1
ATOM 6821 C C . PHE B 1 423 ? 23.969 -2.113 -10.805 1 86.12 423 PHE B C 1
ATOM 6823 O O . PHE B 1 423 ? 25.078 -2.578 -10.539 1 86.12 423 PHE B O 1
ATOM 6830 N N . ARG B 1 424 ? 23.016 -2.887 -11.242 1 86.94 424 ARG B N 1
ATOM 6831 C CA . ARG B 1 424 ? 23.188 -4.328 -11.414 1 86.94 424 ARG B CA 1
ATOM 6832 C C . ARG B 1 424 ? 23.812 -4.648 -12.758 1 86.94 424 ARG B C 1
ATOM 6834 O O . ARG B 1 424 ? 24.219 -5.785 -13.008 1 86.94 424 ARG B O 1
ATOM 6841 N N . LYS B 1 425 ? 23.844 -3.678 -13.672 1 74.62 425 LYS B N 1
ATOM 6842 C CA . LYS B 1 425 ? 24.391 -3.896 -15.008 1 74.62 425 LYS B CA 1
ATOM 6843 C C . LYS B 1 425 ? 25.906 -4.012 -14.969 1 74.62 425 LYS B C 1
ATOM 6845 O O . LYS B 1 425 ? 26.516 -4.621 -15.852 1 74.62 425 LYS B O 1
ATOM 6850 N N . GLU B 1 426 ? 26.516 -3.436 -13.938 1 64.25 426 GLU B N 1
ATOM 6851 C CA . GLU B 1 426 ? 27.984 -3.447 -13.859 1 64.25 426 GLU B CA 1
ATOM 6852 C C . GLU B 1 426 ? 28.484 -4.738 -13.227 1 64.25 426 GLU B C 1
ATOM 6854 O O . GLU B 1 426 ? 27.812 -5.32 -12.367 1 64.25 426 GLU B O 1
#

Nearest PDB structures (foldseek):
  6khm-assembly1_A  TM=2.440E-01  e=2.214E-01  Cutibacterium acnes HL110PA4
  6c8q-assembly3_F  TM=2.132E-01  e=9.387E-01  Enterococcus faecalis V583
  6tj2-assembly1_C  TM=2.238E-01  e=1.614E+00  Paenibacillus sp. VTT E-133280
  4qa9-assembly1_A  TM=1.973E-01  e=1.268E+00  Streptomyces carzinostaticus subsp. neocarzinostaticus
  8jgn-assembly1_D  TM=2.010E-01  e=3.129E+00  Arabidopsis thaliana

Secondary structure (DSSP, 8-state):
----SEEEEEE-SSEEEEEEEE--TT-TTHHHHHHHHH--SEEEEES------TTHHHHS-HHHHHHHHHT-SSS-HHHHHHHHHTEEEETTEEEE---SSS-HHHHTTT--S-THHHHHHTSS--SS-EEE---SSS-HHHHHHHHTTS---TTEEE--SS-EEEEEETTEEEEEEEE-SB--GGGTT--B---S----TT--PPPEETTEEB--HHHHHHHHHHHHHHHHH-HHHHHHSEEEEEESS-TTT-HHHHHHHHHTT-SEEEEE-SS-SS-EEE-HHHH-S-HHHHHHHHHHHHHHHHHHHHHHHHHHHHHHHH-GGGHHHHHHHHHHHHTS-----TTPPP-S--HHHHHHTT----HHHHHHHHHTHHHHHHHHHHH-EEEEE--TTTEEEEEEEETTEEEEEEEEEEEE-GGGT-/----SEEEEEE-SSEEEEEEEE--TT-TTHHHHHHHHH--SEEEEES------TTHHHHS-HHHHHHHHHT-SSS-HHHHHHHHHTEEEETTEEEE---SSS-HHHHTTT--S-THHHHHHTSS--SS-EEE---SSS-HHHHHHHHTTS---TTEEE--SS-EEEEEETTEEEEEEEE-SB--GGGTT--B---S----TT--PPPEETTEEB--HHHHHHHHHHHHHHHHH-HHHHHHSEEEEEESS-TTT-HHHHHHHHHTT-SEEEEE-SS-SS-EEE-HHHH-S-HHHHHHHHHHHHHHHHHHHHHHHHHHHHHHHH-GGGHHHHHHHHHHHHTS-----TTPPP-S--HHHHHHTT----HHHHHHHHHTHHHHHHHHHHH-EEEEE--TTTEEEEEEEETTEEEEEEEEEEEE-GGGT-

Organism: Pichia kudriavzevii (NCBI:txid4909)

Foldseek 3Di:
DPPPLEAEAEDADQKFKEWEFECCQQVQCVLVVVCVVPVGQEYEYAAADHLADPCLLVFDDQVLVLVSLCPQPQDDPVLNVVQVVQQPPPDPDRPRVPDPPDHPSNSCVPPDSHCQHCQQVVVDARPHAYEYEHEFFAFLVSVVCVVVPVTDGPNYHYAFLRYWYWYHYPQEIAIEHEHYFAEDLLCQLPQDDDPDDPPDLPDDRFGDHSGGGHHHLLRVLSSVVSLLVCCVVPVPNLVRYQYEYEYADFCLVVVLSVLVCLLSVHQEYEYADPQAQFKDKDFLLVPDPDLVRSLVVLQVNLQSNLVSCVVCQVVSLVVCVVSLVSVQSNQQSLVSSQLRDDDPDPDRRGSHHDPVSCVVSVHDHVCVSSVVSSVCSVVSSVCRRPGRMYIHHHHNVFWMWMWMQHPNDTDIDTDGNHDDPVVVVD/DPPPLEAEAEDAAQKFKEWEFEDCQQVQCVLVVVCVVPVGQEYEYAAADNLADPCLLVFDDQVLVLVSLCPQPQDDPVLNVVQVVQQPPPDPDRPNVPDPPDGPSNSCVPPDSHCQHCQQVVVDARPHAYEYEHEFFAFLVSVVCVVVVVTDGPNYHYAALRYWYWYHYPQEIAIEHEHYFAEDLLCQLPQEDDPDDPPDLPDRRFRDHSGGGHHHLLRVLSSVVSLLVCCVVPVPNLVRYQYEYEYADFCLVVVLSVLVCLLSVHQEYEYADPQAQFKDKDFLLVPDPDLVRSLVVLQVNLQSNLVSCVVCQVVSLVVCVVSLVSVQSNQQSLVSSQLRDDDPDPDRRGSHHDPVSCVVSVHDHVCVSSVVSSVCVVVSSVCRRPGRMYIHHHHNVFWMWMWMQHPNDTDIDTDGNHDDPVVVVD